Protein AF-B2G3J9-F1 (afdb_monomer)

Foldseek 3Di:
DVLLCLQCPPQAAQDDDDPVVCVVPPDDPRHFWKWFAAPPPDIFIDRHPNVVVVCVVPTWKIASFGFPDGPDQDLVRTFWQFKQKFWAACPDPVNPPDDPVLLVVLCVQLVHPQFQWWFADPNRIIITIATAPDIDTRDPVLQVLSQLLSQVSCVSSVGDNVQGGNSDMDTDDDPVGTPDHDPDHHHPVNSSVSSVVVVVVVPPPDADEDDLQCQCVDPLNVLLLQEDEDVLLLLSLLQQLQNCLLNPHDLVRSLVSSVVSQVNYVVGDDSVSSNVSSCQCPDPPHDNHGDQVSSCVRRVDRGHYDRDDDDPPQLPDPDDDLVQQLVQLQVLCVVVVQKDKAQLVVSQQSRARPNDRVHGDDSVSVVVSLVVCVVVVQWDWDWDDDDPRIMIMIGGDPDDDDDDDDDDDDDDDDDDDDPPDDPDDDDPVVVVVVVVVVVPPPPQWKWKWKAQWALANTAPTHTFFQEEEEEADPLLCRVVVLLVLQQLLVLLVDDDQALTDQDDPQGDHQDAQCSTGHPPLVFFMKIKIKGWQWPVLLVVLVCVVFVPAPPPEPDDPVVVVPDGDTWIKIWMWTDDRRDTQKIWIATPNWTWIWGADPQQWTQWIAIPNRTQDHDDDPDDDQWIWGQDDDGNGGFTDIDGDPPPPPPPPPPDPPVLCSHLRDPPDDDSCVPGLLVVLVVLVLVVCVVVPHDSPFQDSSLVCCQLRVDDDDRHLVVNLVSVQVPPSVRVDDDDPHNVVVVPDDPPSSVVSSSSSVVSCVSSVSSSVSVLSSVQSNLEAAADQAADDDDQWDADDPDDDLAARNRNPCVQVVLVPDDPVRLVVLQVVCCVLPQKHWDWDDDDRIIFIWIGHDPDDTDTPNVVFDLSSLCVSVSVNVVSSQVVQVVDPDPDAHAREYRYEANPVRHDLVVLLSVLLVSLCQQPDPVGPYGYHYHYYHLDPSNLVSQLVCLQVVSHPQVSYKYWYWYADPVRRIYTDIWTADSNSHTPDDDPCSPPPDPDDDPDDD

Mean predicted aligned error: 21.29 Å

pLDDT: mean 76.17, std 18.68, range [21.7, 97.88]

Structure (mmCIF, N/CA/C/O backbone):
data_AF-B2G3J9-F1
#
_entry.id   AF-B2G3J9-F1
#
loop_
_atom_site.group_PDB
_atom_site.id
_atom_site.type_symbol
_atom_site.label_atom_id
_atom_site.label_alt_id
_atom_site.label_comp_id
_atom_site.label_asym_id
_atom_site.label_entity_id
_atom_site.label_seq_id
_atom_site.pdbx_PDB_ins_code
_atom_site.Cartn_x
_atom_site.Cartn_y
_atom_site.Cartn_z
_atom_site.occupancy
_atom_site.B_iso_or_equiv
_atom_site.auth_seq_id
_atom_site.auth_comp_id
_atom_site.auth_asym_id
_atom_site.auth_atom_id
_atom_site.pdbx_PDB_model_num
ATOM 1 N N . MET A 1 1 ? 31.163 -15.226 38.477 1.00 80.19 1 MET A N 1
ATOM 2 C CA . MET A 1 1 ? 31.981 -14.689 37.352 1.00 80.19 1 MET A CA 1
ATOM 3 C C . MET A 1 1 ? 31.132 -14.469 36.106 1.00 80.19 1 MET A C 1
ATOM 5 O O . MET A 1 1 ? 31.145 -13.382 35.541 1.00 80.19 1 MET A O 1
ATOM 9 N N . GLU A 1 2 ? 30.349 -15.480 35.735 1.00 84.56 2 GLU A N 1
ATOM 10 C CA . GLU A 1 2 ? 29.399 -15.497 34.618 1.00 84.56 2 GLU A CA 1
ATOM 11 C C . GLU A 1 2 ? 28.460 -14.280 34.548 1.00 84.56 2 GLU A C 1
ATOM 13 O O . GLU A 1 2 ? 28.370 -13.655 33.502 1.00 84.56 2 GLU A O 1
ATOM 18 N N . VAL A 1 3 ? 27.870 -13.852 35.671 1.00 87.06 3 VAL A N 1
ATOM 19 C CA . VAL A 1 3 ? 26.995 -12.660 35.755 1.00 87.06 3 VAL A CA 1
ATOM 20 C C . VAL A 1 3 ? 27.641 -11.405 35.148 1.00 87.06 3 VAL A C 1
ATOM 22 O O . VAL A 1 3 ? 27.033 -10.707 34.342 1.00 87.06 3 VAL A O 1
ATOM 25 N N . LEU A 1 4 ? 28.910 -11.140 35.477 1.00 90.12 4 LEU A N 1
ATOM 26 C CA . LEU A 1 4 ? 29.624 -9.968 34.962 1.00 90.12 4 LEU A CA 1
ATOM 27 C C . LEU A 1 4 ? 30.067 -10.149 33.505 1.00 90.12 4 LEU A C 1
ATOM 29 O O . LEU A 1 4 ? 30.108 -9.168 32.767 1.00 90.12 4 LEU A O 1
ATOM 33 N N . ARG A 1 5 ? 30.366 -11.384 33.073 1.00 90.38 5 ARG A N 1
ATOM 34 C CA . ARG A 1 5 ? 30.619 -11.680 31.650 1.00 90.38 5 ARG A CA 1
ATOM 35 C C . ARG A 1 5 ? 29.361 -11.469 30.818 1.00 90.38 5 ARG A C 1
ATOM 37 O O . ARG A 1 5 ? 29.426 -10.879 29.746 1.00 90.38 5 ARG A O 1
ATOM 44 N N . ASN A 1 6 ? 28.212 -11.867 31.351 1.00 88.94 6 ASN A N 1
ATOM 45 C CA . ASN A 1 6 ? 26.920 -11.634 30.729 1.00 88.94 6 ASN A CA 1
ATOM 46 C C . ASN A 1 6 ? 26.596 -10.136 30.656 1.00 88.94 6 ASN A C 1
ATOM 48 O O . ASN A 1 6 ? 26.062 -9.686 29.642 1.00 88.94 6 ASN A O 1
ATOM 52 N N . LEU A 1 7 ? 26.948 -9.346 31.667 1.00 93.31 7 LEU A N 1
ATOM 53 C CA . LEU A 1 7 ? 26.707 -7.905 31.641 1.00 93.31 7 LEU A CA 1
ATOM 54 C C . LEU A 1 7 ? 27.576 -7.163 30.607 1.00 93.31 7 LEU A C 1
ATOM 56 O O . LEU A 1 7 ? 27.041 -6.385 29.823 1.00 93.31 7 LEU A O 1
ATOM 60 N N . TYR A 1 8 ? 28.893 -7.403 30.580 1.00 93.00 8 TYR A N 1
ATOM 61 C CA . TYR A 1 8 ? 29.824 -6.603 29.763 1.00 93.00 8 TYR A CA 1
ATOM 62 C C . TYR A 1 8 ? 30.212 -7.218 28.418 1.00 93.00 8 TYR A C 1
ATOM 64 O O . TYR A 1 8 ? 30.692 -6.494 27.548 1.00 93.00 8 TYR A O 1
ATOM 72 N N . ARG A 1 9 ? 30.012 -8.526 28.230 1.00 90.00 9 ARG A N 1
ATOM 73 C CA . ARG A 1 9 ? 30.299 -9.256 26.986 1.00 90.00 9 ARG A CA 1
ATOM 74 C C . ARG A 1 9 ? 31.702 -8.952 26.435 1.00 90.00 9 ARG A C 1
ATOM 76 O O . ARG A 1 9 ? 32.695 -9.208 27.111 1.00 90.00 9 ARG A O 1
ATOM 83 N N . ASP A 1 10 ? 31.801 -8.402 25.237 1.00 86.69 10 ASP A N 1
ATOM 84 C CA . ASP A 1 10 ? 33.024 -8.072 24.504 1.00 86.69 10 ASP A CA 1
ATOM 85 C C . ASP A 1 10 ? 33.590 -6.669 24.818 1.00 86.69 10 ASP A C 1
ATOM 87 O O . ASP A 1 10 ? 34.606 -6.262 24.253 1.00 86.69 10 ASP A O 1
ATOM 91 N N . GLN A 1 11 ? 32.999 -5.928 25.766 1.00 88.56 11 GLN A N 1
ATOM 92 C CA . GLN A 1 11 ? 33.451 -4.573 26.128 1.00 88.56 11 GLN A CA 1
ATOM 93 C C . GLN A 1 11 ? 34.698 -4.529 27.023 1.00 88.56 11 GLN A C 1
ATOM 95 O O . GLN A 1 11 ? 35.229 -3.440 27.272 1.00 88.56 11 GLN A O 1
ATOM 100 N N . LEU A 1 12 ? 35.176 -5.681 27.499 1.00 88.31 12 LEU A N 1
ATOM 101 C CA . LEU A 1 12 ? 36.410 -5.832 28.274 1.00 88.31 12 LEU A CA 1
ATOM 102 C C . LEU A 1 12 ? 37.306 -6.891 27.633 1.00 88.31 12 LEU A C 1
ATOM 104 O O . LEU A 1 12 ? 36.825 -7.876 27.081 1.00 88.31 12 LEU A O 1
ATOM 108 N N . THR A 1 13 ? 38.621 -6.731 27.769 1.00 86.62 13 THR A N 1
ATOM 109 C CA . THR A 1 13 ? 39.587 -7.757 27.344 1.00 86.62 13 THR A CA 1
ATOM 110 C C . THR A 1 13 ? 39.924 -8.716 28.490 1.00 86.62 13 THR A C 1
ATOM 112 O O . THR A 1 13 ? 39.792 -8.365 29.661 1.00 86.62 13 THR A O 1
ATOM 115 N N . GLU A 1 14 ? 40.411 -9.924 28.192 1.00 84.81 14 GLU A N 1
ATOM 116 C CA . GLU A 1 14 ? 40.856 -10.865 29.241 1.00 84.81 14 GLU A CA 1
ATOM 117 C C . GLU A 1 14 ? 42.077 -10.341 30.011 1.00 84.81 14 GLU A C 1
ATOM 119 O O . GLU A 1 14 ? 42.132 -10.407 31.240 1.00 84.81 14 GLU A O 1
ATOM 124 N N . ALA A 1 15 ? 43.037 -9.754 29.293 1.00 79.25 15 ALA A N 1
ATOM 125 C CA . ALA A 1 15 ? 44.253 -9.173 29.847 1.00 79.25 15 ALA A CA 1
ATOM 126 C C . ALA A 1 15 ? 44.552 -7.798 29.216 1.00 79.25 15 ALA A C 1
ATOM 128 O O . ALA A 1 15 ? 44.012 -7.477 28.148 1.00 79.25 15 ALA A O 1
ATOM 129 N N . PRO A 1 16 ? 45.396 -6.961 29.849 1.00 72.38 16 PRO A N 1
ATOM 130 C CA . PRO A 1 16 ? 45.836 -5.699 29.261 1.00 72.38 16 PRO A CA 1
ATOM 131 C C . PRO A 1 16 ? 46.645 -5.959 27.981 1.00 72.38 16 PRO A C 1
ATOM 133 O O . PRO A 1 16 ? 47.514 -6.832 27.972 1.00 72.38 16 PRO A O 1
ATOM 136 N N . LYS A 1 17 ? 46.398 -5.198 26.906 1.00 69.25 17 LYS A N 1
ATOM 137 C CA . LYS A 1 17 ? 47.250 -5.250 25.705 1.00 69.25 17 LYS A CA 1
ATOM 138 C C . LYS A 1 17 ? 48.664 -4.757 26.043 1.00 69.25 17 LYS A C 1
ATOM 140 O O . LYS A 1 17 ? 48.813 -3.758 26.747 1.00 69.25 17 LYS A O 1
ATOM 145 N N . ARG A 1 18 ? 49.696 -5.419 25.504 1.00 66.06 18 ARG A N 1
ATOM 146 C CA . ARG A 1 18 ? 51.083 -4.912 25.555 1.00 66.06 18 ARG A CA 1
ATOM 147 C C . ARG A 1 18 ? 51.213 -3.679 24.649 1.00 66.06 18 ARG A C 1
ATOM 149 O O . ARG A 1 18 ? 50.531 -3.613 23.628 1.00 66.06 18 ARG A O 1
ATOM 156 N N . ALA A 1 19 ? 52.099 -2.736 24.981 1.00 59.59 19 ALA A N 1
ATOM 157 C CA . ALA A 1 19 ? 52.274 -1.482 24.229 1.00 59.59 19 ALA A CA 1
ATOM 158 C C . ALA A 1 19 ? 52.474 -1.705 22.712 1.00 59.59 19 ALA A C 1
ATOM 160 O O . ALA A 1 19 ? 51.797 -1.080 21.900 1.00 59.59 19 ALA A O 1
ATOM 161 N N . SER A 1 20 ? 53.271 -2.709 22.333 1.00 55.47 20 SER A N 1
ATOM 162 C CA . SER A 1 20 ? 53.515 -3.090 20.932 1.00 55.47 20 SER A CA 1
ATOM 163 C C . SER A 1 20 ? 52.271 -3.574 20.165 1.00 55.47 20 SER A C 1
ATOM 165 O O . SER A 1 20 ? 52.200 -3.458 18.943 1.00 55.47 20 SER A O 1
ATOM 167 N N . GLN A 1 21 ? 51.255 -4.107 20.854 1.00 58.72 21 GLN A N 1
ATOM 168 C CA . GLN A 1 21 ? 49.983 -4.512 20.238 1.00 58.72 21 GLN A CA 1
ATOM 169 C C . GLN A 1 21 ? 49.029 -3.325 20.038 1.00 58.72 21 GLN A C 1
ATOM 171 O O . GLN A 1 21 ? 48.172 -3.371 19.151 1.00 58.72 21 GLN A O 1
ATOM 176 N N . ILE A 1 22 ? 49.162 -2.274 20.855 1.00 59.16 22 ILE A N 1
ATOM 177 C CA . ILE A 1 22 ? 48.363 -1.043 20.758 1.00 59.16 22 ILE A CA 1
ATOM 178 C C . ILE A 1 22 ? 48.798 -0.235 19.529 1.00 59.16 22 ILE A C 1
ATOM 180 O O . ILE A 1 22 ? 47.936 0.223 18.785 1.00 59.16 22 ILE A O 1
ATOM 184 N N . GLU A 1 23 ? 50.103 -0.148 19.254 1.00 56.81 23 GLU A N 1
ATOM 185 C CA . GLU A 1 23 ? 50.641 0.538 18.067 1.00 56.81 23 GLU A CA 1
ATOM 186 C C . GLU A 1 23 ? 50.218 -0.123 16.746 1.00 56.81 23 GLU A C 1
ATOM 188 O O . GLU A 1 23 ? 49.888 0.571 15.789 1.00 56.81 23 GLU A O 1
ATOM 193 N N . ARG A 1 24 ? 50.151 -1.462 16.695 1.00 54.31 24 ARG A N 1
ATOM 194 C CA . ARG A 1 24 ? 49.760 -2.201 15.478 1.00 54.31 24 ARG A CA 1
ATOM 195 C C . ARG A 1 24 ? 48.263 -2.180 15.163 1.00 54.31 24 ARG A C 1
ATOM 197 O O . ARG A 1 24 ? 47.898 -2.264 13.998 1.00 54.31 24 ARG A O 1
ATOM 204 N N . THR A 1 25 ? 47.396 -2.158 16.179 1.00 55.66 25 THR A N 1
ATOM 205 C CA . THR A 1 25 ? 45.938 -2.366 15.998 1.00 55.66 25 THR A CA 1
ATOM 206 C C . THR A 1 25 ? 45.078 -1.165 16.391 1.00 55.66 25 THR A C 1
ATOM 208 O O . THR A 1 25 ? 43.866 -1.185 16.179 1.00 55.66 25 THR A O 1
ATOM 211 N N . GLY A 1 26 ? 45.683 -0.118 16.958 1.00 55.47 26 GLY A N 1
ATOM 212 C CA . GLY A 1 26 ? 44.971 1.024 17.521 1.00 55.47 26 GLY A CA 1
ATOM 213 C C . GLY A 1 26 ? 44.150 0.681 18.774 1.00 55.47 26 GLY A C 1
ATOM 214 O O . GLY A 1 26 ? 44.060 -0.466 19.233 1.00 55.47 26 GLY A O 1
ATOM 215 N N . TYR A 1 27 ? 43.526 1.706 19.361 1.00 58.19 27 TYR A N 1
ATOM 216 C CA . TYR A 1 27 ? 42.565 1.530 20.451 1.00 58.19 27 TYR A CA 1
ATOM 217 C C . TYR A 1 27 ? 41.220 1.046 19.895 1.00 58.19 27 TYR A C 1
ATOM 219 O O . TYR A 1 27 ? 40.650 1.683 19.010 1.00 58.19 27 TYR A O 1
ATOM 227 N N . SER A 1 28 ? 40.677 -0.047 20.446 1.00 62.53 28 SER A N 1
ATOM 228 C CA . SER A 1 28 ? 39.327 -0.499 20.082 1.00 62.53 28 SER A CA 1
ATOM 229 C C . SER A 1 28 ? 38.291 0.575 20.437 1.00 62.53 28 SER A C 1
ATOM 231 O O . SER A 1 28 ? 38.290 1.124 21.548 1.00 62.53 28 SER A O 1
ATOM 233 N N . LYS A 1 29 ? 37.404 0.866 19.479 1.00 64.25 29 LYS A N 1
ATOM 234 C CA . LYS A 1 29 ? 36.297 1.822 19.620 1.00 64.25 29 LYS A CA 1
ATOM 235 C C . LYS A 1 29 ? 35.114 1.250 20.419 1.00 64.25 29 LYS A C 1
ATOM 237 O O . LYS A 1 29 ? 34.201 2.012 20.757 1.00 64.25 29 LYS A O 1
ATOM 242 N N . ASP A 1 30 ? 35.187 -0.007 20.841 1.00 71.50 30 ASP A N 1
ATOM 243 C CA . ASP A 1 30 ? 34.073 -0.701 21.496 1.00 71.50 30 ASP A CA 1
ATOM 244 C C . ASP A 1 30 ? 34.324 -0.950 22.988 1.00 71.50 30 ASP A C 1
ATOM 246 O O . ASP A 1 30 ? 33.379 -0.975 23.771 1.00 71.50 30 ASP A O 1
ATOM 250 N N . LEU A 1 31 ? 35.587 -0.972 23.432 1.00 85.06 31 LEU A N 1
ATOM 251 C CA . LEU A 1 31 ? 35.933 -1.164 24.847 1.00 85.06 31 LEU A CA 1
ATOM 252 C C . LEU A 1 31 ? 35.567 0.047 25.724 1.00 85.06 31 LEU A C 1
ATOM 254 O O . LEU A 1 31 ? 35.935 1.186 25.405 1.00 85.06 31 LEU A O 1
ATOM 258 N N . GLY A 1 32 ? 34.955 -0.213 26.881 1.00 88.31 32 GLY A N 1
ATOM 259 C CA . GLY A 1 32 ? 34.596 0.785 27.896 1.00 88.31 32 GLY A CA 1
ATOM 260 C C . GLY A 1 32 ? 35.337 0.600 29.226 1.00 88.31 32 GLY A C 1
ATOM 261 O O . GLY A 1 32 ? 35.909 -0.453 29.491 1.00 88.31 32 GLY A O 1
ATOM 262 N N . TRP A 1 33 ? 35.350 1.641 30.056 1.00 92.88 33 TRP A N 1
ATOM 263 C CA . TRP A 1 33 ? 35.864 1.608 31.426 1.00 92.88 33 TRP A CA 1
ATOM 264 C C . TRP A 1 33 ? 34.734 1.342 32.416 1.00 92.88 33 TRP A C 1
ATOM 266 O O . TRP A 1 33 ? 33.653 1.912 32.287 1.00 92.88 33 TRP A O 1
ATOM 276 N N . ILE A 1 34 ? 35.008 0.509 33.415 1.00 94.25 34 ILE A N 1
ATOM 277 C CA . ILE A 1 34 ? 34.136 0.257 34.565 1.00 94.25 34 ILE A CA 1
ATOM 278 C C . ILE A 1 34 ? 34.800 0.869 35.783 1.00 94.25 34 ILE A C 1
ATOM 280 O O . ILE A 1 34 ? 35.998 0.695 35.983 1.00 94.25 34 ILE A O 1
ATOM 284 N N . PHE A 1 35 ? 34.030 1.532 36.627 1.00 94.38 35 PHE A N 1
ATOM 285 C CA . PHE A 1 35 ? 34.503 1.969 37.930 1.00 94.38 35 PHE A CA 1
ATOM 286 C C . PHE A 1 35 ? 34.047 1.004 39.024 1.00 94.38 35 PHE A C 1
ATOM 288 O O . PHE A 1 35 ? 32.901 0.550 39.002 1.00 94.38 35 PHE A O 1
ATOM 295 N N . VAL A 1 36 ? 34.937 0.731 39.983 1.00 93.75 36 VAL A N 1
ATOM 296 C CA . VAL A 1 36 ? 34.664 0.005 41.235 1.00 93.75 36 VAL A CA 1
ATOM 297 C C . VAL A 1 36 ? 35.096 0.838 42.445 1.00 93.75 36 VAL A C 1
ATOM 299 O O . VAL A 1 36 ? 36.056 1.604 42.347 1.00 93.75 36 VAL A O 1
ATOM 302 N N . CYS A 1 37 ? 34.409 0.717 43.580 1.00 91.50 37 CYS A N 1
ATOM 303 C CA . CYS A 1 37 ? 34.791 1.391 44.828 1.00 91.50 37 CYS A CA 1
ATOM 304 C C . CYS A 1 37 ? 34.328 0.615 46.078 1.00 91.50 37 CYS A C 1
ATOM 306 O O . CYS A 1 37 ? 33.539 -0.323 45.973 1.00 91.50 37 CYS A O 1
ATOM 308 N N . GLN A 1 38 ? 34.871 0.973 47.248 1.00 84.25 38 GLN A N 1
ATOM 309 C CA . GLN A 1 38 ? 34.531 0.353 48.539 1.00 84.25 38 GLN A CA 1
ATOM 310 C C . GLN A 1 38 ? 33.569 1.240 49.350 1.00 84.25 38 GLN A C 1
ATOM 312 O O . GLN A 1 38 ? 32.497 0.790 49.727 1.00 84.25 38 GLN A O 1
ATOM 317 N N . GLU A 1 39 ? 33.901 2.523 49.534 1.00 75.44 39 GLU A N 1
ATOM 318 C CA . GLU A 1 39 ? 33.097 3.484 50.318 1.00 75.44 39 GLU A CA 1
ATOM 319 C C . GLU A 1 39 ? 32.910 4.819 49.576 1.00 75.44 39 GLU A C 1
ATOM 321 O O . GLU A 1 39 ? 32.958 5.890 50.165 1.00 75.44 39 GLU A O 1
ATOM 326 N N . PHE A 1 40 ? 32.762 4.782 48.245 1.00 77.69 40 PHE A N 1
ATOM 327 C CA . PHE A 1 40 ? 32.569 5.961 47.373 1.00 77.69 40 PHE A CA 1
ATOM 328 C C . PHE A 1 40 ? 33.696 7.017 47.366 1.00 77.69 40 PHE A C 1
ATOM 330 O O . PHE A 1 40 ? 33.654 7.939 46.554 1.00 77.69 40 PHE A O 1
ATOM 337 N N . THR A 1 41 ? 34.726 6.863 48.197 1.00 60.03 41 THR A N 1
ATOM 338 C CA . THR A 1 41 ? 35.793 7.849 48.431 1.00 60.03 41 THR A CA 1
ATOM 339 C C . THR A 1 41 ? 36.966 7.755 47.451 1.00 60.03 41 THR A C 1
ATOM 341 O O . THR A 1 41 ? 37.647 8.755 47.239 1.00 60.03 41 THR A O 1
ATOM 344 N N . GLN A 1 42 ? 37.197 6.602 46.800 1.00 77.12 42 GLN A N 1
ATOM 345 C CA . GLN A 1 42 ? 38.264 6.417 45.795 1.00 77.12 42 GLN A CA 1
ATOM 346 C C . GLN A 1 42 ? 37.875 5.397 44.703 1.00 77.12 42 GLN A C 1
ATOM 348 O O . GLN A 1 42 ? 38.073 4.189 44.878 1.00 77.12 42 GLN A O 1
ATOM 353 N N . PRO A 1 43 ? 37.299 5.836 43.568 1.00 86.44 43 PRO A N 1
ATOM 354 C CA . PRO A 1 43 ? 36.922 4.931 42.490 1.00 86.44 43 PRO A CA 1
ATOM 355 C C . PRO A 1 43 ? 38.137 4.467 41.681 1.00 86.44 43 PRO A C 1
ATOM 357 O O . PRO A 1 43 ? 38.963 5.268 41.251 1.00 86.44 43 PRO A O 1
ATOM 360 N N . ARG A 1 44 ? 38.222 3.163 41.413 1.00 90.31 44 ARG A N 1
ATOM 361 C CA . ARG A 1 44 ? 39.240 2.565 40.544 1.00 90.31 44 ARG A CA 1
ATOM 362 C C . ARG A 1 44 ? 38.626 2.192 39.200 1.00 90.31 44 ARG A C 1
ATOM 364 O O . ARG A 1 44 ? 37.646 1.453 39.156 1.00 90.31 44 ARG A O 1
ATOM 371 N N . ALA A 1 45 ? 39.227 2.664 38.110 1.00 91.94 45 ALA A N 1
ATOM 372 C CA . ALA A 1 45 ? 38.825 2.290 36.758 1.00 91.94 45 ALA A CA 1
ATOM 373 C C . ALA A 1 45 ? 39.459 0.958 36.322 1.00 91.94 45 ALA A C 1
ATOM 375 O O . ALA A 1 45 ? 40.649 0.709 36.524 1.00 91.94 45 ALA A O 1
ATOM 376 N N . ILE A 1 46 ? 38.656 0.103 35.698 1.00 90.88 46 ILE A N 1
ATOM 377 C CA . ILE A 1 46 ? 38.988 -1.251 35.262 1.00 90.88 46 ILE A CA 1
ATOM 378 C C . ILE A 1 46 ? 38.559 -1.428 33.805 1.00 90.88 46 ILE A C 1
ATOM 380 O O . ILE A 1 46 ? 37.509 -0.940 33.392 1.00 90.88 46 ILE A O 1
ATOM 384 N N . ARG A 1 47 ? 39.376 -2.145 33.024 1.00 88.25 47 ARG A N 1
ATOM 385 C CA . ARG A 1 47 ? 39.126 -2.412 31.594 1.00 88.25 47 ARG A CA 1
ATOM 386 C C . ARG A 1 47 ? 39.330 -3.871 31.176 1.00 88.25 47 ARG A C 1
ATOM 388 O O . ARG A 1 47 ? 39.246 -4.188 29.994 1.00 88.25 47 ARG A O 1
ATOM 395 N N . THR A 1 48 ? 39.631 -4.757 32.126 1.00 90.38 48 THR A N 1
ATOM 396 C CA . THR A 1 48 ? 39.874 -6.178 31.844 1.00 90.38 48 THR A CA 1
ATOM 397 C C . THR A 1 48 ? 39.074 -7.070 32.778 1.00 90.38 48 THR A C 1
ATOM 399 O O . THR A 1 48 ? 38.856 -6.708 33.938 1.00 90.38 48 THR A O 1
ATOM 402 N N . TYR A 1 49 ? 38.680 -8.248 32.293 1.00 92.19 49 TYR A N 1
ATOM 403 C CA . TYR A 1 49 ? 38.003 -9.254 33.106 1.00 92.19 49 TYR A CA 1
ATOM 404 C C . TYR A 1 49 ? 38.883 -9.726 34.261 1.00 92.19 49 TYR A C 1
ATOM 406 O O . TYR A 1 49 ? 38.415 -9.757 35.396 1.00 92.19 49 TYR A O 1
ATOM 414 N N . ARG A 1 50 ? 40.179 -9.978 34.025 1.00 88.69 50 ARG A N 1
ATOM 415 C CA . ARG A 1 50 ? 41.119 -10.361 35.090 1.00 88.69 50 ARG A CA 1
ATOM 416 C C . ARG A 1 50 ? 41.144 -9.348 36.238 1.00 88.69 50 ARG A C 1
ATOM 418 O O . ARG A 1 50 ? 41.075 -9.735 37.400 1.00 88.69 50 ARG A O 1
ATOM 425 N N . SER A 1 51 ? 41.216 -8.053 35.927 1.00 88.94 51 SER A N 1
ATOM 426 C CA . SER A 1 51 ? 41.201 -7.001 36.949 1.00 88.94 51 SER A CA 1
ATOM 427 C C . SER A 1 51 ? 39.834 -6.843 37.616 1.00 88.94 51 SER A C 1
ATOM 429 O O . SER A 1 51 ? 39.789 -6.597 38.816 1.00 88.94 51 SER A O 1
ATOM 431 N N . LEU A 1 52 ? 38.732 -6.996 36.872 1.00 90.00 52 LEU A N 1
ATOM 432 C CA . LEU A 1 52 ? 37.374 -6.926 37.422 1.00 90.00 52 LEU A CA 1
ATOM 433 C C . LEU A 1 52 ? 37.108 -8.067 38.407 1.00 90.00 52 LEU A C 1
ATOM 435 O O . LEU A 1 52 ? 36.471 -7.864 39.434 1.00 90.00 52 LEU A O 1
ATOM 439 N N . PHE A 1 53 ? 37.622 -9.256 38.112 1.00 89.69 53 PHE A N 1
ATOM 440 C CA . PHE A 1 53 ? 37.466 -10.423 38.967 1.00 89.69 53 PHE A CA 1
ATOM 441 C C . PHE A 1 53 ? 38.340 -10.362 40.216 1.00 89.69 53 PHE A C 1
ATOM 443 O O . PHE A 1 53 ? 37.828 -10.607 41.302 1.00 89.69 53 PHE A O 1
ATOM 450 N N . GLY A 1 54 ? 39.590 -9.903 40.099 1.00 84.38 54 GLY A N 1
ATOM 451 C CA . GLY A 1 54 ? 40.417 -9.609 41.277 1.00 84.38 54 GLY A CA 1
ATOM 452 C C . GLY A 1 54 ? 39.879 -8.446 42.122 1.00 84.38 54 GLY A C 1
ATOM 453 O O . GLY A 1 54 ? 40.144 -8.360 43.314 1.00 84.38 54 GLY A O 1
ATOM 454 N N . ALA A 1 55 ? 39.085 -7.545 41.536 1.00 82.25 55 ALA A N 1
ATOM 455 C CA . ALA A 1 55 ? 38.437 -6.467 42.275 1.00 82.25 55 ALA A CA 1
ATOM 456 C C . ALA A 1 55 ? 37.270 -6.945 43.157 1.00 82.25 55 ALA A C 1
ATOM 458 O O . ALA A 1 55 ? 36.933 -6.240 44.106 1.00 82.25 55 ALA A O 1
ATOM 459 N N . LYS A 1 56 ? 36.678 -8.121 42.897 1.00 77.69 56 LYS A N 1
ATOM 460 C CA . LYS A 1 56 ? 35.525 -8.621 43.671 1.00 77.69 56 LYS A CA 1
ATOM 461 C C . LYS A 1 56 ? 35.857 -8.913 45.134 1.00 77.69 56 LYS A C 1
ATOM 463 O O . LYS A 1 56 ? 34.966 -8.846 45.967 1.00 77.69 56 LYS A O 1
ATOM 468 N N . GLU A 1 57 ? 37.121 -9.200 45.432 1.00 77.94 57 GLU A N 1
ATOM 469 C CA . GLU A 1 57 ? 37.602 -9.468 46.793 1.00 77.94 57 GLU A CA 1
ATOM 470 C C . GLU A 1 57 ? 37.813 -8.182 47.607 1.00 77.94 57 GLU A C 1
ATOM 472 O O . GLU A 1 57 ? 37.786 -8.211 48.832 1.00 77.94 57 GLU A O 1
ATOM 477 N N . LYS A 1 58 ? 38.022 -7.038 46.936 1.00 83.31 58 LYS A N 1
ATOM 478 C CA . LYS A 1 58 ? 38.425 -5.772 47.574 1.00 83.31 58 LYS A CA 1
ATOM 479 C C . LYS A 1 58 ? 37.377 -4.660 47.497 1.00 83.31 58 LYS A C 1
ATOM 481 O O . LYS A 1 58 ? 37.448 -3.720 48.283 1.00 83.31 58 LYS A O 1
ATOM 486 N N . TYR A 1 59 ? 36.464 -4.716 46.531 1.00 89.69 59 TYR A N 1
ATOM 487 C CA . TYR A 1 59 ? 35.513 -3.643 46.247 1.00 89.69 59 TYR A CA 1
ATOM 488 C C . TYR A 1 59 ? 34.075 -4.144 46.319 1.00 89.69 59 TYR A C 1
ATOM 490 O O . TYR A 1 59 ? 33.756 -5.240 45.867 1.00 89.69 59 TYR A O 1
ATOM 498 N N . THR A 1 60 ? 33.189 -3.296 46.831 1.00 89.62 60 THR A N 1
ATOM 499 C CA . THR A 1 60 ? 31.787 -3.642 47.090 1.00 89.62 60 THR A CA 1
ATOM 500 C C . THR A 1 60 ? 30.798 -3.004 46.124 1.00 89.62 60 THR A C 1
ATOM 502 O O . THR A 1 60 ? 29.688 -3.516 45.975 1.00 89.62 60 THR A O 1
ATOM 505 N N . TYR A 1 61 ? 31.180 -1.933 45.432 1.00 92.75 61 TYR A N 1
ATOM 506 C CA . TYR A 1 61 ? 30.331 -1.230 44.473 1.00 92.75 61 TYR A CA 1
ATOM 507 C C . TYR A 1 61 ? 30.971 -1.167 43.094 1.00 92.75 61 TYR A C 1
ATOM 509 O O . TYR A 1 61 ? 32.195 -1.142 42.951 1.00 92.75 61 TYR A O 1
ATOM 517 N N . PHE A 1 62 ? 30.126 -1.104 42.070 1.00 94.69 62 PHE A N 1
ATOM 518 C CA . PHE A 1 62 ? 30.537 -0.986 40.679 1.00 94.69 62 PHE A CA 1
ATOM 519 C C . PHE A 1 62 ? 29.528 -0.201 39.842 1.00 94.69 62 PHE A C 1
ATOM 521 O O . PHE A 1 62 ? 28.454 0.170 40.313 1.00 94.69 62 PHE A O 1
ATOM 528 N N . THR A 1 63 ? 29.898 0.063 38.593 1.00 95.38 63 THR A N 1
ATOM 529 C CA . THR A 1 63 ? 29.064 0.760 37.609 1.00 95.38 63 THR A CA 1
ATOM 530 C C . THR A 1 63 ? 28.631 -0.211 36.511 1.00 95.38 63 THR A C 1
ATOM 532 O O . THR A 1 63 ? 29.492 -0.648 35.761 1.00 95.38 63 THR A O 1
ATOM 535 N N . PRO A 1 64 ? 27.334 -0.546 36.382 1.00 95.38 64 PRO A N 1
ATOM 536 C CA . PRO A 1 64 ? 26.834 -1.501 35.383 1.00 95.38 64 PRO A CA 1
ATOM 537 C C . PRO A 1 64 ? 27.000 -1.026 33.931 1.00 95.38 64 PRO A C 1
ATOM 539 O O . PRO A 1 64 ? 27.150 -1.824 33.006 1.00 95.38 64 PRO A O 1
ATOM 542 N N . ASN A 1 65 ? 26.988 0.291 33.735 1.00 96.81 65 ASN A N 1
ATOM 543 C CA . ASN A 1 65 ? 27.181 0.960 32.452 1.00 96.81 65 ASN A CA 1
ATOM 544 C C . ASN A 1 65 ? 28.638 1.430 32.322 1.00 96.81 65 ASN A C 1
ATOM 546 O O . ASN A 1 65 ? 29.262 1.795 33.320 1.00 96.81 65 ASN A O 1
ATOM 550 N N . THR A 1 66 ? 29.199 1.411 31.109 1.00 95.06 66 THR A N 1
ATOM 551 C CA . THR A 1 66 ? 30.630 1.696 30.892 1.00 95.06 66 THR A CA 1
ATOM 552 C C . THR A 1 66 ? 30.879 3.118 30.407 1.00 95.06 66 THR A C 1
ATOM 554 O O . THR A 1 66 ? 30.000 3.760 29.838 1.00 95.06 66 THR A O 1
ATOM 557 N N . PHE A 1 67 ? 32.105 3.606 30.594 1.00 94.38 67 PHE A N 1
ATOM 558 C CA . PHE A 1 67 ? 32.526 4.984 30.326 1.00 94.38 67 PHE A CA 1
ATOM 559 C C . PHE A 1 67 ? 33.635 5.041 29.272 1.00 94.38 67 PHE A C 1
ATOM 561 O O . PHE A 1 67 ? 34.370 4.074 29.062 1.00 94.38 67 PHE A O 1
ATOM 568 N N . TYR A 1 68 ? 33.786 6.170 28.574 1.00 88.50 68 TYR A N 1
ATOM 569 C CA . TYR A 1 68 ? 34.882 6.327 27.605 1.00 88.50 68 TYR A CA 1
ATOM 570 C C . TYR A 1 68 ? 36.169 6.868 28.240 1.00 88.50 68 TYR A C 1
ATOM 572 O O . TYR A 1 68 ? 37.230 6.735 27.628 1.00 88.50 68 TYR A O 1
ATOM 580 N N . ARG A 1 69 ? 36.091 7.403 29.467 1.00 82.81 69 ARG A N 1
ATOM 581 C CA . ARG A 1 69 ? 37.232 7.877 30.261 1.00 82.81 69 ARG A CA 1
ATOM 582 C C . ARG A 1 69 ? 37.451 7.027 31.513 1.00 82.81 69 ARG A C 1
ATOM 584 O O . ARG A 1 69 ? 36.505 6.445 32.033 1.00 82.81 69 ARG A O 1
ATOM 591 N N . ASN A 1 70 ? 38.691 6.984 31.994 1.00 86.25 70 ASN A N 1
ATOM 592 C CA . ASN A 1 70 ? 39.101 6.272 33.210 1.00 86.25 70 ASN A CA 1
ATOM 593 C C . ASN A 1 70 ? 39.196 7.167 34.456 1.00 86.25 70 ASN A C 1
ATOM 595 O O . ASN A 1 70 ? 39.439 6.656 35.542 1.00 86.25 70 ASN A O 1
ATOM 599 N N . ASP A 1 71 ? 39.036 8.478 34.305 1.00 83.19 71 ASP A N 1
ATOM 600 C CA . ASP A 1 71 ? 39.184 9.479 35.366 1.00 83.19 71 ASP A CA 1
ATOM 601 C C . ASP A 1 71 ? 37.846 10.113 35.783 1.00 83.19 71 ASP A C 1
ATOM 603 O O . ASP A 1 71 ? 37.728 10.638 36.886 1.00 83.19 71 ASP A O 1
ATOM 607 N N . GLN A 1 72 ? 36.822 10.055 34.925 1.00 82.25 72 GLN A N 1
ATOM 608 C CA . GLN A 1 72 ? 35.551 10.759 35.120 1.00 82.25 72 GLN A CA 1
ATOM 609 C C . GLN A 1 72 ? 34.345 9.816 35.069 1.00 82.25 72 GLN A C 1
ATOM 611 O O . GLN A 1 72 ? 34.093 9.168 34.049 1.00 82.25 72 GLN A O 1
ATOM 616 N N . ARG A 1 73 ? 33.541 9.822 36.140 1.00 88.75 73 ARG A N 1
ATOM 617 C CA . ARG A 1 73 ? 32.271 9.087 36.269 1.00 88.75 73 ARG A CA 1
ATOM 618 C C . ARG A 1 73 ? 31.104 10.065 36.455 1.00 88.75 73 ARG A C 1
ATOM 620 O O . ARG A 1 73 ? 30.666 10.311 37.577 1.00 88.75 73 ARG A O 1
ATOM 627 N N . HIS A 1 74 ? 30.618 10.629 35.356 1.00 87.19 74 HIS A N 1
ATOM 628 C CA . HIS A 1 74 ? 29.409 11.455 35.310 1.00 87.19 74 HIS A CA 1
ATOM 629 C C . HIS A 1 74 ? 28.577 11.080 34.076 1.00 87.19 74 HIS A C 1
ATOM 631 O O . HIS A 1 74 ? 29.082 10.434 33.162 1.00 87.19 74 HIS A O 1
ATOM 637 N N . ALA A 1 75 ? 27.315 11.507 33.997 1.00 86.06 75 ALA A N 1
ATOM 638 C CA . ALA A 1 75 ? 26.421 11.136 32.891 1.00 86.06 75 ALA A CA 1
ATOM 639 C C . ALA A 1 75 ? 27.019 11.419 31.493 1.00 86.06 75 ALA A C 1
ATOM 641 O O . ALA A 1 75 ? 26.954 10.579 30.602 1.00 86.06 75 ALA A O 1
ATOM 642 N N . GLY A 1 76 ? 27.681 12.570 31.317 1.00 84.00 76 GLY A N 1
ATOM 643 C CA . GLY A 1 76 ? 28.349 12.923 30.056 1.00 84.00 76 GLY A CA 1
ATOM 644 C C . GLY A 1 76 ? 29.560 12.060 29.666 1.00 84.00 76 GLY A C 1
ATOM 645 O O . GLY A 1 76 ? 29.978 12.148 28.519 1.00 84.00 76 GLY A O 1
ATOM 646 N N . SER A 1 77 ? 30.126 11.247 30.573 1.00 90.62 77 SER A N 1
ATOM 647 C CA . SER A 1 77 ? 31.276 10.374 30.286 1.00 90.62 77 SER A CA 1
ATOM 648 C C . SER A 1 77 ? 30.884 8.922 29.962 1.00 90.62 77 SER A C 1
ATOM 650 O O . SER A 1 77 ? 31.759 8.088 29.695 1.00 90.62 77 SER A O 1
ATOM 652 N N . LEU A 1 78 ? 29.580 8.610 29.972 1.00 93.81 78 LEU A N 1
ATOM 653 C CA . LEU A 1 78 ? 29.041 7.295 29.624 1.00 93.81 78 LEU A CA 1
ATOM 654 C C . LEU A 1 78 ? 29.355 6.938 28.163 1.00 93.81 78 LEU A C 1
ATOM 656 O O . LEU A 1 78 ? 29.318 7.771 27.259 1.00 93.81 78 LEU A O 1
ATOM 660 N N . ARG A 1 79 ? 29.668 5.665 27.928 1.00 92.44 79 ARG A N 1
ATOM 661 C CA . ARG A 1 79 ? 29.947 5.079 26.613 1.00 92.44 79 ARG A CA 1
ATOM 662 C C . ARG A 1 79 ? 28.843 4.117 26.205 1.00 92.44 79 ARG A C 1
ATOM 664 O O . ARG A 1 79 ? 28.249 4.315 25.145 1.00 92.44 79 ARG A O 1
ATOM 671 N N . TRP A 1 80 ? 28.579 3.113 27.039 1.00 94.31 80 TRP A N 1
ATOM 672 C CA . TRP A 1 80 ? 27.579 2.083 26.779 1.00 94.31 80 TRP A CA 1
ATOM 673 C C . TRP A 1 80 ? 26.639 1.920 27.966 1.00 94.31 80 TRP A C 1
ATOM 675 O O . TRP A 1 80 ? 27.078 1.783 29.108 1.00 94.31 80 TRP A O 1
ATOM 685 N N . LEU A 1 81 ? 25.345 1.912 27.665 1.00 95.88 81 LEU A N 1
ATOM 686 C CA . LEU A 1 81 ? 24.293 1.453 28.555 1.00 95.88 81 LEU A CA 1
ATOM 687 C C . LEU A 1 81 ? 24.171 -0.059 28.360 1.00 95.88 81 LEU A C 1
ATOM 689 O O . LEU A 1 81 ? 23.878 -0.511 27.256 1.00 95.88 81 LEU A O 1
ATOM 693 N N . ASN A 1 82 ? 24.435 -0.828 29.410 1.00 96.12 82 ASN A N 1
ATOM 694 C CA . ASN A 1 82 ? 24.401 -2.290 29.410 1.00 96.12 82 ASN A CA 1
ATOM 695 C C . ASN A 1 82 ? 23.207 -2.843 30.180 1.00 96.12 82 ASN A C 1
ATOM 697 O O . ASN A 1 82 ? 22.767 -3.954 29.896 1.00 96.12 82 ASN A O 1
ATOM 701 N N . ALA A 1 83 ? 22.704 -2.097 31.163 1.00 96.44 83 ALA A N 1
ATOM 702 C CA . ALA A 1 83 ? 21.582 -2.519 31.984 1.00 96.44 83 ALA A CA 1
ATOM 703 C C . ALA A 1 83 ? 20.762 -1.325 32.477 1.00 96.44 83 ALA A C 1
ATOM 705 O O . ALA A 1 83 ? 21.317 -0.253 32.728 1.00 96.44 83 ALA A O 1
ATOM 706 N N . MET A 1 84 ? 19.460 -1.554 32.651 1.00 96.75 84 MET A N 1
ATOM 707 C CA . MET A 1 84 ? 18.577 -0.730 33.472 1.00 96.75 84 MET A CA 1
ATOM 708 C C . MET A 1 84 ? 18.617 -1.264 34.903 1.00 96.75 84 MET A C 1
ATOM 710 O O . MET A 1 84 ? 18.473 -2.471 35.097 1.00 96.75 84 MET A O 1
ATOM 714 N N . VAL A 1 85 ? 18.847 -0.399 35.892 1.00 96.62 85 VAL A N 1
ATOM 715 C CA . VAL A 1 85 ? 18.983 -0.821 37.297 1.00 96.62 85 VAL A CA 1
ATOM 716 C C . VAL A 1 85 ? 18.140 0.054 38.210 1.00 96.62 85 VAL A C 1
ATOM 718 O O . VAL A 1 85 ? 18.203 1.280 38.113 1.00 96.62 85 VAL A O 1
ATOM 721 N N . ILE A 1 86 ? 17.370 -0.582 39.088 1.00 95.75 86 ILE A N 1
ATOM 722 C CA . ILE A 1 86 ? 16.437 0.056 40.022 1.00 95.75 86 ILE A CA 1
ATOM 723 C C . ILE A 1 86 ? 16.863 -0.275 41.448 1.00 95.75 86 ILE A C 1
ATOM 725 O O . ILE A 1 86 ? 17.200 -1.424 41.736 1.00 95.75 86 ILE A O 1
ATOM 729 N N . ASP A 1 87 ? 16.883 0.740 42.311 1.00 93.38 87 ASP A N 1
ATOM 730 C CA . ASP A 1 87 ? 17.302 0.635 43.709 1.00 93.38 87 ASP A CA 1
ATOM 731 C C . ASP A 1 87 ? 16.093 0.729 44.639 1.00 93.38 87 ASP A C 1
ATOM 733 O O . ASP A 1 87 ? 15.413 1.753 44.691 1.00 93.38 87 ASP A O 1
ATOM 737 N N . ILE A 1 88 ? 15.810 -0.362 45.342 1.00 89.88 88 ILE A N 1
ATOM 738 C CA . ILE A 1 88 ? 14.736 -0.470 46.324 1.00 89.88 88 ILE A CA 1
ATOM 739 C C . ILE A 1 88 ? 15.388 -0.440 47.707 1.00 89.88 88 ILE A C 1
ATOM 741 O O . ILE A 1 88 ? 15.871 -1.469 48.189 1.00 89.88 88 ILE A O 1
ATOM 745 N N . ASP A 1 89 ? 15.412 0.732 48.346 1.00 80.75 89 ASP A N 1
ATOM 746 C CA . ASP A 1 89 ? 15.932 0.888 49.711 1.00 80.75 89 ASP A CA 1
ATOM 747 C C . ASP A 1 89 ? 14.834 0.641 50.766 1.00 80.75 89 ASP A C 1
ATOM 749 O O . ASP A 1 89 ? 13.644 0.877 50.539 1.00 80.75 89 ASP A O 1
ATOM 753 N N . VAL A 1 90 ? 15.248 0.173 51.946 1.00 69.38 90 VAL A N 1
ATOM 754 C CA . VAL A 1 90 ? 14.367 -0.240 53.065 1.00 69.38 90 VAL A CA 1
ATOM 755 C C . VAL A 1 90 ? 14.028 0.931 53.993 1.00 69.38 90 VAL A C 1
ATOM 757 O O . VAL A 1 90 ? 13.243 0.798 54.924 1.00 69.38 90 VAL A O 1
ATOM 760 N N . LYS A 1 91 ? 14.621 2.109 53.768 1.00 57.91 91 LYS A N 1
ATOM 761 C CA . LYS A 1 91 ? 14.481 3.271 54.663 1.00 57.91 91 LYS A CA 1
ATOM 762 C C . LYS A 1 91 ? 13.092 3.911 54.657 1.00 57.91 91 LYS A C 1
ATOM 764 O O . LYS A 1 91 ? 12.794 4.702 55.548 1.00 57.91 91 LYS A O 1
ATOM 769 N N . THR A 1 92 ? 12.248 3.598 53.680 1.00 55.44 92 THR A N 1
ATOM 770 C CA . THR A 1 92 ? 10.839 3.998 53.666 1.00 55.44 92 THR A CA 1
ATOM 771 C C . THR A 1 92 ? 10.014 3.009 54.492 1.00 55.44 92 THR A C 1
ATOM 773 O O . THR A 1 92 ? 10.145 1.797 54.336 1.00 55.44 92 THR A O 1
ATOM 776 N N . THR A 1 93 ? 9.118 3.505 55.351 1.00 55.75 93 THR A N 1
ATOM 777 C CA . THR A 1 93 ? 8.216 2.684 56.193 1.00 55.75 93 THR A CA 1
ATOM 778 C C . THR A 1 93 ? 7.414 1.645 55.399 1.00 55.75 93 THR A C 1
ATOM 780 O O . THR A 1 93 ? 7.036 0.616 55.947 1.00 55.75 93 THR A O 1
ATOM 783 N N . GLN A 1 94 ? 7.201 1.882 54.101 1.00 58.62 94 GLN A N 1
ATOM 784 C CA . GLN A 1 94 ? 6.501 0.993 53.168 1.00 58.62 94 GLN A CA 1
ATOM 785 C C . GLN A 1 94 ? 7.331 -0.198 52.653 1.00 58.62 94 GLN A C 1
ATOM 787 O O . GLN A 1 94 ? 6.756 -1.143 52.119 1.00 58.62 94 GLN A O 1
ATOM 792 N N . ASN A 1 95 ? 8.662 -0.162 52.769 1.00 64.25 95 ASN A N 1
ATOM 793 C CA . ASN A 1 95 ? 9.561 -1.191 52.227 1.00 64.25 95 ASN A CA 1
ATOM 794 C C . ASN A 1 95 ? 10.269 -2.006 53.332 1.00 64.25 95 ASN A C 1
ATOM 796 O O . ASN A 1 95 ? 11.093 -2.873 53.033 1.00 64.25 95 ASN A O 1
ATOM 800 N N . ALA A 1 96 ? 9.947 -1.750 54.605 1.00 64.88 96 ALA A N 1
ATOM 801 C CA . ALA A 1 96 ? 10.491 -2.466 55.754 1.00 64.88 96 ALA A CA 1
ATOM 802 C C . ALA A 1 96 ? 10.084 -3.952 55.741 1.00 64.88 96 ALA A C 1
ATOM 804 O O . ALA A 1 96 ? 8.901 -4.276 55.722 1.00 64.88 96 ALA A O 1
ATOM 805 N N . GLY A 1 97 ? 11.067 -4.860 55.776 1.00 67.00 97 GLY A N 1
ATOM 806 C CA . GLY A 1 97 ? 10.831 -6.312 55.820 1.00 67.00 97 GLY A CA 1
ATOM 807 C C . GLY A 1 97 ? 10.573 -6.986 54.467 1.00 67.00 97 GLY A C 1
ATOM 808 O O . GLY A 1 97 ? 10.260 -8.173 54.451 1.00 67.00 97 GLY A O 1
ATOM 809 N N . MET A 1 98 ? 10.732 -6.265 53.352 1.00 76.12 98 MET A N 1
ATOM 810 C CA . MET A 1 98 ? 10.495 -6.791 52.004 1.00 76.12 98 MET A CA 1
ATOM 811 C C . MET A 1 98 ? 11.372 -8.007 51.681 1.00 76.12 98 MET A C 1
ATOM 813 O O . MET A 1 98 ? 12.586 -8.004 51.915 1.00 76.12 98 MET A O 1
ATOM 817 N N . ILE A 1 99 ? 10.761 -9.034 51.094 1.00 77.25 99 ILE A N 1
ATOM 818 C CA . ILE A 1 99 ? 11.435 -10.248 50.631 1.00 77.25 99 ILE A CA 1
ATOM 819 C C . ILE A 1 99 ? 11.500 -10.297 49.100 1.00 77.25 99 ILE A C 1
ATOM 821 O O . ILE A 1 99 ? 10.810 -9.571 48.393 1.00 77.25 99 ILE A O 1
ATOM 825 N N . PHE A 1 100 ? 12.364 -11.161 48.565 1.00 75.94 100 PHE A N 1
ATOM 826 C CA . PHE A 1 100 ? 12.545 -11.301 47.116 1.00 75.94 100 PHE A CA 1
ATOM 827 C C . PHE A 1 100 ? 11.233 -11.582 46.338 1.00 75.94 100 PHE A C 1
ATOM 829 O O . PHE A 1 100 ? 11.050 -10.961 45.291 1.00 75.94 100 PHE A O 1
ATOM 836 N N . PRO A 1 101 ? 10.309 -12.444 46.815 1.00 70.50 101 PRO A N 1
ATOM 837 C CA . PRO A 1 101 ? 8.997 -12.611 46.185 1.00 70.50 101 PRO A CA 1
ATOM 838 C C . PRO A 1 101 ? 8.221 -11.302 46.004 1.00 70.50 101 PRO A C 1
ATOM 840 O O . PRO A 1 101 ? 7.754 -11.045 44.901 1.00 70.50 101 PRO A O 1
ATOM 843 N N . ASP A 1 102 ? 8.197 -10.420 47.009 1.00 72.69 102 ASP A N 1
ATOM 844 C CA . ASP A 1 102 ? 7.506 -9.123 46.915 1.00 72.69 102 ASP A CA 1
ATOM 845 C C . ASP A 1 102 ? 8.087 -8.250 45.792 1.00 72.69 102 ASP A C 1
ATOM 847 O O . ASP A 1 102 ? 7.369 -7.532 45.096 1.00 72.69 102 ASP A O 1
ATOM 851 N N . VAL A 1 103 ? 9.408 -8.317 45.588 1.00 80.19 103 VAL A N 1
ATOM 852 C CA . VAL A 1 103 ? 10.085 -7.611 44.491 1.00 80.19 103 VAL A CA 1
ATOM 853 C C . VAL A 1 103 ? 9.621 -8.151 43.137 1.00 80.19 103 VAL A C 1
ATOM 855 O O . VAL A 1 103 ? 9.366 -7.370 42.222 1.00 80.19 103 VAL A O 1
ATOM 858 N N . MET A 1 104 ? 9.483 -9.471 43.002 1.00 74.62 104 MET A N 1
ATOM 859 C CA . MET A 1 104 ? 9.006 -10.110 41.770 1.00 74.62 104 MET A CA 1
ATOM 860 C C . MET A 1 104 ? 7.518 -9.851 41.512 1.00 74.62 104 MET A C 1
ATOM 862 O O . MET A 1 104 ? 7.128 -9.644 40.360 1.00 74.62 104 MET A O 1
ATOM 866 N N . ASP A 1 105 ? 6.705 -9.783 42.564 1.00 65.44 105 ASP A N 1
ATOM 867 C CA . ASP A 1 105 ? 5.296 -9.402 42.471 1.00 65.44 105 ASP A CA 1
ATOM 868 C C . ASP A 1 105 ? 5.152 -7.956 41.996 1.00 65.44 105 ASP A C 1
ATOM 870 O O . ASP A 1 105 ? 4.319 -7.679 41.136 1.00 65.44 105 ASP A O 1
ATOM 874 N N . ARG A 1 106 ? 6.010 -7.038 42.463 1.00 79.19 106 ARG A N 1
ATOM 875 C CA . ARG A 1 106 ? 6.042 -5.650 41.970 1.00 79.19 106 ARG A CA 1
ATOM 876 C C . ARG A 1 106 ? 6.477 -5.552 40.514 1.00 79.19 106 ARG A C 1
ATOM 878 O O . ARG A 1 106 ? 5.859 -4.810 39.761 1.00 79.19 106 ARG A O 1
ATOM 885 N N . VAL A 1 107 ? 7.490 -6.316 40.095 1.00 77.31 107 VAL A N 1
ATOM 886 C CA . VAL A 1 107 ? 7.877 -6.405 38.673 1.00 77.31 107 VAL A CA 1
ATOM 887 C C . VAL A 1 107 ? 6.682 -6.843 37.826 1.00 77.31 107 VAL A C 1
ATOM 889 O O . VAL A 1 107 ? 6.358 -6.199 36.830 1.00 77.31 107 VAL A O 1
ATOM 892 N N . THR A 1 108 ? 6.008 -7.914 38.245 1.00 66.00 108 THR A N 1
ATOM 893 C CA . THR A 1 108 ? 4.873 -8.487 37.513 1.00 66.00 108 THR A CA 1
ATOM 894 C C . THR A 1 108 ? 3.679 -7.531 37.499 1.00 66.00 108 THR A C 1
ATOM 896 O O . THR A 1 108 ? 3.065 -7.329 36.455 1.00 66.00 108 THR A O 1
ATOM 899 N N . SER A 1 109 ? 3.387 -6.887 38.631 1.00 67.31 109 SER A N 1
ATOM 900 C CA . SER A 1 109 ? 2.289 -5.920 38.777 1.00 67.31 109 SER A CA 1
ATOM 901 C C . SER A 1 109 ? 2.515 -4.657 37.949 1.00 67.31 109 SER A C 1
ATOM 903 O O . SER A 1 109 ? 1.571 -4.139 37.361 1.00 67.31 109 SER A O 1
ATOM 905 N N . ALA A 1 110 ? 3.766 -4.205 37.841 1.00 74.19 110 ALA A N 1
ATOM 906 C CA . ALA A 1 110 ? 4.160 -3.104 36.967 1.00 74.19 110 ALA A CA 1
ATOM 907 C C . ALA A 1 110 ? 4.152 -3.495 35.473 1.00 74.19 110 ALA A C 1
ATOM 909 O O . ALA A 1 110 ? 4.420 -2.657 34.613 1.00 74.19 110 ALA A O 1
ATOM 910 N N . GLY A 1 111 ? 3.886 -4.764 35.134 1.00 75.38 111 GLY A N 1
ATOM 911 C CA . GLY A 1 111 ? 3.930 -5.267 33.759 1.00 75.38 111 GLY A CA 1
ATOM 912 C C . GLY A 1 111 ? 5.337 -5.265 33.159 1.00 75.38 111 GLY A C 1
ATOM 913 O O . GLY A 1 111 ? 5.490 -5.203 31.941 1.00 75.38 111 GLY A O 1
ATOM 914 N N . LEU A 1 112 ? 6.372 -5.284 34.001 1.00 83.69 112 LEU A N 1
ATOM 915 C CA . LEU A 1 112 ? 7.762 -5.289 33.562 1.00 83.69 112 LEU A CA 1
ATOM 916 C C . LEU A 1 112 ? 8.216 -6.714 33.216 1.00 83.69 112 LEU A C 1
ATOM 918 O O . LEU A 1 112 ? 7.774 -7.679 33.845 1.00 83.69 112 LEU A O 1
ATOM 922 N N . PRO A 1 113 ? 9.136 -6.875 32.248 1.00 84.50 113 PRO A N 1
ATOM 923 C CA . PRO A 1 113 ? 9.699 -8.181 31.932 1.00 84.50 113 PRO A CA 1
ATOM 924 C C . PRO A 1 113 ? 10.468 -8.749 33.129 1.00 84.50 113 PRO A C 1
ATOM 926 O O . PRO A 1 113 ? 10.898 -8.018 34.022 1.00 84.50 113 PRO A O 1
ATOM 929 N N . THR A 1 114 ? 10.704 -10.059 33.143 1.00 86.25 114 THR A N 1
ATOM 930 C CA . THR A 1 114 ? 11.498 -10.696 34.200 1.00 86.25 114 THR A CA 1
ATOM 931 C C . THR A 1 114 ? 12.915 -10.092 34.261 1.00 86.25 114 THR A C 1
ATOM 933 O O . THR A 1 114 ? 13.572 -9.980 33.222 1.00 86.25 114 THR A O 1
ATOM 936 N N . PRO A 1 115 ? 13.425 -9.695 35.445 1.00 93.69 115 PRO A N 1
ATOM 937 C CA . PRO A 1 115 ? 14.763 -9.129 35.575 1.00 93.69 115 PRO A CA 1
ATOM 938 C C . PRO A 1 115 ? 15.848 -10.164 35.266 1.00 93.69 115 PRO A C 1
ATOM 940 O O . PRO A 1 115 ? 15.681 -11.366 35.463 1.00 93.69 115 PRO A O 1
ATOM 943 N N . SER A 1 116 ? 17.010 -9.694 34.824 1.00 95.38 116 SER A N 1
ATOM 944 C CA . SER A 1 116 ? 18.185 -10.533 34.561 1.00 95.38 116 SER A CA 1
ATOM 945 C C . SER A 1 116 ? 18.923 -10.915 35.847 1.00 95.38 116 SER A C 1
ATOM 947 O O . SER A 1 116 ? 19.528 -11.985 35.935 1.00 95.38 116 SER A O 1
ATOM 949 N N . LEU A 1 117 ? 18.915 -10.028 36.847 1.00 95.94 117 LEU A N 1
ATOM 950 C CA . LEU A 1 117 ? 19.623 -10.213 38.114 1.00 95.94 117 LEU A CA 1
ATOM 951 C C . LEU A 1 117 ? 18.942 -9.415 39.232 1.00 95.94 117 LEU A C 1
ATOM 953 O O . LEU A 1 117 ? 18.566 -8.264 39.020 1.00 95.94 117 LEU A O 1
ATOM 957 N N . VAL A 1 118 ? 18.864 -9.980 40.437 1.00 95.12 118 VAL A N 1
ATOM 958 C CA . VAL A 1 118 ? 18.493 -9.246 41.657 1.00 95.12 118 VAL A CA 1
ATOM 959 C C . VAL A 1 118 ? 19.564 -9.449 42.725 1.00 95.12 118 VAL A C 1
ATOM 961 O O . VAL A 1 118 ? 19.973 -10.578 43.007 1.00 95.12 118 VAL A O 1
ATOM 964 N N . VAL A 1 119 ? 20.029 -8.345 43.312 1.00 94.56 119 VAL A N 1
ATOM 965 C CA . VAL A 1 119 ? 21.114 -8.315 44.303 1.00 94.56 119 VAL A CA 1
ATOM 966 C C . VAL A 1 119 ? 20.628 -7.665 45.591 1.00 94.56 119 VAL A C 1
ATOM 968 O O . VAL A 1 119 ? 20.146 -6.537 45.561 1.00 94.56 119 VAL A O 1
ATOM 971 N N . LYS A 1 120 ? 20.807 -8.336 46.728 1.00 91.81 120 LYS A N 1
ATOM 972 C CA . LYS A 1 120 ? 20.468 -7.813 48.052 1.00 91.81 120 LYS A CA 1
ATOM 973 C C . LYS A 1 120 ? 21.502 -6.786 48.525 1.00 91.81 120 LYS A C 1
ATOM 975 O O . LYS A 1 120 ? 22.714 -6.983 48.374 1.00 91.81 120 LYS A O 1
ATOM 980 N N . THR A 1 121 ? 21.036 -5.685 49.102 1.00 89.38 121 THR A N 1
ATOM 981 C CA . THR A 1 121 ? 21.882 -4.624 49.661 1.00 89.38 121 THR A CA 1
ATOM 982 C C . THR A 1 121 ? 22.092 -4.823 51.171 1.00 89.38 121 THR A C 1
ATOM 984 O O . THR A 1 121 ? 21.290 -5.488 51.829 1.00 89.38 121 THR A O 1
ATOM 987 N N . PRO A 1 122 ? 23.159 -4.251 51.766 1.00 81.06 122 PRO A N 1
ATOM 988 C CA . PRO A 1 122 ? 23.397 -4.352 53.209 1.00 81.06 122 PRO A CA 1
ATOM 989 C C . PRO A 1 122 ? 22.313 -3.700 54.078 1.00 81.06 122 PRO A C 1
ATOM 991 O O . PRO A 1 122 ? 22.132 -4.122 55.214 1.00 81.06 122 PRO A O 1
ATOM 994 N N . SER A 1 123 ? 21.584 -2.702 53.558 1.00 79.56 123 SER A N 1
ATOM 995 C CA . SER A 1 123 ? 20.440 -2.088 54.253 1.00 79.56 123 SER A CA 1
ATOM 996 C C . SER A 1 123 ? 19.205 -2.998 54.298 1.00 79.56 123 SER A C 1
ATOM 998 O O . SER A 1 123 ? 18.207 -2.634 54.910 1.00 79.56 123 SER A O 1
ATOM 1000 N N . GLY A 1 124 ? 19.272 -4.179 53.672 1.00 80.88 124 GLY A N 1
ATOM 1001 C CA . GLY A 1 124 ? 18.168 -5.128 53.544 1.00 80.88 124 GLY A CA 1
ATOM 1002 C C . GLY A 1 124 ? 17.365 -4.980 52.250 1.00 80.88 124 GLY A C 1
ATOM 1003 O O . GLY A 1 124 ? 16.430 -5.747 52.054 1.00 80.88 124 GLY A O 1
ATOM 1004 N N . GLY A 1 125 ? 17.718 -4.019 51.390 1.00 89.44 125 GLY A N 1
ATOM 1005 C CA . GLY A 1 125 ? 17.004 -3.688 50.155 1.00 89.44 125 GLY A CA 1
ATOM 1006 C C . GLY A 1 125 ? 17.475 -4.496 48.950 1.00 89.44 125 GLY A C 1
ATOM 1007 O O . GLY A 1 125 ? 18.222 -5.470 49.089 1.00 89.44 125 GLY A O 1
ATOM 1008 N N . PHE A 1 126 ? 17.072 -4.079 47.749 1.00 93.44 126 PHE A N 1
ATOM 1009 C CA . PHE A 1 126 ? 17.359 -4.805 46.510 1.00 93.44 126 PHE A CA 1
ATOM 1010 C C . PHE A 1 126 ? 17.755 -3.881 45.359 1.00 93.44 126 PHE A C 1
ATOM 1012 O O . PHE A 1 126 ? 17.098 -2.884 45.082 1.00 93.44 126 PHE A O 1
ATOM 1019 N N . HIS A 1 127 ? 18.786 -4.278 44.616 1.00 95.75 127 HIS A N 1
ATOM 1020 C CA . HIS A 1 127 ? 19.059 -3.766 43.280 1.00 95.75 127 HIS A CA 1
ATOM 1021 C C . HIS A 1 127 ? 18.519 -4.749 42.241 1.00 95.75 127 HIS A C 1
ATOM 1023 O O . HIS A 1 127 ? 18.969 -5.899 42.183 1.00 95.75 127 HIS A O 1
ATOM 1029 N N . VAL A 1 128 ? 17.598 -4.290 41.400 1.00 96.06 128 VAL A N 1
ATOM 1030 C CA . VAL A 1 128 ? 16.965 -5.084 40.338 1.00 96.06 128 VAL A CA 1
ATOM 1031 C C . VAL A 1 128 ? 17.545 -4.664 38.992 1.00 96.06 128 VAL A C 1
ATOM 1033 O O . VAL A 1 128 ? 17.565 -3.477 38.672 1.00 96.06 128 VAL A O 1
ATOM 1036 N N . TYR A 1 129 ? 18.042 -5.621 38.211 1.00 97.19 129 TYR A N 1
ATOM 1037 C CA . TYR A 1 129 ? 18.731 -5.371 36.947 1.00 97.19 129 TYR A CA 1
ATOM 1038 C C . TYR A 1 129 ? 17.979 -5.990 35.775 1.00 97.19 129 TYR A C 1
ATOM 1040 O O . TYR A 1 129 ? 17.709 -7.190 35.773 1.00 97.19 129 TYR A O 1
ATOM 1048 N N . TRP A 1 130 ? 17.813 -5.212 34.711 1.00 96.69 130 TRP A N 1
ATOM 1049 C CA . TRP A 1 130 ? 17.481 -5.703 33.379 1.00 96.69 130 TRP A CA 1
ATOM 1050 C C . TRP A 1 130 ? 18.661 -5.482 32.450 1.00 96.69 130 TRP A C 1
ATOM 1052 O O . TRP A 1 130 ? 19.006 -4.347 32.115 1.00 96.69 130 TRP A O 1
ATOM 1062 N N . TYR A 1 131 ? 19.306 -6.566 32.036 1.00 96.88 131 TYR A N 1
ATOM 1063 C CA . TYR A 1 131 ? 20.389 -6.500 31.069 1.00 96.88 131 TYR A CA 1
ATOM 1064 C C . TYR A 1 131 ? 19.813 -6.236 29.690 1.00 96.88 131 TYR A C 1
ATOM 1066 O O . TYR A 1 131 ? 18.874 -6.902 29.250 1.00 96.88 131 TYR A O 1
ATOM 1074 N N . LEU A 1 132 ? 20.422 -5.293 28.979 1.00 94.94 132 LEU A N 1
ATOM 1075 C CA . LEU A 1 132 ? 19.997 -4.994 27.628 1.00 94.94 132 LEU A CA 1
ATOM 1076 C C . LEU A 1 132 ? 20.387 -6.143 26.688 1.00 94.94 132 LEU A C 1
ATOM 1078 O O . LEU A 1 132 ? 21.471 -6.739 26.797 1.00 94.94 132 LEU A O 1
ATOM 1082 N N . LYS A 1 133 ? 19.483 -6.465 25.756 1.00 91.94 133 LYS A N 1
ATOM 1083 C CA . LYS A 1 133 ? 19.707 -7.443 24.683 1.00 91.94 133 LYS A CA 1
ATOM 1084 C C . LYS A 1 133 ? 20.908 -7.038 23.837 1.00 91.94 133 LYS A C 1
ATOM 1086 O O . LYS A 1 133 ? 21.745 -7.885 23.530 1.00 91.94 133 LYS A O 1
ATOM 1091 N N . GLU A 1 134 ? 21.049 -5.744 23.575 1.00 90.06 134 GLU A N 1
ATOM 1092 C CA . GLU A 1 134 ? 22.214 -5.128 22.946 1.00 90.06 134 GLU A CA 1
ATOM 1093 C C . GLU A 1 134 ? 22.619 -3.865 23.721 1.00 90.06 134 GLU A C 1
ATOM 1095 O O . GLU A 1 134 ? 21.746 -3.054 24.050 1.00 90.06 134 GLU A O 1
ATOM 1100 N N . PRO A 1 135 ? 23.916 -3.664 24.021 1.00 90.44 135 PRO A N 1
ATOM 1101 C CA . PRO A 1 135 ? 24.388 -2.429 24.633 1.00 90.44 135 PRO A CA 1
ATOM 1102 C C . PRO A 1 135 ? 24.044 -1.203 23.784 1.00 90.44 135 PRO A C 1
ATOM 1104 O O . PRO A 1 135 ? 24.340 -1.152 22.590 1.00 90.44 135 PRO A O 1
ATOM 1107 N N . ARG A 1 136 ? 23.465 -0.169 24.398 1.00 92.12 136 ARG A N 1
ATOM 1108 C CA . ARG A 1 136 ? 23.103 1.071 23.696 1.00 92.12 136 ARG A CA 1
ATOM 1109 C C . ARG A 1 136 ? 24.166 2.136 23.883 1.00 92.12 136 ARG A C 1
ATOM 1111 O O . ARG A 1 136 ? 24.669 2.354 24.984 1.00 92.12 136 ARG A O 1
ATOM 1118 N N . ARG A 1 137 ? 24.504 2.847 22.808 1.00 91.75 137 ARG A N 1
ATOM 1119 C CA . ARG A 1 137 ? 25.461 3.955 22.877 1.00 91.75 137 ARG A CA 1
ATOM 1120 C C . ARG A 1 137 ? 24.868 5.118 23.681 1.00 91.75 137 ARG A C 1
ATOM 1122 O O . ARG A 1 137 ? 23.776 5.595 23.378 1.00 91.75 137 ARG A O 1
ATOM 1129 N N . ALA A 1 138 ? 25.605 5.601 24.676 1.00 90.38 138 ALA A N 1
ATOM 1130 C CA . ALA A 1 138 ? 25.132 6.620 25.612 1.00 90.38 138 ALA A CA 1
ATOM 1131 C C . ALA A 1 138 ? 25.280 8.057 25.063 1.00 90.38 138 ALA A C 1
ATOM 1133 O O . ALA A 1 138 ? 26.130 8.826 25.504 1.00 90.38 138 ALA A O 1
ATOM 1134 N N . PHE A 1 139 ? 24.457 8.440 24.082 1.00 82.75 139 PHE A N 1
ATOM 1135 C CA . PHE A 1 139 ? 24.334 9.846 23.662 1.00 82.75 139 PHE A CA 1
ATOM 1136 C C . PHE A 1 139 ? 23.487 10.649 24.667 1.00 82.75 139 PHE A C 1
ATOM 1138 O O . PHE A 1 139 ? 22.597 10.057 25.275 1.00 82.75 139 PHE A O 1
ATOM 1145 N N . PRO A 1 140 ? 23.653 11.984 24.800 1.00 81.25 140 PRO A N 1
ATOM 1146 C CA . PRO A 1 140 ? 22.907 12.787 25.780 1.00 81.25 140 PRO A CA 1
ATOM 1147 C C . PRO A 1 140 ? 21.390 12.544 25.768 1.00 81.25 140 PRO A C 1
ATOM 1149 O O . PRO A 1 140 ? 20.811 12.225 26.798 1.00 81.25 140 PRO A O 1
ATOM 1152 N N . LYS A 1 141 ? 20.766 12.539 24.581 1.00 73.50 141 LYS A N 1
ATOM 1153 C CA . LYS A 1 141 ? 19.325 12.260 24.430 1.00 73.50 141 LYS A CA 1
ATOM 1154 C C . LYS A 1 141 ? 18.920 10.843 24.855 1.00 73.50 141 LYS A C 1
ATOM 1156 O O . LYS A 1 141 ? 17.814 10.653 25.348 1.00 73.50 141 LYS A O 1
ATOM 1161 N N . VAL A 1 142 ? 19.793 9.855 24.648 1.00 84.62 142 VAL A N 1
ATOM 1162 C CA . VAL A 1 142 ? 19.551 8.457 25.049 1.00 84.62 142 VAL A CA 1
ATOM 1163 C C . VAL A 1 142 ? 19.669 8.324 26.567 1.00 84.62 142 VAL A C 1
ATOM 1165 O O . VAL A 1 142 ? 18.849 7.655 27.183 1.00 84.62 142 VAL A O 1
ATOM 1168 N N . VAL A 1 143 ? 20.633 9.014 27.183 1.00 88.38 143 VAL A N 1
ATOM 1169 C CA . VAL A 1 143 ? 20.787 9.070 28.645 1.00 88.38 143 VAL A CA 1
ATOM 1170 C C . VAL A 1 143 ? 19.592 9.771 29.301 1.00 88.38 143 VAL A C 1
ATOM 1172 O O . VAL A 1 143 ? 19.099 9.299 30.323 1.00 88.38 143 VAL A O 1
ATOM 1175 N N . ASP A 1 144 ? 19.077 10.846 28.701 1.00 83.19 144 ASP A N 1
ATOM 1176 C CA . ASP A 1 144 ? 17.858 11.510 29.177 1.00 83.19 144 ASP A CA 1
ATOM 1177 C C . ASP A 1 144 ? 16.638 10.587 29.082 1.00 83.19 144 ASP A C 1
ATOM 1179 O O . ASP A 1 144 ? 15.832 10.524 30.010 1.00 83.19 144 ASP A O 1
ATOM 1183 N N . HIS A 1 145 ? 16.519 9.830 27.986 1.00 84.25 145 HIS A N 1
ATOM 1184 C CA . HIS A 1 145 ? 15.449 8.849 27.827 1.00 84.25 145 HIS A CA 1
ATOM 1185 C C . HIS A 1 145 ? 15.568 7.719 28.861 1.00 84.25 145 HIS A C 1
ATOM 1187 O O . HIS A 1 145 ? 14.586 7.407 29.528 1.00 84.25 145 HIS A O 1
ATOM 1193 N N . TYR A 1 146 ? 16.775 7.186 29.076 1.00 93.88 146 TYR A N 1
ATOM 1194 C CA . TYR A 1 146 ? 17.051 6.187 30.112 1.00 93.88 146 TYR A CA 1
ATOM 1195 C C . TYR A 1 146 ? 16.593 6.678 31.489 1.00 93.88 146 TYR A C 1
ATOM 1197 O O . TYR A 1 146 ? 15.919 5.944 32.201 1.00 93.88 146 TYR A O 1
ATOM 1205 N N . LYS A 1 147 ? 16.897 7.932 31.857 1.00 92.56 147 LYS A N 1
ATOM 1206 C CA . LYS A 1 147 ? 16.480 8.508 33.147 1.00 92.56 147 LYS A CA 1
ATOM 1207 C C . LYS A 1 147 ? 14.960 8.602 33.292 1.00 92.56 147 LYS A C 1
ATOM 1209 O O . LYS A 1 147 ? 14.463 8.420 34.399 1.00 92.56 147 LYS A O 1
ATOM 1214 N N . ARG A 1 148 ? 14.225 8.885 32.209 1.00 88.62 148 ARG A N 1
ATOM 1215 C CA . ARG A 1 148 ? 12.750 8.908 32.232 1.00 88.62 148 ARG A CA 1
ATOM 1216 C C . ARG A 1 148 ? 12.164 7.521 32.455 1.00 88.62 148 ARG A C 1
ATOM 1218 O O . ARG A 1 148 ? 11.308 7.371 33.316 1.00 88.62 148 ARG A O 1
ATOM 1225 N N . VAL A 1 149 ? 12.668 6.529 31.723 1.00 92.06 149 VAL A N 1
ATOM 1226 C CA . VAL A 1 149 ? 12.252 5.128 31.870 1.00 92.06 149 VAL A CA 1
ATOM 1227 C C . VAL A 1 149 ? 12.565 4.636 33.281 1.00 92.06 149 VAL A C 1
ATOM 1229 O O . VAL A 1 149 ? 11.680 4.155 33.974 1.00 92.06 149 VAL A O 1
ATOM 1232 N N . GLN A 1 150 ? 13.801 4.841 33.747 1.00 95.44 150 GLN A N 1
ATOM 1233 C CA . GLN A 1 150 ? 14.233 4.439 35.085 1.00 95.44 150 GLN A CA 1
ATOM 1234 C C . GLN A 1 150 ? 13.366 5.064 36.182 1.00 95.44 150 GLN A C 1
ATOM 1236 O O . GLN A 1 150 ? 13.052 4.394 37.159 1.00 95.44 150 GLN A O 1
ATOM 1241 N N . ARG A 1 151 ? 12.984 6.339 36.026 1.00 92.94 151 ARG A N 1
ATOM 1242 C CA . ARG A 1 151 ? 12.114 7.032 36.979 1.00 92.94 151 ARG A CA 1
ATOM 1243 C C . ARG A 1 151 ? 10.734 6.392 37.040 1.00 92.94 151 ARG A C 1
ATOM 1245 O O . ARG A 1 151 ? 10.312 6.053 38.131 1.00 92.94 151 ARG A O 1
ATOM 1252 N N . MET A 1 152 ? 10.084 6.187 35.897 1.00 90.44 152 MET A N 1
ATOM 1253 C CA . MET A 1 152 ? 8.751 5.580 35.865 1.00 90.44 152 MET A CA 1
ATOM 1254 C C . MET A 1 152 ? 8.765 4.161 36.443 1.00 90.44 152 MET A C 1
ATOM 1256 O O . MET A 1 152 ? 7.902 3.805 37.232 1.00 90.44 152 MET A O 1
ATOM 1260 N N . ILE A 1 153 ? 9.790 3.365 36.121 1.00 92.00 153 ILE A N 1
ATOM 1261 C CA . ILE A 1 153 ? 9.955 2.037 36.723 1.00 92.00 153 ILE A CA 1
ATOM 1262 C C . ILE A 1 153 ? 10.108 2.146 38.245 1.00 92.00 153 ILE A C 1
ATOM 1264 O O . ILE A 1 153 ? 9.507 1.372 38.982 1.00 92.00 153 ILE A O 1
ATOM 1268 N N . ALA A 1 154 ? 10.909 3.097 38.730 1.00 91.00 154 ALA A N 1
ATOM 1269 C CA . ALA A 1 154 ? 11.085 3.294 40.161 1.00 91.00 154 ALA A CA 1
ATOM 1270 C C . ALA A 1 154 ? 9.787 3.747 40.854 1.00 91.00 154 ALA A C 1
ATOM 1272 O O . ALA A 1 154 ? 9.527 3.299 41.964 1.00 91.00 154 ALA A O 1
ATOM 1273 N N . GLU A 1 155 ? 8.967 4.574 40.203 1.00 87.75 155 GLU A N 1
ATOM 1274 C CA . GLU A 1 155 ? 7.644 4.986 40.697 1.00 87.75 155 GLU A CA 1
ATOM 1275 C C . GLU A 1 155 ? 6.702 3.776 40.810 1.00 87.75 155 GLU A C 1
ATOM 1277 O O . GLU A 1 155 ? 6.207 3.493 41.899 1.00 87.75 155 GLU A O 1
ATOM 1282 N N . GLU A 1 156 ? 6.544 2.997 39.737 1.00 84.25 156 GLU A N 1
ATOM 1283 C CA . GLU A 1 156 ? 5.671 1.809 39.709 1.00 84.25 156 GLU A CA 1
ATOM 1284 C C . GLU A 1 156 ? 6.125 0.708 40.682 1.00 84.25 156 GLU A C 1
ATOM 1286 O O . GLU A 1 156 ? 5.316 -0.000 41.279 1.00 84.25 156 GLU A O 1
ATOM 1291 N N . MET A 1 157 ? 7.436 0.573 40.899 1.00 83.88 157 MET A N 1
ATOM 1292 C CA . MET A 1 157 ? 7.993 -0.396 41.847 1.00 83.88 157 MET A CA 1
ATOM 1293 C C . MET A 1 157 ? 8.099 0.136 43.285 1.00 83.88 157 MET A C 1
ATOM 1295 O O . MET A 1 157 ? 8.575 -0.589 44.168 1.00 83.88 157 MET A O 1
ATOM 1299 N N . ASN A 1 158 ? 7.673 1.379 43.537 1.00 83.25 158 ASN A N 1
ATOM 1300 C CA . ASN A 1 158 ? 7.791 2.068 44.823 1.00 83.25 158 ASN A CA 1
ATOM 1301 C C . ASN A 1 158 ? 9.234 2.015 45.387 1.00 83.25 158 ASN A C 1
ATOM 1303 O O . ASN A 1 158 ? 9.490 1.636 46.539 1.00 83.25 158 ASN A O 1
ATOM 1307 N N . ALA A 1 159 ? 10.182 2.316 44.499 1.00 86.12 159 ALA A N 1
ATOM 1308 C CA . ALA A 1 159 ? 11.629 2.293 44.682 1.00 86.12 159 ALA A CA 1
ATOM 1309 C C . ALA A 1 159 ? 12.189 3.711 44.933 1.00 86.12 159 ALA A C 1
ATOM 1311 O O . ALA A 1 159 ? 11.457 4.701 44.913 1.00 86.12 159 ALA A O 1
ATOM 1312 N N . ASP A 1 160 ? 13.496 3.841 45.183 1.00 84.38 160 ASP A N 1
ATOM 1313 C CA . ASP A 1 160 ? 14.099 5.135 45.524 1.00 84.38 160 ASP A CA 1
ATOM 1314 C C . ASP A 1 160 ? 14.222 6.068 44.300 1.00 84.38 160 ASP A C 1
ATOM 1316 O O . ASP A 1 160 ? 15.095 5.919 43.440 1.00 84.38 160 ASP A O 1
ATOM 1320 N N . LEU A 1 161 ? 13.380 7.104 44.247 1.00 83.38 161 LEU A N 1
ATOM 1321 C CA . LEU A 1 161 ? 13.411 8.136 43.201 1.00 83.38 161 LEU A CA 1
ATOM 1322 C C . LEU A 1 161 ? 14.657 9.032 43.260 1.00 83.38 161 LEU A C 1
ATOM 1324 O O . LEU A 1 161 ? 15.005 9.680 42.267 1.00 83.38 161 LEU A O 1
ATOM 1328 N N . GLN A 1 162 ? 15.376 9.064 44.386 1.00 81.44 162 GLN A N 1
ATOM 1329 C CA . GLN A 1 162 ? 16.673 9.743 44.481 1.00 81.44 162 GLN A CA 1
ATOM 1330 C C . GLN A 1 162 ? 17.804 8.909 43.856 1.00 81.44 162 GLN A C 1
ATOM 1332 O O . GLN A 1 162 ? 18.906 9.425 43.606 1.00 81.44 162 GLN A O 1
ATOM 1337 N N . ALA A 1 163 ? 17.533 7.640 43.529 1.00 84.06 163 ALA A N 1
ATOM 1338 C CA . ALA A 1 163 ? 18.472 6.706 42.926 1.00 84.06 163 ALA A CA 1
ATOM 1339 C C . ALA A 1 163 ? 18.473 6.693 41.382 1.00 84.06 163 ALA A C 1
ATOM 1341 O O . ALA A 1 163 ? 19.038 5.790 40.764 1.00 84.06 163 ALA A O 1
ATOM 1342 N N . ILE A 1 164 ? 17.925 7.721 40.726 1.00 91.50 164 ILE A N 1
ATOM 1343 C CA . ILE A 1 164 ? 17.878 7.816 39.257 1.00 91.50 164 ILE A CA 1
ATOM 1344 C C . ILE A 1 164 ? 19.206 8.313 38.662 1.00 91.50 164 ILE A C 1
ATOM 1346 O O . ILE A 1 164 ? 19.787 9.307 39.102 1.00 91.50 164 ILE A O 1
ATOM 1350 N N . GLY A 1 165 ? 19.692 7.618 37.632 1.00 92.06 165 GLY A N 1
ATOM 1351 C CA . GLY A 1 165 ? 20.905 7.915 36.869 1.00 92.06 165 GLY A CA 1
ATOM 1352 C C . GLY A 1 165 ? 21.600 6.656 36.335 1.00 92.06 165 GLY A C 1
ATOM 1353 O O . GLY A 1 165 ? 21.757 5.665 37.047 1.00 92.06 165 GLY A O 1
ATOM 1354 N N . ALA A 1 166 ? 22.074 6.707 35.088 1.00 93.62 166 ALA A N 1
ATOM 1355 C CA . ALA A 1 166 ? 22.780 5.598 34.435 1.00 93.62 166 ALA A CA 1
ATOM 1356 C C . ALA A 1 166 ? 24.240 5.446 34.904 1.00 93.62 166 ALA A C 1
ATOM 1358 O O . ALA A 1 166 ? 24.835 4.380 34.767 1.00 93.62 166 ALA A O 1
ATOM 1359 N N . GLU A 1 167 ? 24.825 6.513 35.446 1.00 93.62 167 GLU A N 1
ATOM 1360 C CA . GLU A 1 167 ? 26.210 6.598 35.910 1.00 93.62 167 GLU A CA 1
ATOM 1361 C C . GLU A 1 167 ? 26.419 6.093 37.344 1.00 93.62 167 GLU A C 1
ATOM 1363 O O . GLU A 1 167 ? 27.547 6.111 37.847 1.00 93.62 167 GLU A O 1
ATOM 1368 N N . ARG A 1 168 ? 25.334 5.713 38.026 1.00 92.25 168 ARG A N 1
ATOM 1369 C CA . ARG A 1 168 ? 25.300 5.465 39.468 1.00 92.25 168 ARG A CA 1
ATOM 1370 C C . ARG A 1 168 ? 26.071 4.222 39.899 1.00 92.25 168 ARG A C 1
ATOM 1372 O O . ARG A 1 168 ? 26.435 3.359 39.103 1.00 92.25 168 ARG A O 1
ATOM 1379 N N . TRP A 1 169 ? 26.349 4.190 41.198 1.00 91.38 169 TRP A N 1
ATOM 1380 C CA . TRP A 1 169 ? 26.952 3.049 41.864 1.00 91.38 169 TRP A CA 1
ATOM 1381 C C . TRP A 1 169 ? 25.881 2.046 42.239 1.00 91.38 169 TRP A C 1
ATOM 1383 O O . TRP A 1 169 ? 24.869 2.430 42.812 1.00 91.38 169 TRP A O 1
ATOM 1393 N N . PHE A 1 170 ? 26.159 0.775 41.987 1.00 93.44 170 PHE A N 1
ATOM 1394 C CA . PHE A 1 170 ? 25.327 -0.324 42.444 1.00 93.44 170 PHE A CA 1
ATOM 1395 C C . PHE A 1 170 ? 26.187 -1.394 43.105 1.00 93.44 170 PHE A C 1
ATOM 1397 O O . PHE A 1 170 ? 27.415 -1.411 42.968 1.00 93.44 170 PHE A O 1
ATOM 1404 N N . ARG A 1 171 ? 25.547 -2.275 43.872 1.00 91.38 171 ARG A N 1
ATOM 1405 C CA . ARG A 1 171 ? 26.237 -3.330 44.619 1.00 91.38 171 ARG A CA 1
ATOM 1406 C C . ARG A 1 171 ? 26.845 -4.340 43.654 1.00 91.38 171 ARG A C 1
ATOM 1408 O O . ARG A 1 171 ? 26.143 -4.868 42.796 1.00 91.38 171 ARG A O 1
ATOM 1415 N N . LEU A 1 172 ? 28.135 -4.623 43.819 1.00 92.19 172 LEU A N 1
ATOM 1416 C CA . LEU A 1 172 ? 28.824 -5.637 43.032 1.00 92.19 172 LEU A CA 1
ATOM 1417 C C . LEU A 1 172 ? 28.226 -7.029 43.344 1.00 92.19 172 LEU A C 1
ATOM 1419 O O . LEU A 1 172 ? 28.184 -7.407 44.519 1.00 92.19 172 LEU A O 1
ATOM 1423 N N . PRO A 1 173 ? 27.776 -7.799 42.332 1.00 92.25 173 PRO A N 1
ATOM 1424 C CA . PRO A 1 173 ? 27.180 -9.113 42.557 1.00 92.25 173 PRO A CA 1
ATOM 1425 C C . PRO A 1 173 ? 28.221 -10.147 43.009 1.00 92.25 173 PRO A C 1
ATOM 1427 O O . PRO A 1 173 ? 29.208 -10.411 42.304 1.00 92.25 173 PRO A O 1
ATOM 1430 N N . THR A 1 174 ? 27.977 -10.765 44.157 1.00 89.38 174 THR A N 1
ATOM 1431 C CA . THR A 1 174 ? 28.687 -11.913 44.737 1.00 89.38 174 THR A CA 1
ATOM 1432 C C . THR A 1 174 ? 27.734 -13.102 44.839 1.00 89.38 174 THR A C 1
ATOM 1434 O O . THR A 1 174 ? 26.542 -12.969 44.564 1.00 89.38 174 THR A O 1
ATOM 1437 N N . GLU A 1 175 ? 28.251 -14.280 45.178 1.00 84.81 175 GLU A N 1
ATOM 1438 C CA . GLU A 1 175 ? 27.400 -15.459 45.386 1.00 84.81 175 GLU A CA 1
ATOM 1439 C C . GLU A 1 175 ? 26.470 -15.258 46.591 1.00 84.81 175 GLU A C 1
ATOM 1441 O O . GLU A 1 175 ? 25.288 -15.561 46.491 1.00 84.81 175 GLU A O 1
ATOM 1446 N N . ASP A 1 176 ? 26.952 -14.603 47.651 1.00 86.12 176 ASP A N 1
ATOM 1447 C CA . ASP A 1 176 ? 26.178 -14.388 48.883 1.00 86.12 176 ASP A CA 1
ATOM 1448 C C . ASP A 1 176 ? 25.043 -13.364 48.753 1.00 86.12 176 ASP A C 1
ATOM 1450 O O . ASP A 1 176 ? 24.061 -13.424 49.489 1.00 86.12 176 ASP A O 1
ATOM 1454 N N . ASN A 1 177 ? 25.176 -12.376 47.859 1.00 91.50 177 ASN A N 1
ATOM 1455 C CA . ASN A 1 177 ? 24.199 -11.289 47.739 1.00 91.50 177 ASN A CA 1
ATOM 1456 C C . ASN A 1 177 ? 23.301 -11.391 46.501 1.00 91.50 177 ASN A C 1
ATOM 1458 O O . ASN A 1 177 ? 22.378 -10.591 46.364 1.00 91.50 177 ASN A O 1
ATOM 1462 N N . THR A 1 178 ? 23.542 -12.343 45.600 1.00 92.25 178 THR A N 1
ATOM 1463 C CA . THR A 1 178 ? 22.695 -12.549 44.421 1.00 92.25 178 THR A CA 1
ATOM 1464 C C . THR A 1 178 ? 21.513 -13.433 44.802 1.00 92.25 178 THR A C 1
ATOM 1466 O O . THR A 1 178 ? 21.687 -14.624 45.033 1.00 92.25 178 THR A O 1
ATOM 1469 N N . VAL A 1 179 ? 20.306 -12.864 44.842 1.00 90.62 179 VAL A N 1
ATOM 1470 C CA . VAL A 1 179 ? 19.086 -13.598 45.237 1.00 90.62 179 VAL A CA 1
ATOM 1471 C C . VAL A 1 179 ? 18.324 -14.173 44.045 1.00 90.62 179 VAL A C 1
ATOM 1473 O O . VAL A 1 179 ? 17.575 -15.130 44.201 1.00 90.62 179 VAL A O 1
ATOM 1476 N N . PHE A 1 180 ? 18.535 -13.627 42.845 1.00 90.38 180 PHE A N 1
ATOM 1477 C CA . PHE A 1 180 ? 17.930 -14.134 41.616 1.00 90.38 180 PHE A CA 1
ATOM 1478 C C . PHE A 1 180 ? 18.808 -13.859 40.405 1.00 90.38 180 PHE A C 1
ATOM 1480 O O . PHE A 1 180 ? 19.466 -12.820 40.322 1.00 90.38 180 PHE A O 1
ATOM 1487 N N . ARG A 1 181 ? 18.783 -14.786 39.449 1.00 90.62 181 ARG A N 1
ATOM 1488 C CA . ARG A 1 181 ? 19.432 -14.663 38.145 1.00 90.62 181 ARG A CA 1
ATOM 1489 C C . ARG A 1 181 ? 18.590 -15.367 37.088 1.00 90.62 181 ARG A C 1
ATOM 1491 O O . ARG A 1 181 ? 18.082 -16.456 37.342 1.00 90.62 181 ARG A O 1
ATOM 1498 N N . SER A 1 182 ? 18.510 -14.780 35.904 1.00 86.94 182 SER A N 1
ATOM 1499 C CA . SER A 1 182 ? 17.871 -15.381 34.735 1.00 86.94 182 SER A CA 1
ATOM 1500 C C . SER A 1 182 ? 18.728 -15.158 33.482 1.00 86.94 182 SER A C 1
ATOM 1502 O O . SER A 1 182 ? 19.669 -14.358 33.483 1.00 86.94 182 SER A O 1
ATOM 1504 N N . GLY A 1 183 ? 18.427 -15.896 32.410 1.00 80.69 183 GLY A N 1
ATOM 1505 C CA . GLY A 1 183 ? 19.001 -15.647 31.083 1.00 80.69 183 GLY A CA 1
ATOM 1506 C C . GLY A 1 183 ? 18.313 -14.505 30.326 1.00 80.69 183 GLY A C 1
ATOM 1507 O O . GLY A 1 183 ? 18.799 -14.104 29.266 1.00 80.69 183 GLY A O 1
ATOM 1508 N N . GLU A 1 184 ? 17.211 -13.982 30.871 1.00 85.31 184 GLU A N 1
ATOM 1509 C CA . GLU A 1 184 ? 16.332 -13.027 30.206 1.00 85.31 184 GLU A CA 1
ATOM 1510 C C . GLU A 1 184 ? 17.011 -11.676 30.009 1.00 85.31 184 GLU A C 1
ATOM 1512 O O . GLU A 1 184 ? 17.772 -11.187 30.853 1.00 85.31 184 GLU A O 1
ATOM 1517 N N . ARG A 1 185 ? 16.736 -11.060 28.861 1.00 91.81 185 ARG A N 1
ATOM 1518 C CA . ARG A 1 185 ? 17.242 -9.739 28.487 1.00 91.81 185 ARG A CA 1
ATOM 1519 C C . ARG A 1 185 ? 16.150 -8.943 27.815 1.00 91.81 185 ARG A C 1
ATOM 1521 O O . ARG A 1 185 ? 15.336 -9.500 27.091 1.00 91.81 185 ARG A O 1
ATOM 1528 N N . VAL A 1 186 ? 16.220 -7.630 27.974 1.00 90.94 186 VAL A N 1
ATOM 1529 C CA . VAL A 1 186 ? 15.216 -6.705 27.445 1.00 90.94 186 VAL A CA 1
ATOM 1530 C C . VAL A 1 186 ? 15.822 -5.800 26.375 1.00 90.94 186 VAL A C 1
ATOM 1532 O O . VAL A 1 186 ? 16.994 -5.423 26.476 1.00 90.94 186 VAL A O 1
ATOM 1535 N N . SER A 1 187 ? 15.082 -5.440 25.325 1.00 90.25 187 SER A N 1
ATOM 1536 C CA . SER A 1 187 ? 15.519 -4.335 24.466 1.00 90.25 187 SER A CA 1
ATOM 1537 C C . SER A 1 187 ? 15.367 -3.012 25.214 1.00 90.25 187 SER A C 1
ATOM 1539 O O . SER A 1 187 ? 14.472 -2.831 26.032 1.00 90.25 187 SER A O 1
ATOM 1541 N N . PHE A 1 188 ? 16.230 -2.041 24.915 1.00 88.00 188 PHE A N 1
ATOM 1542 C CA . PHE A 1 188 ? 15.996 -0.681 25.403 1.00 88.00 188 PHE A CA 1
ATOM 1543 C C . PHE A 1 188 ? 14.709 -0.088 24.816 1.00 88.00 188 PHE A C 1
ATOM 1545 O O . PHE A 1 188 ? 14.062 0.701 25.494 1.00 88.00 188 PHE A O 1
ATOM 1552 N N . ASP A 1 189 ? 14.338 -0.491 23.595 1.00 81.94 189 ASP A N 1
ATOM 1553 C CA . ASP A 1 189 ? 13.115 -0.024 22.938 1.00 81.94 189 ASP A CA 1
ATOM 1554 C C . ASP A 1 189 ? 11.873 -0.583 23.654 1.00 81.94 189 ASP A C 1
ATOM 1556 O O . ASP A 1 189 ? 11.010 0.206 24.006 1.00 81.94 189 ASP A O 1
ATOM 1560 N N . ASP A 1 190 ? 11.857 -1.868 24.042 1.00 81.00 190 ASP A N 1
ATOM 1561 C CA . ASP A 1 190 ? 10.753 -2.465 24.821 1.00 81.00 190 ASP A CA 1
ATOM 1562 C C . ASP A 1 190 ? 10.494 -1.710 26.140 1.00 81.00 190 ASP A C 1
ATOM 1564 O O . ASP A 1 190 ? 9.352 -1.512 26.544 1.00 81.00 190 ASP A O 1
ATOM 1568 N N . LEU A 1 191 ? 11.553 -1.244 26.820 1.00 83.75 191 LEU A N 1
ATOM 1569 C CA . LEU A 1 191 ? 11.406 -0.429 28.034 1.00 83.75 191 LEU A CA 1
ATOM 1570 C C . LEU A 1 191 ? 10.886 0.993 27.738 1.00 83.75 191 LEU A C 1
ATOM 1572 O O . LEU A 1 191 ? 10.262 1.613 28.600 1.00 83.75 191 LEU A O 1
ATOM 1576 N N . CYS A 1 192 ? 11.166 1.533 26.548 1.00 80.94 192 CYS A N 1
ATOM 1577 C CA . CYS A 1 192 ? 10.626 2.820 26.097 1.00 80.94 192 CYS A CA 1
ATOM 1578 C C . CYS A 1 192 ? 9.153 2.694 25.685 1.00 80.94 192 CYS A C 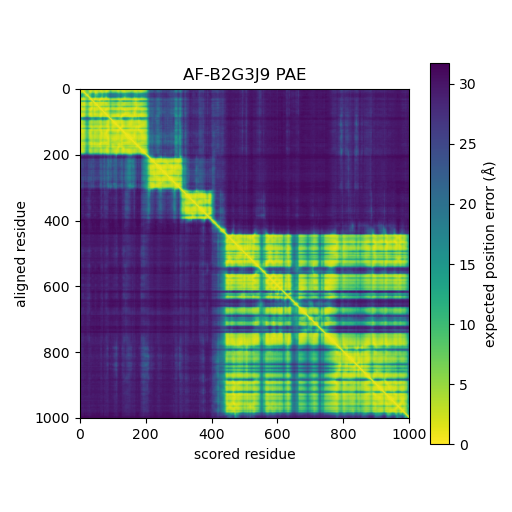1
ATOM 1580 O O . CYS A 1 192 ? 8.360 3.596 25.965 1.00 80.94 192 CYS A O 1
ATOM 1582 N N . ASP A 1 193 ? 8.786 1.576 25.064 1.00 76.31 193 ASP A N 1
ATOM 1583 C CA . ASP A 1 193 ? 7.407 1.246 24.717 1.00 76.31 193 ASP A CA 1
ATOM 1584 C C . ASP A 1 193 ? 6.587 1.053 25.998 1.00 76.31 193 ASP A C 1
ATOM 1586 O O . ASP A 1 193 ? 5.579 1.732 26.170 1.00 76.31 193 ASP A O 1
ATOM 1590 N N . TRP A 1 194 ? 7.106 0.296 26.975 1.00 86.25 194 TRP A N 1
ATOM 1591 C CA . TRP A 1 194 ? 6.514 0.187 28.316 1.00 86.25 194 TRP A CA 1
ATOM 1592 C C . TRP A 1 194 ? 6.308 1.561 28.980 1.00 86.25 194 TRP A C 1
ATOM 1594 O O . TRP A 1 194 ? 5.238 1.838 29.516 1.00 86.25 194 TRP A O 1
ATOM 1604 N N . LEU A 1 195 ? 7.290 2.474 28.910 1.00 79.62 195 LEU A N 1
ATOM 1605 C CA . LEU A 1 195 ? 7.130 3.841 29.435 1.00 79.62 195 LEU A CA 1
ATOM 1606 C C . LEU A 1 195 ? 5.991 4.593 28.730 1.00 79.62 195 LEU A C 1
ATOM 1608 O O . LEU A 1 195 ? 5.244 5.324 29.380 1.00 79.62 195 LEU A O 1
ATOM 1612 N N . THR A 1 196 ? 5.878 4.439 27.411 1.00 72.94 196 THR A N 1
ATOM 1613 C CA . THR A 1 196 ? 4.831 5.086 26.610 1.00 72.94 196 THR A CA 1
ATOM 1614 C C . THR A 1 196 ? 3.454 4.551 27.008 1.00 72.94 196 THR A C 1
ATOM 1616 O O . THR A 1 196 ? 2.540 5.340 27.237 1.00 72.94 196 THR A O 1
ATOM 1619 N N . GLU A 1 197 ? 3.337 3.240 27.224 1.00 70.19 197 GLU A N 1
ATOM 1620 C CA . GLU A 1 197 ? 2.123 2.590 27.729 1.00 70.19 197 GLU A CA 1
ATOM 1621 C C . GLU A 1 197 ? 1.719 3.109 29.122 1.00 70.19 197 GLU A C 1
ATOM 1623 O O . GLU A 1 197 ? 0.550 3.441 29.342 1.00 70.19 197 GLU A O 1
ATOM 1628 N N . GLN A 1 198 ? 2.670 3.257 30.057 1.00 67.56 198 GLN A N 1
ATOM 1629 C CA . GLN A 1 198 ? 2.375 3.806 31.390 1.00 67.56 198 GLN A CA 1
ATOM 1630 C C . GLN A 1 198 ? 1.940 5.277 31.336 1.00 67.56 198 GLN A C 1
ATOM 1632 O O . GLN A 1 198 ? 0.988 5.679 32.010 1.00 67.56 198 GLN A O 1
ATOM 1637 N N . GLN A 1 199 ? 2.584 6.086 30.490 1.00 59.41 199 GLN A N 1
ATOM 1638 C CA . GLN A 1 199 ? 2.216 7.493 30.306 1.00 59.41 199 GLN A CA 1
ATOM 1639 C C . GLN A 1 199 ? 0.822 7.648 29.684 1.00 59.41 199 GLN A C 1
ATOM 1641 O O . GLN A 1 199 ? 0.053 8.522 30.094 1.00 59.41 199 GLN A O 1
ATOM 1646 N N . GLU A 1 200 ? 0.454 6.779 28.746 1.00 48.97 200 GLU A N 1
ATOM 1647 C CA . GLU A 1 200 ? -0.886 6.755 28.161 1.00 48.97 200 GLU A CA 1
ATOM 1648 C C . GLU A 1 200 ? -1.954 6.329 29.181 1.00 48.97 200 GLU A C 1
ATOM 1650 O O . GLU A 1 200 ? -3.039 6.920 29.215 1.00 48.97 200 GLU A O 1
ATOM 1655 N N . ASN A 1 201 ? -1.636 5.394 30.084 1.00 47.41 201 ASN A N 1
ATOM 1656 C CA . ASN A 1 201 ? -2.523 4.993 31.179 1.00 47.41 201 ASN A CA 1
ATOM 1657 C C . ASN A 1 201 ? -2.740 6.117 32.207 1.00 47.41 201 ASN A C 1
ATOM 1659 O O . ASN A 1 201 ? -3.879 6.360 32.619 1.00 47.41 201 ASN A O 1
ATOM 1663 N N . GLN A 1 202 ? -1.688 6.859 32.569 1.00 44.59 202 GLN A N 1
ATOM 1664 C CA . GLN A 1 202 ? -1.794 8.009 33.477 1.00 44.59 202 GLN A CA 1
ATOM 1665 C C . GLN A 1 202 ? -2.521 9.208 32.830 1.00 44.59 202 GLN A C 1
ATOM 1667 O O . GLN A 1 202 ? -3.255 9.934 33.506 1.00 44.59 202 GLN A O 1
ATOM 1672 N N . SER A 1 203 ? -2.416 9.384 31.506 1.00 43.69 203 SER A N 1
ATOM 1673 C CA . SER A 1 203 ? -3.043 10.493 30.761 1.00 43.69 203 SER A CA 1
ATOM 1674 C C . SER A 1 203 ? -4.583 10.453 30.679 1.00 43.69 203 SER A C 1
ATOM 1676 O O . SER A 1 203 ? -5.203 11.397 30.185 1.00 43.69 203 SER A O 1
ATOM 1678 N N . LYS A 1 204 ? -5.224 9.405 31.222 1.00 39.53 204 LYS A N 1
ATOM 1679 C CA . LYS A 1 204 ? -6.689 9.283 31.357 1.00 39.53 204 LYS A CA 1
ATOM 1680 C C . LYS A 1 204 ? -7.266 9.868 32.656 1.00 39.53 204 LYS A C 1
ATOM 1682 O O . LYS A 1 204 ? -8.486 9.859 32.819 1.00 39.53 204 LYS A O 1
ATOM 1687 N N . ARG A 1 205 ? -6.451 10.430 33.561 1.00 34.75 205 ARG A N 1
ATOM 1688 C CA . ARG A 1 205 ? -6.948 11.259 34.678 1.00 34.75 205 ARG A CA 1
ATOM 1689 C C . ARG A 1 205 ? -6.980 12.727 34.257 1.00 34.75 205 ARG A C 1
ATOM 1691 O O . ARG A 1 205 ? -5.935 13.332 34.029 1.00 34.75 205 ARG A O 1
ATOM 1698 N N . GLY A 1 206 ? -8.190 13.275 34.138 1.00 37.97 206 GLY A N 1
ATOM 1699 C CA . GLY A 1 206 ? -8.480 14.595 33.573 1.00 37.97 206 GLY A CA 1
ATOM 1700 C C . GLY A 1 206 ? -7.575 15.727 34.073 1.00 37.97 206 GLY A C 1
ATOM 1701 O O . GLY A 1 206 ? -7.184 15.784 35.241 1.00 37.97 206 GLY A O 1
ATOM 1702 N N . ASN A 1 207 ? -7.242 16.638 33.162 1.00 32.16 207 ASN A N 1
ATOM 1703 C CA . ASN A 1 207 ? -6.593 17.902 33.487 1.00 32.16 207 ASN A CA 1
ATOM 1704 C C . ASN A 1 207 ? -7.687 18.933 33.783 1.00 32.16 207 ASN A C 1
ATOM 1706 O O . ASN A 1 207 ? -8.402 19.350 32.874 1.00 32.16 207 ASN A O 1
ATOM 1710 N N . VAL A 1 208 ? -7.821 19.330 35.049 1.00 39.72 208 VAL A N 1
ATOM 1711 C CA . VAL A 1 208 ? -8.581 20.522 35.441 1.00 39.72 208 VAL A CA 1
ATOM 1712 C C . VAL A 1 208 ? -7.630 21.713 35.353 1.00 39.72 208 VAL A C 1
ATOM 1714 O O . VAL A 1 208 ? -6.547 21.692 35.932 1.00 39.72 208 VAL A O 1
ATOM 1717 N N . ALA A 1 209 ? -8.017 22.733 34.591 1.00 34.81 209 ALA A N 1
ATOM 1718 C CA . ALA A 1 209 ? -7.327 24.014 34.551 1.00 34.81 209 ALA A CA 1
ATOM 1719 C C . ALA A 1 209 ? -7.897 24.925 35.651 1.00 34.81 209 ALA A C 1
ATOM 1721 O O . ALA A 1 209 ? -9.095 25.202 35.644 1.00 34.81 209 ALA A O 1
ATOM 1722 N N . LEU A 1 210 ? -7.053 25.398 36.572 1.00 44.44 210 LEU A N 1
ATOM 1723 C CA . LEU A 1 210 ? -7.376 26.452 37.543 1.00 44.44 210 LEU A CA 1
ATOM 1724 C C . LEU A 1 210 ? -6.614 27.733 37.179 1.00 44.44 210 LEU A C 1
ATOM 1726 O O . LEU A 1 210 ? -5.424 27.682 36.861 1.00 44.44 210 LEU A O 1
ATOM 1730 N N . GLY A 1 211 ? -7.311 28.873 37.197 1.00 49.09 211 GLY A N 1
ATOM 1731 C CA . GLY A 1 211 ? -6.720 30.198 36.989 1.00 49.09 211 GLY A CA 1
ATOM 1732 C C . GLY A 1 211 ? -5.871 30.651 38.184 1.00 49.09 211 GLY A C 1
ATOM 1733 O O . GLY A 1 211 ? -5.990 30.121 39.286 1.00 49.09 211 GLY A O 1
ATOM 1734 N N . SER A 1 212 ? -5.008 31.650 37.979 1.00 49.59 212 SER A N 1
ATOM 1735 C CA . SER A 1 212 ? -4.072 32.168 38.996 1.00 49.59 212 SER A CA 1
ATOM 1736 C C . SER A 1 212 ? -4.737 32.703 40.273 1.00 49.59 212 SER A C 1
ATOM 1738 O O . SER A 1 212 ? -4.086 32.746 41.313 1.00 49.59 212 SER A O 1
ATOM 1740 N N . THR A 1 213 ? -6.019 33.074 40.222 1.00 50.75 213 THR A N 1
ATOM 1741 C CA . THR A 1 213 ? -6.789 33.605 41.358 1.00 50.75 213 THR A CA 1
ATOM 1742 C C . THR A 1 213 ? -7.168 32.563 42.416 1.00 50.75 213 THR A C 1
ATOM 1744 O O . THR A 1 213 ? -7.465 32.957 43.538 1.00 50.75 213 THR A O 1
ATOM 1747 N N . ASP A 1 214 ? -7.080 31.262 42.111 1.00 63.81 214 ASP A N 1
ATOM 1748 C CA . ASP A 1 214 ? -7.512 30.177 43.013 1.00 63.81 214 ASP A CA 1
ATOM 1749 C C . ASP A 1 214 ? -6.348 29.323 43.569 1.00 63.81 214 ASP A C 1
ATOM 1751 O O . ASP A 1 214 ? -6.554 28.264 44.164 1.00 63.81 214 ASP A O 1
ATOM 1755 N N . LEU A 1 215 ? -5.090 29.749 43.375 1.00 79.00 215 LEU A N 1
ATOM 1756 C CA . LEU A 1 215 ? -3.916 28.944 43.744 1.00 79.00 215 LEU A CA 1
ATOM 1757 C C . LEU A 1 215 ? -3.752 28.785 45.267 1.00 79.00 215 LEU A C 1
ATOM 1759 O O . LEU A 1 215 ? -3.561 27.672 45.753 1.00 79.00 215 LEU A O 1
ATOM 1763 N N . LEU A 1 216 ? -3.824 29.884 46.027 1.00 83.69 216 LEU A N 1
ATOM 1764 C CA . LEU A 1 216 ? -3.671 29.854 47.492 1.00 83.69 216 LEU A CA 1
ATOM 1765 C C . LEU A 1 216 ? -4.913 29.307 48.214 1.00 83.69 216 LEU A C 1
ATOM 1767 O O . LEU A 1 216 ? -4.809 28.903 49.369 1.00 83.69 216 LEU A O 1
ATOM 1771 N N . SER A 1 217 ? -6.067 29.268 47.542 1.00 80.50 217 SER A N 1
ATOM 1772 C CA . SER A 1 217 ? -7.312 28.688 48.059 1.00 80.50 217 SER A CA 1
ATOM 1773 C C . SER A 1 217 ? -7.439 27.186 47.778 1.00 80.50 217 SER A C 1
ATOM 1775 O O . SER A 1 217 ? -8.382 26.554 48.255 1.00 80.50 217 SER A O 1
ATOM 1777 N N . HIS A 1 218 ? -6.495 26.584 47.044 1.00 83.00 218 HIS A N 1
ATOM 1778 C CA . HIS A 1 218 ? -6.538 25.159 46.734 1.00 83.00 218 HIS A CA 1
ATOM 1779 C C . HIS A 1 218 ? -6.313 24.290 47.991 1.00 83.00 218 HIS A C 1
ATOM 1781 O O . HIS A 1 218 ? -5.356 24.546 48.729 1.00 83.00 218 HIS A O 1
ATOM 1787 N N . PRO A 1 219 ? -7.085 23.200 48.202 1.00 82.75 219 PRO A N 1
ATOM 1788 C CA . PRO A 1 219 ? -6.961 22.323 49.374 1.00 82.75 219 PRO A CA 1
ATOM 1789 C C . PRO A 1 219 ? -5.531 21.844 49.672 1.00 82.75 219 PRO A C 1
ATOM 1791 O O . PRO A 1 219 ? -5.094 21.871 50.817 1.00 82.75 219 PRO A O 1
ATOM 1794 N N . ALA A 1 220 ? -4.771 21.471 48.637 1.00 85.25 220 ALA A N 1
ATOM 1795 C CA . ALA A 1 220 ? -3.363 21.075 48.760 1.00 85.25 220 ALA A CA 1
ATOM 1796 C C . ALA A 1 220 ? -2.450 22.187 49.319 1.00 85.25 220 ALA A C 1
ATOM 1798 O O . ALA A 1 220 ? -1.591 21.919 50.154 1.00 85.25 220 ALA A O 1
ATOM 1799 N N . ILE A 1 221 ? -2.642 23.442 48.894 1.00 87.69 221 ILE A N 1
ATOM 1800 C CA . ILE A 1 221 ? -1.863 24.584 49.396 1.00 87.69 221 ILE A CA 1
ATOM 1801 C C . ILE A 1 221 ? -2.328 24.977 50.800 1.00 87.69 221 ILE A C 1
ATOM 1803 O O . ILE A 1 221 ? -1.488 25.232 51.662 1.00 87.69 221 ILE A O 1
ATOM 1807 N N . LEU A 1 222 ? -3.640 24.962 51.059 1.00 89.88 222 LEU A N 1
ATOM 1808 C CA . LEU A 1 222 ? -4.195 25.186 52.396 1.00 89.88 222 LEU A CA 1
ATOM 1809 C C . LEU A 1 222 ? -3.621 24.186 53.405 1.00 89.88 222 LEU A C 1
ATOM 1811 O O . LEU A 1 222 ? -3.195 24.597 54.482 1.00 89.88 222 LEU A O 1
ATOM 1815 N N . LYS A 1 223 ? -3.490 22.909 53.017 1.00 90.38 223 LYS A N 1
ATOM 1816 C CA . LYS A 1 223 ? -2.861 21.878 53.848 1.00 90.38 223 LYS A CA 1
ATOM 1817 C C . LYS A 1 223 ? -1.413 22.215 54.203 1.00 90.38 223 LYS A C 1
ATOM 1819 O O . LYS A 1 223 ? -1.013 22.060 55.350 1.00 90.38 223 LYS A O 1
ATOM 1824 N N . LEU A 1 224 ? -0.631 22.721 53.248 1.00 90.25 224 LEU A N 1
ATOM 1825 C CA . LEU A 1 224 ? 0.741 23.165 53.516 1.00 90.25 224 LEU A CA 1
ATOM 1826 C C . LEU A 1 224 ? 0.787 24.396 54.437 1.00 90.25 224 LEU A C 1
ATOM 1828 O O . LEU A 1 224 ? 1.707 24.515 55.244 1.00 90.25 224 LEU A O 1
ATOM 1832 N N . LEU A 1 225 ? -0.196 25.300 54.343 1.00 91.94 225 LEU A N 1
ATOM 1833 C CA . LEU A 1 225 ? -0.301 26.521 55.157 1.00 91.94 225 LEU A CA 1
ATOM 1834 C C . LEU A 1 225 ? -0.724 26.274 56.621 1.00 91.94 225 LEU A C 1
ATOM 1836 O O . LEU A 1 225 ? -0.615 27.191 57.449 1.00 91.94 225 LEU A O 1
ATOM 1840 N N . GLU A 1 226 ? -1.179 25.063 56.955 1.00 89.44 226 GLU A N 1
ATOM 1841 C CA . GLU A 1 226 ? -1.445 24.623 58.334 1.00 89.44 226 GLU A CA 1
ATOM 1842 C C . GLU A 1 226 ? -0.152 24.384 59.135 1.00 89.44 226 GLU A C 1
ATOM 1844 O O . GLU A 1 226 ? -0.166 24.551 60.351 1.00 89.44 226 GLU A O 1
ATOM 1849 N N . GLY A 1 227 ? 0.962 24.074 58.458 1.00 85.69 227 GLY A N 1
ATOM 1850 C CA . GLY A 1 227 ? 2.259 23.739 59.061 1.00 85.69 227 GLY A CA 1
ATOM 1851 C C . GLY A 1 227 ? 2.717 22.317 58.706 1.00 85.69 227 GLY A C 1
ATOM 1852 O O . GLY A 1 227 ? 1.907 21.478 58.318 1.00 85.69 227 GLY A O 1
ATOM 1853 N N . VAL A 1 228 ? 4.024 22.042 58.792 1.00 83.44 228 VAL A N 1
ATOM 1854 C CA . VAL A 1 228 ? 4.636 20.749 58.419 1.00 83.44 228 VAL A CA 1
ATOM 1855 C C . VAL A 1 228 ? 5.725 20.300 59.405 1.00 83.44 228 VAL A C 1
ATOM 1857 O O . VAL A 1 228 ? 6.346 21.116 60.088 1.00 83.44 228 VAL A O 1
ATOM 1860 N N . GLU A 1 229 ? 5.986 18.991 59.450 1.00 81.94 229 GLU A N 1
ATOM 1861 C CA . GLU A 1 229 ? 6.959 18.355 60.352 1.00 81.94 229 GLU A CA 1
ATOM 1862 C C . GLU A 1 229 ? 8.432 18.600 59.963 1.00 81.94 229 GLU A C 1
ATOM 1864 O O . GLU A 1 229 ? 8.750 19.005 58.839 1.00 81.94 229 GLU A O 1
ATOM 1869 N N . GLU A 1 230 ? 9.350 18.296 60.894 1.00 75.69 230 GLU A N 1
ATOM 1870 C CA . GLU A 1 230 ? 10.789 18.603 60.863 1.00 75.69 230 GLU A CA 1
ATOM 1871 C C . GLU A 1 230 ? 11.463 18.421 59.487 1.00 75.69 230 GLU A C 1
ATOM 1873 O O . GLU A 1 230 ? 12.201 19.314 59.058 1.00 75.69 230 GLU A O 1
ATOM 1878 N N . GLY A 1 231 ? 11.177 17.317 58.787 1.00 75.88 231 GLY A N 1
ATOM 1879 C CA . GLY A 1 231 ? 11.823 16.929 57.527 1.00 75.88 231 GLY A CA 1
ATOM 1880 C C . GLY A 1 231 ? 11.270 17.567 56.245 1.00 75.88 231 GLY A C 1
ATOM 1881 O O . GLY A 1 231 ? 11.907 17.455 55.199 1.00 75.88 231 GLY A O 1
ATOM 1882 N N . GLN A 1 232 ? 10.116 18.240 56.291 1.00 79.44 232 GLN A N 1
ATOM 1883 C CA . GLN A 1 232 ? 9.453 18.794 55.096 1.00 79.44 232 GLN A CA 1
ATOM 1884 C C . GLN A 1 232 ? 9.513 20.328 55.015 1.00 79.44 232 GLN A C 1
ATOM 1886 O O . GLN A 1 232 ? 9.402 20.897 53.927 1.00 79.44 232 GLN A O 1
ATOM 1891 N N . ARG A 1 233 ? 9.765 21.003 56.147 1.00 84.50 233 ARG A N 1
ATOM 1892 C CA . ARG A 1 233 ? 9.736 22.474 56.300 1.00 84.50 233 ARG A CA 1
ATOM 1893 C C . ARG A 1 233 ? 10.537 23.231 55.244 1.00 84.50 233 ARG A C 1
ATOM 1895 O O . ARG A 1 233 ? 10.054 24.228 54.716 1.00 84.50 233 ARG A O 1
ATOM 1902 N N . ASP A 1 234 ? 11.740 22.766 54.916 1.00 81.81 234 ASP A N 1
ATOM 1903 C CA . ASP A 1 234 ? 12.640 23.432 53.967 1.00 81.81 234 ASP A CA 1
ATOM 1904 C C . ASP A 1 234 ? 12.083 23.497 52.541 1.00 81.81 234 ASP A C 1
ATOM 1906 O O . ASP A 1 234 ? 12.189 24.528 51.865 1.00 81.81 234 ASP A O 1
ATOM 1910 N N . ASN A 1 235 ? 11.505 22.385 52.083 1.00 82.69 235 ASN A N 1
ATOM 1911 C CA . ASN A 1 235 ? 10.928 22.265 50.749 1.00 82.69 235 ASN A CA 1
ATOM 1912 C C . ASN A 1 235 ? 9.559 22.946 50.701 1.00 82.69 235 ASN A C 1
ATOM 1914 O O . ASN A 1 235 ? 9.261 23.640 49.727 1.00 82.69 235 ASN A O 1
ATOM 1918 N N . THR A 1 236 ? 8.770 22.840 51.774 1.00 89.12 236 THR A N 1
ATOM 1919 C CA . THR A 1 236 ? 7.481 23.532 51.896 1.00 89.12 236 THR A CA 1
ATOM 1920 C C . THR A 1 236 ? 7.652 25.046 51.913 1.00 89.12 236 THR A C 1
ATOM 1922 O O . THR A 1 236 ? 6.964 25.736 51.169 1.00 89.12 236 THR A O 1
ATOM 1925 N N . CYS A 1 237 ? 8.631 25.575 52.654 1.00 90.44 237 CYS A N 1
ATOM 1926 C CA . CYS A 1 237 ? 8.922 27.009 52.708 1.00 90.44 237 CYS A CA 1
ATOM 1927 C C . CYS A 1 237 ? 9.272 27.580 51.322 1.00 90.44 237 CYS A C 1
ATOM 1929 O O . CYS A 1 237 ? 8.734 28.606 50.908 1.00 90.44 237 CYS A O 1
ATOM 1931 N N . TYR A 1 238 ? 10.124 26.885 50.559 1.00 90.31 238 TYR A N 1
ATOM 1932 C CA . TYR A 1 238 ? 10.465 27.298 49.193 1.00 90.31 238 TYR A CA 1
ATOM 1933 C C . TYR A 1 238 ? 9.273 27.186 48.228 1.00 90.31 238 TYR A C 1
ATOM 1935 O O . TYR A 1 238 ? 9.054 28.074 47.405 1.00 90.31 238 TYR A O 1
ATOM 1943 N N . THR A 1 239 ? 8.481 26.119 48.352 1.00 89.69 239 THR A N 1
ATOM 1944 C CA . THR A 1 239 ? 7.300 25.874 47.509 1.00 89.69 239 THR A CA 1
ATOM 1945 C C . THR A 1 239 ? 6.215 26.924 47.755 1.00 89.69 239 THR A C 1
ATOM 1947 O O . THR A 1 239 ? 5.680 27.482 46.800 1.00 89.69 239 THR A O 1
ATOM 1950 N N . LEU A 1 240 ? 5.943 27.273 49.015 1.00 92.56 240 LEU A N 1
ATOM 1951 C CA . LEU A 1 240 ? 5.004 28.336 49.373 1.00 92.56 240 LEU A CA 1
ATOM 1952 C C . LEU A 1 240 ? 5.506 29.718 48.927 1.00 92.56 240 LEU A C 1
ATOM 1954 O O . LEU A 1 240 ? 4.710 30.515 48.440 1.00 92.56 240 LEU A O 1
ATOM 1958 N N . ALA A 1 241 ? 6.814 29.994 48.996 1.00 92.94 241 ALA A N 1
ATOM 1959 C CA . ALA A 1 241 ? 7.380 31.238 48.459 1.00 92.94 241 ALA A CA 1
ATOM 1960 C C . ALA A 1 241 ? 7.126 31.389 46.946 1.00 92.94 241 ALA A C 1
ATOM 1962 O O . ALA A 1 241 ? 6.781 32.476 46.482 1.00 92.94 241 ALA A O 1
ATOM 1963 N N . LEU A 1 242 ? 7.239 30.297 46.179 1.00 89.56 242 LEU A N 1
ATOM 1964 C CA . LEU A 1 242 ? 6.884 30.277 44.756 1.00 89.56 242 LEU A CA 1
ATOM 1965 C C . LEU A 1 242 ? 5.370 30.419 44.527 1.00 89.56 242 LEU A C 1
ATOM 1967 O O . LEU A 1 242 ? 4.972 31.048 43.550 1.00 89.56 242 LEU A O 1
ATOM 1971 N N . ALA A 1 243 ? 4.530 29.868 45.409 1.00 89.31 243 ALA A N 1
ATOM 1972 C CA . ALA A 1 243 ? 3.075 30.028 45.340 1.00 89.31 243 ALA A CA 1
ATOM 1973 C C . ALA A 1 243 ? 2.650 31.491 45.553 1.00 89.31 243 ALA A C 1
ATOM 1975 O O . ALA A 1 243 ? 1.893 32.026 44.748 1.00 89.31 243 ALA A O 1
ATOM 1976 N N . TYR A 1 244 ? 3.200 32.167 46.569 1.00 91.31 244 TYR A N 1
ATOM 1977 C CA . TYR A 1 244 ? 2.958 33.595 46.807 1.00 91.31 244 TYR A CA 1
ATOM 1978 C C . TYR A 1 244 ? 3.403 34.459 45.622 1.00 91.31 244 TYR A C 1
ATOM 1980 O O . TYR A 1 244 ? 2.649 35.318 45.166 1.00 91.31 244 TYR A O 1
ATOM 1988 N N . LYS A 1 245 ? 4.587 34.178 45.065 1.00 88.81 245 LYS A N 1
ATOM 1989 C CA . LYS A 1 245 ? 5.084 34.843 43.853 1.00 88.81 245 LYS A CA 1
ATOM 1990 C C . LYS A 1 245 ? 4.135 34.668 42.661 1.00 88.81 245 LYS A C 1
ATOM 1992 O O . LYS A 1 245 ? 3.866 35.636 41.960 1.00 88.81 245 LYS A O 1
ATOM 1997 N N . ALA A 1 246 ? 3.607 33.462 42.447 1.00 82.62 246 ALA A N 1
ATOM 1998 C CA . ALA A 1 246 ? 2.693 33.166 41.341 1.00 82.62 246 ALA A CA 1
ATOM 1999 C C . ALA A 1 246 ? 1.336 33.885 41.457 1.00 82.62 246 ALA A C 1
ATOM 2001 O O . ALA A 1 246 ? 0.718 34.186 40.437 1.00 82.62 246 ALA A O 1
ATOM 2002 N N . VAL A 1 247 ? 0.884 34.177 42.683 1.00 83.69 247 VAL A N 1
ATOM 2003 C CA . VAL A 1 247 ? -0.332 34.971 42.951 1.00 83.69 247 VAL A CA 1
ATOM 2004 C C . VAL A 1 247 ? -0.068 36.484 42.895 1.00 83.69 247 VAL A C 1
ATOM 2006 O O . VAL A 1 247 ? -1.011 37.269 42.853 1.00 83.69 247 VAL A O 1
ATOM 2009 N N . GLY A 1 248 ? 1.199 36.905 42.814 1.00 82.94 248 GLY A N 1
ATOM 2010 C CA . GLY A 1 248 ? 1.590 38.309 42.654 1.00 82.94 248 GLY A CA 1
ATOM 2011 C C . GLY A 1 248 ? 1.919 39.038 43.957 1.00 82.94 248 GLY A C 1
ATOM 2012 O O . GLY A 1 248 ? 1.853 40.261 43.990 1.00 82.94 248 GLY A O 1
ATOM 2013 N N . TYR A 1 249 ? 2.261 38.318 45.030 1.00 88.56 249 TYR A N 1
ATOM 2014 C CA . TYR A 1 249 ? 2.775 38.939 46.255 1.00 88.56 249 TYR A CA 1
ATOM 2015 C C . TYR A 1 249 ? 4.177 39.506 46.019 1.00 88.56 249 TYR A C 1
ATOM 2017 O O . TYR A 1 249 ? 5.018 38.848 45.403 1.00 88.56 249 TYR A O 1
ATOM 2025 N N . GLU A 1 250 ? 4.451 40.678 46.588 1.00 91.25 250 GLU A N 1
ATOM 2026 C CA . GLU A 1 250 ? 5.803 41.245 46.639 1.00 91.25 250 GLU A CA 1
ATOM 2027 C C . GLU A 1 250 ? 6.708 40.446 47.599 1.00 91.25 250 GLU A C 1
ATOM 2029 O O . GLU A 1 250 ? 6.223 39.797 48.533 1.00 91.25 250 GLU A O 1
ATOM 2034 N N . GLU A 1 251 ? 8.034 40.505 47.402 1.00 91.31 251 GLU A N 1
ATOM 2035 C CA . GLU A 1 251 ? 9.016 39.715 48.178 1.00 91.31 251 GLU A CA 1
ATOM 2036 C C . GLU A 1 251 ? 8.835 39.896 49.698 1.00 91.31 251 GLU A C 1
ATOM 2038 O O . GLU A 1 251 ? 8.819 38.915 50.447 1.00 91.31 251 GLU A O 1
ATOM 2043 N N . ASP A 1 252 ? 8.621 41.135 50.151 1.00 90.19 252 ASP A N 1
ATOM 2044 C CA . ASP A 1 252 ? 8.421 41.455 51.568 1.00 90.19 252 ASP A CA 1
ATOM 2045 C C . ASP A 1 252 ? 7.088 40.910 52.113 1.00 90.19 252 ASP A C 1
ATOM 2047 O O . ASP A 1 252 ? 7.026 40.443 53.251 1.00 90.19 252 ASP A O 1
ATOM 2051 N N . GLN A 1 253 ? 6.027 40.882 51.297 1.00 90.56 253 GLN A N 1
ATOM 2052 C CA . GLN A 1 253 ? 4.719 40.344 51.693 1.00 90.56 253 GLN A CA 1
ATOM 2053 C C . GLN A 1 253 ? 4.754 38.815 51.823 1.00 90.56 253 GLN A C 1
ATOM 2055 O O . GLN A 1 253 ? 4.193 38.247 52.769 1.00 90.56 253 GLN A O 1
ATOM 2060 N N . ALA A 1 254 ? 5.442 38.140 50.895 1.00 92.69 254 ALA A N 1
ATOM 2061 C CA . ALA A 1 254 ? 5.676 36.701 50.962 1.00 92.69 254 ALA A CA 1
ATOM 2062 C C . ALA A 1 254 ? 6.537 36.339 52.183 1.00 92.69 254 ALA A C 1
ATOM 2064 O O . ALA A 1 254 ? 6.254 35.357 52.873 1.00 92.69 254 ALA A O 1
ATOM 2065 N N . LEU A 1 255 ? 7.549 37.158 52.493 1.00 94.31 255 LEU A N 1
ATOM 2066 C CA . LEU A 1 255 ? 8.406 36.976 53.663 1.00 94.31 255 LEU A CA 1
ATOM 2067 C C . LEU A 1 255 ? 7.622 37.092 54.978 1.00 94.31 255 LEU A C 1
ATOM 2069 O O . LEU A 1 255 ? 7.717 36.192 55.812 1.00 94.31 255 LEU A O 1
ATOM 2073 N N . SER A 1 256 ? 6.807 38.138 55.142 1.00 91.56 256 SER A N 1
ATOM 2074 C CA . SER A 1 256 ? 5.947 38.306 56.324 1.00 91.56 256 SER A CA 1
ATOM 2075 C C . SER A 1 256 ? 4.963 37.146 56.498 1.00 91.56 256 SER A C 1
ATOM 2077 O O . SER A 1 256 ? 4.793 36.638 57.607 1.00 91.56 256 SER A O 1
ATOM 2079 N N . SER A 1 257 ? 4.366 36.675 55.401 1.00 91.00 257 SER A N 1
ATOM 2080 C CA . SER A 1 257 ? 3.420 35.550 55.426 1.00 91.00 257 SER A CA 1
ATOM 2081 C C . SER A 1 257 ? 4.100 34.235 55.824 1.00 91.00 257 SER A C 1
ATOM 2083 O O . SER A 1 257 ? 3.542 33.450 56.592 1.00 91.00 257 SER A O 1
ATOM 2085 N N . LEU A 1 258 ? 5.331 34.000 55.358 1.00 94.56 258 LEU A N 1
ATOM 2086 C CA . LEU A 1 258 ? 6.099 32.798 55.692 1.00 94.56 258 LEU A CA 1
ATOM 2087 C C . LEU A 1 258 ? 6.681 32.814 57.107 1.00 94.56 258 LEU A C 1
ATOM 2089 O O . LEU A 1 258 ? 6.862 31.746 57.690 1.00 94.56 258 LEU A O 1
ATOM 2093 N N . TYR A 1 259 ? 6.930 33.990 57.689 1.00 94.94 259 TYR A N 1
ATOM 2094 C CA . TYR A 1 259 ? 7.255 34.092 59.111 1.00 94.94 259 TYR A CA 1
ATOM 2095 C C . TYR A 1 259 ? 6.082 33.664 59.991 1.00 94.94 259 TYR A C 1
ATOM 2097 O O . TYR A 1 259 ? 6.280 32.825 60.865 1.00 94.94 259 TYR A O 1
ATOM 2105 N N . CYS A 1 260 ? 4.868 34.142 59.698 1.00 89.19 260 CYS A N 1
ATOM 2106 C CA . CYS A 1 260 ? 3.661 33.727 60.417 1.00 89.19 260 CYS A CA 1
ATOM 2107 C C . CYS A 1 260 ? 3.349 32.234 60.207 1.00 89.19 260 CYS A C 1
ATOM 2109 O O . CYS A 1 260 ? 3.001 31.524 61.146 1.00 89.19 260 CYS A O 1
ATOM 2111 N N . TRP A 1 261 ? 3.537 31.711 58.991 1.00 94.31 261 TRP A N 1
ATOM 2112 C CA . TRP A 1 261 ? 3.419 30.272 58.734 1.00 94.31 261 TRP A CA 1
ATOM 2113 C C . TRP A 1 261 ? 4.414 29.447 59.563 1.00 94.31 261 TRP A C 1
ATOM 2115 O O . TRP A 1 261 ? 4.058 28.397 60.089 1.00 94.31 261 TRP A O 1
ATOM 2125 N N . ASN A 1 262 ? 5.649 29.925 59.722 1.00 93.69 262 ASN A N 1
ATOM 2126 C CA . ASN A 1 262 ? 6.685 29.187 60.435 1.00 93.69 262 ASN A CA 1
ATOM 2127 C C . ASN A 1 262 ? 6.444 29.070 61.947 1.00 93.69 262 ASN A C 1
ATOM 2129 O O . ASN A 1 262 ? 6.961 28.139 62.559 1.00 93.69 262 ASN A O 1
ATOM 2133 N N . GLU A 1 263 ? 5.646 29.961 62.540 1.00 90.38 263 GLU A N 1
ATOM 2134 C CA . GLU A 1 263 ? 5.202 29.848 63.939 1.00 90.38 263 GLU A CA 1
ATOM 2135 C C . GLU A 1 263 ? 4.308 28.622 64.170 1.00 90.38 263 GLU A C 1
ATOM 2137 O O . GLU A 1 263 ? 4.225 28.122 65.289 1.00 90.38 263 GLU A O 1
ATOM 2142 N N . LYS A 1 264 ? 3.682 28.097 63.108 1.00 89.00 264 LYS A N 1
ATOM 2143 C CA . LYS A 1 264 ? 2.854 26.884 63.156 1.00 89.00 264 LYS A CA 1
ATOM 2144 C C . LYS A 1 264 ? 3.672 25.590 63.062 1.00 89.00 264 LYS A C 1
ATOM 2146 O O . LYS A 1 264 ? 3.128 24.512 63.277 1.00 89.00 264 LYS A O 1
ATOM 2151 N N . ASN A 1 265 ? 4.965 25.675 62.737 1.00 85.69 265 ASN A N 1
ATOM 2152 C CA . ASN A 1 265 ? 5.840 24.512 62.595 1.00 85.69 265 ASN A CA 1
ATOM 2153 C C . ASN A 1 265 ? 6.528 24.178 63.928 1.00 85.69 265 ASN A C 1
ATOM 2155 O O . ASN A 1 265 ? 7.058 25.067 64.595 1.00 85.69 265 ASN A O 1
ATOM 2159 N N . SER A 1 266 ? 6.607 22.888 64.272 1.00 78.88 266 SER A N 1
ATOM 2160 C CA . SER A 1 266 ? 7.370 22.406 65.430 1.00 78.88 266 SER A CA 1
ATOM 2161 C C . SER A 1 266 ? 8.413 21.360 65.000 1.00 78.88 266 SER A C 1
ATOM 2163 O O . SER A 1 266 ? 8.020 20.281 64.550 1.00 78.88 266 SER A O 1
ATOM 2165 N N . PRO A 1 267 ? 9.730 21.648 65.095 1.00 82.12 267 PRO A N 1
ATOM 2166 C CA . PRO A 1 267 ? 10.319 22.937 65.471 1.00 82.12 267 PRO A CA 1
ATOM 2167 C C . PRO A 1 267 ? 10.113 24.023 64.391 1.00 82.12 267 PRO A C 1
ATOM 2169 O O . PRO A 1 267 ? 9.775 23.729 63.244 1.00 82.12 267 PRO A O 1
ATOM 2172 N N . SER A 1 268 ? 10.390 25.287 64.706 1.00 87.31 268 SER A N 1
ATOM 2173 C CA . SER A 1 268 ? 10.365 26.390 63.731 1.00 87.31 268 SER A CA 1
ATOM 2174 C C . SER A 1 268 ? 11.712 26.541 63.000 1.00 87.31 268 SER A C 1
ATOM 2176 O O . SER A 1 268 ? 12.764 26.383 63.623 1.00 87.31 268 SER A O 1
ATOM 2178 N N . LEU A 1 269 ? 11.715 26.917 61.714 1.00 88.38 269 LEU A N 1
ATOM 2179 C CA . LEU A 1 269 ? 12.936 27.313 60.988 1.00 88.38 269 LEU A CA 1
ATOM 2180 C C . LEU A 1 269 ? 13.514 28.623 61.535 1.00 88.38 269 LEU A C 1
ATOM 2182 O O . LEU A 1 269 ? 12.781 29.468 62.058 1.00 88.38 269 LEU A O 1
ATOM 2186 N N . ARG A 1 270 ? 14.823 28.851 61.362 1.00 89.62 270 ARG A N 1
ATOM 2187 C CA . ARG A 1 270 ? 15.414 30.148 61.719 1.00 89.62 270 ARG A CA 1
ATOM 2188 C C . ARG A 1 270 ? 14.945 31.208 60.725 1.00 89.62 270 ARG A C 1
ATOM 2190 O O . ARG A 1 270 ? 14.942 30.994 59.515 1.00 89.62 270 ARG A O 1
ATOM 2197 N N . GLN A 1 271 ? 14.662 32.409 61.221 1.00 89.31 271 GLN A N 1
ATOM 2198 C CA . GLN A 1 271 ? 14.225 33.556 60.409 1.00 89.31 271 GLN A CA 1
ATOM 2199 C C . GLN A 1 271 ? 15.162 33.829 59.210 1.00 89.31 271 GLN A C 1
ATOM 2201 O O . GLN A 1 271 ? 14.722 34.128 58.100 1.00 89.31 271 GLN A O 1
ATOM 2206 N N . ILE A 1 272 ? 16.475 33.637 59.395 1.00 87.75 272 ILE A N 1
ATOM 2207 C CA . ILE A 1 272 ? 17.471 33.821 58.331 1.00 87.75 272 ILE A CA 1
ATOM 2208 C C . ILE A 1 272 ? 17.361 32.783 57.200 1.00 87.75 272 ILE A C 1
ATOM 2210 O O . ILE A 1 272 ? 17.701 33.089 56.056 1.00 87.75 272 ILE A O 1
ATOM 2214 N N . GLU A 1 273 ? 16.891 31.570 57.492 1.00 85.75 273 GLU A N 1
ATOM 2215 C CA . GLU A 1 273 ? 16.720 30.491 56.513 1.00 85.75 273 GLU A CA 1
ATOM 2216 C C . GLU A 1 273 ? 15.514 30.777 55.622 1.00 85.75 273 GLU A C 1
ATOM 2218 O O . GLU A 1 273 ? 15.633 30.719 54.400 1.00 85.75 273 GLU A O 1
ATOM 2223 N N . ILE A 1 274 ? 14.405 31.226 56.213 1.00 91.12 274 ILE A N 1
ATOM 2224 C CA . ILE A 1 274 ? 13.208 31.660 55.479 1.00 91.12 274 ILE A CA 1
ATOM 2225 C C . ILE A 1 274 ? 13.559 32.821 54.545 1.00 91.12 274 ILE A C 1
ATOM 2227 O O . ILE A 1 274 ? 13.288 32.753 53.346 1.00 91.12 274 ILE A O 1
ATOM 2231 N N . LYS A 1 275 ? 14.280 33.835 55.045 1.00 90.50 275 LYS A N 1
ATOM 2232 C CA . LYS A 1 275 ? 14.736 34.970 54.227 1.00 90.50 275 LYS A CA 1
ATOM 2233 C C . LYS A 1 275 ? 15.594 34.534 53.035 1.00 90.50 275 LYS A C 1
ATOM 2235 O O . LYS A 1 275 ? 15.478 35.104 51.951 1.00 90.50 275 LYS A O 1
ATOM 2240 N N . ARG A 1 276 ? 16.443 33.510 53.197 1.00 89.44 276 ARG A N 1
ATOM 2241 C CA . ARG A 1 276 ? 17.235 32.938 52.091 1.00 89.44 276 ARG A CA 1
ATOM 2242 C C . ARG A 1 276 ? 16.356 32.226 51.064 1.00 89.44 276 ARG A C 1
ATOM 2244 O O . ARG A 1 276 ? 16.596 32.385 49.868 1.00 89.44 276 ARG A O 1
ATOM 2251 N N . LYS A 1 277 ? 15.353 31.462 51.504 1.00 91.88 277 LYS A N 1
ATOM 2252 C CA . LYS A 1 277 ? 14.436 30.733 50.611 1.00 91.88 277 LYS A CA 1
ATOM 2253 C C . LYS A 1 277 ? 13.559 31.690 49.806 1.00 91.88 277 LYS A C 1
ATOM 2255 O O . LYS A 1 277 ? 13.474 31.522 48.593 1.00 91.88 277 LYS A O 1
ATOM 2260 N N . VAL A 1 278 ? 13.013 32.728 50.442 1.00 93.38 278 VAL A N 1
ATOM 2261 C CA . VAL A 1 278 ? 12.228 33.774 49.766 1.00 93.38 278 VAL A CA 1
ATOM 2262 C C . VAL A 1 278 ? 13.082 34.501 48.728 1.00 93.38 278 VAL A C 1
ATOM 2264 O O . VAL A 1 278 ? 12.739 34.494 47.549 1.00 93.38 278 VAL A O 1
ATOM 2267 N N . LYS A 1 279 ? 14.279 34.975 49.100 1.00 89.19 279 LYS A N 1
ATOM 2268 C CA . LYS A 1 279 ? 15.223 35.562 48.130 1.00 89.19 279 LYS A CA 1
ATOM 2269 C C . LYS A 1 279 ? 15.543 34.631 46.963 1.00 89.19 279 LYS A C 1
ATOM 2271 O O . LYS A 1 279 ? 15.666 35.071 45.823 1.00 89.19 279 LYS A O 1
ATOM 2276 N N . SER A 1 280 ? 15.684 33.333 47.228 1.00 84.31 280 SER A N 1
ATOM 2277 C CA . SER A 1 280 ? 15.936 32.337 46.185 1.00 84.31 280 SER A CA 1
ATOM 2278 C C . SER A 1 280 ? 14.730 32.102 45.268 1.00 84.31 280 SER A C 1
ATOM 2280 O O . SER A 1 280 ? 14.929 31.744 44.107 1.00 84.31 280 SER A O 1
ATOM 2282 N N . ALA A 1 281 ? 13.502 32.262 45.763 1.00 88.44 281 ALA A N 1
ATOM 2283 C CA . ALA A 1 281 ? 12.267 32.104 44.992 1.00 88.44 281 ALA A CA 1
ATOM 2284 C C . ALA A 1 281 ? 11.933 33.351 44.152 1.00 88.44 281 ALA A C 1
ATOM 2286 O O . ALA A 1 281 ? 11.311 33.227 43.100 1.00 88.44 281 ALA A O 1
ATOM 2287 N N . PHE A 1 282 ? 12.384 34.536 44.578 1.00 89.69 282 PHE A N 1
ATOM 2288 C CA . PHE A 1 282 ? 12.151 35.816 43.894 1.00 89.69 282 PHE A CA 1
ATOM 2289 C C . PHE A 1 282 ? 13.308 36.265 42.984 1.00 89.69 282 PHE A C 1
ATOM 2291 O O . PHE A 1 282 ? 13.159 37.195 42.195 1.00 89.69 282 PHE A O 1
ATOM 2298 N N . LYS A 1 283 ? 14.453 35.570 43.004 1.00 86.38 283 LYS A N 1
ATOM 2299 C CA . LYS A 1 283 ? 15.608 35.893 42.149 1.00 86.38 283 LYS A CA 1
ATOM 2300 C C . LYS A 1 283 ? 15.259 35.834 40.645 1.00 86.38 283 LYS A C 1
ATOM 2302 O O . LYS A 1 283 ? 14.574 34.897 40.229 1.00 86.38 283 LYS A O 1
ATOM 2307 N N . PRO A 1 284 ? 15.793 36.727 39.788 1.00 65.31 284 PRO A N 1
ATOM 2308 C CA . PRO A 1 284 ? 15.628 36.630 38.335 1.00 65.31 284 PRO A CA 1
ATOM 2309 C C . PRO A 1 284 ? 16.052 35.254 37.788 1.00 65.31 284 PRO A C 1
ATOM 2311 O O . PRO A 1 284 ? 17.143 34.772 38.097 1.00 65.31 284 PRO A O 1
ATOM 2314 N N . GLY A 1 285 ? 15.185 34.612 36.996 1.00 61.06 285 GLY A N 1
ATOM 2315 C CA . GLY A 1 285 ? 15.402 33.265 36.440 1.00 61.06 285 GLY A CA 1
ATOM 2316 C C . GLY A 1 285 ? 14.953 32.097 37.332 1.00 61.06 285 GLY A C 1
ATOM 2317 O O . GLY A 1 285 ? 15.046 30.947 36.909 1.00 61.06 285 GLY A O 1
ATOM 2318 N N . SER A 1 286 ? 14.455 32.367 38.542 1.00 71.75 286 SER A N 1
ATOM 2319 C CA . SER A 1 286 ? 13.743 31.367 39.351 1.00 71.75 286 SER A CA 1
ATOM 2320 C C . SER A 1 286 ? 12.356 31.054 38.759 1.00 71.75 286 SER A C 1
ATOM 2322 O O . SER A 1 286 ? 11.799 31.902 38.052 1.00 71.75 286 SER A O 1
ATOM 2324 N N . PRO A 1 287 ? 11.776 29.870 39.043 1.00 71.69 287 PRO A N 1
ATOM 2325 C CA . PRO A 1 287 ? 10.464 29.480 38.521 1.00 71.69 287 PRO A CA 1
ATOM 2326 C C . PRO A 1 287 ? 9.372 30.531 38.782 1.00 71.69 287 PRO A C 1
ATOM 2328 O O . PRO A 1 287 ? 9.385 31.210 39.812 1.00 71.69 287 PRO A O 1
ATOM 2331 N N . LEU A 1 288 ? 8.427 30.680 37.846 1.00 68.06 288 LEU A N 1
ATOM 2332 C CA . LEU A 1 288 ? 7.306 31.627 37.969 1.00 68.06 288 LEU A CA 1
ATOM 2333 C C . LEU A 1 288 ? 6.232 31.164 38.966 1.00 68.06 288 LEU A C 1
ATOM 2335 O O . LEU A 1 288 ? 5.460 31.984 39.446 1.00 68.06 288 LEU A O 1
ATOM 2339 N N . GLY A 1 289 ? 6.213 29.875 39.305 1.00 76.31 289 GLY A N 1
ATOM 2340 C CA . GLY A 1 289 ? 5.315 29.306 40.300 1.00 76.31 289 GLY A CA 1
ATOM 2341 C C . GLY A 1 289 ? 5.792 27.945 40.807 1.00 76.31 289 GLY A C 1
ATOM 2342 O O . GLY A 1 289 ? 6.842 27.454 40.375 1.00 76.31 289 GLY A O 1
ATOM 2343 N N . PRO A 1 290 ? 5.061 27.355 41.763 1.00 80.31 290 PRO A N 1
ATOM 2344 C CA . PRO A 1 290 ? 5.455 26.115 42.413 1.00 80.31 290 PRO A CA 1
ATOM 2345 C C . PRO A 1 290 ? 5.246 24.910 41.490 1.00 80.31 290 PRO A C 1
ATOM 2347 O O . PRO A 1 290 ? 4.348 24.887 40.651 1.00 80.31 290 PRO A O 1
ATOM 2350 N N . SER A 1 291 ? 6.083 23.887 41.658 1.00 74.69 291 SER A N 1
ATOM 2351 C CA . SER A 1 291 ? 5.935 22.624 40.929 1.00 74.69 291 SER A CA 1
ATOM 2352 C C . SER A 1 291 ? 4.741 21.837 41.462 1.00 74.69 291 SER A C 1
ATOM 2354 O O . SER A 1 291 ? 4.643 21.646 42.677 1.00 74.69 291 SER A O 1
ATOM 2356 N N . SER A 1 292 ? 3.898 21.318 40.565 1.00 68.12 292 SER A N 1
ATOM 2357 C CA . SER A 1 292 ? 2.785 20.438 40.935 1.00 68.12 292 SER A CA 1
ATOM 2358 C C . SER A 1 292 ? 3.265 19.228 41.730 1.00 68.12 292 SER A C 1
ATOM 2360 O O . SER A 1 292 ? 2.756 18.960 42.810 1.00 68.12 292 SER A O 1
ATOM 2362 N N . TYR A 1 293 ? 4.357 18.613 41.272 1.00 67.12 293 TYR A N 1
ATOM 2363 C CA . TYR A 1 293 ? 5.022 17.499 41.945 1.00 67.12 293 TYR A CA 1
ATOM 2364 C C . TYR A 1 293 ? 5.370 17.803 43.409 1.00 67.12 293 TYR A C 1
ATOM 2366 O O . TYR A 1 293 ? 5.135 16.978 44.287 1.00 67.12 293 TYR A O 1
ATOM 2374 N N . TRP A 1 294 ? 5.931 18.985 43.694 1.00 74.25 294 TRP A N 1
ATOM 2375 C CA . TRP A 1 294 ? 6.332 19.328 45.063 1.00 74.25 294 TRP A CA 1
ATOM 2376 C C . TRP A 1 294 ? 5.124 19.594 45.956 1.00 74.25 294 TRP A C 1
ATOM 2378 O O . TRP A 1 294 ? 5.152 19.221 47.123 1.00 74.25 294 TRP A O 1
ATOM 2388 N N . ILE A 1 295 ? 4.058 20.185 45.417 1.00 76.56 295 ILE A N 1
ATOM 2389 C CA . ILE A 1 295 ? 2.822 20.392 46.173 1.00 76.56 295 ILE A CA 1
ATOM 2390 C C . ILE A 1 295 ? 2.161 19.049 46.485 1.00 76.56 295 ILE A C 1
ATOM 2392 O O . ILE A 1 295 ? 1.818 18.822 47.640 1.00 76.56 295 ILE A O 1
ATOM 2396 N N . GLU A 1 296 ? 2.053 18.136 45.519 1.00 74.75 296 GLU A N 1
ATOM 2397 C CA . GLU A 1 296 ? 1.503 16.789 45.740 1.00 74.75 296 GLU A CA 1
ATOM 2398 C C . GLU A 1 296 ? 2.335 15.998 46.752 1.00 74.75 296 GLU A C 1
ATOM 2400 O O . GLU A 1 296 ? 1.795 15.457 47.712 1.00 74.75 296 GLU A O 1
ATOM 2405 N N . THR A 1 297 ? 3.661 16.000 46.591 1.00 70.19 297 THR A N 1
ATOM 2406 C CA . THR A 1 297 ? 4.585 15.268 47.473 1.00 70.19 297 THR A CA 1
ATOM 2407 C C . THR A 1 297 ? 4.517 15.768 48.915 1.00 70.19 297 THR A C 1
ATOM 2409 O O . THR A 1 297 ? 4.570 14.971 49.847 1.00 70.19 297 THR A O 1
ATOM 2412 N N . LEU A 1 298 ? 4.430 17.087 49.113 1.00 79.19 298 LEU A N 1
ATOM 2413 C CA . LEU A 1 298 ? 4.451 17.689 50.448 1.00 79.19 298 LEU A CA 1
ATOM 2414 C C . LEU A 1 298 ? 3.065 17.714 51.104 1.00 79.19 298 LEU A C 1
ATOM 2416 O O . LEU A 1 298 ? 2.976 17.637 52.323 1.00 79.19 298 LEU A O 1
ATOM 2420 N N . SER A 1 299 ? 1.988 17.847 50.324 1.00 79.56 299 SER A N 1
ATOM 2421 C CA . SER A 1 299 ? 0.619 17.918 50.860 1.00 79.56 299 SER A CA 1
ATOM 2422 C C . SER A 1 299 ? -0.075 16.558 50.942 1.00 79.56 299 SER A C 1
ATOM 2424 O O . SER A 1 299 ? -1.029 16.414 51.703 1.00 79.56 299 SER A O 1
ATOM 2426 N N . GLY A 1 300 ? 0.367 15.575 50.149 1.00 72.81 300 GLY A N 1
ATOM 2427 C CA . GLY A 1 300 ? -0.312 14.291 49.962 1.00 72.81 300 GLY A CA 1
ATOM 2428 C C . GLY A 1 300 ? -1.634 14.386 49.187 1.00 72.81 300 GLY A C 1
ATOM 2429 O O . GLY A 1 300 ? -2.376 13.408 49.137 1.00 72.81 300 GLY A O 1
ATOM 2430 N N . ILE A 1 301 ? -1.953 15.549 48.609 1.00 75.25 301 ILE A N 1
ATOM 2431 C CA . ILE A 1 301 ? -3.209 15.831 47.902 1.00 75.25 301 ILE A CA 1
ATOM 2432 C C . ILE A 1 301 ? -2.897 16.067 46.419 1.00 75.25 301 ILE A C 1
ATOM 2434 O O . ILE A 1 301 ? -1.993 16.838 46.104 1.00 75.25 301 ILE A O 1
ATOM 2438 N N . GLU A 1 302 ? -3.657 15.429 45.517 1.00 63.38 302 GLU A N 1
ATOM 2439 C CA . GLU A 1 302 ? -3.516 15.611 44.062 1.00 63.38 302 GLU A CA 1
ATOM 2440 C C . GLU A 1 302 ? -3.662 17.097 43.695 1.00 63.38 302 GLU A C 1
ATOM 2442 O O . GLU A 1 302 ? -4.591 17.784 44.133 1.00 63.38 302 GLU A O 1
ATOM 2447 N N . PHE A 1 303 ? -2.714 17.611 42.914 1.00 66.38 303 PHE A N 1
ATOM 2448 C CA . PHE A 1 303 ? -2.584 19.029 42.630 1.00 66.38 303 PHE A CA 1
ATOM 2449 C C . PHE A 1 303 ? -2.085 19.246 41.201 1.00 66.38 303 PHE A C 1
ATOM 2451 O O . PHE A 1 303 ? -0.910 19.070 40.880 1.00 66.38 303 PHE A O 1
ATOM 2458 N N . LYS A 1 304 ? -2.982 19.728 40.335 1.00 61.56 304 LYS A N 1
ATOM 2459 C CA . LYS A 1 304 ? -2.665 20.099 38.951 1.00 61.56 304 LYS A CA 1
ATOM 2460 C C . LYS A 1 304 ? -2.809 21.606 38.770 1.00 61.56 304 LYS A C 1
ATOM 2462 O O . LYS A 1 304 ? -3.884 22.166 38.957 1.00 61.56 304 LYS A O 1
ATOM 2467 N N . TYR A 1 305 ? -1.718 22.256 38.378 1.00 59.41 305 TYR A N 1
ATOM 2468 C CA . TYR A 1 305 ? -1.658 23.696 38.141 1.00 59.41 305 TYR A CA 1
ATOM 2469 C C . TYR A 1 305 ? -0.788 23.994 36.924 1.00 59.41 305 TYR A C 1
ATOM 2471 O O . TYR A 1 305 ? 0.248 23.360 36.717 1.00 59.41 305 TYR A O 1
ATOM 2479 N N . GLN A 1 306 ? -1.204 24.976 36.128 1.00 49.66 306 GLN A N 1
ATOM 2480 C CA . GLN A 1 306 ? -0.447 25.472 34.989 1.00 49.66 306 GLN A CA 1
ATOM 2481 C C . GLN A 1 306 ? -0.274 26.983 35.148 1.00 49.66 306 GLN A C 1
ATOM 2483 O O . GLN A 1 306 ? -1.236 27.738 35.026 1.00 49.66 306 GLN A O 1
ATOM 2488 N N . VAL A 1 307 ? 0.957 27.433 35.413 1.00 48.97 307 VAL A N 1
ATOM 2489 C CA . VAL A 1 307 ? 1.287 28.862 35.330 1.00 48.97 307 VAL A CA 1
ATOM 2490 C C . VAL A 1 307 ? 1.154 29.265 33.864 1.00 48.97 307 VAL A C 1
ATOM 2492 O O . VAL A 1 307 ? 1.859 28.729 33.007 1.00 48.97 307 VAL A O 1
ATOM 2495 N N . TRP A 1 308 ? 0.238 30.180 33.557 1.00 38.50 308 TRP A N 1
ATOM 2496 C CA . TRP A 1 308 ? 0.097 30.703 32.203 1.00 38.50 308 TRP A CA 1
ATOM 2497 C C . TRP A 1 308 ? 1.251 31.673 31.919 1.00 38.50 308 TRP A C 1
ATOM 2499 O O . TRP A 1 308 ? 1.267 32.797 32.415 1.00 38.50 308 TRP A O 1
ATOM 2509 N N . GLU A 1 309 ? 2.239 31.239 31.136 1.00 43.25 309 GLU A N 1
ATOM 2510 C CA . GLU A 1 309 ? 3.237 32.144 30.566 1.00 43.25 309 GLU A CA 1
ATOM 2511 C C . GLU A 1 309 ? 2.596 32.897 29.398 1.00 43.25 309 GLU A C 1
ATOM 2513 O O . GLU A 1 309 ? 2.408 32.353 28.307 1.00 43.25 309 GLU A O 1
ATOM 2518 N N . GLY A 1 310 ? 2.266 34.172 29.609 1.00 47.72 310 GLY A N 1
ATOM 2519 C CA . GLY A 1 310 ? 2.036 35.070 28.485 1.00 47.72 310 GLY A CA 1
ATOM 2520 C C . GLY A 1 310 ? 3.280 35.090 27.595 1.00 47.72 310 GLY A C 1
ATOM 2521 O O . GLY A 1 310 ? 4.410 35.112 28.089 1.00 47.72 310 GLY A O 1
ATOM 2522 N N . ALA A 1 311 ? 3.092 35.062 26.274 1.00 41.69 311 ALA A N 1
ATOM 2523 C CA . ALA A 1 311 ? 4.204 35.189 25.343 1.00 41.69 311 ALA A CA 1
ATOM 2524 C C . ALA A 1 311 ? 4.972 36.483 25.662 1.00 41.69 311 ALA A C 1
ATOM 2526 O O . ALA A 1 311 ? 4.392 37.562 25.554 1.00 41.69 311 ALA A O 1
ATOM 2527 N N . LYS A 1 312 ? 6.258 36.376 26.042 1.00 47.16 312 LYS A N 1
ATOM 2528 C CA . LYS A 1 312 ? 7.120 37.535 26.360 1.00 47.16 312 LYS A CA 1
ATOM 2529 C C . LYS A 1 312 ? 6.917 38.637 25.323 1.00 47.16 312 LYS A C 1
ATOM 2531 O O . LYS A 1 312 ? 6.936 38.275 24.154 1.00 47.16 312 LYS A O 1
ATOM 2536 N N . PRO A 1 313 ? 6.717 39.913 25.659 1.00 56.50 313 PRO A N 1
ATOM 2537 C CA . PRO A 1 313 ? 6.614 40.982 24.667 1.00 56.50 313 PRO A CA 1
ATOM 2538 C C . PRO A 1 313 ? 7.785 40.949 23.671 1.00 56.50 313 PRO A C 1
ATOM 2540 O O . PRO A 1 313 ? 8.878 40.479 24.001 1.00 56.50 313 PRO A O 1
ATOM 2543 N N . ARG A 1 314 ? 7.563 41.381 22.423 1.00 57.12 314 ARG A N 1
ATOM 2544 C CA . ARG A 1 314 ? 8.563 41.276 21.338 1.00 57.12 314 ARG A CA 1
ATOM 2545 C C . ARG A 1 314 ? 9.869 42.000 21.696 1.00 57.12 314 ARG A C 1
ATOM 2547 O O . ARG A 1 314 ? 10.935 41.580 21.253 1.00 57.12 314 ARG A O 1
ATOM 2554 N N . GLU A 1 315 ? 9.770 43.028 22.530 1.00 58.25 315 GLU A N 1
ATOM 2555 C CA . GLU A 1 315 ? 10.837 43.857 23.092 1.00 58.25 315 GLU A CA 1
ATOM 2556 C C . GLU A 1 315 ? 11.799 43.060 23.996 1.00 58.25 315 GLU A C 1
ATOM 2558 O O . GLU A 1 315 ? 12.984 43.375 24.067 1.00 58.25 315 GLU A O 1
ATOM 2563 N N . GLU A 1 316 ? 11.309 42.007 24.660 1.00 52.97 316 GLU A N 1
ATOM 2564 C CA . GLU A 1 316 ? 12.038 41.234 25.677 1.00 52.97 316 GLU A CA 1
ATOM 2565 C C . GLU A 1 316 ? 12.641 39.920 25.137 1.00 52.97 316 GLU A C 1
ATOM 2567 O O . GLU A 1 316 ? 13.270 39.152 25.874 1.00 52.97 316 GLU A O 1
ATOM 2572 N N . ARG A 1 317 ? 12.439 39.614 23.847 1.00 61.66 317 ARG A N 1
ATOM 2573 C CA . ARG A 1 317 ? 12.883 38.358 23.217 1.00 61.66 317 ARG A CA 1
ATOM 2574 C C . ARG A 1 317 ? 14.239 38.512 22.528 1.00 61.66 317 ARG A C 1
ATOM 2576 O O . ARG A 1 317 ? 14.488 39.465 21.801 1.00 61.66 317 ARG A O 1
ATOM 2583 N N . THR A 1 318 ? 15.088 37.490 22.654 1.00 52.72 318 THR A N 1
ATOM 2584 C CA . THR A 1 318 ? 16.379 37.405 21.940 1.00 52.72 318 THR A CA 1
ATOM 2585 C C . THR A 1 318 ? 16.217 37.106 20.443 1.00 52.72 318 THR A C 1
ATOM 2587 O O . THR A 1 318 ? 17.087 37.445 19.647 1.00 52.72 318 THR A O 1
ATOM 2590 N N . TYR A 1 319 ? 15.107 36.476 20.043 1.00 52.97 319 TYR A N 1
ATOM 2591 C CA . TYR A 1 319 ? 14.815 36.109 18.656 1.00 52.97 319 TYR A CA 1
ATOM 2592 C C . TYR A 1 319 ? 13.361 36.452 18.319 1.00 52.97 319 TYR A C 1
ATOM 2594 O O . TYR A 1 319 ? 12.454 36.047 19.045 1.00 52.97 319 TYR A O 1
ATOM 2602 N N . SER A 1 320 ? 13.135 37.175 17.219 1.00 74.88 320 SER A N 1
ATOM 2603 C CA . SER A 1 320 ? 11.782 37.476 16.725 1.00 74.88 320 SER A CA 1
ATOM 2604 C C . SER A 1 320 ? 11.203 36.305 15.926 1.00 74.88 320 SER A C 1
ATOM 2606 O O . SER A 1 320 ? 11.940 35.549 15.278 1.00 74.88 320 SER A O 1
ATOM 2608 N N . HIS A 1 321 ? 9.881 36.145 15.976 1.00 75.19 321 HIS A N 1
ATOM 2609 C CA . HIS A 1 321 ? 9.171 35.094 15.250 1.00 75.19 321 HIS A CA 1
ATOM 2610 C C . HIS A 1 321 ? 9.149 35.365 13.739 1.00 75.19 321 HIS A C 1
ATOM 2612 O O . HIS A 1 321 ? 9.379 36.478 13.269 1.00 75.19 321 HIS A O 1
ATOM 2618 N N . LEU A 1 322 ? 8.879 34.322 12.951 1.00 76.38 322 LEU A N 1
ATOM 2619 C CA . LEU A 1 322 ? 8.941 34.399 11.490 1.00 76.38 322 LEU A CA 1
ATOM 2620 C C . LEU A 1 322 ? 7.918 35.390 10.910 1.00 76.38 322 LEU A C 1
ATOM 2622 O O . LEU A 1 322 ? 8.258 36.128 9.992 1.00 76.38 322 LEU A O 1
ATOM 2626 N N . ASP A 1 323 ? 6.703 35.443 11.463 1.00 74.06 323 ASP A N 1
ATOM 2627 C CA . ASP A 1 323 ? 5.658 36.383 11.032 1.00 74.06 323 ASP A CA 1
ATOM 2628 C C . ASP A 1 323 ? 6.038 37.846 11.299 1.00 74.06 323 ASP A C 1
ATOM 2630 O O . ASP A 1 323 ? 5.786 38.715 10.467 1.00 74.06 323 ASP A O 1
ATOM 2634 N N . GLU A 1 324 ? 6.738 38.106 12.404 1.00 78.50 324 GLU A N 1
ATOM 2635 C CA . GLU A 1 324 ? 7.262 39.432 12.748 1.00 78.50 324 GLU A CA 1
ATOM 2636 C C . GLU A 1 324 ? 8.339 39.865 11.738 1.00 78.50 324 GLU A C 1
ATOM 2638 O O . GLU A 1 324 ? 8.289 40.972 11.202 1.00 78.50 324 GLU A O 1
ATOM 2643 N N . TRP A 1 325 ? 9.249 38.953 11.377 1.00 87.19 325 TRP A N 1
ATOM 2644 C CA . TRP A 1 325 ? 10.250 39.204 10.337 1.00 87.19 325 TRP A CA 1
ATOM 2645 C C . TRP A 1 325 ? 9.646 39.394 8.943 1.00 87.19 325 TRP A C 1
ATOM 2647 O O . TRP A 1 325 ? 10.188 40.153 8.138 1.00 87.19 325 TRP A O 1
ATOM 2657 N N . LYS A 1 326 ? 8.529 38.725 8.632 1.00 87.38 326 LYS A N 1
ATOM 2658 C CA . LYS A 1 326 ? 7.808 38.924 7.367 1.00 87.38 326 LYS A CA 1
ATOM 2659 C C . LYS A 1 326 ? 7.279 40.356 7.252 1.00 87.38 326 LYS A C 1
ATOM 2661 O O . LYS A 1 326 ? 7.436 40.971 6.195 1.00 87.38 326 LYS A O 1
ATOM 2666 N N . GLU A 1 327 ? 6.715 40.907 8.325 1.00 84.44 327 GLU A N 1
ATOM 2667 C CA . GLU A 1 327 ? 6.272 42.305 8.344 1.00 84.44 327 GLU A CA 1
ATOM 2668 C C . GLU A 1 327 ? 7.445 43.291 8.260 1.00 84.44 327 GLU A C 1
ATOM 2670 O O . GLU A 1 327 ? 7.366 44.249 7.489 1.00 84.44 327 GLU A O 1
ATOM 2675 N N . ASP A 1 328 ? 8.561 43.027 8.947 1.00 85.25 328 ASP A N 1
ATOM 2676 C CA . ASP A 1 328 ? 9.763 43.872 8.868 1.00 85.25 328 ASP A CA 1
ATOM 2677 C C . ASP A 1 328 ? 10.329 43.933 7.434 1.00 85.25 328 ASP A C 1
ATOM 2679 O O . ASP A 1 328 ? 10.654 45.009 6.923 1.00 85.25 328 ASP A O 1
ATOM 2683 N N . ILE A 1 329 ? 10.387 42.791 6.734 1.00 87.31 329 ILE A N 1
ATOM 2684 C CA . ILE A 1 329 ? 10.817 42.718 5.325 1.00 87.31 329 ILE A CA 1
ATOM 2685 C C . ILE A 1 329 ? 9.890 43.549 4.431 1.00 87.31 329 ILE A C 1
ATOM 2687 O O . ILE A 1 329 ? 10.355 44.310 3.578 1.00 87.31 329 ILE A O 1
ATOM 2691 N N . LEU A 1 330 ? 8.573 43.426 4.614 1.00 84.38 330 LEU A N 1
ATOM 2692 C CA . LEU A 1 330 ? 7.600 44.195 3.842 1.00 84.38 330 LEU A CA 1
ATOM 2693 C C . LEU A 1 330 ? 7.679 45.693 4.142 1.00 84.38 330 LEU A C 1
ATOM 2695 O O . LEU A 1 330 ? 7.527 46.494 3.219 1.00 84.38 330 LEU A O 1
ATOM 2699 N N . ALA A 1 331 ? 7.937 46.083 5.390 1.00 82.50 331 ALA A N 1
ATOM 2700 C CA . ALA A 1 331 ? 8.118 47.476 5.782 1.00 82.50 331 ALA A CA 1
ATOM 2701 C C . ALA A 1 331 ? 9.354 48.094 5.110 1.00 82.50 331 ALA A C 1
ATOM 2703 O O . ALA A 1 331 ? 9.255 49.172 4.519 1.00 82.50 331 ALA A O 1
ATOM 2704 N N . VAL A 1 332 ? 10.488 47.384 5.105 1.00 84.69 332 VAL A N 1
ATOM 2705 C CA . VAL A 1 332 ? 11.715 47.818 4.415 1.00 84.69 332 VAL A CA 1
ATOM 2706 C C . VAL A 1 332 ? 11.487 47.941 2.910 1.00 84.69 332 VAL A C 1
ATOM 2708 O O . VAL A 1 332 ? 11.870 48.947 2.309 1.00 84.69 332 VAL A O 1
ATOM 2711 N N . LEU A 1 333 ? 10.810 46.973 2.290 1.00 82.94 333 LEU A N 1
ATOM 2712 C CA . LEU A 1 333 ? 10.494 47.041 0.864 1.00 82.94 333 LEU A CA 1
ATOM 2713 C C . LEU A 1 333 ? 9.547 48.203 0.546 1.00 82.94 333 LEU A C 1
ATOM 2715 O O . LEU A 1 333 ? 9.784 48.917 -0.423 1.00 82.94 333 LEU A O 1
ATOM 2719 N N . ARG A 1 334 ? 8.521 48.453 1.372 1.00 82.25 334 ARG A N 1
ATOM 2720 C CA . ARG A 1 334 ? 7.606 49.602 1.225 1.00 82.25 334 ARG A CA 1
ATOM 2721 C C . ARG A 1 334 ? 8.333 50.940 1.366 1.00 82.25 334 ARG A C 1
ATOM 2723 O O . ARG A 1 334 ? 8.089 51.828 0.554 1.00 82.25 334 ARG A O 1
ATOM 2730 N N . LYS A 1 335 ? 9.257 51.066 2.326 1.00 79.94 335 LYS A N 1
ATOM 2731 C CA . LYS A 1 335 ? 10.101 52.262 2.506 1.00 79.94 335 LYS A CA 1
ATOM 2732 C C . LYS A 1 335 ? 10.975 52.545 1.278 1.00 79.94 335 LYS A C 1
ATOM 2734 O O . LYS A 1 335 ? 11.237 53.700 0.973 1.00 79.94 335 LYS A O 1
ATOM 2739 N N . ASN A 1 336 ? 11.362 51.505 0.540 1.00 80.44 336 ASN A N 1
ATOM 2740 C CA . ASN A 1 336 ? 12.130 51.598 -0.704 1.00 80.44 336 ASN A CA 1
ATOM 2741 C C . ASN A 1 336 ? 11.231 51.569 -1.960 1.00 80.44 336 ASN A C 1
ATOM 2743 O O . ASN A 1 336 ? 11.562 50.950 -2.965 1.00 80.44 336 ASN A O 1
ATOM 2747 N N . GLY A 1 337 ? 10.045 52.186 -1.907 1.00 74.19 337 GLY A N 1
ATOM 2748 C CA . GLY A 1 337 ? 9.155 52.300 -3.073 1.00 74.19 337 GLY A CA 1
ATOM 2749 C C . GLY A 1 337 ? 8.467 50.992 -3.492 1.00 74.19 337 GLY A C 1
ATOM 2750 O O . GLY A 1 337 ? 7.926 50.894 -4.592 1.00 74.19 337 GLY A O 1
ATOM 2751 N N . GLY A 1 338 ? 8.468 49.978 -2.625 1.00 77.69 338 GLY A N 1
ATOM 2752 C CA . GLY A 1 338 ? 7.870 48.666 -2.870 1.00 77.69 338 GLY A CA 1
ATOM 2753 C C . GLY A 1 338 ? 8.759 47.704 -3.658 1.00 77.69 338 GLY A C 1
ATOM 2754 O O . GLY A 1 338 ? 8.272 46.638 -4.034 1.00 77.69 338 GLY A O 1
ATOM 2755 N N . CYS A 1 339 ? 10.024 48.045 -3.929 1.00 81.25 339 CYS A N 1
ATOM 2756 C CA . CYS A 1 339 ? 10.930 47.217 -4.723 1.00 81.25 339 CYS A CA 1
ATOM 2757 C C . CYS A 1 339 ? 12.401 47.440 -4.330 1.00 81.25 339 CYS A C 1
ATOM 2759 O O . CYS A 1 339 ? 12.864 48.573 -4.318 1.00 81.25 339 CYS A O 1
ATOM 2761 N N . ILE A 1 340 ? 13.163 46.372 -4.075 1.00 87.19 340 ILE A N 1
ATOM 2762 C CA . ILE A 1 340 ? 14.622 46.440 -3.858 1.00 87.19 340 ILE A CA 1
ATOM 2763 C C . ILE A 1 340 ? 15.309 45.445 -4.791 1.00 87.19 340 ILE A C 1
ATOM 2765 O O . ILE A 1 340 ? 14.898 44.287 -4.863 1.00 87.19 340 ILE A O 1
ATOM 2769 N N . CYS A 1 341 ? 16.364 45.885 -5.480 1.00 84.81 341 CYS A N 1
ATOM 2770 C CA . CYS A 1 341 ? 17.211 45.052 -6.333 1.00 84.81 341 CYS A CA 1
ATOM 2771 C C . CYS A 1 341 ? 18.655 45.044 -5.814 1.00 84.81 341 CYS A C 1
ATOM 2773 O O . CYS A 1 341 ? 19.242 46.098 -5.583 1.00 84.81 341 CYS A O 1
ATOM 2775 N N . GLY A 1 342 ? 19.233 43.857 -5.626 1.00 84.56 342 GLY A N 1
ATOM 2776 C CA . GLY A 1 342 ? 20.615 43.690 -5.176 1.00 84.56 342 GLY A CA 1
ATOM 2777 C C . GLY A 1 342 ? 20.966 42.240 -4.846 1.00 84.56 342 GLY A C 1
ATOM 2778 O O . GLY A 1 342 ? 20.143 41.334 -4.974 1.00 84.56 342 GLY A O 1
ATOM 2779 N N . ALA A 1 343 ? 22.200 41.986 -4.411 1.00 83.00 343 ALA A N 1
ATOM 2780 C CA . ALA A 1 343 ? 22.565 40.663 -3.909 1.00 83.00 343 ALA A CA 1
ATOM 2781 C C . ALA A 1 343 ? 21.771 40.361 -2.627 1.00 83.00 343 ALA A C 1
ATOM 2783 O O . ALA A 1 343 ? 21.681 41.208 -1.740 1.00 83.00 343 ALA A O 1
ATOM 2784 N N . GLN A 1 344 ? 21.232 39.146 -2.482 1.00 82.75 344 GLN A N 1
ATOM 2785 C CA . GLN A 1 344 ? 20.367 38.815 -1.338 1.00 82.75 344 GLN A CA 1
ATOM 2786 C C . GLN A 1 344 ? 21.043 39.066 0.021 1.00 82.75 344 GLN A C 1
ATOM 2788 O O . GLN A 1 344 ? 20.379 39.471 0.968 1.00 82.75 344 GLN A O 1
ATOM 2793 N N . ARG A 1 345 ? 22.364 38.864 0.116 1.00 81.81 345 ARG A N 1
ATOM 2794 C CA . ARG A 1 345 ? 23.139 39.146 1.335 1.00 81.81 345 ARG A CA 1
ATOM 2795 C C . ARG A 1 345 ? 23.210 40.632 1.681 1.00 81.81 345 ARG A C 1
ATOM 2797 O O . ARG A 1 345 ? 23.291 40.952 2.858 1.00 81.81 345 ARG A O 1
ATOM 2804 N N . GLU A 1 346 ? 23.158 41.513 0.687 1.00 82.12 346 GLU A N 1
ATOM 2805 C CA . GLU A 1 346 ? 23.103 42.960 0.909 1.00 82.12 346 GLU A CA 1
ATOM 2806 C C . GLU A 1 346 ? 21.684 43.402 1.272 1.00 82.12 346 GLU A C 1
ATOM 2808 O O . GLU A 1 346 ? 21.510 44.196 2.189 1.00 82.12 346 GLU A O 1
ATOM 2813 N N . ILE A 1 347 ? 20.658 42.809 0.648 1.00 83.38 347 ILE A N 1
ATOM 2814 C CA . ILE A 1 347 ? 19.252 43.101 0.978 1.00 83.38 347 ILE A CA 1
ATOM 2815 C C . ILE A 1 347 ? 18.945 42.743 2.439 1.00 83.38 347 ILE A C 1
ATOM 2817 O O . ILE A 1 347 ? 18.266 43.498 3.126 1.00 83.38 347 ILE A O 1
ATOM 2821 N N . VAL A 1 348 ? 19.481 41.628 2.944 1.00 87.19 348 VAL A N 1
ATOM 2822 C CA . VAL A 1 348 ? 19.303 41.212 4.346 1.00 87.19 348 VAL A CA 1
ATOM 2823 C C . VAL A 1 348 ? 19.841 42.230 5.342 1.00 87.19 348 VAL A C 1
ATOM 2825 O O . VAL A 1 348 ? 19.214 42.443 6.374 1.00 87.19 348 VAL A O 1
ATOM 2828 N N . LYS A 1 349 ? 20.963 42.893 5.036 1.00 84.94 349 LYS A N 1
ATOM 2829 C CA . LYS A 1 349 ? 21.552 43.905 5.928 1.00 84.94 349 LYS A CA 1
ATOM 2830 C C . LYS A 1 349 ? 20.648 45.125 6.110 1.00 84.94 349 LYS A C 1
ATOM 2832 O O . LYS A 1 349 ? 20.793 45.838 7.096 1.00 84.94 349 LYS A O 1
ATOM 2837 N N . LEU A 1 350 ? 19.719 45.351 5.179 1.00 81.88 350 LEU A N 1
ATOM 2838 C CA . LEU A 1 350 ? 18.726 46.422 5.258 1.00 81.88 350 LEU A CA 1
ATOM 2839 C C . LEU A 1 350 ? 17.535 46.057 6.159 1.00 81.88 350 LEU A C 1
ATOM 2841 O O . LEU A 1 350 ? 16.734 46.933 6.475 1.00 81.88 350 LEU A O 1
ATOM 2845 N N . VAL A 1 351 ? 17.394 44.784 6.557 1.00 82.69 351 VAL A N 1
ATOM 2846 C CA . VAL A 1 351 ? 16.284 44.293 7.383 1.00 82.69 351 VAL A CA 1
ATOM 2847 C C . VAL A 1 351 ? 16.707 44.229 8.848 1.00 82.69 351 VAL A C 1
ATOM 2849 O O . VAL A 1 351 ? 17.468 43.352 9.266 1.00 82.69 351 VAL A O 1
ATOM 2852 N N . GLN A 1 352 ? 16.173 45.165 9.627 1.00 83.12 352 GLN A N 1
ATOM 2853 C CA . GLN A 1 352 ? 16.313 45.238 11.079 1.00 83.12 352 GLN A CA 1
ATOM 2854 C C . GLN A 1 352 ? 14.951 45.024 11.738 1.00 83.12 352 GLN A C 1
ATOM 2856 O O . GLN A 1 352 ? 13.917 45.300 11.126 1.00 83.12 352 GLN A O 1
ATOM 2861 N N . SER A 1 353 ? 14.956 44.532 12.976 1.00 78.00 353 SER A N 1
ATOM 2862 C CA . SER A 1 353 ? 13.724 44.377 13.754 1.00 78.00 353 SER A CA 1
ATOM 2863 C C . SER A 1 353 ? 13.033 45.729 13.933 1.00 78.00 353 SER A C 1
ATOM 2865 O O . SER A 1 353 ? 13.682 46.707 14.310 1.00 78.00 353 SER A O 1
ATOM 2867 N N . SER A 1 354 ? 11.711 45.789 13.729 1.00 74.19 354 SER A N 1
ATOM 2868 C CA . SER A 1 354 ? 10.943 47.028 13.934 1.00 74.19 354 SER A CA 1
ATOM 2869 C C . SER A 1 354 ? 10.916 47.509 15.389 1.00 74.19 354 SER A C 1
ATOM 2871 O O . SER A 1 354 ? 10.466 48.620 15.645 1.00 74.19 354 SER A O 1
ATOM 2873 N N . VAL A 1 355 ? 11.346 46.667 16.335 1.00 72.81 355 VAL A N 1
ATOM 2874 C CA . VAL A 1 355 ? 11.328 46.947 17.779 1.00 72.81 355 VAL A CA 1
ATOM 2875 C C . VAL A 1 355 ? 12.726 47.261 18.319 1.00 72.81 355 VAL A C 1
ATOM 2877 O O . VAL A 1 355 ? 12.864 48.055 19.244 1.00 72.81 355 VAL A O 1
ATOM 2880 N N . ASN A 1 356 ? 13.782 46.690 17.729 1.00 71.94 356 ASN A N 1
ATOM 2881 C CA . ASN A 1 356 ? 15.162 46.986 18.112 1.00 71.94 356 ASN A CA 1
ATOM 2882 C C . ASN A 1 356 ? 16.087 47.011 16.876 1.00 71.94 356 ASN A C 1
ATOM 2884 O O . ASN A 1 356 ? 16.445 45.944 16.366 1.00 71.94 356 ASN A O 1
ATOM 2888 N N . PRO A 1 357 ? 16.546 48.199 16.435 1.00 73.00 357 PRO A N 1
ATOM 2889 C CA . PRO A 1 357 ? 17.400 48.351 15.253 1.00 73.00 357 PRO A CA 1
ATOM 2890 C C . PRO A 1 357 ? 18.745 47.609 15.320 1.00 73.00 357 PRO A C 1
ATOM 2892 O O . PRO A 1 357 ? 19.356 47.348 14.286 1.00 73.00 357 PRO A O 1
ATOM 2895 N N . SER A 1 358 ? 19.218 47.247 16.520 1.00 67.25 358 SER A N 1
ATOM 2896 C CA . SER A 1 358 ? 20.467 46.488 16.698 1.00 67.25 358 SER A CA 1
ATOM 2897 C C . SER A 1 358 ? 20.338 44.996 16.356 1.00 67.25 358 SER A C 1
ATOM 2899 O O . SER A 1 358 ? 21.348 44.319 16.157 1.00 67.25 358 SER A O 1
ATOM 2901 N N . ILE A 1 359 ? 19.110 44.477 16.239 1.00 73.94 359 ILE A N 1
ATOM 2902 C CA . ILE A 1 359 ? 18.842 43.079 15.892 1.00 73.94 359 ILE A CA 1
ATOM 2903 C C . ILE A 1 359 ? 18.664 42.969 14.376 1.00 73.94 359 ILE A C 1
ATOM 2905 O O . ILE A 1 359 ? 17.683 43.455 13.807 1.00 73.94 359 ILE A O 1
ATOM 2909 N N . SER A 1 360 ? 19.615 42.297 13.727 1.00 78.12 360 SER A N 1
ATOM 2910 C CA . SER A 1 360 ? 19.605 42.051 12.282 1.00 78.12 360 SER A CA 1
ATOM 2911 C C . SER A 1 360 ? 19.109 40.647 11.944 1.00 78.12 360 SER A C 1
ATOM 2913 O O . SER A 1 360 ? 19.309 39.681 12.687 1.00 78.12 360 SER A O 1
ATOM 2915 N N . LEU A 1 361 ? 18.444 40.531 10.798 1.00 83.38 361 LEU A N 1
ATOM 2916 C CA . LEU A 1 361 ? 17.903 39.266 10.326 1.00 83.38 361 LEU A CA 1
ATOM 2917 C C . LEU A 1 361 ? 19.012 38.350 9.785 1.00 83.38 361 LEU A C 1
ATOM 2919 O O . LEU A 1 361 ? 19.822 38.754 8.953 1.00 83.38 361 LEU A O 1
ATOM 2923 N N . SER A 1 362 ? 19.030 37.077 10.192 1.00 83.94 362 SER A N 1
ATOM 2924 C CA . SER A 1 362 ? 19.954 36.100 9.597 1.00 83.94 362 SER A CA 1
ATOM 2925 C C . SER A 1 362 ? 19.581 35.792 8.138 1.00 83.94 362 SER A C 1
ATOM 2927 O O . SER A 1 362 ? 18.402 35.704 7.787 1.00 83.94 362 SER A O 1
ATOM 2929 N N . TYR A 1 363 ? 20.579 35.534 7.286 1.00 82.38 363 TYR A N 1
ATOM 2930 C CA . TYR A 1 363 ? 20.360 35.207 5.869 1.00 82.38 363 TYR A CA 1
ATOM 2931 C C . TYR A 1 363 ? 19.459 33.976 5.659 1.00 82.38 363 TYR A C 1
ATOM 2933 O O . TYR A 1 363 ? 18.605 33.951 4.771 1.00 82.38 363 TYR A O 1
ATOM 2941 N N . THR A 1 364 ? 19.622 32.956 6.502 1.00 79.94 364 THR A N 1
ATOM 2942 C CA . THR A 1 364 ? 18.802 31.737 6.508 1.00 79.94 364 THR A CA 1
ATOM 2943 C C . THR A 1 364 ? 17.341 32.025 6.837 1.00 79.94 364 THR A C 1
ATOM 2945 O O . THR A 1 364 ? 16.450 31.528 6.148 1.00 79.94 364 THR A O 1
ATOM 2948 N N . THR A 1 365 ? 17.085 32.865 7.842 1.00 79.44 365 THR A N 1
ATOM 2949 C CA . THR A 1 365 ? 15.721 33.253 8.227 1.00 79.44 365 THR A CA 1
ATOM 2950 C C . THR A 1 365 ? 15.085 34.141 7.160 1.00 79.44 365 THR A C 1
ATOM 2952 O O . THR A 1 365 ? 13.926 33.936 6.814 1.00 79.44 365 THR A O 1
ATOM 2955 N N . PHE A 1 366 ? 15.851 35.056 6.562 1.00 87.62 366 PHE A N 1
ATOM 2956 C CA . PHE A 1 366 ? 15.386 35.882 5.449 1.00 87.62 366 PHE A CA 1
ATOM 2957 C C . PHE A 1 366 ? 14.952 35.059 4.239 1.00 87.62 366 PHE A C 1
ATOM 2959 O O . PHE A 1 366 ? 13.881 35.304 3.693 1.00 87.62 366 PHE A O 1
ATOM 2966 N N . LYS A 1 367 ? 15.744 34.058 3.830 1.00 86.94 367 LYS A N 1
ATOM 2967 C CA . LYS A 1 367 ? 15.378 33.193 2.699 1.00 86.94 367 LYS A CA 1
ATOM 2968 C C . LYS A 1 367 ? 14.032 32.506 2.951 1.00 86.94 367 LYS A C 1
ATOM 2970 O O . LYS A 1 367 ? 13.169 32.528 2.079 1.00 86.94 367 LYS A O 1
ATOM 2975 N N . ARG A 1 368 ? 13.839 31.981 4.165 1.00 85.06 368 ARG A N 1
ATOM 2976 C CA . ARG A 1 368 ? 12.594 31.328 4.584 1.00 85.06 368 ARG A CA 1
ATOM 2977 C C . ARG A 1 368 ? 11.408 32.300 4.627 1.00 85.06 368 ARG A C 1
ATOM 2979 O O . ARG A 1 368 ? 10.346 31.974 4.108 1.00 85.06 368 ARG A O 1
ATOM 2986 N N . ALA A 1 369 ? 11.591 33.495 5.188 1.00 86.25 369 ALA A N 1
ATOM 2987 C CA . ALA A 1 369 ? 10.543 34.514 5.264 1.00 86.25 369 ALA A CA 1
ATOM 2988 C C . ALA A 1 369 ? 10.132 35.036 3.873 1.00 86.25 369 ALA A C 1
ATOM 2990 O O . ALA A 1 369 ? 8.946 35.197 3.600 1.00 86.25 369 ALA A O 1
ATOM 2991 N N . VAL A 1 370 ? 11.090 35.235 2.958 1.00 86.56 370 VAL A N 1
ATOM 2992 C CA . VAL A 1 370 ? 10.807 35.622 1.565 1.00 86.56 370 VAL A CA 1
ATOM 2993 C C . VAL A 1 370 ? 10.067 34.511 0.814 1.00 86.56 370 VAL A C 1
ATOM 2995 O O . VAL A 1 370 ? 9.123 34.806 0.087 1.00 86.56 370 VAL A O 1
ATOM 2998 N N . GLU A 1 371 ? 10.448 33.242 0.991 1.00 84.38 371 GLU A N 1
ATOM 2999 C CA . GLU A 1 371 ? 9.737 32.108 0.382 1.00 84.38 371 GLU A CA 1
ATOM 3000 C C . GLU A 1 371 ? 8.280 32.011 0.862 1.00 84.38 371 GLU A C 1
ATOM 3002 O O . GLU A 1 371 ? 7.383 31.793 0.046 1.00 84.38 371 GLU A O 1
ATOM 3007 N N . GLU A 1 372 ? 8.015 32.224 2.155 1.00 76.56 372 GLU A N 1
ATOM 3008 C CA . GLU A 1 372 ? 6.642 32.270 2.677 1.00 76.56 372 GLU A CA 1
ATOM 3009 C C . GLU A 1 372 ? 5.851 33.470 2.152 1.00 76.56 372 GLU A C 1
ATOM 3011 O O . GLU A 1 372 ? 4.724 33.297 1.697 1.00 76.56 372 GLU A O 1
ATOM 3016 N N . LEU A 1 373 ? 6.445 34.664 2.104 1.00 82.00 373 LEU A N 1
ATOM 3017 C CA . LEU A 1 373 ? 5.785 35.850 1.546 1.00 82.00 373 LEU A CA 1
ATOM 3018 C C . LEU A 1 373 ? 5.445 35.708 0.053 1.00 82.00 373 LEU A C 1
ATOM 3020 O O . LEU A 1 373 ? 4.462 36.292 -0.411 1.00 82.00 373 LEU A O 1
ATOM 3024 N N . ILE A 1 374 ? 6.226 34.930 -0.706 1.00 80.94 374 ILE A N 1
ATOM 3025 C CA . ILE A 1 374 ? 5.912 34.574 -2.099 1.00 80.94 374 ILE A CA 1
ATOM 3026 C C . ILE A 1 374 ? 4.733 33.593 -2.148 1.00 80.94 374 ILE A C 1
ATOM 3028 O O . ILE A 1 374 ? 3.814 33.794 -2.942 1.00 80.94 374 ILE A O 1
ATOM 3032 N N . LYS A 1 375 ? 4.703 32.572 -1.274 1.00 69.44 375 LYS A N 1
ATOM 3033 C CA . LYS A 1 375 ? 3.559 31.642 -1.155 1.00 69.44 375 LYS A CA 1
ATOM 3034 C C . LYS A 1 375 ? 2.267 32.368 -0.772 1.00 69.44 375 LYS A C 1
ATOM 3036 O O . LYS A 1 375 ? 1.216 32.085 -1.339 1.00 69.44 375 LYS A O 1
ATOM 3041 N N . GLU A 1 376 ? 2.361 33.345 0.126 1.00 73.06 376 GLU A N 1
ATOM 3042 C CA . GLU A 1 376 ? 1.262 34.230 0.533 1.00 73.06 376 GLU A CA 1
ATOM 3043 C C . GLU A 1 376 ? 0.892 35.271 -0.543 1.00 73.06 376 GLU A C 1
ATOM 3045 O O . GLU A 1 376 ? -0.030 36.061 -0.350 1.00 73.06 376 GLU A O 1
ATOM 3050 N N . LYS A 1 377 ? 1.597 35.297 -1.686 1.00 75.50 377 LYS A N 1
ATOM 3051 C CA . LYS A 1 377 ? 1.432 36.263 -2.788 1.00 75.50 377 LYS A CA 1
ATOM 3052 C C . LYS A 1 377 ? 1.622 37.730 -2.376 1.00 75.50 377 LYS A C 1
ATOM 3054 O O . LYS A 1 377 ? 1.158 38.631 -3.077 1.00 75.50 377 LYS A O 1
ATOM 3059 N N . ARG A 1 378 ? 2.334 37.995 -1.279 1.00 75.94 378 ARG A N 1
ATOM 3060 C CA . ARG A 1 378 ? 2.658 39.348 -0.792 1.00 75.94 378 ARG A CA 1
ATOM 3061 C C . ARG A 1 378 ? 3.932 39.905 -1.440 1.00 75.94 378 ARG A C 1
ATOM 3063 O O . ARG A 1 378 ? 4.063 41.123 -1.566 1.00 75.94 378 ARG A O 1
ATOM 3070 N N . LEU A 1 379 ? 4.824 39.026 -1.906 1.00 84.75 379 LEU A N 1
ATOM 3071 C CA . LEU A 1 379 ? 6.041 39.362 -2.652 1.00 84.75 379 LEU A CA 1
ATOM 3072 C C . LEU A 1 379 ? 6.132 38.645 -4.004 1.00 84.75 379 LEU A C 1
ATOM 3074 O O . LEU A 1 379 ? 5.660 37.523 -4.168 1.00 84.75 379 LEU A O 1
ATOM 3078 N N . THR A 1 380 ? 6.825 39.274 -4.946 1.00 82.56 380 THR A N 1
ATOM 3079 C CA . THR A 1 380 ? 7.386 38.663 -6.156 1.00 82.56 380 THR A CA 1
ATOM 3080 C C . THR A 1 380 ? 8.910 38.773 -6.125 1.00 82.56 380 THR A C 1
ATOM 3082 O O . THR A 1 380 ? 9.464 39.764 -5.643 1.00 82.56 380 THR A O 1
ATOM 3085 N N . LYS A 1 381 ? 9.601 37.735 -6.610 1.00 89.31 381 LYS A N 1
ATOM 3086 C CA . LYS A 1 381 ? 11.066 37.654 -6.647 1.00 89.31 381 LYS A CA 1
ATOM 3087 C C . LYS A 1 381 ? 11.526 37.330 -8.062 1.00 89.31 381 LYS A C 1
ATOM 3089 O O . LYS A 1 381 ? 11.119 36.312 -8.608 1.00 89.31 381 LYS A O 1
ATOM 3094 N N . VAL A 1 382 ? 12.417 38.152 -8.602 1.00 85.69 382 VAL A N 1
ATOM 3095 C CA . VAL A 1 382 ? 13.093 37.931 -9.889 1.00 85.69 382 VAL A CA 1
ATOM 3096 C C . VAL A 1 382 ? 14.596 37.873 -9.632 1.00 85.69 382 VAL A C 1
ATOM 3098 O O . VAL A 1 382 ? 15.104 38.652 -8.827 1.00 85.69 382 VAL A O 1
ATOM 3101 N N . VAL A 1 383 ? 15.310 36.932 -10.249 1.00 84.62 383 VAL A N 1
ATOM 3102 C CA . VAL A 1 383 ? 16.770 36.805 -10.114 1.00 84.62 383 VAL A CA 1
ATOM 3103 C C . VAL A 1 383 ? 17.400 36.892 -11.495 1.00 84.62 383 VAL A C 1
ATOM 3105 O O . VAL A 1 383 ? 17.043 36.118 -12.375 1.00 84.62 383 VAL A O 1
ATOM 3108 N N . GLU A 1 384 ? 18.345 37.811 -11.665 1.00 80.25 384 GLU A N 1
ATOM 3109 C CA . GLU A 1 384 ? 19.079 38.029 -12.911 1.00 80.25 384 GLU A CA 1
ATOM 3110 C C . GLU A 1 384 ? 20.569 37.709 -12.709 1.00 80.25 384 GLU A C 1
ATOM 3112 O O . GLU A 1 384 ? 21.199 38.174 -11.753 1.00 80.25 384 GLU A O 1
ATOM 3117 N N . GLY A 1 385 ? 21.140 36.908 -13.614 1.00 74.69 385 GLY A N 1
ATOM 3118 C CA . GLY A 1 385 ? 22.530 36.435 -13.561 1.00 74.69 385 GLY A CA 1
ATOM 3119 C C . GLY A 1 385 ? 22.727 35.090 -12.840 1.00 74.69 385 GLY A C 1
ATOM 3120 O O . GLY A 1 385 ? 21.796 34.514 -12.281 1.00 74.69 385 GLY A O 1
ATOM 3121 N N . ARG A 1 386 ? 23.963 34.564 -12.861 1.00 59.47 386 ARG A N 1
ATOM 3122 C CA . ARG A 1 386 ? 24.353 33.272 -12.256 1.00 59.47 386 ARG A CA 1
ATOM 3123 C C . ARG A 1 386 ? 25.538 33.455 -11.297 1.00 59.47 386 ARG A C 1
ATOM 3125 O O . ARG A 1 386 ? 26.459 34.212 -11.580 1.00 59.47 386 ARG A O 1
ATOM 3132 N N . GLY A 1 387 ? 25.543 32.743 -10.169 1.00 61.09 387 GLY A N 1
ATOM 3133 C CA . GLY A 1 387 ? 26.654 32.761 -9.204 1.00 61.09 387 GLY A CA 1
ATOM 3134 C C . GLY A 1 387 ? 26.669 33.972 -8.255 1.00 61.09 387 GLY A C 1
ATOM 3135 O O . GLY A 1 387 ? 25.629 34.541 -7.934 1.00 61.09 387 GLY A O 1
ATOM 3136 N N . ARG A 1 388 ? 27.856 34.352 -7.752 1.00 52.72 388 ARG A N 1
ATOM 3137 C CA . ARG A 1 388 ? 28.026 35.406 -6.719 1.00 52.72 388 ARG A CA 1
ATOM 3138 C C . ARG A 1 388 ? 27.661 36.823 -7.191 1.00 52.72 388 ARG A C 1
ATOM 3140 O O . ARG A 1 388 ? 27.515 37.704 -6.351 1.00 52.72 388 ARG A O 1
ATOM 3147 N N . SER A 1 389 ? 27.503 37.029 -8.497 1.00 61.91 389 SER A N 1
ATOM 3148 C CA . SER A 1 389 ? 27.100 38.293 -9.127 1.00 61.91 389 SER A CA 1
ATOM 3149 C C . SER A 1 389 ? 25.591 38.401 -9.394 1.00 61.91 389 SER A C 1
ATOM 3151 O O . SER A 1 389 ? 25.148 39.423 -9.914 1.00 61.91 389 SER A O 1
ATOM 3153 N N . ALA A 1 390 ? 24.793 37.382 -9.039 1.00 75.31 390 ALA A N 1
ATOM 3154 C CA . ALA A 1 390 ? 23.352 37.376 -9.285 1.00 75.31 390 ALA A CA 1
ATOM 3155 C C . ALA A 1 390 ? 22.625 38.475 -8.488 1.00 75.31 390 ALA A C 1
ATOM 3157 O O . ALA A 1 390 ? 22.742 38.569 -7.259 1.00 75.31 390 ALA A O 1
ATOM 3158 N N . LYS A 1 391 ? 21.831 39.288 -9.189 1.00 83.56 391 LYS A N 1
ATOM 3159 C CA . LYS A 1 391 ? 20.999 40.343 -8.605 1.00 83.56 391 LYS A CA 1
ATOM 3160 C C . LYS A 1 391 ? 19.591 39.808 -8.385 1.00 83.56 391 LYS A C 1
ATOM 3162 O O . LYS A 1 391 ? 18.976 39.245 -9.280 1.00 83.56 391 LYS A O 1
ATOM 3167 N N . THR A 1 392 ? 19.084 39.949 -7.166 1.00 87.12 392 THR A N 1
ATOM 3168 C CA . THR A 1 392 ? 17.712 39.591 -6.805 1.00 87.12 392 THR A CA 1
ATOM 3169 C C . THR A 1 392 ? 16.883 40.854 -6.660 1.00 87.12 392 THR A C 1
ATOM 3171 O O . THR A 1 392 ? 17.229 41.732 -5.876 1.00 87.12 392 THR A O 1
ATOM 3174 N N . THR A 1 393 ? 15.757 40.899 -7.357 1.00 87.25 393 THR A N 1
ATOM 3175 C CA . THR A 1 393 ? 14.736 41.934 -7.230 1.00 87.25 393 THR A CA 1
ATOM 3176 C C . THR A 1 393 ? 13.564 41.384 -6.422 1.00 87.25 393 THR A C 1
ATOM 3178 O O . THR A 1 393 ? 12.938 40.411 -6.839 1.00 87.25 393 THR A O 1
ATOM 3181 N N . LEU A 1 394 ? 13.266 41.987 -5.268 1.00 88.69 394 LEU A N 1
ATOM 3182 C CA . LEU A 1 394 ? 12.072 41.706 -4.462 1.00 88.69 394 LEU A CA 1
ATOM 3183 C C . LEU A 1 394 ? 11.076 42.853 -4.614 1.00 88.69 394 LEU A C 1
ATOM 3185 O O . LEU A 1 394 ? 11.438 44.002 -4.365 1.00 88.69 394 LEU A O 1
ATOM 3189 N N . ARG A 1 395 ? 9.829 42.550 -4.988 1.00 86.31 395 ARG A N 1
ATOM 3190 C CA . ARG A 1 395 ? 8.765 43.539 -5.198 1.00 86.31 395 ARG A CA 1
ATOM 3191 C C . ARG A 1 395 ? 7.515 43.181 -4.396 1.00 86.31 395 ARG A C 1
ATOM 3193 O O . ARG A 1 395 ? 7.082 42.033 -4.392 1.00 86.31 395 ARG A O 1
ATOM 3200 N N . VAL A 1 396 ? 6.931 44.167 -3.719 1.00 85.88 396 VAL A N 1
ATOM 3201 C CA . VAL A 1 396 ? 5.653 44.026 -3.007 1.00 85.88 396 VAL A CA 1
ATOM 3202 C C . VAL A 1 396 ? 4.512 44.071 -4.013 1.00 85.88 396 VAL A C 1
ATOM 3204 O O . VAL A 1 396 ? 4.425 44.991 -4.827 1.00 85.88 396 VAL A O 1
ATOM 3207 N N . ASN A 1 397 ? 3.616 43.090 -3.950 1.00 80.31 397 ASN A N 1
ATOM 3208 C CA . ASN A 1 397 ? 2.452 43.054 -4.828 1.00 80.31 397 ASN A CA 1
ATOM 3209 C C . ASN A 1 397 ? 1.408 44.080 -4.352 1.00 80.31 397 ASN A C 1
ATOM 3211 O O . ASN A 1 397 ? 0.990 44.063 -3.193 1.00 80.31 397 ASN A O 1
ATOM 3215 N N . LYS A 1 398 ? 0.961 44.978 -5.240 1.00 56.00 398 LYS A N 1
ATOM 3216 C CA . LYS A 1 398 ? -0.154 45.900 -4.966 1.00 56.00 398 LYS A CA 1
ATOM 3217 C C . LYS A 1 398 ? -1.481 45.161 -5.180 1.00 56.00 398 LYS A C 1
ATOM 3219 O O . LYS A 1 398 ? -1.966 45.083 -6.302 1.00 56.00 398 LYS A O 1
ATOM 3224 N N . GLY A 1 399 ? -2.063 44.608 -4.117 1.00 46.53 399 GLY A N 1
ATOM 3225 C CA . GLY A 1 399 ? -3.383 43.964 -4.139 1.00 46.53 399 GLY A CA 1
ATOM 3226 C C . GLY A 1 399 ? -4.164 44.223 -2.847 1.00 46.53 399 GLY A C 1
ATOM 3227 O O . GLY A 1 399 ? -3.561 44.319 -1.780 1.00 46.53 399 GLY A O 1
ATOM 3228 N N . LYS A 1 400 ? -5.496 44.381 -2.953 1.00 36.38 400 LYS A N 1
ATOM 3229 C CA . LYS A 1 400 ? -6.419 44.697 -1.843 1.00 36.38 400 LYS A CA 1
ATOM 3230 C C . LYS A 1 400 ? -6.250 43.726 -0.665 1.00 36.38 400 LYS A C 1
ATOM 3232 O O . LYS A 1 400 ? -6.360 42.515 -0.833 1.00 36.38 400 LYS A O 1
ATOM 3237 N N . ILE A 1 401 ? -6.043 44.290 0.523 1.00 31.80 401 ILE A N 1
ATOM 3238 C CA . ILE A 1 401 ? -6.055 43.585 1.808 1.00 31.80 401 ILE A CA 1
ATOM 3239 C C . ILE A 1 401 ? -7.500 43.147 2.084 1.00 31.80 401 ILE A C 1
ATOM 3241 O O . ILE A 1 401 ? -8.377 43.997 2.220 1.00 31.80 401 ILE A O 1
ATOM 3245 N N . LEU A 1 402 ? -7.758 41.841 2.157 1.00 27.33 402 LEU A N 1
ATOM 3246 C CA . LEU A 1 402 ? -8.985 41.313 2.758 1.00 27.33 402 LEU A CA 1
ATOM 3247 C C . LEU A 1 402 ? -8.727 41.142 4.263 1.00 27.33 402 LEU A C 1
ATOM 3249 O O . LEU A 1 402 ? -7.865 40.339 4.624 1.00 27.33 402 LEU A O 1
ATOM 3253 N N . PRO A 1 403 ? -9.410 41.890 5.148 1.00 28.28 403 PRO A N 1
ATOM 3254 C CA . PRO A 1 403 ? -9.282 41.687 6.583 1.00 28.28 403 PRO A CA 1
ATOM 3255 C C . PRO A 1 403 ? -9.917 40.347 6.977 1.00 28.28 403 PRO A C 1
ATOM 3257 O O . PRO A 1 403 ? -11.028 40.017 6.559 1.00 28.28 403 PRO A O 1
ATOM 3260 N N . LEU A 1 404 ? -9.211 39.579 7.807 1.00 27.72 404 LEU A N 1
ATOM 3261 C CA . LEU A 1 404 ? -9.760 38.423 8.511 1.00 27.72 404 LEU A CA 1
ATOM 3262 C C . LEU A 1 404 ? -10.826 38.916 9.500 1.00 27.72 404 LEU A C 1
ATOM 3264 O O . LEU A 1 404 ? -10.513 39.373 10.596 1.00 27.72 404 LEU A O 1
ATOM 3268 N N . VAL A 1 405 ? -12.097 38.834 9.106 1.00 26.92 405 VAL A N 1
ATOM 3269 C CA . VAL A 1 405 ? -13.227 39.026 10.019 1.00 26.92 405 VAL A CA 1
ATOM 3270 C C . VAL A 1 405 ? -13.319 37.793 10.918 1.00 26.92 405 VAL A C 1
ATOM 3272 O O . VAL A 1 405 ? -13.736 36.722 10.478 1.00 26.92 405 VAL A O 1
ATOM 3275 N N . GLN A 1 406 ? -12.954 37.944 12.191 1.00 32.38 406 GLN A N 1
ATOM 3276 C CA . GLN A 1 406 ? -13.359 37.008 13.237 1.00 32.38 406 GLN A CA 1
ATOM 3277 C C . GLN A 1 406 ? -14.874 37.141 13.444 1.00 32.38 406 GLN A C 1
ATOM 3279 O O . GLN A 1 406 ? -15.345 38.142 13.981 1.00 32.38 406 GLN A O 1
ATOM 3284 N N . LYS A 1 407 ? -15.656 36.135 13.039 1.00 25.28 407 LYS A N 1
ATOM 3285 C CA . LYS A 1 407 ? -17.037 35.983 13.517 1.00 25.28 407 LYS A CA 1
ATOM 3286 C C . LYS A 1 407 ? -17.056 34.980 14.667 1.00 25.28 407 LYS A C 1
ATOM 3288 O O . LYS A 1 407 ? -16.789 33.799 14.466 1.00 25.28 407 LYS A O 1
ATOM 3293 N N . LYS A 1 408 ? -17.404 35.470 15.862 1.00 27.45 408 LYS A N 1
ATOM 3294 C CA . LYS A 1 408 ? -17.922 34.645 16.963 1.00 27.45 408 LYS A CA 1
ATOM 3295 C C . LYS A 1 408 ? -19.146 33.865 16.455 1.00 27.45 408 LYS A C 1
ATOM 3297 O O . LYS A 1 408 ? -19.994 34.484 15.806 1.00 27.45 408 LYS A O 1
ATOM 3302 N N . PRO A 1 409 ? -19.282 32.559 16.733 1.00 27.62 409 PRO A N 1
ATOM 3303 C CA . PRO A 1 409 ? -20.522 31.858 16.447 1.00 27.62 409 PRO A CA 1
ATOM 3304 C C . PRO A 1 409 ? -21.608 32.356 17.406 1.00 27.62 409 PRO A C 1
ATOM 3306 O O . PRO A 1 409 ? -21.487 32.249 18.625 1.00 27.62 409 PRO A O 1
ATOM 3309 N N . PHE A 1 410 ? -22.655 32.932 16.825 1.00 23.27 410 PHE A N 1
ATOM 3310 C CA . PHE A 1 410 ? -23.946 33.129 17.468 1.00 23.27 410 PHE A CA 1
ATOM 3311 C C . PHE A 1 410 ? -24.644 31.761 17.493 1.00 23.27 410 PHE A C 1
ATOM 3313 O O . PHE A 1 410 ? -24.742 31.111 16.450 1.00 23.27 410 PHE A O 1
ATOM 3320 N N . LEU A 1 411 ? -25.097 31.310 18.666 1.00 35.25 411 LEU A N 1
ATOM 3321 C CA . LEU A 1 411 ? -26.064 30.217 18.754 1.00 35.25 411 LEU A CA 1
ATOM 3322 C C . LEU A 1 411 ? -27.370 30.673 18.104 1.00 35.25 411 LEU A C 1
ATOM 3324 O O . LEU A 1 411 ? -27.856 31.749 18.430 1.00 35.25 411 LEU A O 1
ATOM 3328 N N . ASN A 1 412 ? -27.952 29.827 17.257 1.00 22.98 412 ASN A N 1
ATOM 3329 C CA . ASN A 1 412 ? -29.398 29.733 17.097 1.00 22.98 412 ASN A CA 1
ATOM 3330 C C . ASN A 1 412 ? -29.777 28.341 16.574 1.00 22.98 412 ASN A C 1
ATOM 3332 O O . ASN A 1 412 ? -29.358 27.954 15.489 1.00 22.98 412 ASN A O 1
ATOM 3336 N N . GLY A 1 413 ? -30.606 27.654 17.365 1.00 23.89 413 GLY A N 1
ATOM 3337 C CA . GLY A 1 413 ? -31.798 26.954 16.882 1.00 23.89 413 GLY A CA 1
ATOM 3338 C C . GLY A 1 413 ? -31.643 25.547 16.312 1.00 23.89 413 GLY A C 1
ATOM 3339 O O . GLY A 1 413 ? -31.042 25.341 15.266 1.00 23.89 413 GLY A O 1
ATOM 3340 N N . ALA A 1 414 ? -32.298 24.595 16.976 1.00 32.03 414 ALA A N 1
ATOM 3341 C CA . ALA A 1 414 ? -32.641 23.286 16.439 1.00 32.03 414 ALA A CA 1
ATOM 3342 C C . ALA A 1 414 ? -33.538 23.392 15.184 1.00 32.03 414 ALA A C 1
ATOM 3344 O O . ALA A 1 414 ? -34.348 24.311 15.080 1.00 32.03 414 ALA A O 1
ATOM 3345 N N . ASN A 1 415 ? -33.432 22.378 14.316 1.00 28.27 415 ASN A N 1
ATOM 3346 C CA . ASN A 1 415 ? -34.264 22.049 13.143 1.00 28.27 415 ASN A CA 1
ATOM 3347 C C . ASN A 1 415 ? -33.817 22.599 11.774 1.00 28.27 415 ASN A C 1
ATOM 3349 O O . ASN A 1 415 ? -34.188 23.690 11.357 1.00 28.27 415 ASN A O 1
ATOM 3353 N N . SER A 1 416 ? -33.110 21.757 11.009 1.00 21.70 416 SER A N 1
ATOM 3354 C CA . SER A 1 416 ? -33.466 21.408 9.616 1.00 21.70 416 SER A CA 1
ATOM 3355 C C . SER A 1 416 ? -32.502 20.341 9.073 1.00 21.70 416 SER A C 1
ATOM 3357 O O . SER A 1 416 ? -31.315 20.581 8.873 1.00 21.70 416 SER A O 1
ATOM 3359 N N . TYR A 1 417 ? -33.025 19.134 8.856 1.00 30.69 417 TYR A N 1
ATOM 3360 C CA . TYR A 1 417 ? -32.352 18.042 8.155 1.00 30.69 417 TYR A CA 1
ATOM 3361 C C . TYR A 1 417 ? -32.770 18.066 6.680 1.00 30.69 417 TYR A C 1
ATOM 3363 O O . TYR A 1 417 ? -33.845 17.575 6.364 1.00 30.69 417 TYR A O 1
ATOM 3371 N N . THR A 1 418 ? -31.922 18.594 5.789 1.00 25.14 418 THR A N 1
ATOM 3372 C CA . THR A 1 418 ? -31.895 18.206 4.362 1.00 25.14 418 THR A CA 1
ATOM 3373 C C . THR A 1 418 ? -30.593 18.659 3.702 1.00 25.14 418 THR A C 1
ATOM 3375 O O . THR A 1 418 ? -30.206 19.821 3.788 1.00 25.14 418 THR A O 1
ATOM 3378 N N . PHE A 1 419 ? -29.910 17.727 3.034 1.00 25.00 419 PHE A N 1
ATOM 3379 C CA . PHE A 1 419 ? -28.615 17.913 2.372 1.00 25.00 419 PHE A CA 1
ATOM 3380 C C . PHE A 1 419 ? -28.793 18.479 0.947 1.00 25.00 419 PHE A C 1
ATOM 3382 O O . PHE A 1 419 ? -28.419 17.846 -0.033 1.00 25.00 419 PHE A O 1
ATOM 3389 N N . ILE A 1 420 ? -29.386 19.668 0.818 1.00 28.55 420 ILE A N 1
ATOM 3390 C CA . ILE A 1 420 ? -29.357 20.476 -0.414 1.00 28.55 420 ILE A CA 1
ATOM 3391 C C . ILE A 1 420 ? -29.164 21.931 0.019 1.00 28.55 420 ILE A C 1
ATOM 3393 O O . ILE A 1 420 ? -30.123 22.591 0.385 1.00 28.55 420 ILE A O 1
ATOM 3397 N N . ASP A 1 421 ? -27.895 22.345 0.096 1.00 27.44 421 ASP A N 1
ATOM 3398 C CA . ASP A 1 421 ? -27.371 23.717 -0.071 1.00 27.44 421 ASP A CA 1
ATOM 3399 C C . ASP A 1 421 ? -26.122 23.958 0.784 1.00 27.44 421 ASP A C 1
ATOM 3401 O O . ASP A 1 421 ? -26.163 24.538 1.867 1.00 27.44 421 ASP A O 1
ATOM 3405 N N . ARG A 1 422 ? -24.962 23.566 0.239 1.00 25.88 422 ARG A N 1
ATOM 3406 C CA . ARG A 1 422 ? -23.683 24.277 0.433 1.00 25.88 422 ARG A CA 1
ATOM 3407 C C . ARG A 1 422 ? -22.815 24.146 -0.818 1.00 25.88 422 ARG A C 1
ATOM 3409 O O . ARG A 1 422 ? -21.752 23.531 -0.801 1.00 25.88 422 ARG A O 1
ATOM 3416 N N . VAL A 1 423 ? -23.253 24.771 -1.909 1.00 31.77 423 VAL A N 1
ATOM 3417 C CA . VAL A 1 423 ? -22.377 25.122 -3.036 1.00 31.77 423 VAL A CA 1
ATOM 3418 C C . VAL A 1 423 ? -22.321 26.642 -3.141 1.00 31.77 423 VAL A C 1
ATOM 3420 O O . VAL A 1 423 ? -23.063 27.239 -3.902 1.00 31.77 423 VAL A O 1
ATOM 3423 N N . ALA A 1 424 ? -21.438 27.283 -2.372 1.00 27.58 424 ALA A N 1
ATOM 3424 C CA . ALA A 1 424 ? -20.934 28.623 -2.686 1.00 27.58 424 ALA A CA 1
ATOM 3425 C C . ALA A 1 424 ? -19.738 28.957 -1.787 1.00 27.58 424 ALA A C 1
ATOM 3427 O O . ALA A 1 424 ? -19.887 29.158 -0.585 1.00 27.58 424 ALA A O 1
ATOM 3428 N N . GLY A 1 425 ? -18.544 29.026 -2.379 1.00 26.64 425 GLY A N 1
ATOM 3429 C CA . GLY A 1 425 ? -17.345 29.503 -1.687 1.00 26.64 425 GLY A CA 1
ATOM 3430 C C . GLY A 1 425 ? -16.042 28.907 -2.206 1.00 26.64 425 GLY A C 1
ATOM 3431 O O . GLY A 1 425 ? -15.282 28.348 -1.426 1.00 26.64 425 GLY A O 1
ATOM 3432 N N . TRP A 1 426 ? -15.767 29.009 -3.509 1.00 27.31 426 TRP A N 1
ATOM 3433 C CA . TRP A 1 426 ? -14.470 28.611 -4.069 1.00 27.31 426 TRP A CA 1
ATOM 3434 C C . TRP A 1 426 ? -13.754 29.833 -4.646 1.00 27.31 426 TRP A C 1
ATOM 3436 O O . TRP A 1 426 ? -14.352 30.643 -5.351 1.00 27.31 426 TRP A O 1
ATOM 3446 N N . SER A 1 427 ? -12.466 29.983 -4.333 1.00 30.61 427 SER A N 1
ATOM 3447 C CA . SER A 1 427 ? -11.619 31.043 -4.885 1.00 30.61 427 SER A CA 1
ATOM 3448 C C . SER A 1 427 ? -11.326 30.802 -6.375 1.00 30.61 427 SER A C 1
ATOM 3450 O O . SER A 1 427 ? -11.237 29.659 -6.831 1.00 30.61 427 SER A O 1
ATOM 3452 N N . LEU A 1 428 ? -11.133 31.881 -7.146 1.00 27.33 428 LEU A N 1
ATOM 3453 C CA . LEU A 1 428 ? -10.903 31.845 -8.603 1.00 27.33 428 LEU A CA 1
ATOM 3454 C C . LEU A 1 428 ? -9.732 30.942 -9.046 1.00 27.33 428 LEU A C 1
ATOM 3456 O O . LEU A 1 428 ? -9.772 30.396 -10.146 1.00 27.33 428 LEU A O 1
ATOM 3460 N N . SER A 1 429 ? -8.724 30.709 -8.199 1.00 34.38 429 SER A N 1
ATOM 3461 C CA . SER A 1 429 ? -7.621 29.787 -8.512 1.00 34.38 429 SER A CA 1
ATOM 3462 C C . SER A 1 429 ? -8.039 28.315 -8.506 1.00 34.38 429 SER A C 1
ATOM 3464 O O . SER A 1 429 ? -7.458 27.512 -9.233 1.00 34.38 429 SER A O 1
ATOM 3466 N N . VAL A 1 430 ? -9.066 27.950 -7.730 1.00 32.12 430 VAL A N 1
ATOM 3467 C CA . VAL A 1 430 ? -9.588 26.576 -7.706 1.00 32.12 430 VAL A CA 1
ATOM 3468 C C . VAL A 1 430 ? -10.537 26.326 -8.875 1.00 32.12 430 VAL A C 1
ATOM 3470 O O . VAL A 1 430 ? -10.542 25.232 -9.426 1.00 32.12 430 VAL A O 1
ATOM 3473 N N . LEU A 1 431 ? -11.250 27.352 -9.349 1.00 28.80 431 LEU A N 1
ATOM 3474 C CA . LEU A 1 431 ? -12.031 27.276 -10.590 1.00 28.80 431 LEU A CA 1
ATOM 3475 C C . LEU A 1 431 ? -11.144 27.106 -11.835 1.00 28.80 431 LEU A C 1
ATOM 3477 O O . LEU A 1 431 ? -11.545 26.423 -12.774 1.00 28.80 431 LEU A O 1
ATOM 3481 N N . GLN A 1 432 ? -9.924 27.652 -11.835 1.00 29.53 432 GLN A N 1
ATOM 3482 C CA . GLN A 1 432 ? -8.963 27.459 -12.927 1.00 29.53 432 GLN A CA 1
ATOM 3483 C C . GLN A 1 432 ? -8.318 26.060 -12.892 1.00 29.53 432 GLN A C 1
ATOM 3485 O O . GLN A 1 432 ? -8.177 25.424 -13.935 1.00 29.53 432 GLN A O 1
ATOM 3490 N N . TYR A 1 433 ? -8.041 25.528 -11.695 1.00 33.81 433 TYR A N 1
ATOM 3491 C CA . TYR A 1 433 ? -7.607 24.137 -11.505 1.00 33.81 433 TYR A CA 1
ATOM 3492 C C . TYR A 1 433 ? -8.719 23.127 -11.850 1.00 33.81 433 TYR A C 1
ATOM 3494 O O . TYR A 1 433 ? -8.464 22.110 -12.488 1.00 33.81 433 TYR A O 1
ATOM 3502 N N . LEU A 1 434 ? -9.978 23.428 -11.509 1.00 30.42 434 LEU A N 1
ATOM 3503 C CA . LEU A 1 434 ? -11.140 22.597 -11.842 1.00 30.42 434 LEU A CA 1
ATOM 3504 C C . LEU A 1 434 ? -11.518 22.666 -13.325 1.00 30.42 434 LEU A C 1
ATOM 3506 O O . LEU A 1 434 ? -11.931 21.643 -13.859 1.00 30.42 434 LEU A O 1
ATOM 3510 N N . LYS A 1 435 ? -11.326 23.799 -14.018 1.00 28.22 435 LYS A N 1
ATOM 3511 C CA . LYS A 1 435 ? -11.449 23.863 -15.488 1.00 28.22 435 LYS A CA 1
ATOM 3512 C C . LYS A 1 435 ? -10.402 22.987 -16.187 1.00 28.22 435 LYS A C 1
ATOM 3514 O O . LYS A 1 435 ? -10.751 22.312 -17.146 1.00 28.22 435 LYS A O 1
ATOM 3519 N N . TYR A 1 436 ? -9.178 22.913 -15.654 1.00 34.66 436 TYR A N 1
ATOM 3520 C CA . TYR A 1 436 ? -8.135 21.999 -16.144 1.00 34.66 436 TYR A CA 1
ATOM 3521 C C . TYR A 1 436 ? -8.450 20.522 -15.846 1.00 34.66 436 TYR A C 1
ATOM 3523 O O . TYR A 1 436 ? -8.166 19.642 -16.653 1.00 34.66 436 TYR A O 1
ATOM 3531 N N . ARG A 1 437 ? -9.070 20.234 -14.691 1.00 32.38 437 ARG A N 1
ATOM 3532 C CA . ARG A 1 437 ? -9.455 18.873 -14.261 1.00 32.38 437 ARG A CA 1
ATOM 3533 C C . ARG A 1 437 ? -10.739 18.366 -14.934 1.00 32.38 437 ARG A C 1
ATOM 3535 O O . ARG A 1 437 ? -10.913 17.167 -15.102 1.00 32.38 437 ARG A O 1
ATOM 3542 N N . LEU A 1 438 ? -11.628 19.272 -15.346 1.00 31.42 438 LEU A N 1
ATOM 3543 C CA . LEU A 1 438 ? -12.811 18.966 -16.157 1.00 31.42 438 LEU A CA 1
ATOM 3544 C C . LEU A 1 438 ? -12.450 18.707 -17.627 1.00 31.42 438 LEU A C 1
ATOM 3546 O O . LEU A 1 438 ? -13.123 17.901 -18.258 1.00 31.42 438 LEU A O 1
ATOM 3550 N N . SER A 1 439 ? -11.373 19.314 -18.145 1.00 32.50 439 SER A N 1
ATOM 3551 C CA . SER A 1 439 ? -10.846 19.011 -19.485 1.00 32.50 439 SER A CA 1
ATOM 3552 C C . SER A 1 439 ? -9.954 17.762 -19.534 1.00 32.50 439 SER A C 1
ATOM 3554 O O . SER A 1 439 ? -9.609 17.313 -20.618 1.00 32.50 439 SER A O 1
ATOM 3556 N N . SER A 1 440 ? -9.575 17.194 -18.381 1.00 35.56 440 SER A N 1
ATOM 3557 C CA . SER A 1 440 ? -8.727 15.994 -18.257 1.00 35.56 440 SER A CA 1
ATOM 3558 C C . SER A 1 440 ? -9.472 14.804 -17.645 1.00 35.56 440 SER A C 1
ATOM 3560 O O . SER A 1 440 ? -8.890 13.972 -16.959 1.00 35.56 440 SER A O 1
ATOM 3562 N N . ARG A 1 441 ? -10.767 14.686 -17.955 1.00 37.38 441 ARG A N 1
ATOM 3563 C CA . ARG A 1 441 ? -11.598 13.499 -17.695 1.00 37.38 441 ARG A CA 1
ATOM 3564 C C . ARG A 1 441 ? -11.255 12.312 -18.619 1.00 37.38 441 ARG A C 1
ATOM 3566 O O . ARG A 1 441 ? -12.125 11.501 -18.914 1.00 37.38 441 ARG A O 1
ATOM 3573 N N . GLY A 1 442 ? -10.013 12.224 -19.097 1.00 40.00 442 GLY A N 1
ATOM 3574 C CA . GLY A 1 442 ? -9.505 10.982 -19.666 1.00 40.00 442 GLY A CA 1
ATOM 3575 C C . GLY A 1 442 ? -9.246 10.056 -18.490 1.00 40.00 442 GLY A C 1
ATOM 3576 O O . GLY A 1 442 ? -8.301 10.306 -17.744 1.00 40.00 442 GLY A O 1
ATOM 3577 N N . LEU A 1 443 ? -10.136 9.083 -18.264 1.00 46.62 443 LEU A N 1
ATOM 3578 C CA . LEU A 1 443 ? -9.895 7.984 -17.328 1.00 46.62 443 LEU A CA 1
ATOM 3579 C C . LEU A 1 443 ? -8.452 7.508 -17.531 1.00 46.62 443 LEU A C 1
ATOM 3581 O O . LEU A 1 443 ? -8.106 7.160 -18.654 1.00 46.62 443 LEU A O 1
ATOM 3585 N N . PHE A 1 444 ? -7.627 7.479 -16.481 1.00 56.25 444 PHE A N 1
ATOM 3586 C CA . PHE A 1 444 ? -6.402 6.679 -16.528 1.00 56.25 444 PHE A CA 1
ATOM 3587 C C . PHE A 1 444 ? -6.841 5.222 -16.599 1.00 56.25 444 PHE A C 1
ATOM 3589 O O . PHE A 1 444 ? -7.204 4.631 -15.575 1.00 56.25 444 PHE A O 1
ATOM 3596 N N . VAL A 1 445 ? -6.894 4.664 -17.803 1.00 70.56 445 VAL A N 1
ATOM 3597 C CA . VAL A 1 445 ? -7.425 3.319 -18.006 1.00 70.56 445 VAL A CA 1
ATOM 3598 C C . VAL A 1 445 ? -6.397 2.333 -17.465 1.00 70.56 445 VAL A C 1
ATOM 3600 O O . VAL A 1 445 ? -5.207 2.460 -17.735 1.00 70.56 445 VAL A O 1
ATOM 3603 N N . MET A 1 446 ? -6.850 1.388 -16.646 1.00 89.12 446 MET A N 1
ATOM 3604 C CA . MET A 1 446 ? -6.072 0.210 -16.271 1.00 89.12 446 MET A CA 1
ATOM 3605 C C . MET A 1 446 ? -6.883 -0.983 -16.734 1.00 89.12 446 MET A C 1
ATOM 3607 O O . MET A 1 446 ? -8.037 -1.119 -16.330 1.00 89.12 446 MET A O 1
ATOM 3611 N N . ARG A 1 447 ? -6.286 -1.837 -17.556 1.00 93.94 447 ARG A N 1
ATOM 3612 C CA . ARG A 1 447 ? -6.872 -3.118 -17.931 1.00 93.94 447 ARG A CA 1
ATOM 3613 C C . ARG A 1 447 ? -5.975 -4.245 -17.486 1.00 93.94 447 ARG A C 1
ATOM 3615 O O . ARG A 1 447 ? -4.753 -4.127 -17.561 1.00 93.94 447 ARG A O 1
ATOM 3622 N N . ILE A 1 448 ? -6.588 -5.320 -17.011 1.00 95.81 448 ILE A N 1
ATOM 3623 C CA . ILE A 1 448 ? -5.875 -6.488 -16.498 1.00 95.81 448 ILE A CA 1
ATOM 3624 C C . ILE A 1 448 ? -6.457 -7.736 -17.144 1.00 95.81 448 ILE A C 1
ATOM 3626 O O . ILE A 1 448 ? -7.667 -7.842 -17.325 1.00 95.81 448 ILE A O 1
ATOM 3630 N N . GLY A 1 449 ? -5.591 -8.683 -17.474 1.00 96.06 449 GLY A N 1
ATOM 3631 C CA . GLY A 1 449 ? -5.981 -9.988 -17.979 1.00 96.06 449 GLY A CA 1
ATOM 3632 C C . GLY A 1 449 ? -4.982 -11.065 -17.588 1.00 96.06 449 GLY A C 1
ATOM 3633 O O . GLY A 1 449 ? -3.864 -10.788 -17.153 1.00 96.06 449 GLY A O 1
ATOM 3634 N N . VAL A 1 450 ? -5.402 -12.307 -17.762 1.00 96.62 450 VAL A N 1
ATOM 3635 C CA . VAL A 1 450 ? -4.594 -13.516 -17.604 1.00 96.62 450 VAL A CA 1
ATOM 3636 C C . VAL A 1 450 ? -4.880 -14.533 -18.707 1.00 96.62 450 VAL A C 1
ATOM 3638 O O . VAL A 1 450 ? -5.991 -14.594 -19.250 1.00 96.62 450 VAL A O 1
ATOM 3641 N N . GLU A 1 451 ? -3.876 -15.348 -19.009 1.00 96.12 451 GLU A N 1
ATOM 3642 C CA . GLU A 1 451 ? -3.964 -16.525 -19.874 1.00 96.12 451 GLU A CA 1
ATOM 3643 C C . GLU A 1 451 ? -3.404 -17.755 -19.160 1.00 96.12 451 GLU A C 1
ATOM 3645 O O . GLU A 1 451 ? -2.474 -17.643 -18.358 1.00 96.12 451 GLU A O 1
ATOM 3650 N N . ASN A 1 452 ? -3.953 -18.925 -19.499 1.00 95.69 452 ASN A N 1
ATOM 3651 C CA . ASN A 1 452 ? -3.554 -20.228 -18.963 1.00 95.69 452 ASN A CA 1
ATOM 3652 C C . ASN A 1 452 ? -3.488 -20.254 -17.423 1.00 95.69 452 ASN A C 1
ATOM 3654 O O . ASN A 1 452 ? -2.551 -20.782 -16.828 1.00 95.69 452 ASN A O 1
ATOM 3658 N N . PHE A 1 453 ? -4.493 -19.665 -16.778 1.00 95.25 453 PHE A N 1
ATOM 3659 C CA . PHE A 1 453 ? -4.566 -19.463 -15.335 1.00 95.25 453 PHE A CA 1
ATOM 3660 C C . PHE A 1 453 ? -5.815 -20.151 -14.777 1.00 95.25 453 PHE A C 1
ATOM 3662 O O . PHE A 1 453 ? -6.943 -19.717 -15.017 1.00 95.25 453 PHE A O 1
ATOM 3669 N N . ARG A 1 454 ? -5.624 -21.230 -14.015 1.00 93.44 454 ARG A N 1
ATOM 3670 C CA . ARG A 1 454 ? -6.674 -22.133 -13.525 1.00 93.44 454 ARG A CA 1
ATOM 3671 C C . ARG A 1 454 ? -7.600 -22.566 -14.666 1.00 93.44 454 ARG A C 1
ATOM 3673 O O . ARG A 1 454 ? -7.136 -23.092 -15.673 1.00 93.44 454 ARG A O 1
ATOM 3680 N N . SER A 1 455 ? -8.902 -22.339 -14.533 1.00 92.38 455 SER A N 1
ATOM 3681 C CA . SER A 1 455 ? -9.885 -22.661 -15.563 1.00 92.38 455 SER A CA 1
ATOM 3682 C C . SER A 1 455 ? -9.871 -21.682 -16.745 1.00 92.38 455 SER A C 1
ATOM 3684 O O . SER A 1 455 ? -10.504 -21.953 -17.760 1.00 92.38 455 SER A O 1
ATOM 3686 N N . PHE A 1 456 ? -9.154 -20.557 -16.676 1.00 93.56 456 PHE A N 1
ATOM 3687 C CA . PHE A 1 456 ? -9.115 -19.579 -17.763 1.00 93.56 456 PHE A CA 1
ATOM 3688 C C . PHE A 1 456 ? -8.039 -19.919 -18.791 1.00 93.56 456 PHE A C 1
ATOM 3690 O O . PHE A 1 456 ? -6.842 -19.898 -18.501 1.00 93.56 456 PHE A O 1
ATOM 3697 N N . THR A 1 457 ? -8.459 -20.151 -20.034 1.00 91.62 457 THR A N 1
ATOM 3698 C CA . THR A 1 457 ? -7.543 -20.208 -21.182 1.00 91.62 457 THR A CA 1
ATOM 3699 C C . THR A 1 457 ? -7.074 -18.803 -21.558 1.00 91.62 457 THR A C 1
ATOM 3701 O O . THR A 1 457 ? -5.874 -18.573 -21.692 1.00 91.62 457 THR A O 1
ATOM 3704 N N . HIS A 1 458 ? -8.007 -17.854 -21.652 1.00 92.56 458 HIS A N 1
ATOM 3705 C CA . HIS A 1 458 ? -7.773 -16.427 -21.843 1.00 92.56 458 HIS A CA 1
ATOM 3706 C C . HIS A 1 458 ? -8.972 -15.633 -21.313 1.00 92.56 458 HIS A C 1
ATOM 3708 O O . HIS A 1 458 ? -10.120 -16.008 -21.535 1.00 92.56 458 HIS A O 1
ATOM 3714 N N . THR A 1 459 ? -8.706 -14.529 -20.623 1.00 93.88 459 THR A N 1
ATOM 3715 C CA . THR A 1 459 ? -9.749 -13.659 -20.043 1.00 93.88 459 THR A CA 1
ATOM 3716 C C . THR A 1 459 ? -10.048 -12.409 -20.864 1.00 93.88 459 THR A C 1
ATOM 3718 O O . THR A 1 459 ? -11.017 -11.718 -20.567 1.00 93.88 459 THR A O 1
ATOM 3721 N N . GLY A 1 460 ? -9.231 -12.089 -21.872 1.00 91.88 460 GLY A N 1
ATOM 3722 C CA . GLY A 1 460 ? -9.213 -10.745 -22.449 1.00 91.88 460 GLY A CA 1
ATOM 3723 C C . GLY A 1 460 ? -8.566 -9.720 -21.516 1.00 91.88 460 GLY A C 1
ATOM 3724 O O . GLY A 1 460 ? -8.105 -10.038 -20.421 1.00 91.88 460 GLY A O 1
ATOM 3725 N N . LEU A 1 461 ? -8.515 -8.467 -21.964 1.00 92.81 461 LEU A N 1
ATOM 3726 C CA . LEU A 1 461 ? -8.178 -7.329 -21.109 1.00 92.81 461 LEU A CA 1
ATOM 3727 C C . LEU A 1 461 ? -9.466 -6.767 -20.504 1.00 92.81 461 LEU A C 1
ATOM 3729 O O . LEU A 1 461 ? -10.266 -6.154 -21.210 1.00 92.81 461 LEU A O 1
ATOM 3733 N N . LEU A 1 462 ? -9.647 -6.951 -19.198 1.00 92.88 462 LEU A N 1
ATOM 3734 C CA . LEU A 1 462 ? -10.800 -6.441 -18.460 1.00 92.88 462 LEU A CA 1
ATOM 3735 C C . LEU A 1 462 ? -10.581 -4.970 -18.112 1.00 92.88 462 LEU A C 1
ATOM 3737 O O . LEU A 1 462 ? -9.602 -4.633 -17.446 1.00 92.88 462 LEU A O 1
ATOM 3741 N N . ASP A 1 463 ? -11.489 -4.102 -18.554 1.00 89.44 463 ASP A N 1
ATOM 3742 C CA . ASP A 1 463 ? -11.429 -2.667 -18.272 1.00 89.44 463 ASP A CA 1
ATOM 3743 C C . ASP A 1 463 ? -11.848 -2.373 -16.827 1.00 89.44 463 ASP A C 1
ATOM 3745 O O . ASP A 1 463 ? -12.967 -2.700 -16.428 1.00 89.44 463 ASP A O 1
ATOM 3749 N N . LEU A 1 464 ? -10.957 -1.762 -16.040 1.00 91.31 464 LEU A N 1
ATOM 3750 C CA . LEU A 1 464 ? -11.225 -1.425 -14.644 1.00 91.31 464 LEU A CA 1
ATOM 3751 C C . LEU A 1 464 ? -11.805 -0.020 -14.527 1.00 91.31 464 LEU A C 1
ATOM 3753 O O . LEU A 1 464 ? -11.079 0.960 -14.306 1.00 91.31 464 LEU A O 1
ATOM 3757 N N . LYS A 1 465 ? -13.134 0.036 -14.615 1.00 90.81 465 LYS A N 1
ATOM 3758 C CA . LYS A 1 465 ? -13.950 1.236 -14.409 1.00 90.81 465 LYS A CA 1
ATOM 3759 C C . LYS A 1 465 ? -14.046 1.620 -12.928 1.00 90.81 465 LYS A C 1
ATOM 3761 O O . LYS A 1 465 ? -13.418 1.000 -12.068 1.00 90.81 465 LYS A O 1
ATOM 3766 N N . ASP A 1 466 ? -14.840 2.639 -12.612 1.00 90.00 466 ASP A N 1
ATOM 3767 C CA . ASP A 1 466 ? -15.038 3.087 -11.232 1.00 90.00 466 ASP A CA 1
ATOM 3768 C C . ASP A 1 466 ? -15.729 2.014 -10.375 1.00 90.00 466 ASP A C 1
ATOM 3770 O O . ASP A 1 466 ? -15.354 1.809 -9.220 1.00 90.00 466 ASP A O 1
ATOM 3774 N N . ILE A 1 467 ? -16.706 1.297 -10.943 1.00 93.56 467 IL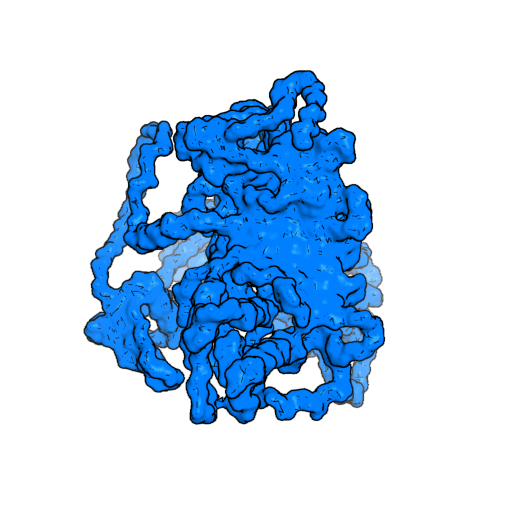E A N 1
ATOM 3775 C CA . ILE A 1 467 ? -17.366 0.152 -10.306 1.00 93.56 467 ILE A CA 1
ATOM 3776 C C . ILE A 1 467 ? -17.368 -1.035 -11.275 1.00 93.56 467 ILE A C 1
ATOM 3778 O O . ILE A 1 467 ? -17.901 -0.958 -12.379 1.00 93.56 467 ILE A O 1
ATOM 3782 N N . ASN A 1 468 ? -16.779 -2.150 -10.850 1.00 95.25 468 ASN A N 1
ATOM 3783 C CA . ASN A 1 468 ? -16.678 -3.384 -11.623 1.00 95.25 468 ASN A CA 1
ATOM 3784 C C . ASN A 1 468 ? -17.353 -4.495 -10.831 1.00 95.25 468 ASN A C 1
ATOM 3786 O O . ASN A 1 468 ? -16.877 -4.856 -9.756 1.00 95.25 468 ASN A O 1
ATOM 3790 N N . ILE A 1 469 ? -18.446 -5.034 -11.352 1.00 95.25 469 ILE A N 1
ATOM 3791 C CA . ILE A 1 469 ? -19.183 -6.129 -10.724 1.00 95.25 469 ILE A CA 1
ATOM 3792 C C . ILE A 1 469 ? -18.781 -7.439 -11.397 1.00 95.25 469 ILE A C 1
ATOM 3794 O O . ILE A 1 469 ? -18.645 -7.476 -12.611 1.00 95.25 469 ILE A O 1
ATOM 3798 N N . PHE A 1 470 ? -18.577 -8.506 -10.635 1.00 94.06 470 PHE A N 1
ATOM 3799 C CA . PHE A 1 470 ? -18.308 -9.851 -11.133 1.00 94.06 470 PHE A CA 1
ATOM 3800 C C . PHE A 1 470 ? -19.441 -10.780 -10.712 1.00 94.06 470 PHE A C 1
ATOM 3802 O O . PHE A 1 470 ? -19.710 -10.932 -9.520 1.00 94.06 470 PHE A O 1
ATOM 3809 N N . ILE A 1 471 ? -20.079 -11.415 -11.695 1.00 91.19 471 ILE A N 1
ATOM 3810 C CA . ILE A 1 471 ? -21.209 -12.333 -11.500 1.00 91.19 471 ILE A CA 1
ATOM 3811 C C . ILE A 1 471 ? -21.036 -13.596 -12.342 1.00 91.19 471 ILE A C 1
ATOM 3813 O O . ILE A 1 471 ? -20.205 -13.642 -13.242 1.00 91.19 471 ILE A O 1
ATOM 3817 N N . GLY A 1 472 ? -21.793 -14.650 -12.039 1.00 85.62 472 GLY A N 1
ATOM 3818 C CA . GLY A 1 472 ? -21.722 -15.927 -12.758 1.00 85.62 472 GLY A CA 1
ATOM 3819 C C . GLY A 1 472 ? -21.842 -17.141 -11.839 1.00 85.62 472 GLY A C 1
ATOM 3820 O O . GLY A 1 472 ? -21.882 -17.008 -10.610 1.00 85.62 472 GLY A O 1
ATOM 3821 N N . ARG A 1 473 ? -21.876 -18.342 -12.426 1.00 78.19 473 ARG A N 1
ATOM 3822 C CA . ARG A 1 473 ? -22.078 -19.605 -11.690 1.00 78.19 473 ARG A CA 1
ATOM 3823 C C . ARG A 1 473 ? -21.021 -19.847 -10.613 1.00 78.19 473 ARG A C 1
ATOM 3825 O O . ARG A 1 473 ? -19.881 -19.395 -10.712 1.00 78.19 473 ARG A O 1
ATOM 3832 N N . ASN A 1 474 ? -21.387 -20.576 -9.562 1.00 78.69 474 ASN A N 1
ATOM 3833 C CA . ASN A 1 474 ? -20.407 -21.030 -8.576 1.00 78.69 474 ASN A CA 1
ATOM 3834 C C . ASN A 1 474 ? -19.340 -21.890 -9.255 1.00 78.69 474 ASN A C 1
ATOM 3836 O O . ASN A 1 474 ? -19.626 -22.593 -10.220 1.00 78.69 474 ASN A O 1
ATOM 3840 N N . SER A 1 475 ? -18.103 -21.773 -8.776 1.00 80.00 475 SER A N 1
ATOM 3841 C CA . SER A 1 475 ? -16.943 -22.461 -9.355 1.00 80.00 475 SER A CA 1
ATOM 3842 C C . SER A 1 475 ? -16.613 -22.089 -10.809 1.00 80.00 475 SER A C 1
ATOM 3844 O O . SER A 1 475 ? -15.762 -22.732 -11.407 1.00 80.00 475 SER A O 1
ATOM 3846 N N . SER A 1 476 ? -17.191 -21.015 -11.368 1.00 85.00 476 SER A N 1
ATOM 3847 C CA . SER A 1 476 ? -16.829 -20.534 -12.712 1.00 85.00 476 SER A CA 1
ATOM 3848 C C . SER A 1 476 ? -15.500 -19.774 -12.772 1.00 85.00 476 SER A C 1
ATOM 3850 O O . SER A 1 476 ? -15.078 -19.375 -13.849 1.00 85.00 476 SER A O 1
ATOM 3852 N N . GLY A 1 477 ? -14.825 -19.552 -11.637 1.00 86.50 477 GLY A N 1
ATOM 3853 C CA . GLY A 1 477 ? -13.516 -18.890 -11.581 1.00 86.50 477 GLY A CA 1
ATOM 3854 C C . GLY A 1 477 ? -13.523 -17.423 -11.126 1.00 86.50 477 GLY A C 1
ATOM 3855 O O . GLY A 1 477 ? -12.446 -16.844 -11.011 1.00 86.50 477 GLY A O 1
ATOM 3856 N N . LYS A 1 478 ? -14.685 -16.836 -10.786 1.00 90.25 478 LYS A N 1
ATOM 3857 C CA . LYS A 1 478 ? -14.829 -15.440 -10.295 1.00 90.25 478 LYS A CA 1
ATOM 3858 C C . LYS A 1 478 ? -13.813 -15.058 -9.215 1.00 90.25 478 LYS A C 1
ATOM 3860 O O . LYS A 1 478 ? -13.002 -14.161 -9.428 1.00 90.25 478 LYS A O 1
ATOM 3865 N N . SER A 1 479 ? -13.782 -15.801 -8.109 1.00 89.88 479 SER A N 1
ATOM 3866 C CA . SER A 1 479 ? -12.868 -15.513 -6.999 1.00 89.88 479 SER A CA 1
ATOM 3867 C C . SER A 1 479 ? -11.402 -15.705 -7.391 1.00 89.88 479 SER A C 1
ATOM 3869 O O . SER A 1 479 ? -10.532 -15.025 -6.866 1.00 89.88 479 SER A O 1
ATOM 3871 N N . SER A 1 480 ? -11.097 -16.578 -8.360 1.00 91.38 480 SER A N 1
ATOM 3872 C CA . SER A 1 480 ? -9.723 -16.706 -8.872 1.00 91.38 480 SER A CA 1
ATOM 3873 C C . SER A 1 480 ? -9.277 -15.435 -9.604 1.00 91.38 480 SER A C 1
ATOM 3875 O O . SER A 1 480 ? -8.130 -15.025 -9.444 1.00 91.38 480 SER A O 1
ATOM 3877 N N . LEU A 1 481 ? -10.179 -14.776 -10.345 1.00 92.88 481 LEU A N 1
ATOM 3878 C CA . LEU A 1 481 ? -9.901 -13.483 -10.981 1.00 92.88 481 LEU A CA 1
ATOM 3879 C C . LEU A 1 481 ? -9.818 -12.342 -9.970 1.00 92.88 481 LEU A C 1
ATOM 3881 O O . LEU A 1 481 ? -8.903 -11.530 -10.055 1.00 92.88 481 LEU A O 1
ATOM 3885 N N . LEU A 1 482 ? -10.722 -12.277 -8.989 1.00 94.31 482 LEU A N 1
ATOM 3886 C CA . LEU A 1 482 ? -10.651 -11.238 -7.954 1.00 94.31 482 LEU A CA 1
ATOM 3887 C C . LEU A 1 482 ? -9.379 -11.353 -7.114 1.00 94.31 482 LEU A C 1
ATOM 3889 O O . LEU A 1 482 ? -8.747 -10.347 -6.792 1.00 94.31 482 LEU A O 1
ATOM 3893 N N . ARG A 1 483 ? -8.954 -12.578 -6.805 1.00 94.69 483 ARG A N 1
ATOM 3894 C CA . ARG A 1 483 ? -7.732 -12.836 -6.036 1.00 94.69 483 ARG A CA 1
ATOM 3895 C C . ARG A 1 483 ? -6.448 -12.577 -6.821 1.00 94.69 483 ARG A C 1
ATOM 3897 O O . ARG A 1 483 ? -5.383 -12.531 -6.212 1.00 94.69 483 ARG A O 1
ATOM 3904 N N . LEU A 1 484 ? -6.526 -12.301 -8.125 1.00 95.06 484 LEU A N 1
ATOM 3905 C CA . LEU A 1 484 ? -5.391 -11.786 -8.892 1.00 95.06 484 LEU A CA 1
ATOM 3906 C C . LEU A 1 484 ? -4.869 -10.468 -8.300 1.00 95.06 484 LEU A C 1
ATOM 3908 O O . LEU A 1 484 ? -3.664 -10.255 -8.222 1.00 95.06 484 LEU A O 1
ATOM 3912 N N . PHE A 1 485 ? -5.755 -9.588 -7.833 1.00 95.75 485 PHE A N 1
ATOM 3913 C CA . PHE A 1 485 ? -5.367 -8.300 -7.256 1.00 95.75 485 PHE A CA 1
ATOM 3914 C C . PHE A 1 485 ? -4.494 -8.440 -5.991 1.00 95.75 485 PHE A C 1
ATOM 3916 O O . PHE A 1 485 ? -3.392 -7.880 -5.977 1.00 95.75 485 PHE A O 1
ATOM 3923 N N . PRO A 1 486 ? -4.911 -9.179 -4.940 1.00 95.00 486 PRO A N 1
ATOM 3924 C CA . PRO A 1 486 ? -4.048 -9.450 -3.793 1.00 95.00 486 PRO A CA 1
ATOM 3925 C C . PRO A 1 486 ? -2.830 -10.323 -4.145 1.00 95.00 486 PRO A C 1
ATOM 3927 O O . PRO A 1 486 ? -1.771 -10.096 -3.564 1.00 95.00 486 PRO A O 1
ATOM 3930 N N . LEU A 1 487 ? -2.914 -11.231 -5.131 1.00 94.94 487 LEU A N 1
ATOM 3931 C CA . LEU A 1 487 ? -1.757 -11.998 -5.626 1.00 94.94 487 LEU A CA 1
ATOM 3932 C C . LEU A 1 487 ? -0.662 -11.080 -6.199 1.00 94.94 487 LEU A C 1
ATOM 3934 O O . LEU A 1 487 ? 0.529 -11.226 -5.906 1.00 94.94 487 LEU A O 1
ATOM 3938 N N . MET A 1 488 ? -1.049 -10.082 -6.991 1.00 94.69 488 MET A N 1
ATOM 3939 C CA . MET A 1 488 ? -0.090 -9.105 -7.500 1.00 94.69 488 MET A CA 1
ATOM 3940 C C . MET A 1 488 ? 0.393 -8.175 -6.382 1.00 94.69 488 MET A C 1
ATOM 3942 O O . MET A 1 488 ? 1.584 -7.877 -6.319 1.00 94.69 488 MET A O 1
ATOM 3946 N N . LYS A 1 489 ? -0.477 -7.770 -5.443 1.00 93.38 489 LYS A N 1
ATOM 3947 C CA . LYS A 1 489 ? -0.069 -6.991 -4.259 1.00 93.38 489 LYS A CA 1
ATOM 3948 C C . LYS A 1 489 ? 1.019 -7.707 -3.460 1.00 93.38 489 LYS A C 1
ATOM 3950 O O . LYS A 1 489 ? 2.059 -7.103 -3.200 1.00 93.38 489 LYS A O 1
ATOM 3955 N N . GLN A 1 490 ? 0.823 -8.981 -3.116 1.00 91.00 490 GLN A N 1
ATOM 3956 C CA . GLN A 1 490 ? 1.815 -9.750 -2.360 1.00 91.00 490 GLN A CA 1
ATOM 3957 C C . GLN A 1 490 ? 3.108 -9.960 -3.158 1.00 91.00 490 GLN A C 1
ATOM 3959 O O . GLN A 1 490 ? 4.188 -9.896 -2.575 1.00 91.00 490 GLN A O 1
ATOM 3964 N N . THR A 1 491 ? 3.013 -10.106 -4.482 1.00 91.38 491 THR A N 1
ATOM 3965 C CA . THR A 1 491 ? 4.174 -10.230 -5.377 1.00 91.38 491 THR A CA 1
ATOM 3966 C C . THR A 1 491 ? 5.002 -8.939 -5.457 1.00 91.38 491 THR A C 1
ATOM 3968 O O . THR A 1 491 ? 6.223 -8.995 -5.389 1.00 91.38 491 THR A O 1
ATOM 3971 N N . PHE A 1 492 ? 4.377 -7.762 -5.574 1.00 89.75 492 PHE A N 1
ATOM 3972 C CA . PHE A 1 492 ? 5.099 -6.482 -5.708 1.00 89.75 492 PHE A CA 1
ATOM 3973 C C . PHE A 1 492 ? 5.577 -5.878 -4.373 1.00 89.75 492 PHE A C 1
ATOM 3975 O O . PHE A 1 492 ? 6.475 -5.020 -4.363 1.00 89.75 492 PHE A O 1
ATOM 3982 N N . ASN A 1 493 ? 4.968 -6.283 -3.252 1.00 85.88 493 ASN A N 1
ATOM 3983 C CA . ASN A 1 493 ? 5.292 -5.761 -1.922 1.00 85.88 493 ASN A CA 1
ATOM 3984 C C . ASN A 1 493 ? 6.367 -6.568 -1.183 1.00 85.88 493 ASN A C 1
ATOM 3986 O O . ASN A 1 493 ? 6.988 -6.016 -0.276 1.00 85.88 493 ASN A O 1
ATOM 3990 N N . ASN A 1 494 ? 6.611 -7.822 -1.568 1.00 83.75 494 ASN A N 1
ATOM 3991 C CA . ASN A 1 494 ? 7.570 -8.700 -0.900 1.00 83.75 494 ASN A CA 1
ATOM 3992 C C . ASN A 1 494 ? 8.785 -8.997 -1.784 1.00 83.75 494 ASN A C 1
ATOM 3994 O O . ASN A 1 494 ? 8.686 -9.063 -3.005 1.00 83.75 494 ASN A O 1
ATOM 3998 N N . GLU A 1 495 ? 9.940 -9.224 -1.158 1.00 77.81 495 GLU A N 1
ATOM 3999 C CA . GLU A 1 495 ? 11.113 -9.763 -1.849 1.00 77.81 495 GLU A CA 1
ATOM 4000 C C . GLU A 1 495 ? 11.003 -11.291 -1.907 1.00 77.81 495 GLU A C 1
ATOM 4002 O O . GLU A 1 495 ? 11.123 -11.981 -0.896 1.00 77.81 495 GLU A O 1
ATOM 4007 N N . THR A 1 496 ? 10.745 -11.836 -3.091 1.00 75.44 496 THR A N 1
ATOM 4008 C CA . THR A 1 496 ? 10.438 -13.263 -3.290 1.00 75.44 496 THR A CA 1
ATOM 4009 C C . THR A 1 496 ? 11.607 -13.969 -3.963 1.00 75.44 496 THR A C 1
ATOM 4011 O O . THR A 1 496 ? 12.512 -13.301 -4.457 1.00 75.44 496 THR A O 1
ATOM 4014 N N . ARG A 1 497 ? 11.640 -15.315 -4.005 1.00 73.38 497 ARG A N 1
ATOM 4015 C CA . ARG A 1 497 ? 12.577 -16.103 -4.847 1.00 73.38 497 ARG A CA 1
ATOM 4016 C C . ARG A 1 497 ? 12.018 -16.418 -6.244 1.00 73.38 497 ARG A C 1
ATOM 4018 O O . ARG A 1 497 ? 12.786 -16.403 -7.204 1.00 73.38 497 ARG A O 1
ATOM 4025 N N . GLU A 1 498 ? 10.710 -16.547 -6.346 1.00 79.31 498 GLU A N 1
ATOM 4026 C CA . GLU A 1 498 ? 9.967 -16.817 -7.578 1.00 79.31 498 GLU A CA 1
ATOM 4027 C C . GLU A 1 498 ? 9.425 -15.518 -8.208 1.00 79.31 498 GLU A C 1
ATOM 4029 O O . GLU A 1 498 ? 9.324 -14.506 -7.504 1.00 79.31 498 GLU A O 1
ATOM 4034 N N . PRO A 1 499 ? 9.078 -15.504 -9.512 1.00 84.75 499 PRO A N 1
ATOM 4035 C CA . PRO A 1 499 ? 8.523 -14.323 -10.186 1.00 84.75 499 PRO A CA 1
ATOM 4036 C C . PRO A 1 499 ? 7.179 -13.862 -9.615 1.00 84.75 499 PRO A C 1
ATOM 4038 O O . PRO A 1 499 ? 6.896 -12.667 -9.596 1.00 84.75 499 PRO A O 1
ATOM 4041 N N . ILE A 1 500 ? 6.364 -14.817 -9.163 1.00 90.75 500 ILE A N 1
ATOM 4042 C CA . ILE A 1 500 ? 5.071 -14.604 -8.518 1.00 90.75 500 ILE A CA 1
ATOM 4043 C C . ILE A 1 500 ? 5.145 -15.241 -7.137 1.00 90.75 500 ILE A C 1
ATOM 4045 O O . ILE A 1 500 ? 5.641 -16.354 -6.996 1.00 90.75 500 ILE A O 1
ATOM 4049 N N . LEU A 1 501 ? 4.656 -14.542 -6.118 1.00 91.00 501 LEU A N 1
ATOM 4050 C CA . LEU A 1 501 ? 4.473 -15.135 -4.800 1.00 91.00 501 LEU A CA 1
ATOM 4051 C C . LEU A 1 501 ? 3.097 -15.785 -4.763 1.00 91.00 501 LEU A C 1
ATOM 4053 O O . LEU A 1 501 ? 2.117 -15.064 -4.627 1.00 91.00 501 LEU A O 1
ATOM 4057 N N . TRP A 1 502 ? 3.005 -17.107 -4.893 1.00 91.69 502 TRP A N 1
ATOM 4058 C CA . TRP A 1 502 ? 1.719 -17.821 -4.944 1.00 91.69 502 TRP A CA 1
ATOM 4059 C C . TRP A 1 502 ? 1.016 -17.938 -3.585 1.00 91.69 502 TRP A C 1
ATOM 4061 O O . TRP A 1 502 ? -0.210 -18.011 -3.525 1.00 91.69 502 TRP A O 1
ATOM 4071 N N . TYR A 1 503 ? 1.775 -17.863 -2.492 1.00 90.19 503 TYR A N 1
ATOM 4072 C CA . TYR A 1 503 ? 1.266 -17.973 -1.129 1.00 90.19 503 TYR A CA 1
ATOM 4073 C C . TYR A 1 503 ? 1.785 -16.844 -0.239 1.00 90.19 503 TYR A C 1
ATOM 4075 O O . TYR A 1 503 ? 2.995 -16.621 -0.144 1.00 90.19 503 TYR A O 1
ATOM 4083 N N . ALA A 1 504 ? 0.875 -16.172 0.467 1.00 84.25 504 ALA A N 1
ATOM 4084 C CA . ALA A 1 504 ? 1.214 -15.292 1.577 1.00 84.25 504 ALA A CA 1
ATOM 4085 C C . ALA A 1 504 ? 0.156 -15.401 2.693 1.00 84.25 504 ALA A C 1
ATOM 4087 O O . ALA A 1 504 ? -1.033 -15.263 2.394 1.00 84.25 504 ALA A O 1
ATOM 4088 N N . PRO A 1 505 ? 0.557 -15.571 3.972 1.00 75.25 505 PRO A N 1
ATOM 4089 C CA . PRO A 1 505 ? -0.381 -15.717 5.091 1.00 75.25 505 PRO A CA 1
ATOM 4090 C C . PRO A 1 505 ? -1.382 -14.561 5.230 1.00 75.25 505 PRO A C 1
ATOM 4092 O O . PRO A 1 505 ? -2.535 -14.780 5.587 1.00 75.25 505 PRO A O 1
ATOM 4095 N N . ASP A 1 506 ? -0.948 -13.339 4.913 1.00 72.00 506 ASP A N 1
ATOM 4096 C CA . ASP A 1 506 ? -1.728 -12.114 5.130 1.00 72.00 506 ASP A CA 1
ATOM 4097 C C . ASP A 1 506 ? -2.624 -11.733 3.929 1.00 72.00 506 ASP A C 1
ATOM 4099 O O . ASP A 1 506 ? -3.334 -10.721 3.962 1.00 72.00 506 ASP A O 1
ATOM 4103 N N . HIS A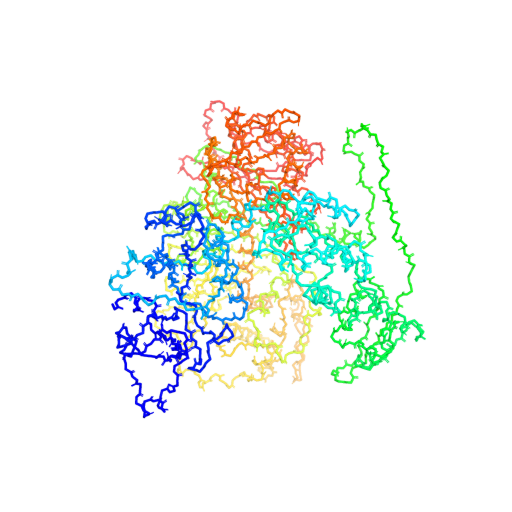 1 507 ? -2.582 -12.510 2.839 1.00 81.25 507 HIS A N 1
ATOM 4104 C CA . HIS A 1 507 ? -3.245 -12.184 1.573 1.00 81.25 507 HIS A CA 1
ATOM 4105 C C . HIS A 1 507 ? -3.949 -13.400 0.954 1.00 81.25 507 HIS A C 1
ATOM 4107 O O . HIS A 1 507 ? -5.078 -13.698 1.344 1.00 81.25 507 HIS A O 1
ATOM 4113 N N . VAL A 1 508 ? -3.348 -14.061 -0.043 1.00 90.12 508 VAL A N 1
ATOM 4114 C CA . VAL A 1 508 ? -3.974 -15.180 -0.760 1.00 90.12 508 VAL A CA 1
ATOM 4115 C C . VAL A 1 508 ? -3.065 -16.397 -0.849 1.00 90.12 508 VAL A C 1
ATOM 4117 O O . VAL A 1 508 ? -1.842 -16.289 -0.972 1.00 90.12 508 VAL A O 1
ATOM 4120 N N . ASP A 1 509 ? -3.719 -17.555 -0.826 1.00 91.75 509 ASP A N 1
ATOM 4121 C CA . ASP A 1 509 ? -3.127 -18.867 -1.033 1.00 91.75 509 ASP A CA 1
ATOM 4122 C C . ASP A 1 509 ? -3.629 -19.445 -2.358 1.00 91.75 509 ASP A C 1
ATOM 4124 O O . ASP A 1 509 ? -4.812 -19.771 -2.516 1.00 91.75 509 ASP A O 1
ATOM 4128 N N . PHE A 1 510 ? -2.727 -19.510 -3.330 1.00 91.62 510 PHE A N 1
ATOM 4129 C CA . PHE A 1 510 ? -2.962 -20.173 -4.602 1.00 91.62 510 PHE A CA 1
ATOM 4130 C C . PHE A 1 510 ? -2.330 -21.568 -4.683 1.00 91.62 510 PHE A C 1
ATOM 4132 O O . PHE A 1 510 ? -2.545 -22.224 -5.701 1.00 91.62 510 PHE A O 1
ATOM 4139 N N . GLY A 1 511 ? -1.633 -22.029 -3.639 1.00 90.62 511 GLY A N 1
ATOM 4140 C CA . GLY A 1 511 ? -0.786 -23.217 -3.681 1.00 90.62 511 GLY A CA 1
ATOM 4141 C C . GLY A 1 511 ? 0.553 -22.921 -4.352 1.00 90.62 511 GLY A C 1
ATOM 4142 O O . GLY A 1 511 ? 1.192 -21.906 -4.059 1.00 90.62 511 GLY A O 1
ATOM 4143 N N . ASP A 1 512 ? 0.977 -23.802 -5.254 1.00 88.06 512 ASP A N 1
ATOM 4144 C CA . ASP A 1 512 ? 2.168 -23.614 -6.079 1.00 88.06 512 ASP A CA 1
ATOM 4145 C C . ASP A 1 512 ? 1.836 -23.298 -7.551 1.00 88.06 512 ASP A C 1
ATOM 4147 O O . ASP A 1 512 ? 0.683 -23.151 -7.950 1.00 88.06 512 ASP A O 1
ATOM 4151 N N . TYR A 1 513 ? 2.863 -23.153 -8.392 1.00 91.38 513 TYR A N 1
ATOM 4152 C CA . TYR A 1 513 ? 2.659 -22.920 -9.825 1.00 91.38 513 TYR A CA 1
ATOM 4153 C C . TYR A 1 513 ? 1.823 -24.022 -10.493 1.00 91.38 513 TYR A C 1
ATOM 4155 O O . TYR A 1 513 ? 1.007 -23.730 -11.369 1.00 91.38 513 TYR A O 1
ATOM 4163 N N . ASP A 1 514 ? 2.028 -25.280 -10.100 1.00 90.94 514 ASP A N 1
ATOM 4164 C CA . ASP A 1 514 ? 1.429 -26.449 -10.737 1.00 90.94 514 ASP A CA 1
ATOM 4165 C C . ASP A 1 514 ? -0.070 -26.563 -10.405 1.00 90.94 514 ASP A C 1
ATOM 4167 O O . ASP A 1 514 ? -0.850 -27.003 -11.260 1.00 90.94 514 ASP A O 1
ATOM 4171 N N . ASP A 1 515 ? -0.481 -26.057 -9.238 1.00 89.62 515 ASP A N 1
ATOM 4172 C CA . ASP A 1 515 ? -1.879 -25.876 -8.822 1.00 89.62 515 ASP A CA 1
ATOM 4173 C C . ASP A 1 515 ? -2.613 -24.787 -9.626 1.00 89.62 515 ASP A C 1
ATOM 4175 O O . ASP A 1 515 ? -3.842 -24.808 -9.762 1.00 89.62 515 ASP A O 1
ATOM 4179 N N . VAL A 1 516 ? -1.872 -23.811 -10.160 1.00 92.88 516 VAL A N 1
ATOM 4180 C CA . VAL A 1 516 ? -2.440 -22.607 -10.784 1.00 92.88 516 VAL A CA 1
ATOM 4181 C C . VAL A 1 516 ? -2.380 -22.637 -12.299 1.00 92.88 516 VAL A C 1
ATOM 4183 O O . VAL A 1 516 ? -3.286 -22.104 -12.938 1.00 92.88 516 VAL A O 1
ATOM 4186 N N . VAL A 1 517 ? -1.347 -23.225 -12.902 1.00 94.38 517 VAL A N 1
ATOM 4187 C CA . VAL A 1 517 ? -1.249 -23.287 -14.364 1.00 9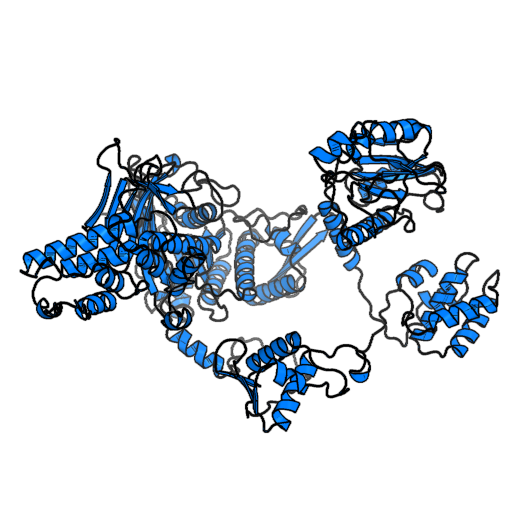4.38 517 VAL A CA 1
ATOM 4188 C C . VAL A 1 517 ? -2.454 -24.032 -14.936 1.00 94.38 517 VAL A C 1
ATOM 4190 O O . VAL A 1 517 ? -2.878 -25.065 -14.409 1.00 94.38 517 VAL A O 1
ATOM 4193 N N . GLY A 1 518 ? -3.038 -23.470 -15.991 1.00 91.00 518 GLY A N 1
ATOM 4194 C CA . GLY A 1 518 ? -4.281 -23.956 -16.571 1.00 91.00 518 GLY A CA 1
ATOM 4195 C C . GLY A 1 518 ? -4.136 -25.262 -17.350 1.00 91.00 518 GLY A C 1
ATOM 4196 O O . GLY A 1 518 ? -3.229 -26.069 -17.134 1.00 91.00 518 GLY A O 1
ATOM 4197 N N . PHE A 1 519 ? -5.065 -25.485 -18.279 1.00 86.50 519 PHE A N 1
ATOM 4198 C CA . PHE A 1 519 ? -5.157 -26.730 -19.049 1.00 86.50 519 PHE A CA 1
ATOM 4199 C C . PHE A 1 519 ? -3.886 -27.063 -19.834 1.00 86.50 519 PHE A C 1
ATOM 4201 O O . PHE A 1 519 ? -3.530 -28.233 -19.979 1.00 86.50 519 PHE A O 1
ATOM 4208 N N . LYS A 1 520 ? -3.181 -26.047 -20.342 1.00 87.50 520 LYS A N 1
ATOM 4209 C CA . LYS A 1 520 ? -1.963 -26.239 -21.125 1.00 87.50 520 LYS A CA 1
ATOM 4210 C C . LYS A 1 520 ? -0.748 -26.150 -20.209 1.00 87.50 520 LYS A C 1
ATOM 4212 O O . LYS A 1 520 ? -0.066 -25.135 -20.175 1.00 87.50 520 LYS A O 1
ATOM 4217 N N . LYS A 1 521 ? -0.451 -27.226 -19.474 1.00 87.12 521 LYS A N 1
ATOM 4218 C CA . LYS A 1 521 ? 0.690 -27.282 -18.533 1.00 87.12 521 LYS A CA 1
ATOM 4219 C C . LYS A 1 521 ? 2.053 -27.006 -19.192 1.00 87.12 521 LYS A C 1
ATOM 4221 O O . LYS A 1 521 ? 2.989 -26.574 -18.526 1.00 87.12 521 LYS A O 1
ATOM 4226 N N . SER A 1 522 ? 2.179 -27.257 -20.498 1.00 87.31 522 SER A N 1
ATOM 4227 C CA . SER A 1 522 ? 3.371 -26.911 -21.281 1.00 87.31 522 SER A CA 1
ATOM 4228 C C . SER A 1 522 ? 3.546 -25.410 -21.479 1.00 87.31 522 SER A C 1
ATOM 4230 O O . SER A 1 522 ? 4.680 -24.965 -21.662 1.00 87.31 522 SER A O 1
ATOM 4232 N N . ASP A 1 523 ? 2.456 -24.651 -21.464 1.00 92.19 523 ASP A N 1
ATOM 4233 C CA . ASP A 1 523 ? 2.425 -23.233 -21.793 1.00 92.19 523 ASP A CA 1
ATOM 4234 C C . ASP A 1 523 ? 2.637 -22.412 -20.511 1.00 92.19 523 ASP A C 1
ATOM 4236 O O . ASP A 1 523 ? 2.248 -22.847 -19.424 1.00 92.19 523 ASP A O 1
ATOM 4240 N N . PRO A 1 524 ? 3.281 -21.236 -20.593 1.00 95.00 524 PRO A N 1
ATOM 4241 C CA . PRO A 1 524 ? 3.431 -20.366 -19.433 1.00 95.00 524 PRO A CA 1
ATOM 4242 C C . PRO A 1 524 ? 2.076 -19.803 -18.975 1.00 95.00 524 PRO A C 1
ATOM 4244 O O . PRO A 1 524 ? 1.083 -19.860 -19.703 1.00 95.00 524 PRO A O 1
ATOM 4247 N N . ILE A 1 525 ? 2.049 -19.232 -17.771 1.00 96.44 525 ILE A N 1
ATOM 4248 C CA . ILE A 1 525 ? 0.949 -18.366 -1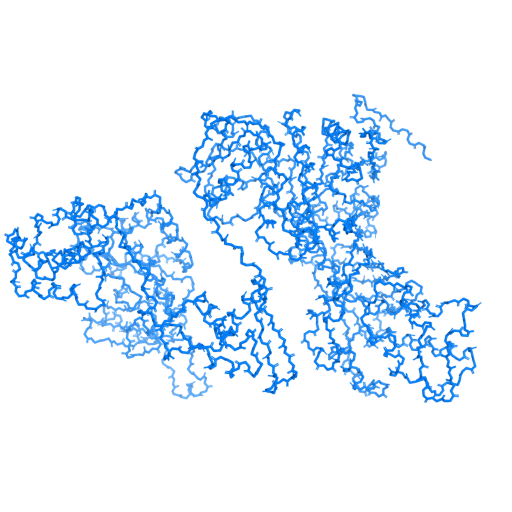7.329 1.00 96.44 525 ILE A CA 1
ATOM 4249 C C . ILE A 1 525 ? 1.270 -16.960 -17.830 1.00 96.44 525 ILE A C 1
ATOM 4251 O O . ILE A 1 525 ? 2.369 -16.470 -17.568 1.00 96.44 525 ILE A O 1
ATOM 4255 N N . SER A 1 526 ? 0.336 -16.301 -18.511 1.00 97.25 526 SER A N 1
ATOM 4256 C CA . SER A 1 526 ? 0.550 -14.933 -18.996 1.00 97.25 526 SER A CA 1
ATOM 4257 C C . SER A 1 526 ? -0.229 -13.933 -18.154 1.00 97.25 526 SER A C 1
ATOM 4259 O O . SER A 1 526 ? -1.440 -14.076 -17.995 1.00 97.25 526 SER A O 1
ATOM 4261 N N . PHE A 1 527 ? 0.435 -12.883 -17.679 1.00 97.19 527 PHE A N 1
ATOM 4262 C CA . PHE A 1 527 ? -0.195 -11.731 -17.034 1.00 97.19 527 PHE A CA 1
ATOM 4263 C C . PHE A 1 527 ? -0.210 -10.540 -17.990 1.00 97.19 527 PHE A C 1
ATOM 4265 O O . PHE A 1 527 ? 0.832 -10.162 -18.525 1.00 97.19 527 PHE A O 1
ATOM 4272 N N . LEU A 1 528 ? -1.386 -9.954 -18.202 1.00 97.75 528 LEU A N 1
ATOM 4273 C CA . LEU A 1 528 ? -1.639 -8.894 -19.173 1.00 97.75 528 LEU A CA 1
ATOM 4274 C C . LEU A 1 528 ? -1.997 -7.597 -18.440 1.00 97.75 528 LEU A C 1
ATOM 4276 O O . LEU A 1 528 ? -2.864 -7.599 -17.565 1.00 97.75 528 LEU A O 1
ATOM 4280 N N . TYR A 1 529 ? -1.374 -6.490 -18.835 1.00 96.81 529 TYR A N 1
ATOM 4281 C CA . TYR A 1 529 ? -1.649 -5.152 -18.318 1.00 96.81 529 TYR A CA 1
ATOM 4282 C C . TYR A 1 529 ? -1.713 -4.149 -19.465 1.00 96.81 529 TYR A C 1
ATOM 4284 O O . TYR A 1 529 ? -0.848 -4.153 -20.335 1.00 96.81 529 TYR A O 1
ATOM 4292 N N . GLU A 1 530 ? -2.687 -3.248 -19.442 1.00 95.75 530 GLU A N 1
ATOM 4293 C CA . GLU A 1 530 ? -2.725 -2.072 -20.315 1.00 95.75 530 GLU A CA 1
ATOM 4294 C C . GLU A 1 530 ? -2.982 -0.836 -19.460 1.00 95.75 530 GLU A C 1
ATOM 4296 O O . GLU A 1 530 ? -3.952 -0.809 -18.702 1.00 95.75 530 GLU A O 1
ATOM 4301 N N . PHE A 1 531 ? -2.118 0.174 -19.550 1.00 92.25 531 PHE A N 1
ATOM 4302 C CA . PHE A 1 531 ? -2.299 1.415 -18.805 1.00 92.25 531 PHE A CA 1
ATOM 4303 C C . PHE A 1 531 ? -1.692 2.638 -19.485 1.00 92.25 531 PHE A C 1
ATOM 4305 O O . PHE A 1 531 ? -0.759 2.549 -20.284 1.00 92.25 531 PHE A O 1
ATOM 4312 N N . ASP A 1 532 ? -2.206 3.811 -19.120 1.00 87.75 532 ASP A N 1
ATOM 4313 C CA . ASP A 1 532 ? -1.667 5.092 -19.571 1.00 87.75 532 ASP A CA 1
ATOM 4314 C C . ASP A 1 532 ? -0.383 5.439 -18.801 1.00 87.75 532 ASP A C 1
ATOM 4316 O O . ASP A 1 532 ? -0.412 5.870 -17.642 1.00 87.75 532 ASP A O 1
ATOM 4320 N N . LEU A 1 533 ? 0.768 5.274 -19.457 1.00 86.56 533 LEU A N 1
ATOM 4321 C CA . LEU A 1 533 ? 2.057 5.692 -18.924 1.00 86.56 533 LEU A CA 1
ATOM 4322 C C . LEU A 1 533 ? 2.199 7.210 -19.064 1.00 86.56 533 LEU A C 1
ATOM 4324 O O . LEU A 1 533 ? 2.172 7.760 -20.165 1.00 86.56 533 LEU A O 1
ATOM 4328 N N . LEU A 1 534 ? 2.392 7.901 -17.943 1.00 83.31 534 LEU A N 1
ATOM 4329 C CA . LEU A 1 534 ? 2.632 9.342 -17.928 1.00 83.31 534 LEU A CA 1
ATOM 4330 C C . LEU A 1 534 ? 4.063 9.678 -18.333 1.00 83.31 534 LEU A C 1
ATOM 4332 O O . LEU A 1 534 ? 5.012 9.094 -17.805 1.00 83.31 534 LEU A O 1
ATOM 4336 N N . LYS A 1 535 ? 4.225 10.718 -19.163 1.00 78.50 535 LYS A N 1
ATOM 4337 C CA . LYS A 1 535 ? 5.548 11.257 -19.514 1.00 78.50 535 LYS A CA 1
ATOM 4338 C C . LYS A 1 535 ? 6.341 11.630 -18.253 1.00 78.50 535 LYS A C 1
ATOM 4340 O O . LYS A 1 535 ? 7.501 11.263 -18.133 1.00 78.50 535 LYS A O 1
ATOM 4345 N N . GLU A 1 536 ? 5.706 12.252 -17.254 1.00 74.94 536 GLU A N 1
ATOM 4346 C CA . GLU A 1 536 ? 6.342 12.581 -15.963 1.00 74.94 536 GLU A CA 1
ATOM 4347 C C . GLU A 1 536 ? 6.853 11.336 -15.208 1.00 74.94 536 GLU A C 1
ATOM 4349 O O . GLU A 1 536 ? 7.965 11.350 -14.677 1.00 74.94 536 GLU A O 1
ATOM 4354 N N . ASP A 1 537 ? 6.082 10.246 -15.169 1.00 76.38 537 ASP A N 1
ATOM 4355 C CA . ASP A 1 537 ? 6.483 9.013 -14.475 1.00 76.38 537 ASP A CA 1
ATOM 4356 C C . ASP A 1 537 ? 7.636 8.301 -15.193 1.00 76.38 537 ASP A C 1
ATOM 4358 O O . ASP A 1 537 ? 8.563 7.796 -14.547 1.00 76.38 537 ASP A O 1
ATOM 4362 N N . PHE A 1 538 ? 7.624 8.336 -16.525 1.00 80.81 538 PHE A N 1
ATOM 4363 C CA . PHE A 1 538 ? 8.723 7.870 -17.359 1.00 80.81 538 PHE A CA 1
ATOM 4364 C C . PHE A 1 538 ? 10.004 8.691 -17.118 1.00 80.81 538 PHE A C 1
ATOM 4366 O O . PHE A 1 538 ? 11.044 8.123 -16.778 1.00 80.81 538 PHE A O 1
ATOM 4373 N N . LEU A 1 539 ? 9.928 10.028 -17.155 1.00 73.12 539 LEU A N 1
ATOM 4374 C CA . LEU A 1 539 ? 11.066 10.922 -16.882 1.00 73.12 539 LEU A CA 1
ATOM 4375 C C . LEU A 1 539 ? 11.627 10.742 -15.466 1.00 73.12 539 LEU A C 1
ATOM 4377 O O . LEU A 1 539 ? 12.842 10.688 -15.267 1.00 73.12 539 LEU A O 1
ATOM 4381 N N . ASN A 1 540 ? 10.756 10.584 -14.468 1.00 71.62 540 ASN A N 1
ATOM 4382 C CA . ASN A 1 540 ? 11.169 10.280 -13.100 1.00 71.62 540 ASN A CA 1
ATOM 4383 C C . ASN A 1 540 ? 11.931 8.950 -13.003 1.00 71.62 540 ASN A C 1
ATOM 4385 O O . ASN A 1 540 ? 12.812 8.804 -12.151 1.00 71.62 540 ASN A O 1
ATOM 4389 N N . SER A 1 541 ? 11.596 7.970 -13.841 1.00 71.38 541 SER A N 1
ATOM 4390 C CA . SER A 1 541 ? 12.299 6.685 -13.893 1.00 71.38 541 SER A CA 1
ATOM 4391 C C . SER A 1 541 ? 13.696 6.847 -14.499 1.00 71.38 541 SER A C 1
ATOM 4393 O O . SER A 1 541 ? 14.653 6.288 -13.963 1.00 71.38 541 SER A O 1
ATOM 4395 N N . ILE A 1 542 ? 13.853 7.720 -15.500 1.00 65.69 542 ILE A N 1
ATOM 4396 C CA . ILE A 1 542 ? 15.164 8.108 -16.042 1.00 65.69 542 ILE A CA 1
ATOM 4397 C C . ILE A 1 542 ? 16.015 8.774 -14.954 1.00 65.69 542 ILE A C 1
ATOM 4399 O O . ILE A 1 542 ? 17.086 8.263 -14.619 1.00 65.69 542 ILE A O 1
ATOM 4403 N N . MET A 1 543 ? 15.524 9.851 -14.328 1.00 61.69 543 MET A N 1
ATOM 4404 C CA . MET A 1 543 ? 16.285 10.655 -13.353 1.00 61.69 543 MET A CA 1
ATOM 4405 C C . MET A 1 543 ? 16.770 9.857 -12.131 1.00 61.69 543 MET A C 1
ATOM 4407 O O . MET A 1 543 ? 17.858 10.105 -11.608 1.00 61.69 543 MET A O 1
ATOM 4411 N N . ASN A 1 544 ? 15.989 8.874 -11.671 1.00 54.28 544 ASN A N 1
ATOM 4412 C CA . ASN A 1 544 ? 16.373 8.024 -10.540 1.00 54.28 544 ASN A CA 1
ATOM 4413 C C . ASN A 1 544 ? 17.397 6.942 -10.915 1.00 54.28 544 ASN A C 1
ATOM 4415 O O . ASN A 1 544 ? 18.182 6.526 -10.063 1.00 54.28 544 ASN A O 1
ATOM 4419 N N . SER A 1 545 ? 17.424 6.522 -12.180 1.00 50.06 545 SER A N 1
ATOM 4420 C CA . SER A 1 545 ? 18.368 5.523 -12.701 1.00 50.06 545 SER A CA 1
ATOM 4421 C C . SER A 1 545 ? 19.750 6.107 -12.990 1.00 50.06 545 SER A C 1
ATOM 4423 O O . SER A 1 545 ? 20.745 5.387 -13.007 1.00 50.06 545 SER A O 1
ATOM 4425 N N . SER A 1 546 ? 19.829 7.425 -13.185 1.00 50.28 546 SER A N 1
ATOM 4426 C CA . SER A 1 546 ? 20.974 8.083 -13.817 1.00 50.28 546 SER A CA 1
ATOM 4427 C C . SER A 1 546 ? 21.501 9.294 -13.023 1.00 50.28 546 SER A C 1
ATOM 4429 O O . SER A 1 546 ? 21.953 10.291 -13.576 1.00 50.28 546 SER A O 1
ATOM 4431 N N . ARG A 1 547 ? 21.573 9.190 -11.685 1.00 37.97 547 ARG A N 1
ATOM 4432 C CA . ARG A 1 547 ? 22.176 10.220 -10.797 1.00 37.97 547 ARG A CA 1
ATOM 4433 C C . ARG A 1 547 ? 23.661 10.554 -11.059 1.00 37.97 547 ARG A C 1
ATOM 4435 O O . ARG A 1 547 ? 24.191 11.451 -10.411 1.00 37.97 547 ARG A O 1
ATOM 4442 N N . ARG A 1 548 ? 24.349 9.857 -11.970 1.00 35.91 548 ARG A N 1
ATOM 4443 C CA . ARG A 1 548 ? 25.763 10.097 -12.336 1.00 35.91 548 ARG A CA 1
ATOM 4444 C C . ARG A 1 548 ? 25.977 10.707 -13.723 1.00 35.91 548 ARG A C 1
ATOM 4446 O O . ARG A 1 548 ? 27.114 10.975 -14.080 1.00 35.91 548 ARG A O 1
ATOM 4453 N N . ILE A 1 549 ? 24.910 10.894 -14.485 1.00 40.12 549 ILE A N 1
ATOM 4454 C CA . ILE A 1 549 ? 24.975 10.981 -15.944 1.00 40.12 549 ILE A CA 1
ATOM 4455 C C . ILE A 1 549 ? 24.733 12.408 -16.474 1.00 40.12 549 ILE A C 1
ATOM 4457 O O . ILE A 1 549 ? 25.312 12.806 -17.476 1.00 40.12 549 ILE A O 1
ATOM 4461 N N . TRP A 1 550 ? 23.931 13.216 -15.780 1.00 43.09 550 TRP A N 1
ATOM 4462 C CA . TRP A 1 550 ? 23.377 14.460 -16.338 1.00 43.09 550 TRP A CA 1
ATOM 4463 C C . TRP A 1 550 ? 24.089 15.739 -15.876 1.00 43.09 550 TRP A C 1
ATOM 4465 O O . TRP A 1 550 ? 23.461 16.781 -15.732 1.00 43.09 550 TRP A O 1
ATOM 4475 N N . SER A 1 551 ? 25.398 15.685 -15.607 1.00 35.72 551 SER A N 1
ATOM 4476 C CA . SER A 1 551 ? 26.169 16.888 -15.246 1.00 35.72 551 SER A CA 1
ATOM 4477 C C . SER A 1 551 ? 26.805 17.609 -16.441 1.00 35.72 551 SER A C 1
ATOM 4479 O O . SER A 1 551 ? 27.444 18.636 -16.228 1.00 35.72 551 SER A O 1
ATOM 4481 N N . HIS A 1 552 ? 26.665 17.090 -17.669 1.00 34.34 552 HIS A N 1
ATOM 4482 C CA . HIS A 1 552 ? 27.380 17.609 -18.848 1.00 34.34 552 HIS A CA 1
ATOM 4483 C C . HIS A 1 552 ? 26.509 17.923 -20.076 1.00 34.34 552 HIS A C 1
ATOM 4485 O O . HIS A 1 552 ? 27.042 18.450 -21.047 1.00 34.34 552 HIS A O 1
ATOM 4491 N N . SER A 1 553 ? 25.194 17.682 -20.048 1.00 37.38 553 SER A N 1
ATOM 4492 C CA . SER A 1 553 ? 24.290 18.136 -21.114 1.00 37.38 553 SER A CA 1
ATOM 4493 C C . SER A 1 553 ? 23.540 19.404 -20.697 1.00 37.38 553 SER A C 1
ATOM 4495 O O . SER A 1 553 ? 23.122 19.559 -19.551 1.00 37.38 553 SER A O 1
ATOM 4497 N N . SER A 1 554 ? 23.368 20.334 -21.638 1.00 34.75 554 SER A N 1
ATOM 4498 C CA . SER A 1 554 ? 22.550 21.554 -21.544 1.00 34.75 554 SER A CA 1
ATOM 4499 C C . SER A 1 554 ? 21.044 21.243 -21.531 1.00 34.75 554 SER A C 1
ATOM 4501 O O . SER A 1 554 ? 20.252 21.898 -22.200 1.00 34.75 554 SER A O 1
ATOM 4503 N N . PHE A 1 555 ? 20.657 20.202 -20.797 1.00 41.81 555 PHE A N 1
ATOM 4504 C CA . PHE A 1 555 ? 19.285 19.760 -20.623 1.00 41.81 555 PHE A CA 1
ATOM 4505 C C . PHE A 1 555 ? 18.660 20.523 -19.451 1.00 41.81 555 PHE A C 1
ATOM 4507 O O . PHE A 1 555 ? 19.136 20.404 -18.321 1.00 41.81 555 PHE A O 1
ATOM 4514 N N . ASP A 1 556 ? 17.615 21.309 -19.717 1.00 42.78 556 ASP A N 1
ATOM 4515 C CA . ASP A 1 556 ? 16.773 21.916 -18.685 1.00 42.78 556 ASP A CA 1
ATOM 4516 C C . ASP A 1 556 ? 15.538 21.021 -18.456 1.00 42.78 556 ASP A C 1
ATOM 4518 O O . ASP A 1 556 ? 14.638 20.980 -19.303 1.00 42.78 556 ASP A O 1
ATOM 4522 N N . PRO A 1 557 ? 15.467 20.270 -17.340 1.00 42.88 557 PRO A N 1
ATOM 4523 C CA . PRO A 1 557 ? 14.306 19.445 -17.019 1.00 42.88 557 PRO A CA 1
ATOM 4524 C C . PRO A 1 557 ? 13.005 20.255 -16.966 1.00 42.88 557 PRO A C 1
ATOM 4526 O O . PRO A 1 557 ? 11.940 19.708 -17.262 1.00 42.88 557 PRO A O 1
ATOM 4529 N N . ASP A 1 558 ? 13.078 21.546 -16.626 1.00 41.69 558 ASP A N 1
ATOM 4530 C CA . ASP A 1 558 ? 11.902 22.401 -16.470 1.00 41.69 558 ASP A CA 1
ATOM 4531 C C . ASP A 1 558 ? 11.244 22.739 -17.823 1.00 41.69 558 ASP A C 1
ATOM 4533 O O . ASP A 1 558 ? 10.026 22.926 -17.884 1.00 41.69 558 ASP A O 1
ATOM 4537 N N . GLU A 1 559 ? 11.997 22.726 -18.931 1.00 42.91 559 GLU A N 1
ATOM 4538 C CA . GLU A 1 559 ? 11.468 22.982 -20.279 1.00 42.91 559 GLU A CA 1
ATOM 4539 C C . GLU A 1 559 ? 10.647 21.783 -20.806 1.00 42.91 559 GLU A C 1
ATOM 4541 O O . GLU A 1 559 ? 9.601 21.964 -21.432 1.00 42.91 559 GLU A O 1
ATOM 4546 N N . TYR A 1 560 ? 11.036 20.546 -20.460 1.00 44.06 560 TYR A N 1
ATOM 4547 C CA . TYR A 1 560 ? 10.382 19.307 -20.923 1.00 44.06 560 TYR A CA 1
ATOM 4548 C C . TYR A 1 560 ? 9.166 18.886 -20.074 1.00 44.06 560 TYR A C 1
ATOM 4550 O O . TYR A 1 560 ? 8.192 18.331 -20.599 1.00 44.06 560 TYR A O 1
ATOM 4558 N N . VAL A 1 561 ? 9.193 19.185 -18.768 1.00 45.06 561 VAL A N 1
ATOM 4559 C CA . VAL A 1 561 ? 8.095 18.918 -17.812 1.00 45.06 561 VAL A CA 1
ATOM 4560 C C . VAL A 1 561 ? 6.846 19.763 -18.109 1.00 45.06 561 VAL A C 1
ATOM 4562 O O . VAL A 1 561 ? 5.747 19.425 -17.669 1.00 45.06 561 VAL A O 1
ATOM 4565 N N . SER A 1 562 ? 6.978 20.819 -18.916 1.00 39.47 562 SER A N 1
ATOM 4566 C CA . SER A 1 562 ? 5.861 21.667 -19.349 1.00 39.47 562 SER A CA 1
ATOM 4567 C C . SER A 1 562 ? 4.890 20.982 -20.333 1.00 39.47 562 SER A C 1
ATOM 4569 O O . SER A 1 562 ? 3.761 21.450 -20.503 1.00 39.47 562 SER A O 1
ATOM 4571 N N . SER A 1 563 ? 5.281 19.852 -20.944 1.00 46.09 563 SER A N 1
ATOM 4572 C CA . SER A 1 563 ? 4.437 19.096 -21.881 1.00 46.09 563 SER A CA 1
ATOM 4573 C C . SER A 1 563 ? 3.615 18.009 -21.171 1.00 46.09 563 SER A C 1
ATOM 4575 O O . SER A 1 563 ? 4.122 16.960 -20.773 1.00 46.09 563 SER A O 1
ATOM 4577 N N . ASN A 1 564 ? 2.309 18.243 -21.022 1.00 56.56 564 ASN A N 1
ATOM 4578 C CA . ASN A 1 564 ? 1.361 17.201 -20.628 1.00 56.56 564 ASN A CA 1
ATOM 4579 C C . ASN A 1 564 ? 1.284 16.130 -21.730 1.00 56.56 564 ASN A C 1
ATOM 4581 O O . ASN A 1 564 ? 0.882 16.438 -22.848 1.00 56.56 564 ASN A O 1
ATOM 4585 N N . GLY A 1 565 ? 1.623 14.878 -21.413 1.00 72.81 565 GLY A N 1
ATOM 4586 C CA . GLY A 1 565 ? 1.522 13.757 -22.349 1.00 72.81 565 GLY A CA 1
ATOM 4587 C C . GLY A 1 565 ? 1.447 12.405 -21.641 1.00 72.81 565 GLY A C 1
ATOM 4588 O O . GLY A 1 565 ? 1.994 12.232 -20.546 1.00 72.81 565 GLY A O 1
ATOM 4589 N N . TYR A 1 566 ? 0.753 11.459 -22.266 1.00 82.88 566 TYR A N 1
ATOM 4590 C CA . TYR A 1 566 ? 0.690 10.057 -21.866 1.00 82.88 566 TYR A CA 1
ATOM 4591 C C . TYR A 1 566 ? 0.736 9.178 -23.117 1.00 82.88 566 TYR A C 1
ATOM 4593 O O . TYR A 1 566 ? 0.415 9.643 -24.208 1.00 82.88 566 TYR A O 1
ATOM 4601 N N . ALA A 1 567 ? 1.153 7.929 -22.954 1.00 86.06 567 ALA A N 1
ATOM 4602 C CA . ALA A 1 567 ? 1.112 6.920 -24.001 1.00 86.06 567 ALA A CA 1
ATOM 4603 C C . ALA A 1 567 ? 0.538 5.633 -23.414 1.00 86.06 567 ALA A C 1
ATOM 4605 O O . ALA A 1 567 ? 0.881 5.257 -22.291 1.00 86.06 567 ALA A O 1
ATOM 4606 N N . LYS A 1 568 ? -0.326 4.955 -24.171 1.00 90.31 568 LYS A N 1
ATOM 4607 C CA . LYS A 1 568 ? -0.823 3.634 -23.783 1.00 90.31 568 LYS A CA 1
ATOM 4608 C C . LYS A 1 568 ? 0.318 2.630 -23.864 1.00 90.31 568 LYS A C 1
ATOM 4610 O O . LYS A 1 568 ? 0.942 2.488 -24.916 1.00 90.31 568 LYS A O 1
ATOM 4615 N N . LEU A 1 569 ? 0.582 1.965 -22.747 1.00 93.75 569 LEU A N 1
ATOM 4616 C CA . LEU A 1 569 ? 1.543 0.884 -22.639 1.00 93.75 569 LEU A CA 1
ATOM 4617 C C . LEU A 1 569 ? 0.778 -0.407 -22.370 1.00 93.75 569 LEU A C 1
ATOM 4619 O O . LEU A 1 569 ? 0.072 -0.520 -21.370 1.00 93.75 569 LEU A O 1
ATOM 4623 N N . PHE A 1 570 ? 0.957 -1.381 -23.251 1.00 96.81 570 PHE A N 1
ATOM 4624 C CA . PHE A 1 570 ? 0.558 -2.761 -23.031 1.00 96.81 570 PHE A CA 1
ATOM 4625 C C . PHE A 1 570 ? 1.773 -3.583 -22.597 1.00 96.81 570 PHE A C 1
ATOM 4627 O O . PHE A 1 570 ? 2.883 -3.399 -23.099 1.00 96.81 570 PHE A O 1
ATOM 4634 N N . LEU A 1 571 ? 1.561 -4.489 -21.655 1.00 97.50 571 LEU A N 1
ATOM 4635 C CA . LEU A 1 571 ? 2.568 -5.3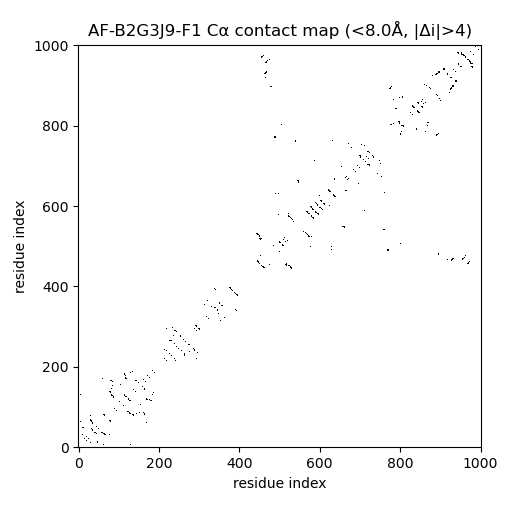66 -21.092 1.00 97.50 571 LEU A CA 1
ATOM 4636 C C . LEU A 1 571 ? 1.980 -6.769 -20.955 1.00 97.50 571 LEU A C 1
ATOM 4638 O O . LEU A 1 571 ? 0.962 -6.956 -20.295 1.00 97.50 571 LEU A O 1
ATOM 4642 N N . LYS A 1 572 ? 2.664 -7.759 -21.518 1.00 97.88 572 LYS A N 1
ATOM 4643 C CA . LYS A 1 572 ? 2.399 -9.180 -21.299 1.00 97.88 572 LYS A CA 1
ATOM 4644 C C . LYS A 1 572 ? 3.637 -9.832 -20.697 1.00 97.88 572 LYS A C 1
ATOM 4646 O O . LYS A 1 572 ? 4.735 -9.666 -21.227 1.00 97.88 572 LYS A O 1
ATOM 4651 N N . VAL A 1 573 ? 3.465 -10.534 -19.582 1.00 96.94 573 VAL A N 1
ATOM 4652 C CA . VAL A 1 573 ? 4.542 -11.218 -18.858 1.00 96.94 573 VAL A CA 1
ATOM 4653 C C . VAL A 1 573 ? 4.206 -12.694 -18.742 1.00 96.94 573 VAL A C 1
ATOM 4655 O O . VAL A 1 573 ? 3.264 -13.055 -18.041 1.00 96.94 573 VAL A O 1
ATOM 4658 N N . ASP A 1 574 ? 5.008 -13.533 -19.385 1.00 96.56 574 ASP A N 1
ATOM 4659 C CA . ASP A 1 574 ? 4.813 -14.978 -19.405 1.00 96.56 574 ASP A CA 1
ATOM 4660 C C . ASP A 1 574 ? 5.735 -15.628 -18.371 1.00 96.56 574 ASP A C 1
ATOM 4662 O O . ASP A 1 574 ? 6.965 -15.537 -18.469 1.00 96.56 574 ASP A O 1
ATOM 4666 N N . THR A 1 575 ? 5.167 -16.317 -17.386 1.00 93.06 575 THR A N 1
ATOM 4667 C CA . THR A 1 575 ? 5.908 -16.934 -16.283 1.00 93.06 575 THR A CA 1
ATOM 4668 C C . THR A 1 575 ? 5.819 -18.458 -16.299 1.00 93.06 575 THR A C 1
ATOM 4670 O O . THR A 1 575 ? 4.790 -19.070 -16.609 1.00 93.06 575 THR A O 1
ATOM 4673 N N . ARG A 1 576 ? 6.937 -19.084 -15.929 1.00 91.19 576 ARG A N 1
ATOM 4674 C CA . ARG A 1 576 ? 6.996 -20.465 -15.439 1.00 91.19 576 ARG A CA 1
ATOM 4675 C C . ARG A 1 576 ? 7.298 -20.448 -13.941 1.00 91.19 576 ARG A C 1
ATOM 4677 O O . ARG A 1 576 ? 7.552 -19.380 -13.388 1.00 91.19 576 ARG A O 1
ATOM 4684 N N . LYS A 1 577 ? 7.305 -21.633 -13.320 1.00 86.69 577 LYS A N 1
ATOM 4685 C CA . LYS A 1 577 ? 7.513 -21.848 -11.877 1.00 86.69 577 LYS A CA 1
ATOM 4686 C C . LYS A 1 577 ? 8.546 -20.898 -11.255 1.00 86.69 577 LYS A C 1
ATOM 4688 O O . LYS A 1 577 ? 8.197 -20.122 -10.373 1.00 86.69 577 LYS A O 1
ATOM 4693 N N . ASP A 1 578 ? 9.759 -20.859 -11.811 1.00 84.75 578 ASP A N 1
ATOM 4694 C CA . ASP A 1 578 ? 10.885 -20.162 -11.170 1.00 84.75 578 ASP A CA 1
ATOM 4695 C C . ASP A 1 578 ? 11.406 -18.931 -11.926 1.00 84.75 578 ASP A C 1
ATOM 4697 O O . ASP A 1 578 ? 12.294 -18.233 -11.431 1.00 84.75 578 ASP A O 1
ATOM 4701 N N . TYR A 1 579 ? 10.902 -18.646 -13.131 1.00 87.44 579 TYR A N 1
ATOM 4702 C CA . TYR A 1 579 ? 11.446 -17.569 -13.963 1.00 87.44 579 TYR A CA 1
ATOM 4703 C C . TYR A 1 579 ? 10.433 -16.987 -14.958 1.00 87.44 579 TYR A C 1
ATOM 4705 O O . TYR A 1 579 ? 9.447 -17.620 -15.346 1.00 87.44 579 TYR A O 1
ATOM 4713 N N . VAL A 1 580 ? 10.697 -15.750 -15.381 1.00 91.56 580 VAL A N 1
ATOM 4714 C CA . VAL A 1 580 ? 9.966 -15.082 -16.464 1.00 91.56 580 VAL A CA 1
ATOM 4715 C C . VAL A 1 580 ? 10.520 -15.585 -17.791 1.00 91.56 580 VAL A C 1
ATOM 4717 O O . VAL A 1 580 ? 11.714 -15.459 -18.040 1.00 91.56 580 VAL A O 1
ATOM 4720 N N . THR A 1 581 ? 9.663 -16.151 -18.637 1.00 92.75 581 THR A N 1
ATOM 4721 C CA . THR A 1 581 ? 10.040 -16.723 -19.941 1.00 92.75 581 THR A CA 1
ATOM 4722 C C . THR A 1 581 ? 10.001 -15.703 -21.070 1.00 92.75 581 THR A C 1
ATOM 4724 O O . THR A 1 581 ? 10.830 -15.751 -21.978 1.00 92.75 581 THR A O 1
ATOM 4727 N N . ARG A 1 582 ? 9.038 -14.779 -21.032 1.00 96.19 582 ARG A N 1
ATOM 4728 C CA . ARG A 1 582 ? 8.851 -13.770 -22.070 1.00 96.19 582 ARG A CA 1
ATOM 4729 C C . ARG A 1 582 ? 8.247 -12.503 -21.489 1.00 96.19 582 ARG A C 1
ATOM 4731 O O . ARG A 1 582 ? 7.418 -12.560 -20.585 1.00 96.19 582 ARG A O 1
ATOM 4738 N N . ILE A 1 583 ? 8.661 -11.361 -22.025 1.00 96.94 583 ILE A N 1
ATOM 4739 C CA . ILE A 1 583 ? 8.049 -10.063 -21.753 1.00 96.94 583 ILE A CA 1
ATOM 4740 C C . ILE A 1 583 ? 7.768 -9.394 -23.085 1.00 96.94 583 ILE A C 1
ATOM 4742 O O . ILE A 1 583 ? 8.686 -9.159 -23.864 1.00 96.94 583 ILE A O 1
ATOM 4746 N N . GLN A 1 584 ? 6.510 -9.065 -23.334 1.00 97.69 584 GLN A N 1
ATOM 4747 C CA . GLN A 1 584 ? 6.104 -8.247 -24.462 1.00 97.69 584 GLN A CA 1
ATOM 4748 C C . GLN A 1 584 ? 5.680 -6.875 -23.940 1.00 97.69 584 GLN A C 1
ATOM 4750 O O . GLN A 1 584 ? 4.779 -6.774 -23.113 1.00 97.69 584 GLN A O 1
ATOM 4755 N N . VAL A 1 585 ? 6.307 -5.820 -24.447 1.00 97.56 585 VAL A N 1
ATOM 4756 C CA . VAL A 1 585 ? 5.927 -4.424 -24.222 1.00 97.56 585 VAL A CA 1
ATOM 4757 C C . VAL A 1 585 ? 5.387 -3.880 -25.535 1.00 97.56 585 VAL A C 1
ATOM 4759 O O . VAL A 1 585 ? 5.987 -4.094 -26.582 1.00 97.56 585 VAL A O 1
ATOM 4762 N N . SER A 1 586 ? 4.254 -3.189 -25.523 1.00 96.50 586 SER A N 1
ATOM 4763 C CA . SER A 1 586 ? 3.741 -2.510 -26.712 1.00 96.50 586 SER A CA 1
ATOM 4764 C C . SER A 1 586 ? 3.389 -1.066 -26.388 1.00 96.50 586 SER A C 1
ATOM 4766 O O . SER A 1 586 ? 2.618 -0.802 -25.470 1.00 96.50 586 SER A O 1
ATOM 4768 N N . ILE A 1 587 ? 3.998 -0.127 -27.107 1.00 93.12 587 ILE A N 1
ATOM 4769 C CA . ILE A 1 587 ? 3.834 1.316 -26.895 1.00 93.12 587 ILE A CA 1
ATOM 4770 C C . ILE A 1 587 ? 4.098 2.047 -28.212 1.00 93.12 587 ILE A C 1
ATOM 4772 O O . ILE A 1 587 ? 4.996 1.661 -28.953 1.00 93.12 587 ILE A O 1
ATOM 4776 N N . LEU A 1 588 ? 3.315 3.088 -28.524 1.00 88.88 588 LEU A N 1
ATOM 4777 C CA . LEU A 1 588 ? 3.470 3.887 -29.757 1.00 88.88 588 LEU A CA 1
ATOM 4778 C C . LEU A 1 588 ? 3.543 3.020 -31.038 1.00 88.88 588 LEU A C 1
ATOM 4780 O O . LEU A 1 588 ? 4.341 3.275 -31.939 1.00 88.88 588 LEU A O 1
ATOM 4784 N N . ASN A 1 589 ? 2.706 1.978 -31.103 1.00 89.69 589 ASN A N 1
ATOM 4785 C CA . ASN A 1 589 ? 2.646 0.984 -32.187 1.00 89.69 589 ASN A CA 1
ATOM 4786 C C . ASN A 1 589 ? 3.934 0.161 -32.396 1.00 89.69 589 ASN A C 1
ATOM 4788 O O . ASN A 1 589 ? 4.111 -0.451 -33.444 1.00 89.69 589 ASN A O 1
ATOM 4792 N N . VAL A 1 590 ? 4.820 0.110 -31.399 1.00 92.00 590 VAL A N 1
ATOM 4793 C CA . VAL A 1 590 ? 6.002 -0.761 -31.397 1.00 92.00 590 VAL A CA 1
ATOM 4794 C C . VAL A 1 590 ? 5.782 -1.888 -30.409 1.00 92.00 590 VAL A C 1
ATOM 4796 O O . VAL A 1 590 ? 5.606 -1.633 -29.217 1.00 92.00 590 VAL A O 1
ATOM 4799 N N . LYS A 1 591 ? 5.802 -3.132 -30.888 1.00 96.81 591 LYS A N 1
ATOM 4800 C CA . LYS A 1 591 ? 5.780 -4.342 -30.067 1.00 96.81 591 LYS A CA 1
ATOM 4801 C C . LYS A 1 591 ? 7.211 -4.833 -29.845 1.00 96.81 591 LYS A C 1
ATOM 4803 O O . LYS A 1 591 ? 7.831 -5.366 -30.752 1.00 96.81 591 LYS A O 1
ATOM 4808 N N . ILE A 1 592 ? 7.713 -4.713 -28.624 1.00 96.81 592 ILE A N 1
ATOM 4809 C CA . ILE A 1 592 ? 9.031 -5.193 -28.204 1.00 96.81 592 ILE A CA 1
ATOM 4810 C C . ILE A 1 592 ? 8.855 -6.503 -27.432 1.00 96.81 592 ILE A C 1
ATOM 4812 O O . ILE A 1 592 ? 8.191 -6.523 -26.398 1.00 96.81 592 ILE A O 1
ATOM 4816 N N . GLU A 1 593 ? 9.450 -7.593 -27.902 1.00 97.12 593 GLU A N 1
ATOM 4817 C CA . GLU A 1 593 ? 9.368 -8.925 -27.301 1.00 97.12 593 GLU A CA 1
ATOM 4818 C C . GLU A 1 593 ? 10.750 -9.401 -26.832 1.00 97.12 593 GLU A C 1
ATOM 4820 O O . GLU A 1 593 ? 11.701 -9.483 -27.610 1.00 97.12 593 GLU A O 1
ATOM 4825 N N . LEU A 1 594 ? 10.854 -9.717 -25.542 1.00 95.31 594 LEU A N 1
ATOM 4826 C CA . LEU A 1 594 ? 12.036 -10.247 -24.872 1.00 95.31 594 LEU A CA 1
ATOM 4827 C C . LEU A 1 594 ? 11.779 -11.708 -24.532 1.00 95.31 594 LEU A C 1
ATOM 4829 O O . LEU A 1 594 ? 10.832 -11.990 -23.805 1.00 95.31 594 LEU A O 1
ATOM 4833 N N . SER A 1 595 ? 12.630 -12.623 -24.986 1.00 94.50 595 SER A N 1
ATOM 4834 C CA . SER A 1 595 ? 12.602 -14.029 -24.556 1.00 94.50 595 SER A CA 1
ATOM 4835 C C . SER A 1 595 ? 13.762 -14.312 -23.612 1.00 94.50 595 SER A C 1
ATOM 4837 O O . SER A 1 595 ? 14.889 -13.914 -23.894 1.00 94.50 595 SER A O 1
ATOM 4839 N N . ILE A 1 596 ? 13.501 -14.998 -22.502 1.00 91.62 596 ILE A N 1
ATOM 4840 C CA . ILE A 1 596 ? 14.446 -15.241 -21.407 1.00 91.62 596 ILE A CA 1
ATOM 4841 C C . ILE A 1 596 ? 14.464 -16.745 -21.091 1.00 91.62 596 ILE A C 1
ATOM 4843 O O . ILE A 1 596 ? 13.418 -17.395 -21.053 1.00 91.62 596 ILE A O 1
ATOM 4847 N N . ASN A 1 597 ? 15.652 -17.317 -20.883 1.00 89.69 597 ASN A N 1
ATOM 4848 C CA . ASN A 1 597 ? 15.804 -18.724 -20.503 1.00 89.69 597 ASN A CA 1
ATOM 4849 C C . ASN A 1 597 ? 15.710 -18.934 -18.977 1.00 89.69 597 ASN A C 1
ATOM 4851 O O . ASN A 1 597 ? 15.684 -17.995 -18.185 1.00 89.69 597 ASN A O 1
ATOM 4855 N N . ASN A 1 598 ? 15.703 -20.197 -18.556 1.00 86.50 598 ASN A N 1
ATOM 4856 C CA . ASN A 1 598 ? 15.685 -20.614 -17.147 1.00 86.50 598 ASN A CA 1
ATOM 4857 C C . ASN A 1 598 ? 16.931 -20.192 -16.339 1.00 86.50 598 ASN A C 1
ATOM 4859 O O . ASN A 1 598 ? 16.920 -20.262 -15.113 1.00 86.50 598 ASN A O 1
ATOM 4863 N N . HIS A 1 599 ? 17.992 -19.723 -16.999 1.00 85.50 599 HIS A N 1
ATOM 4864 C CA . HIS A 1 599 ? 19.177 -19.143 -16.367 1.00 85.50 599 HIS A CA 1
ATOM 4865 C C . HIS A 1 599 ? 19.081 -17.616 -16.203 1.00 85.50 599 HIS A C 1
ATOM 4867 O O . HIS A 1 599 ? 20.053 -16.978 -15.795 1.00 85.50 599 HIS A O 1
ATOM 4873 N N . ASN A 1 600 ? 17.909 -17.027 -16.476 1.00 85.06 600 ASN A N 1
ATOM 4874 C CA . ASN A 1 600 ? 17.672 -15.583 -16.506 1.00 85.06 600 ASN A CA 1
ATOM 4875 C C . ASN A 1 600 ? 18.569 -14.846 -17.516 1.00 85.06 600 ASN A C 1
ATOM 4877 O O . ASN A 1 600 ? 18.922 -13.683 -17.311 1.00 85.06 600 ASN A O 1
ATOM 4881 N N . GLU A 1 601 ? 18.953 -15.502 -18.609 1.00 87.56 601 GLU A N 1
ATOM 4882 C CA . GLU A 1 601 ? 19.659 -14.879 -19.727 1.00 87.56 601 GLU A CA 1
ATOM 4883 C C . GLU A 1 601 ? 18.661 -14.531 -20.837 1.00 87.56 601 GLU A C 1
ATOM 4885 O O . GLU A 1 601 ? 17.774 -15.320 -21.171 1.00 87.56 601 GLU A O 1
ATOM 4890 N N . LEU A 1 602 ? 18.808 -13.344 -21.426 1.00 89.75 602 LEU A N 1
ATOM 4891 C CA . LEU A 1 602 ? 18.054 -12.956 -22.612 1.00 89.75 602 LEU A CA 1
ATOM 4892 C C . LEU A 1 602 ? 18.481 -13.852 -23.783 1.00 89.75 602 LEU A C 1
ATOM 4894 O O . LEU A 1 602 ? 19.665 -13.945 -24.103 1.00 89.75 602 LEU A O 1
ATOM 4898 N N . VAL A 1 603 ? 17.512 -14.488 -24.430 1.00 90.44 603 VAL A N 1
ATOM 4899 C CA . VAL A 1 603 ? 17.684 -15.329 -25.621 1.00 90.44 603 VAL A CA 1
ATOM 4900 C C . VAL A 1 603 ? 17.445 -14.512 -26.881 1.00 90.44 603 VAL A C 1
ATOM 4902 O O . VAL A 1 603 ? 18.227 -14.601 -27.824 1.00 90.44 603 VAL A O 1
ATOM 4905 N N . SER A 1 604 ? 16.397 -13.688 -26.899 1.00 92.25 604 SER A N 1
ATOM 4906 C CA . SER A 1 604 ? 16.098 -12.798 -28.020 1.00 92.25 604 SER A CA 1
ATOM 4907 C C . SER A 1 604 ? 15.444 -11.492 -27.573 1.00 92.25 604 SER A C 1
ATOM 4909 O O . SER A 1 604 ? 14.787 -11.436 -26.534 1.00 92.25 604 SER A O 1
ATOM 4911 N N . LEU A 1 605 ? 15.639 -10.451 -28.379 1.00 93.38 605 LEU A N 1
ATOM 4912 C CA . LEU A 1 605 ? 14.952 -9.167 -28.335 1.00 93.38 605 LEU A CA 1
ATOM 4913 C C . LEU A 1 605 ? 14.539 -8.820 -29.762 1.00 93.38 605 LEU A C 1
ATOM 4915 O O . LEU A 1 605 ? 15.400 -8.663 -30.633 1.00 93.38 605 LEU A O 1
ATOM 4919 N N . VAL A 1 606 ? 13.239 -8.698 -29.985 1.00 94.81 606 VAL A N 1
ATOM 4920 C CA . VAL A 1 606 ? 12.653 -8.380 -31.288 1.00 94.81 606 VAL A CA 1
ATOM 4921 C C . VAL A 1 606 ? 11.734 -7.178 -31.119 1.00 94.81 606 VAL A C 1
ATOM 4923 O O . VAL A 1 606 ? 10.964 -7.139 -30.165 1.00 94.81 606 VAL A O 1
ATOM 4926 N N . ALA A 1 607 ? 11.825 -6.196 -32.007 1.00 94.56 607 ALA A N 1
ATOM 4927 C CA . ALA A 1 607 ? 10.927 -5.049 -32.054 1.00 94.56 607 ALA A CA 1
ATOM 4928 C C . ALA A 1 607 ? 10.166 -5.072 -33.380 1.00 94.56 607 ALA A C 1
ATOM 4930 O O . ALA A 1 607 ? 10.788 -4.959 -34.429 1.00 94.56 607 ALA A O 1
ATOM 4931 N N . ASN A 1 608 ? 8.846 -5.257 -33.329 1.00 93.06 608 ASN A N 1
ATOM 4932 C CA . ASN A 1 608 ? 8.011 -5.589 -34.482 1.00 93.06 608 ASN A CA 1
ATOM 4933 C C . ASN A 1 608 ? 8.630 -6.762 -35.264 1.00 93.06 608 ASN A C 1
ATOM 4935 O O . ASN A 1 608 ? 8.685 -7.868 -34.725 1.00 93.06 608 ASN A O 1
ATOM 4939 N N . ASP A 1 609 ? 9.156 -6.517 -36.464 1.00 87.94 609 ASP A N 1
ATOM 4940 C CA . ASP A 1 609 ? 9.816 -7.527 -37.302 1.00 87.94 609 ASP A CA 1
ATOM 4941 C C . ASP A 1 609 ? 11.361 -7.453 -37.248 1.00 87.94 609 ASP A C 1
ATOM 4943 O O . ASP A 1 609 ? 12.068 -8.245 -37.876 1.00 87.94 609 ASP A O 1
ATOM 4947 N N . ILE A 1 610 ? 11.917 -6.530 -36.456 1.00 90.94 610 ILE A N 1
ATOM 4948 C CA . ILE A 1 610 ? 13.354 -6.257 -36.358 1.00 90.94 610 ILE A CA 1
ATOM 4949 C C . ILE A 1 610 ? 13.978 -7.075 -35.228 1.00 90.94 610 ILE A C 1
ATOM 4951 O O . ILE A 1 610 ? 13.727 -6.852 -34.042 1.00 90.94 610 ILE A O 1
ATOM 4955 N N . THR A 1 611 ? 14.870 -8.002 -35.575 1.00 92.56 611 THR A N 1
ATOM 4956 C CA . THR A 1 611 ? 15.653 -8.746 -34.578 1.00 92.56 611 THR A CA 1
ATOM 4957 C C . THR A 1 611 ? 16.832 -7.904 -34.088 1.00 92.56 611 THR A C 1
ATOM 4959 O O . THR A 1 611 ? 17.834 -7.763 -34.785 1.00 92.56 611 THR A O 1
ATOM 4962 N N . ILE A 1 612 ? 16.735 -7.381 -32.864 1.00 90.00 612 ILE A N 1
ATOM 4963 C CA . ILE A 1 612 ? 17.792 -6.584 -32.218 1.00 90.00 612 ILE A CA 1
ATOM 4964 C C . ILE A 1 612 ? 18.851 -7.500 -31.591 1.00 90.00 612 ILE A C 1
ATOM 4966 O O . ILE A 1 612 ? 20.052 -7.245 -31.674 1.00 90.00 612 ILE A O 1
ATOM 4970 N N . TYR A 1 613 ? 18.408 -8.585 -30.954 1.00 87.44 613 TYR A N 1
ATOM 4971 C CA . TYR A 1 613 ? 19.276 -9.568 -30.310 1.00 87.44 613 TYR A CA 1
ATOM 4972 C C . TYR A 1 613 ? 18.700 -10.973 -30.485 1.00 87.44 613 TYR A C 1
ATOM 4974 O O . TYR A 1 613 ? 17.501 -11.177 -30.319 1.00 87.44 613 TYR A O 1
ATOM 4982 N N . LYS A 1 614 ? 19.547 -11.964 -30.773 1.00 86.06 614 LYS A N 1
ATOM 4983 C CA . LYS A 1 614 ? 19.169 -13.386 -30.785 1.00 86.06 614 LYS A CA 1
ATOM 4984 C C . LYS A 1 614 ? 20.380 -14.274 -30.544 1.00 86.06 614 LYS A C 1
ATOM 4986 O O . LYS A 1 614 ? 21.385 -14.101 -31.227 1.00 86.06 614 LYS A O 1
ATOM 4991 N N . THR A 1 615 ? 20.325 -15.186 -29.581 1.00 77.06 615 THR A N 1
ATOM 4992 C CA . THR A 1 615 ? 21.409 -16.124 -29.250 1.00 77.06 615 THR A CA 1
ATOM 4993 C C . THR A 1 615 ? 21.121 -17.486 -29.856 1.00 77.06 615 THR A C 1
ATOM 4995 O O . THR A 1 615 ? 20.214 -18.178 -29.413 1.00 77.06 615 THR A O 1
ATOM 4998 N N . ASP A 1 616 ? 21.887 -17.850 -30.887 1.00 61.22 616 ASP A N 1
ATOM 4999 C CA . ASP A 1 616 ? 21.599 -19.042 -31.687 1.00 61.22 616 ASP A CA 1
ATOM 5000 C C . ASP A 1 616 ? 22.210 -20.348 -31.130 1.00 61.22 616 ASP A C 1
ATOM 5002 O O . ASP A 1 616 ? 21.745 -21.409 -31.536 1.00 61.22 616 ASP A O 1
ATOM 5006 N N . ARG A 1 617 ? 23.195 -20.325 -30.204 1.00 49.69 617 ARG A N 1
ATOM 5007 C CA . ARG A 1 617 ? 23.799 -21.524 -29.557 1.00 49.69 617 ARG A CA 1
ATOM 5008 C C . ARG A 1 617 ? 24.442 -21.219 -28.191 1.00 49.69 617 ARG A C 1
ATOM 5010 O O . ARG A 1 617 ? 24.856 -20.088 -27.949 1.00 49.69 617 ARG A O 1
ATOM 5017 N N . GLU A 1 618 ? 24.564 -22.244 -27.338 1.00 45.19 618 GLU A N 1
ATOM 5018 C CA . GLU A 1 618 ? 25.200 -22.221 -25.999 1.00 45.19 618 GLU A CA 1
ATOM 5019 C C . GLU A 1 618 ? 26.721 -21.944 -25.994 1.00 45.19 618 GLU A C 1
ATOM 5021 O O . GLU A 1 618 ? 27.314 -21.792 -24.926 1.00 45.19 618 GLU A O 1
ATOM 5026 N N . GLU A 1 619 ? 27.372 -21.794 -27.149 1.00 45.22 619 GLU A N 1
ATOM 5027 C CA . GLU A 1 619 ? 28.819 -21.570 -27.229 1.00 45.22 619 GLU A CA 1
ATOM 5028 C C . GLU A 1 619 ? 29.164 -20.127 -27.654 1.00 45.22 619 GLU A C 1
ATOM 5030 O O . GLU A 1 619 ? 28.838 -19.660 -28.742 1.00 45.22 619 GLU A O 1
ATOM 5035 N N . GLU A 1 620 ? 29.817 -19.424 -26.720 1.00 47.62 620 GLU A N 1
ATOM 5036 C CA . GLU A 1 620 ? 30.649 -18.219 -26.875 1.00 47.62 620 GLU A CA 1
ATOM 5037 C C . GLU A 1 620 ? 30.089 -17.008 -27.649 1.00 47.62 620 GLU A C 1
ATOM 5039 O O . GLU A 1 620 ? 30.645 -16.559 -28.651 1.00 47.62 620 GLU A O 1
ATOM 5044 N N . LYS A 1 621 ? 29.091 -16.320 -27.078 1.00 50.97 621 LYS A N 1
ATOM 5045 C CA . LYS A 1 621 ? 28.968 -14.870 -27.314 1.00 50.97 621 LYS A CA 1
ATOM 5046 C C . LYS A 1 621 ? 29.835 -14.064 -26.339 1.00 50.97 621 LYS A C 1
ATOM 5048 O O . LYS A 1 621 ? 29.749 -14.283 -25.129 1.00 50.97 621 LYS A O 1
ATOM 5053 N N . PRO A 1 622 ? 30.582 -13.047 -26.814 1.00 53.12 622 PRO A N 1
ATOM 5054 C CA . PRO A 1 622 ? 31.332 -12.130 -25.961 1.00 53.12 622 PRO A CA 1
ATOM 5055 C C . PRO A 1 622 ? 30.434 -11.101 -25.260 1.00 53.12 622 PRO A C 1
ATOM 5057 O O . PRO A 1 622 ? 30.944 -10.192 -24.628 1.00 53.12 622 PRO A O 1
ATOM 5060 N N . VAL A 1 623 ? 29.109 -11.162 -25.376 1.00 60.19 623 VAL A N 1
ATOM 5061 C CA . VAL A 1 623 ? 28.213 -10.263 -24.644 1.00 60.19 623 VAL A CA 1
ATOM 5062 C C . VAL A 1 623 ? 26.963 -11.039 -24.237 1.00 60.19 623 VAL A C 1
ATOM 5064 O O . VAL A 1 623 ? 26.239 -11.546 -25.096 1.00 60.19 623 VAL A O 1
ATOM 5067 N N . ARG A 1 624 ? 26.722 -11.155 -22.929 1.00 70.50 624 ARG A N 1
ATOM 5068 C CA . ARG A 1 624 ? 25.521 -11.788 -22.355 1.00 70.50 624 ARG A CA 1
ATOM 5069 C C . ARG A 1 624 ? 24.631 -10.728 -21.727 1.00 70.50 624 ARG A C 1
ATOM 5071 O O . ARG A 1 624 ? 25.149 -9.784 -21.137 1.00 70.50 624 ARG A O 1
ATOM 5078 N N . ILE A 1 625 ? 23.314 -10.884 -21.818 1.00 74.94 625 ILE A N 1
ATOM 5079 C CA . ILE A 1 625 ? 22.364 -9.977 -21.167 1.00 74.94 625 ILE A CA 1
ATOM 5080 C C . ILE A 1 625 ? 21.633 -10.764 -20.084 1.00 74.94 625 ILE A C 1
ATOM 5082 O O . ILE A 1 625 ? 20.899 -11.698 -20.390 1.00 74.94 625 ILE A O 1
ATOM 5086 N N . LEU A 1 626 ? 21.852 -10.400 -18.821 1.00 75.88 626 LEU A N 1
ATOM 5087 C CA . LEU A 1 626 ? 21.164 -11.009 -17.686 1.00 75.88 626 LEU A CA 1
ATOM 5088 C C . LEU A 1 626 ? 19.912 -10.213 -17.331 1.00 75.88 626 LEU A C 1
ATOM 5090 O O . LEU A 1 626 ? 19.981 -9.006 -17.098 1.00 75.88 626 LEU A O 1
ATOM 5094 N N . ALA A 1 627 ? 18.792 -10.908 -17.201 1.00 73.44 627 ALA A N 1
ATOM 5095 C CA . ALA A 1 627 ? 17.573 -10.422 -16.583 1.00 73.44 627 ALA A CA 1
ATOM 5096 C C . ALA A 1 627 ? 17.725 -10.510 -15.055 1.00 73.44 627 ALA A C 1
ATOM 5098 O O . ALA A 1 627 ? 17.335 -11.478 -14.406 1.00 73.44 627 ALA A O 1
ATOM 5099 N N . THR A 1 628 ? 18.363 -9.502 -14.459 1.00 66.50 628 THR A N 1
ATOM 5100 C CA . THR A 1 628 ? 18.528 -9.447 -13.005 1.00 66.50 628 THR A CA 1
ATOM 5101 C C . THR A 1 628 ? 17.214 -9.158 -12.309 1.00 66.50 628 THR A C 1
ATOM 5103 O O . THR A 1 628 ? 16.420 -8.319 -12.726 1.00 66.50 628 THR A O 1
ATOM 5106 N N . LYS A 1 629 ? 17.007 -9.862 -11.210 1.00 66.31 629 LYS A N 1
ATOM 5107 C CA . LYS A 1 629 ? 15.740 -9.879 -10.510 1.00 66.31 629 LYS A CA 1
ATOM 5108 C C . LYS A 1 629 ? 15.366 -8.547 -9.853 1.00 66.31 629 LYS A C 1
ATOM 5110 O O . LYS A 1 629 ? 16.215 -7.890 -9.245 1.00 66.31 629 LYS A O 1
ATOM 5115 N N . GLN A 1 630 ? 14.084 -8.196 -9.956 1.00 69.12 630 GLN A N 1
ATOM 5116 C CA . GLN A 1 630 ? 13.415 -7.140 -9.190 1.00 69.12 630 GLN A CA 1
ATOM 5117 C C . GLN A 1 630 ? 12.113 -7.706 -8.585 1.00 69.12 630 GLN A C 1
ATOM 5119 O O . GLN A 1 630 ? 12.182 -8.716 -7.890 1.00 69.12 630 GLN A O 1
ATOM 5124 N N . ASN A 1 631 ? 10.961 -7.078 -8.860 1.00 73.81 631 ASN A N 1
ATOM 5125 C CA . ASN A 1 631 ? 9.639 -7.685 -8.719 1.00 73.81 631 ASN A CA 1
ATOM 5126 C C . ASN A 1 631 ? 9.361 -8.538 -9.981 1.00 73.81 631 ASN A C 1
ATOM 5128 O O . ASN A 1 631 ? 10.263 -9.213 -10.479 1.00 73.81 631 ASN A O 1
ATOM 5132 N N . LEU A 1 632 ? 8.148 -8.470 -10.539 1.00 84.50 632 LEU A N 1
ATOM 5133 C CA . LEU A 1 632 ? 7.763 -9.206 -11.744 1.00 84.50 632 LEU A CA 1
ATOM 5134 C C . LEU A 1 632 ? 8.612 -8.859 -12.984 1.00 84.50 632 LEU A C 1
ATOM 5136 O O . LEU A 1 632 ? 8.915 -9.746 -13.779 1.00 84.50 632 LEU A O 1
ATOM 5140 N N . LEU A 1 633 ? 8.997 -7.588 -13.170 1.00 88.94 633 LEU A N 1
ATOM 5141 C CA . LEU A 1 633 ? 9.780 -7.159 -14.335 1.00 88.94 633 LEU A CA 1
ATOM 5142 C C . LEU A 1 633 ? 11.284 -7.101 -14.017 1.00 88.94 633 LEU A C 1
ATOM 5144 O O . LEU A 1 633 ? 11.686 -6.442 -13.058 1.00 88.94 633 LEU A O 1
ATOM 5148 N N . PRO A 1 634 ? 12.153 -7.747 -14.813 1.00 84.19 634 PRO A N 1
ATOM 5149 C CA . PRO A 1 634 ? 13.583 -7.799 -14.559 1.00 84.19 634 PRO A CA 1
ATOM 5150 C C . PRO A 1 634 ? 14.302 -6.519 -15.001 1.00 84.19 634 PRO A C 1
ATOM 5152 O O . PRO A 1 634 ? 13.869 -5.792 -15.894 1.00 84.19 634 PRO A O 1
ATOM 5155 N N . ARG A 1 635 ? 15.490 -6.296 -14.433 1.00 83.44 635 ARG A N 1
ATOM 5156 C CA . ARG A 1 635 ? 16.481 -5.345 -14.948 1.00 83.44 635 ARG A CA 1
ATOM 5157 C C . ARG A 1 635 ? 17.458 -6.039 -15.869 1.00 83.44 635 ARG A C 1
ATOM 5159 O O . ARG A 1 635 ? 18.165 -6.948 -15.431 1.00 83.44 635 ARG A O 1
ATOM 5166 N N . LEU A 1 636 ? 17.578 -5.544 -17.090 1.00 83.31 636 LEU A N 1
ATOM 5167 C CA . LEU A 1 636 ? 18.570 -6.030 -18.038 1.00 83.31 636 LEU A CA 1
ATOM 5168 C C . LEU A 1 636 ? 19.965 -5.537 -17.636 1.00 83.31 636 LEU A C 1
ATOM 5170 O O . LEU A 1 636 ? 20.152 -4.383 -17.255 1.00 83.31 636 LEU A O 1
ATOM 5174 N N . ARG A 1 637 ? 20.953 -6.433 -17.670 1.00 80.31 637 ARG A N 1
ATOM 5175 C CA . ARG A 1 637 ? 22.365 -6.106 -17.452 1.00 80.31 637 ARG A CA 1
ATOM 5176 C C . ARG A 1 637 ? 23.217 -6.727 -18.533 1.00 80.31 637 ARG A C 1
ATOM 5178 O O . ARG A 1 637 ? 23.254 -7.947 -18.664 1.00 80.31 637 ARG A O 1
ATOM 5185 N N . VAL A 1 638 ? 23.964 -5.893 -19.239 1.00 77.25 638 VAL A N 1
ATOM 5186 C CA . VAL A 1 638 ? 24.894 -6.343 -20.270 1.00 77.25 638 VAL A CA 1
ATOM 5187 C C . VAL A 1 638 ? 26.241 -6.708 -19.641 1.00 77.25 638 VAL A C 1
ATOM 5189 O O . VAL A 1 638 ? 26.823 -5.944 -18.871 1.00 77.25 638 VAL A O 1
ATOM 5192 N N . ILE A 1 639 ? 26.750 -7.895 -19.960 1.00 72.81 639 ILE A N 1
ATOM 5193 C CA . ILE A 1 639 ? 28.005 -8.451 -19.451 1.00 72.81 639 ILE A CA 1
ATOM 5194 C C . ILE A 1 639 ? 28.959 -8.687 -20.615 1.00 72.81 639 ILE A C 1
ATOM 5196 O O . ILE A 1 639 ? 28.659 -9.472 -21.508 1.00 72.81 639 ILE A O 1
ATOM 5200 N N . LYS A 1 640 ? 30.145 -8.069 -20.550 1.00 66.62 640 LYS A N 1
ATOM 5201 C CA . LYS A 1 640 ? 31.283 -8.313 -21.452 1.00 66.62 640 LYS A CA 1
ATOM 5202 C C . LYS A 1 640 ? 32.390 -9.117 -20.741 1.00 66.62 640 LYS A C 1
ATOM 5204 O O . LYS A 1 640 ? 32.754 -8.745 -19.621 1.00 66.62 640 LYS A O 1
ATOM 5209 N N . PRO A 1 641 ? 32.997 -10.155 -21.350 1.00 53.12 641 PRO A N 1
ATOM 5210 C CA . PRO A 1 641 ? 34.184 -10.818 -20.845 1.00 53.12 641 PRO A CA 1
ATOM 5211 C C . PRO A 1 641 ? 35.387 -9.872 -20.923 1.00 53.12 641 PRO A C 1
ATOM 5213 O O . PRO A 1 641 ? 35.493 -9.007 -21.797 1.00 53.12 641 PRO A O 1
ATOM 5216 N N . LYS A 1 642 ? 36.321 -10.045 -19.982 1.00 46.53 642 LYS A N 1
ATOM 5217 C CA . LYS A 1 642 ? 37.464 -9.145 -19.739 1.00 46.53 642 LYS A CA 1
ATOM 5218 C C . LYS A 1 642 ? 38.381 -8.909 -20.959 1.00 46.53 642 LYS A C 1
ATOM 5220 O O . LYS A 1 642 ? 39.113 -7.924 -20.951 1.00 46.53 642 LYS A O 1
ATOM 5225 N N . LEU A 1 643 ? 38.327 -9.751 -21.996 1.00 41.94 643 LEU A N 1
ATOM 5226 C CA . LEU A 1 643 ? 39.231 -9.743 -23.160 1.00 41.94 643 LEU A CA 1
ATOM 5227 C C . LEU A 1 643 ? 38.863 -8.755 -24.292 1.00 41.94 643 LEU A C 1
ATOM 5229 O O . LEU A 1 643 ? 39.696 -8.513 -25.158 1.00 41.94 643 LEU A O 1
ATOM 5233 N N . VAL A 1 644 ? 37.674 -8.133 -24.289 1.00 41.62 644 VAL A N 1
ATOM 5234 C CA . VAL A 1 644 ? 37.199 -7.278 -25.413 1.00 41.62 644 VAL A CA 1
ATOM 5235 C C . VAL A 1 644 ? 37.301 -5.766 -25.122 1.00 41.62 644 VAL A C 1
ATOM 5237 O O . VAL A 1 644 ? 36.949 -4.927 -25.948 1.00 41.62 644 VAL A O 1
ATOM 5240 N N . ARG A 1 645 ? 37.853 -5.364 -23.968 1.00 36.03 645 ARG A N 1
ATOM 5241 C CA . ARG A 1 645 ? 37.987 -3.936 -23.599 1.00 36.03 645 ARG A CA 1
ATOM 5242 C C . ARG A 1 645 ? 38.960 -3.128 -24.476 1.00 36.03 645 ARG A C 1
ATOM 5244 O O . ARG A 1 645 ? 38.952 -1.905 -24.377 1.00 36.03 645 ARG A O 1
ATOM 5251 N N . SER A 1 646 ? 39.780 -3.765 -25.316 1.00 33.72 646 SER A N 1
ATOM 5252 C CA . SER A 1 646 ? 40.863 -3.097 -26.057 1.00 33.72 646 SER A CA 1
ATOM 5253 C C . SER A 1 646 ? 40.570 -2.748 -27.523 1.00 33.72 646 SER A C 1
ATOM 5255 O O . SER A 1 646 ? 41.382 -2.042 -28.110 1.00 33.72 646 SER A O 1
ATOM 5257 N N . LYS A 1 647 ? 39.448 -3.179 -28.129 1.00 37.72 647 LYS A N 1
ATOM 5258 C CA . LYS A 1 647 ? 39.217 -2.986 -29.583 1.00 37.72 647 LYS A CA 1
ATOM 5259 C C . LYS A 1 647 ? 38.040 -2.086 -29.993 1.00 37.72 647 LYS A C 1
ATOM 5261 O O . LYS A 1 647 ? 38.019 -1.653 -31.135 1.00 37.72 647 LYS A O 1
ATOM 5266 N N . ILE A 1 648 ? 37.102 -1.755 -29.098 1.00 39.44 648 ILE A N 1
ATOM 5267 C CA . ILE A 1 648 ? 35.888 -0.976 -29.454 1.00 39.44 648 ILE A CA 1
ATOM 5268 C C . ILE A 1 648 ? 36.031 0.538 -29.174 1.00 39.44 648 ILE A C 1
ATOM 5270 O O . ILE A 1 648 ? 35.254 1.339 -29.676 1.00 39.44 648 ILE A O 1
ATOM 5274 N N . ASN A 1 649 ? 37.084 0.979 -28.475 1.00 38.22 649 ASN A N 1
ATOM 5275 C CA . ASN A 1 649 ? 37.310 2.404 -28.162 1.00 38.22 649 ASN A CA 1
ATOM 5276 C C . ASN A 1 649 ? 37.684 3.298 -29.369 1.00 38.22 649 ASN A C 1
ATOM 5278 O O . ASN A 1 649 ? 37.987 4.468 -29.154 1.00 38.22 649 ASN A O 1
ATOM 5282 N N . ASN A 1 650 ? 37.688 2.778 -30.602 1.00 40.53 650 ASN A N 1
ATOM 5283 C CA . ASN A 1 650 ? 38.197 3.498 -31.776 1.00 40.53 650 ASN A CA 1
ATOM 5284 C C . ASN A 1 650 ? 37.131 3.885 -32.817 1.00 40.53 650 ASN A C 1
ATOM 5286 O O . ASN A 1 650 ? 37.505 4.482 -33.819 1.00 40.53 650 ASN A O 1
ATOM 5290 N N . ALA A 1 651 ? 35.845 3.569 -32.617 1.00 43.41 651 ALA A N 1
ATOM 5291 C CA . ALA A 1 651 ? 34.797 3.885 -33.603 1.00 43.41 651 ALA A CA 1
ATOM 5292 C C . ALA A 1 651 ? 33.806 4.975 -33.156 1.00 43.41 651 ALA A C 1
ATOM 5294 O O . ALA A 1 651 ? 33.286 5.689 -33.997 1.00 43.41 651 ALA A O 1
ATOM 5295 N N . ILE A 1 652 ? 33.579 5.159 -31.851 1.00 43.47 652 ILE A N 1
ATOM 5296 C CA . ILE A 1 652 ? 32.650 6.171 -31.325 1.00 43.47 652 ILE A CA 1
ATOM 5297 C C . ILE A 1 652 ? 33.411 7.011 -30.299 1.00 43.47 652 ILE A C 1
ATOM 5299 O O . ILE A 1 652 ? 34.051 6.460 -29.398 1.00 43.47 652 ILE A O 1
ATOM 5303 N N . SER A 1 653 ? 33.404 8.338 -30.456 1.00 44.19 653 SER A N 1
ATOM 5304 C CA . SER A 1 653 ? 34.191 9.236 -29.604 1.00 44.19 653 SER A CA 1
ATOM 5305 C C . SER A 1 653 ? 33.768 9.086 -28.132 1.00 44.19 653 SER A C 1
ATOM 5307 O O . SER A 1 653 ? 32.583 9.047 -27.792 1.00 44.19 653 SER A O 1
ATOM 5309 N N . LYS A 1 654 ? 34.748 8.983 -27.223 1.00 42.16 654 LYS A N 1
ATOM 5310 C CA . LYS A 1 654 ? 34.491 8.944 -25.769 1.00 42.16 654 LYS A CA 1
ATOM 5311 C C . LYS A 1 654 ? 33.739 10.182 -25.281 1.00 42.16 654 LYS A C 1
ATOM 5313 O O . LYS A 1 654 ? 33.011 10.093 -24.297 1.00 42.16 654 LYS A O 1
ATOM 5318 N N . ASP A 1 655 ? 33.919 11.308 -25.958 1.00 38.97 655 ASP A N 1
ATOM 5319 C CA . ASP A 1 655 ? 33.259 12.568 -25.632 1.00 38.97 655 ASP A CA 1
ATOM 5320 C C . ASP A 1 655 ? 31.773 12.536 -26.014 1.00 38.97 655 ASP A C 1
ATOM 5322 O O . ASP A 1 655 ? 30.943 13.061 -25.273 1.00 38.97 655 ASP A O 1
ATOM 5326 N N . PHE A 1 656 ? 31.421 11.813 -27.081 1.00 43.56 656 PHE A N 1
ATOM 5327 C CA . PHE A 1 656 ? 30.041 11.582 -27.499 1.00 43.56 656 PHE A CA 1
ATOM 5328 C C . PHE A 1 656 ? 29.289 10.631 -26.557 1.00 43.56 656 PHE A C 1
ATOM 5330 O O . PHE A 1 656 ? 28.199 10.950 -26.091 1.00 43.56 656 PHE A O 1
ATOM 5337 N N . LEU A 1 657 ? 29.886 9.496 -26.172 1.00 41.12 657 LEU A N 1
ATOM 5338 C CA . LEU A 1 657 ? 29.263 8.578 -25.199 1.00 41.12 657 LEU A CA 1
ATOM 5339 C C . LEU A 1 657 ? 28.982 9.273 -23.850 1.00 41.12 657 LEU A C 1
ATOM 5341 O O . LEU A 1 657 ? 27.977 9.000 -23.190 1.00 41.12 657 LEU A O 1
ATOM 5345 N N . ASN A 1 658 ? 29.834 10.233 -23.480 1.00 41.44 658 ASN A N 1
ATOM 5346 C CA . ASN A 1 658 ? 29.657 11.081 -22.304 1.00 41.44 658 ASN A CA 1
ATOM 5347 C C . ASN A 1 658 ? 28.583 12.177 -22.488 1.00 41.44 658 ASN A C 1
ATOM 5349 O O . ASN A 1 658 ? 28.006 12.606 -21.488 1.00 41.44 658 ASN A O 1
ATOM 5353 N N . SER A 1 659 ? 28.296 12.631 -23.717 1.00 38.91 659 SER A N 1
ATOM 5354 C CA . SER A 1 659 ? 27.304 13.681 -24.010 1.00 38.91 659 SER A CA 1
ATOM 5355 C C . SER A 1 659 ? 25.861 13.156 -24.067 1.00 38.91 659 SER A C 1
ATOM 5357 O O . SER A 1 659 ? 24.946 13.864 -23.644 1.00 38.91 659 SER A O 1
ATOM 5359 N N . ILE A 1 660 ? 25.659 11.896 -24.478 1.00 37.84 660 ILE A N 1
ATOM 5360 C CA . ILE A 1 660 ? 24.360 11.190 -24.422 1.00 37.84 660 ILE A CA 1
ATOM 5361 C C . ILE A 1 660 ? 24.058 10.570 -23.051 1.00 37.84 660 ILE A C 1
ATOM 5363 O O . ILE A 1 660 ? 22.985 10.009 -22.831 1.00 37.84 660 ILE A O 1
ATOM 5367 N N . GLY A 1 661 ? 24.989 10.682 -22.104 1.00 40.50 661 GLY A N 1
ATOM 5368 C CA . GLY A 1 661 ? 24.733 10.299 -20.731 1.00 40.50 661 GLY A CA 1
ATOM 5369 C C . GLY A 1 661 ? 24.658 8.788 -20.480 1.00 40.50 661 GLY A C 1
ATOM 5370 O O . GLY A 1 661 ? 23.865 8.313 -19.667 1.00 40.50 661 GLY A O 1
ATOM 5371 N N . THR A 1 662 ? 25.482 7.989 -21.144 1.00 40.72 662 THR A N 1
ATOM 5372 C CA . THR A 1 662 ? 25.526 6.548 -20.864 1.00 40.72 662 THR A CA 1
ATOM 5373 C C . THR A 1 662 ? 26.351 6.281 -19.596 1.00 40.72 662 THR A C 1
ATOM 5375 O O . THR A 1 662 ? 27.359 6.933 -19.311 1.00 40.72 662 THR A O 1
ATOM 5378 N N . ALA A 1 663 ? 25.893 5.359 -18.740 1.00 39.50 663 ALA A N 1
ATOM 5379 C CA . ALA A 1 663 ? 26.667 4.927 -17.575 1.00 39.50 663 ALA A CA 1
ATOM 5380 C C . ALA A 1 663 ? 27.988 4.293 -18.041 1.00 39.50 663 ALA A C 1
ATOM 5382 O O . ALA A 1 663 ? 28.063 3.733 -19.124 1.00 39.50 663 ALA A O 1
ATOM 5383 N N . SER A 1 664 ? 29.018 4.327 -17.197 1.00 43.09 664 SER A N 1
ATOM 5384 C CA . SER A 1 664 ? 30.390 3.853 -17.451 1.00 43.09 664 SER A CA 1
ATOM 5385 C C . SER A 1 664 ? 30.529 2.317 -17.631 1.00 43.09 664 SER A C 1
ATOM 5387 O O . SER A 1 664 ? 31.398 1.692 -17.017 1.00 43.09 664 SER A O 1
ATOM 5389 N N . GLY A 1 665 ? 29.659 1.681 -18.423 1.00 52.81 665 GLY A N 1
ATOM 5390 C CA . GLY A 1 665 ? 29.591 0.244 -18.690 1.00 52.81 665 GLY A CA 1
ATOM 5391 C C . GLY A 1 665 ? 28.723 -0.090 -19.918 1.00 52.81 665 GLY A C 1
ATOM 5392 O O . GLY A 1 665 ? 27.974 0.765 -20.378 1.00 52.81 665 GLY A O 1
ATOM 5393 N N . PRO A 1 666 ? 28.827 -1.319 -20.461 1.00 58.69 666 PRO A N 1
ATOM 5394 C CA . PRO A 1 666 ? 28.053 -1.739 -21.632 1.00 58.69 666 PRO A CA 1
ATOM 5395 C C . PRO A 1 666 ? 26.546 -1.726 -21.327 1.00 58.69 666 PRO A C 1
ATOM 5397 O O . PRO A 1 666 ? 26.138 -2.154 -20.245 1.00 58.69 666 PRO A O 1
ATOM 5400 N N . ASN A 1 667 ? 25.731 -1.263 -22.273 1.00 68.94 667 ASN A N 1
ATOM 5401 C CA . ASN A 1 667 ? 24.267 -1.233 -22.186 1.00 68.94 667 ASN A CA 1
ATOM 5402 C C . ASN A 1 667 ? 23.637 -1.706 -23.510 1.00 68.94 667 ASN A C 1
ATOM 5404 O O . ASN A 1 667 ? 24.314 -1.784 -24.530 1.00 68.94 667 ASN A O 1
ATOM 5408 N N . LEU A 1 668 ? 22.356 -2.082 -23.494 1.00 75.56 668 LEU A N 1
ATOM 5409 C CA . LEU A 1 668 ? 21.695 -2.676 -24.663 1.00 75.56 668 LEU A CA 1
ATOM 5410 C C . LEU A 1 668 ? 21.680 -1.733 -25.878 1.00 75.56 668 LEU A C 1
ATOM 5412 O O . LEU A 1 668 ? 21.830 -2.176 -27.019 1.00 75.56 668 LEU A O 1
ATOM 5416 N N . MET A 1 669 ? 21.498 -0.440 -25.615 1.00 75.62 669 MET A N 1
ATOM 5417 C CA . MET A 1 669 ? 21.392 0.598 -26.629 1.00 75.62 669 MET A CA 1
ATOM 5418 C C . MET A 1 669 ? 22.684 0.720 -27.442 1.00 75.62 669 MET A C 1
ATOM 5420 O O . MET A 1 669 ? 22.637 0.591 -28.664 1.00 75.62 669 MET A O 1
ATOM 5424 N N . ASP A 1 670 ? 23.825 0.877 -26.770 1.00 70.38 670 ASP A N 1
ATOM 5425 C CA . ASP A 1 670 ? 25.131 1.066 -27.411 1.00 70.38 670 ASP A CA 1
ATOM 5426 C C . ASP A 1 670 ? 25.631 -0.202 -28.115 1.00 70.38 670 ASP A C 1
ATOM 5428 O O . ASP A 1 670 ? 26.307 -0.130 -29.138 1.00 70.38 670 ASP A O 1
ATOM 5432 N N . GLU A 1 671 ? 25.321 -1.378 -27.564 1.00 75.12 671 GLU A N 1
ATOM 5433 C CA . GLU A 1 671 ? 25.871 -2.645 -28.058 1.00 75.12 671 GLU A CA 1
ATOM 5434 C C . GLU A 1 671 ? 25.082 -3.247 -29.225 1.00 75.12 671 GLU A C 1
ATOM 5436 O O . GLU A 1 671 ? 25.666 -3.969 -30.032 1.00 75.12 671 GLU A O 1
ATOM 5441 N N . TYR A 1 672 ? 23.773 -2.984 -29.312 1.00 81.00 672 TYR A N 1
ATOM 5442 C CA . TYR A 1 672 ? 22.895 -3.653 -30.282 1.00 81.00 672 TYR A CA 1
ATOM 5443 C C . TYR A 1 672 ? 22.028 -2.696 -31.095 1.00 81.00 672 TYR A C 1
ATOM 5445 O O . TYR A 1 672 ? 21.979 -2.818 -32.317 1.00 81.00 672 TYR A O 1
ATOM 5453 N N . ILE A 1 673 ? 21.362 -1.734 -30.454 1.00 81.44 673 ILE A N 1
ATOM 5454 C CA . ILE A 1 673 ? 20.351 -0.900 -31.126 1.00 81.44 673 ILE A CA 1
ATOM 5455 C C . ILE A 1 673 ? 21.009 0.161 -32.010 1.00 81.44 673 ILE A C 1
ATOM 5457 O O . ILE A 1 673 ? 20.668 0.281 -33.185 1.00 81.44 673 ILE A O 1
ATOM 5461 N N . VAL A 1 674 ? 21.986 0.891 -31.470 1.00 76.25 674 VAL A N 1
ATOM 5462 C CA . VAL A 1 674 ? 22.729 1.925 -32.201 1.00 76.25 674 VAL A CA 1
ATOM 5463 C C . VAL A 1 674 ? 23.463 1.347 -33.424 1.00 76.25 674 VAL A C 1
ATOM 5465 O O . VAL A 1 674 ? 23.267 1.872 -34.523 1.00 76.25 674 VAL A O 1
ATOM 5468 N N . PRO A 1 675 ? 24.250 0.255 -33.305 1.00 78.12 675 PRO A N 1
ATOM 5469 C CA . PRO A 1 675 ? 24.912 -0.348 -34.461 1.00 78.12 675 PRO A CA 1
ATOM 5470 C C . PRO A 1 675 ? 23.935 -0.833 -35.537 1.00 78.12 675 PRO A C 1
ATOM 5472 O O . PRO A 1 675 ? 24.217 -0.692 -36.726 1.00 78.12 675 PRO A O 1
ATOM 5475 N N . LEU A 1 676 ? 22.785 -1.385 -35.135 1.00 83.94 676 LEU A N 1
ATOM 5476 C CA . LEU A 1 676 ? 21.762 -1.847 -36.070 1.00 83.94 676 LEU A CA 1
ATOM 5477 C C . LEU A 1 676 ? 21.105 -0.678 -36.817 1.00 83.94 676 LEU A C 1
ATOM 5479 O O . LEU A 1 676 ? 20.985 -0.742 -38.037 1.00 83.94 676 LEU A O 1
ATOM 5483 N N . ALA A 1 677 ? 20.762 0.409 -36.119 1.00 80.50 677 ALA A N 1
ATOM 5484 C CA . ALA A 1 677 ? 20.216 1.617 -36.739 1.00 80.50 677 ALA A CA 1
ATOM 5485 C C . ALA A 1 677 ? 21.202 2.245 -37.742 1.00 80.50 677 ALA A C 1
ATOM 5487 O O . ALA A 1 677 ? 20.821 2.588 -38.861 1.00 80.50 677 ALA A O 1
ATOM 5488 N N . LEU A 1 678 ? 22.487 2.335 -37.370 1.00 76.12 678 LEU A N 1
ATOM 5489 C CA . LEU A 1 678 ? 23.552 2.817 -38.257 1.00 76.12 678 LEU A CA 1
ATOM 5490 C C . LEU A 1 678 ? 23.696 1.943 -39.503 1.00 76.12 678 LEU A C 1
ATOM 5492 O O . LEU A 1 678 ? 23.885 2.466 -40.600 1.00 76.12 678 LEU A O 1
ATOM 5496 N N . LYS A 1 679 ? 23.615 0.620 -39.337 1.00 81.25 679 LYS A N 1
ATOM 5497 C CA . LYS A 1 679 ? 23.675 -0.324 -40.451 1.00 81.25 679 LYS A CA 1
ATOM 5498 C C . LYS A 1 679 ? 22.502 -0.120 -41.412 1.00 81.25 679 LYS A C 1
ATOM 5500 O O . LYS A 1 679 ? 22.749 0.082 -42.592 1.00 81.25 679 LYS A O 1
ATOM 5505 N N . LEU A 1 680 ? 21.265 -0.114 -40.907 1.00 80.06 680 LEU A N 1
ATOM 5506 C CA . LEU A 1 680 ? 20.061 0.063 -41.730 1.00 80.06 680 LEU A CA 1
ATOM 5507 C C . LEU A 1 680 ? 20.100 1.365 -42.533 1.00 80.06 680 LEU A C 1
ATOM 5509 O O . LEU A 1 680 ? 19.780 1.376 -43.718 1.00 80.06 680 LEU A O 1
ATOM 5513 N N . LEU A 1 681 ? 20.551 2.456 -41.911 1.00 75.00 681 LEU A N 1
ATOM 5514 C CA . LEU A 1 681 ? 20.681 3.723 -42.615 1.00 75.00 681 LEU A CA 1
ATOM 5515 C C . LEU A 1 681 ? 21.779 3.686 -43.688 1.00 75.00 681 LEU A C 1
ATOM 5517 O O . LEU A 1 681 ? 21.572 4.189 -44.790 1.00 75.00 681 LEU A O 1
ATOM 5521 N N . LYS A 1 682 ? 22.950 3.113 -43.379 1.00 73.94 682 LYS A N 1
ATOM 5522 C CA . LYS A 1 682 ? 24.033 2.968 -44.362 1.00 73.94 682 LYS A CA 1
ATOM 5523 C C . LYS A 1 682 ? 23.566 2.136 -45.553 1.00 73.94 682 LYS A C 1
ATOM 5525 O O . LYS A 1 682 ? 23.783 2.561 -46.680 1.00 73.94 682 LYS A O 1
ATOM 5530 N N . ASP A 1 683 ? 22.901 1.010 -45.310 1.00 76.38 683 ASP A N 1
ATOM 5531 C CA . ASP A 1 683 ? 22.362 0.142 -46.360 1.00 76.38 683 ASP A CA 1
ATOM 5532 C C . ASP A 1 683 ? 21.348 0.913 -47.234 1.00 76.38 683 ASP A C 1
ATOM 5534 O O . ASP A 1 683 ? 21.498 0.946 -48.455 1.00 76.38 683 ASP A O 1
ATOM 5538 N N . PHE A 1 684 ? 20.420 1.661 -46.623 1.00 75.06 684 PHE A N 1
ATOM 5539 C CA . PHE A 1 684 ? 19.463 2.515 -47.341 1.00 75.06 684 PHE A CA 1
ATOM 5540 C C . PHE A 1 684 ? 20.139 3.576 -48.224 1.00 75.06 684 PHE A C 1
ATOM 5542 O O . PHE A 1 684 ? 19.739 3.793 -49.365 1.00 75.06 684 PHE A O 1
ATOM 5549 N N . LEU A 1 685 ? 21.176 4.249 -47.723 1.00 70.19 685 LEU A N 1
ATOM 5550 C CA . LEU A 1 685 ? 21.878 5.290 -48.480 1.00 70.19 685 LEU A CA 1
ATOM 5551 C C . LEU A 1 685 ? 22.651 4.720 -49.674 1.00 70.19 685 LEU A C 1
ATOM 5553 O O . LEU A 1 685 ? 22.718 5.356 -50.724 1.00 70.19 685 LEU A O 1
ATOM 5557 N N . VAL A 1 686 ? 23.177 3.502 -49.536 1.00 67.81 686 VAL A N 1
ATOM 5558 C CA . VAL A 1 686 ? 23.848 2.774 -50.620 1.00 67.81 686 VAL A CA 1
ATOM 5559 C C . VAL A 1 686 ? 22.868 2.348 -51.703 1.00 67.81 686 VAL A C 1
ATOM 5561 O O . VAL A 1 686 ? 23.185 2.470 -52.880 1.00 67.81 686 VAL A O 1
ATOM 5564 N N . GLU A 1 687 ? 21.685 1.873 -51.319 1.00 68.56 687 GLU A N 1
ATOM 5565 C CA . GLU A 1 687 ? 20.623 1.509 -52.265 1.00 68.56 687 GLU A CA 1
ATOM 5566 C C . GLU A 1 687 ? 20.098 2.711 -53.069 1.00 68.56 687 GLU A C 1
ATOM 5568 O O . GLU A 1 687 ? 19.535 2.523 -54.144 1.00 68.56 687 GLU A O 1
ATOM 5573 N N . ASN A 1 688 ? 20.308 3.938 -52.579 1.00 66.19 688 ASN A N 1
ATOM 5574 C CA . ASN A 1 688 ? 19.834 5.180 -53.194 1.00 66.19 688 ASN A CA 1
ATOM 5575 C C . ASN A 1 688 ? 20.970 6.057 -53.774 1.00 66.19 688 ASN A C 1
ATOM 5577 O O . ASN A 1 688 ? 20.809 7.272 -53.877 1.00 66.19 688 ASN A O 1
ATOM 5581 N N . ASP A 1 689 ? 22.109 5.457 -54.151 1.00 59.81 689 ASP A N 1
ATOM 5582 C CA . ASP A 1 689 ? 23.247 6.118 -54.828 1.00 59.81 689 ASP A CA 1
ATOM 5583 C C . ASP A 1 689 ? 23.829 7.350 -54.09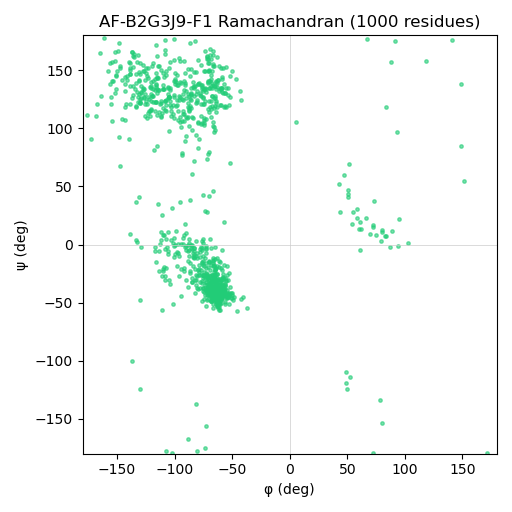3 1.00 59.81 689 ASP A C 1
ATOM 5585 O O . ASP A 1 689 ? 24.420 8.250 -54.697 1.00 59.81 689 ASP A O 1
ATOM 5589 N N . ALA A 1 690 ? 23.713 7.397 -52.763 1.00 60.16 690 ALA A N 1
ATOM 5590 C CA . ALA A 1 690 ? 24.364 8.420 -51.951 1.00 60.16 690 ALA A CA 1
ATOM 5591 C C . ALA A 1 690 ? 25.821 8.031 -51.624 1.00 60.16 690 ALA A C 1
ATOM 5593 O O . ALA A 1 690 ? 26.129 6.875 -51.321 1.00 60.16 690 ALA A O 1
ATOM 5594 N N . ASP A 1 691 ? 26.735 9.006 -51.663 1.00 55.25 691 ASP A N 1
ATOM 5595 C CA . ASP A 1 691 ? 28.162 8.792 -51.402 1.00 55.25 691 ASP A CA 1
ATOM 5596 C C . ASP A 1 691 ? 28.386 8.246 -49.972 1.00 55.25 691 ASP A C 1
ATOM 5598 O O . ASP A 1 691 ? 28.022 8.876 -48.976 1.00 55.25 691 ASP A O 1
ATOM 5602 N N . LYS A 1 692 ? 28.993 7.053 -49.856 1.00 50.75 692 LYS A N 1
ATOM 5603 C CA . LYS A 1 692 ? 29.213 6.320 -48.585 1.00 50.75 692 LYS A CA 1
ATOM 5604 C C . LYS A 1 692 ? 30.072 7.084 -47.571 1.00 50.75 692 LYS A C 1
ATOM 5606 O O . LYS A 1 692 ? 30.172 6.669 -46.417 1.00 50.75 692 LYS A O 1
ATOM 5611 N N . THR A 1 693 ? 30.774 8.124 -48.011 1.00 47.47 693 THR A N 1
ATOM 5612 C CA . THR A 1 693 ? 31.977 8.632 -47.346 1.00 47.47 693 THR A CA 1
ATOM 5613 C C . THR A 1 693 ? 31.747 9.753 -46.336 1.00 47.47 693 THR A C 1
ATOM 5615 O O . THR A 1 693 ? 32.721 10.197 -45.730 1.00 47.47 693 THR A O 1
ATOM 5618 N N . SER A 1 694 ? 30.506 10.199 -46.097 1.00 50.38 694 SER A N 1
ATOM 5619 C CA . SER A 1 694 ? 30.325 11.476 -45.398 1.00 50.38 694 SER A CA 1
ATOM 5620 C C . SER A 1 694 ? 29.230 11.590 -44.332 1.00 50.38 694 SER A C 1
ATOM 5622 O O . SER A 1 694 ? 29.007 12.681 -43.800 1.00 50.38 694 SER A O 1
ATOM 5624 N N . ILE A 1 695 ? 28.592 10.483 -43.943 1.00 54.16 695 ILE A N 1
ATOM 5625 C CA . ILE A 1 695 ? 27.635 10.498 -42.828 1.00 54.16 695 ILE A CA 1
ATOM 5626 C C . ILE A 1 695 ? 28.416 10.605 -41.519 1.00 54.16 695 ILE A C 1
ATOM 5628 O O . ILE A 1 695 ? 29.069 9.652 -41.091 1.00 54.16 695 ILE A O 1
ATOM 5632 N N . ASP A 1 696 ? 28.328 11.763 -40.877 1.00 56.12 696 ASP A N 1
ATOM 5633 C CA . ASP A 1 696 ? 28.828 11.949 -39.523 1.00 56.12 696 ASP A CA 1
ATOM 5634 C C . ASP A 1 696 ? 27.975 11.105 -38.558 1.00 56.12 696 ASP A C 1
ATOM 5636 O O . ASP A 1 696 ? 26.813 11.424 -38.279 1.00 56.12 696 ASP A O 1
ATOM 5640 N N . GLU A 1 697 ? 28.541 9.988 -38.087 1.00 56.16 697 GLU A N 1
ATOM 5641 C CA . GLU A 1 697 ? 27.896 9.084 -37.128 1.00 56.16 697 GLU A CA 1
ATOM 5642 C C . GLU A 1 697 ? 27.455 9.843 -35.864 1.00 56.16 697 GLU A C 1
ATOM 5644 O O . GLU A 1 697 ? 26.419 9.522 -35.288 1.00 56.16 697 GLU A O 1
ATOM 5649 N N . GLU A 1 698 ? 28.165 10.905 -35.473 1.00 55.09 698 GLU A N 1
ATOM 5650 C CA . GLU A 1 698 ? 27.839 11.734 -34.312 1.00 55.09 698 GLU A CA 1
ATOM 5651 C C . GLU A 1 698 ? 26.570 12.571 -34.536 1.00 55.09 698 GLU A C 1
ATOM 5653 O O . GLU A 1 698 ? 25.705 12.667 -33.659 1.00 55.09 698 GLU A O 1
ATOM 5658 N N . VAL A 1 699 ? 26.410 13.148 -35.731 1.00 54.00 699 VAL A N 1
ATOM 5659 C CA . VAL A 1 699 ? 25.193 13.883 -36.117 1.00 54.00 699 VAL A CA 1
ATOM 5660 C C . VAL A 1 699 ? 24.006 12.929 -36.175 1.00 54.00 699 VAL A C 1
ATOM 5662 O O . VAL A 1 699 ? 22.934 13.242 -35.653 1.00 54.00 699 VAL A O 1
ATOM 5665 N N . LEU A 1 700 ? 24.206 11.739 -36.742 1.00 54.50 700 LEU A N 1
ATOM 5666 C CA . LEU A 1 700 ? 23.155 10.738 -36.858 1.00 54.50 700 LEU A CA 1
ATOM 5667 C C . LEU A 1 700 ? 22.630 10.279 -35.494 1.00 54.50 700 LEU A C 1
ATOM 5669 O O . LEU A 1 700 ? 21.420 10.216 -35.266 1.00 54.50 700 LEU A O 1
ATOM 5673 N N . LEU A 1 701 ? 23.542 10.005 -34.564 1.00 57.16 701 LEU A N 1
ATOM 5674 C CA . LEU A 1 701 ? 23.202 9.574 -33.215 1.00 57.16 701 LEU A CA 1
ATOM 5675 C C . LEU A 1 701 ? 22.559 10.700 -32.397 1.00 57.16 701 LEU A C 1
ATOM 5677 O O . LEU A 1 701 ? 21.656 10.432 -31.610 1.00 57.16 701 LEU A O 1
ATOM 5681 N N . ASN A 1 702 ? 22.937 11.962 -32.618 1.00 56.41 702 ASN A N 1
ATOM 5682 C CA . ASN A 1 702 ? 22.267 13.111 -32.001 1.00 56.41 702 ASN A CA 1
ATOM 5683 C C . ASN A 1 702 ? 20.839 13.325 -32.533 1.00 56.41 702 ASN A C 1
ATOM 5685 O O . ASN A 1 702 ? 19.933 13.657 -31.763 1.00 56.41 702 ASN A O 1
ATOM 5689 N N . VAL A 1 703 ? 20.614 13.122 -33.834 1.00 55.06 703 VAL A N 1
ATOM 5690 C CA . VAL A 1 703 ? 19.286 13.255 -34.452 1.00 55.06 703 VAL A CA 1
ATOM 5691 C C . VAL A 1 703 ? 18.352 12.145 -33.973 1.00 55.06 703 VAL A C 1
ATOM 5693 O O . VAL A 1 703 ? 17.240 12.453 -33.528 1.00 55.06 703 VAL A O 1
ATOM 5696 N N . LEU A 1 704 ? 18.827 10.893 -34.011 1.00 56.00 704 LEU A N 1
ATOM 5697 C CA . LEU A 1 704 ? 18.067 9.710 -33.612 1.00 56.00 704 LEU A CA 1
ATOM 5698 C C . LEU A 1 704 ? 17.905 9.635 -32.091 1.00 56.00 704 LEU A C 1
ATOM 5700 O O . LEU A 1 704 ? 16.787 9.572 -31.610 1.00 56.00 704 LEU A O 1
ATOM 5704 N N . PHE A 1 705 ? 18.988 9.716 -31.318 1.00 58.97 705 PHE A N 1
ATOM 5705 C CA . PHE A 1 705 ? 19.003 9.367 -29.891 1.00 58.97 705 PHE A CA 1
ATOM 5706 C C . PHE A 1 705 ? 19.338 10.528 -28.938 1.00 58.97 705 PHE A C 1
ATOM 5708 O O . PHE A 1 705 ? 19.287 10.359 -27.721 1.00 58.97 705 PHE A O 1
ATOM 5715 N N . GLY A 1 706 ? 19.626 11.729 -29.448 1.00 52.16 706 GLY A N 1
ATOM 5716 C CA . GLY A 1 706 ? 20.031 12.888 -28.637 1.00 52.16 706 GLY A CA 1
ATOM 5717 C C . GLY A 1 706 ? 18.904 13.590 -27.864 1.00 52.16 706 GLY A C 1
ATOM 5718 O O . GLY A 1 706 ? 19.145 14.616 -27.230 1.00 52.16 706 GLY A O 1
ATOM 5719 N N . LYS A 1 707 ? 17.658 13.090 -27.913 1.00 58.03 707 LYS A N 1
ATOM 5720 C CA . LYS A 1 707 ? 16.517 13.638 -27.151 1.00 58.03 707 LYS A CA 1
ATOM 5721 C C . LYS A 1 707 ? 15.672 12.530 -26.510 1.00 58.03 707 LYS A C 1
ATOM 5723 O O . LYS A 1 707 ? 15.596 11.418 -27.027 1.00 58.03 707 LYS A O 1
ATOM 5728 N N . LEU A 1 708 ? 15.010 12.875 -25.401 1.00 62.28 708 LEU A N 1
ATOM 5729 C CA . LEU A 1 708 ? 14.068 12.020 -24.666 1.00 62.28 708 LEU A CA 1
ATOM 5730 C C . LEU A 1 708 ? 12.930 11.493 -25.546 1.00 62.28 708 LEU A C 1
ATOM 5732 O O . LEU A 1 708 ? 12.523 12.173 -26.486 1.00 62.28 708 LEU A O 1
ATOM 5736 N N . LEU A 1 709 ? 12.389 10.328 -25.166 1.00 64.06 709 LEU A N 1
ATOM 5737 C CA . LEU A 1 709 ? 11.257 9.690 -25.837 1.00 64.06 709 LEU A CA 1
ATOM 5738 C C . LEU A 1 709 ? 10.067 10.656 -25.967 1.00 64.06 709 LEU A C 1
ATOM 5740 O O . LEU A 1 709 ? 9.511 11.128 -24.969 1.00 64.06 709 LEU A O 1
ATOM 5744 N N . GLU A 1 710 ? 9.670 10.919 -27.210 1.00 73.12 710 GLU A N 1
ATOM 5745 C CA . GLU A 1 710 ? 8.463 11.672 -27.544 1.00 73.12 710 GLU A CA 1
ATOM 5746 C C . GLU A 1 710 ? 7.248 10.734 -27.506 1.00 73.12 710 GLU A C 1
ATOM 5748 O O . GLU A 1 710 ? 7.255 9.674 -28.124 1.00 73.12 710 GLU A O 1
ATOM 5753 N N . PHE A 1 711 ? 6.197 11.108 -26.769 1.00 77.94 711 PHE A N 1
ATOM 5754 C CA . PHE A 1 711 ? 4.992 10.280 -26.573 1.00 77.94 711 PHE A CA 1
ATOM 5755 C C . PHE A 1 711 ? 3.968 10.502 -27.701 1.00 77.94 711 PHE A C 1
ATOM 5757 O O . PHE A 1 711 ? 2.765 10.581 -27.469 1.00 77.94 711 PHE A O 1
ATOM 5764 N N . ASP A 1 712 ? 4.466 10.656 -28.924 1.00 79.25 712 ASP A N 1
ATOM 5765 C CA . ASP A 1 712 ? 3.694 10.926 -30.132 1.00 79.25 712 ASP A CA 1
ATOM 5766 C C . ASP A 1 712 ? 4.494 10.404 -31.337 1.00 79.25 712 ASP A C 1
ATOM 5768 O O . ASP A 1 712 ? 5.530 10.970 -31.706 1.00 79.25 712 ASP A O 1
ATOM 5772 N N . ARG A 1 713 ? 4.040 9.278 -31.912 1.00 80.69 713 ARG A N 1
ATOM 5773 C CA . ARG A 1 713 ? 4.726 8.606 -33.029 1.00 80.69 713 ARG A CA 1
ATOM 5774 C C . ARG A 1 713 ? 4.761 9.499 -34.265 1.00 80.69 713 ARG A C 1
ATOM 5776 O O . ARG A 1 713 ? 5.781 9.528 -34.946 1.00 80.69 713 ARG A O 1
ATOM 5783 N N . ASP A 1 714 ? 3.702 10.256 -34.536 1.00 78.38 714 ASP A N 1
ATOM 5784 C CA . ASP A 1 714 ? 3.628 11.107 -35.724 1.00 78.38 714 ASP A CA 1
ATOM 5785 C C . ASP A 1 714 ? 4.594 12.278 -35.599 1.00 78.38 714 ASP A C 1
ATOM 5787 O O . ASP A 1 714 ? 5.289 12.608 -36.555 1.00 78.38 714 ASP A O 1
ATOM 5791 N N . LYS A 1 715 ? 4.721 12.884 -34.413 1.00 75.06 715 LYS A N 1
ATOM 5792 C CA . LYS A 1 715 ? 5.757 13.903 -34.177 1.00 75.06 715 LYS A CA 1
ATOM 5793 C C . LYS A 1 715 ? 7.166 13.341 -34.294 1.00 75.06 715 LYS A C 1
ATOM 5795 O O . LYS A 1 715 ? 8.039 14.026 -34.824 1.00 75.06 715 LYS A O 1
ATOM 5800 N N . LEU A 1 716 ? 7.399 12.122 -33.811 1.00 72.12 716 LEU A N 1
ATOM 5801 C CA . LEU A 1 716 ? 8.691 11.453 -33.944 1.00 72.12 716 LEU A CA 1
ATOM 5802 C C . LEU A 1 716 ? 9.025 11.186 -35.419 1.00 72.12 716 LEU A C 1
ATOM 5804 O O . LEU A 1 716 ? 10.104 11.549 -35.880 1.00 72.12 716 LEU A O 1
ATOM 5808 N N . THR A 1 717 ? 8.066 10.637 -36.162 1.00 75.44 717 THR A N 1
ATOM 5809 C CA . THR A 1 717 ? 8.173 10.357 -37.600 1.00 75.44 717 THR A CA 1
ATOM 5810 C C . THR A 1 717 ? 8.400 11.648 -38.377 1.00 75.44 717 THR A C 1
ATOM 5812 O O . THR A 1 717 ? 9.370 11.764 -39.118 1.00 75.44 717 THR A O 1
ATOM 5815 N N . ASN A 1 718 ? 7.576 12.671 -38.138 1.00 71.69 718 ASN A N 1
ATOM 5816 C CA . ASN A 1 718 ? 7.719 13.982 -38.763 1.00 71.69 718 ASN A CA 1
ATOM 5817 C C . ASN A 1 718 ? 9.060 14.621 -38.439 1.00 71.69 718 ASN A C 1
ATOM 5819 O O . ASN A 1 718 ? 9.627 15.244 -39.316 1.00 71.69 718 ASN A O 1
ATOM 5823 N N . ARG A 1 719 ? 9.601 14.451 -37.231 1.00 68.00 719 ARG A N 1
ATOM 5824 C CA . ARG A 1 719 ? 10.926 14.969 -36.881 1.00 68.00 719 ARG A CA 1
ATOM 5825 C C . ARG A 1 719 ? 12.053 14.256 -37.629 1.00 68.00 719 ARG A C 1
ATOM 5827 O O . ARG A 1 719 ? 13.045 14.903 -37.953 1.00 68.00 719 ARG A O 1
ATOM 5834 N N . LEU A 1 720 ? 11.927 12.953 -37.875 1.00 66.56 720 LEU A N 1
ATOM 5835 C CA . LEU A 1 720 ? 12.877 12.213 -38.709 1.00 66.56 720 LEU A CA 1
ATOM 5836 C C . LEU A 1 720 ? 12.768 12.644 -40.176 1.00 66.56 720 LEU A C 1
ATOM 5838 O O . LEU A 1 720 ? 13.787 12.873 -40.819 1.00 66.56 720 LEU A O 1
ATOM 5842 N N . LEU A 1 721 ? 11.543 12.834 -40.675 1.00 65.31 721 LEU A N 1
ATOM 5843 C CA . LEU A 1 721 ? 11.266 13.266 -42.050 1.00 65.31 721 LEU A CA 1
ATOM 5844 C C . LEU A 1 721 ? 11.615 14.741 -42.310 1.00 65.31 721 LEU A C 1
ATOM 5846 O O . LEU A 1 721 ? 12.103 15.076 -43.384 1.00 65.31 721 LEU A O 1
ATOM 5850 N N . SER A 1 722 ? 11.368 15.621 -41.337 1.00 58.84 722 SER A N 1
ATOM 5851 C CA . SER A 1 722 ? 11.690 17.055 -41.361 1.00 58.84 722 SER A CA 1
ATOM 5852 C C . SER A 1 722 ? 13.123 17.332 -40.914 1.00 58.84 722 SER A C 1
ATOM 5854 O O . SER A 1 722 ? 13.506 18.493 -40.771 1.00 58.84 722 SER A O 1
ATOM 5856 N N . GLY A 1 723 ? 13.874 16.283 -40.570 1.00 52.56 723 GLY A N 1
ATOM 5857 C CA . GLY A 1 723 ? 15.190 16.384 -39.976 1.00 52.56 723 GLY A CA 1
ATOM 5858 C C . GLY A 1 723 ? 16.170 17.044 -40.931 1.00 52.56 723 GLY A C 1
ATOM 5859 O O . GLY A 1 723 ? 16.544 16.470 -41.950 1.00 52.56 723 GLY A O 1
ATOM 5860 N N . GLU A 1 724 ? 16.625 18.228 -40.532 1.00 46.06 724 GLU A N 1
ATOM 5861 C CA . GLU A 1 724 ? 17.896 18.854 -40.881 1.00 46.06 724 GLU A CA 1
ATOM 5862 C C . GLU A 1 724 ? 19.069 17.886 -40.609 1.00 46.06 724 GLU A C 1
ATOM 5864 O O . GLU A 1 724 ? 19.866 18.076 -39.690 1.00 46.06 724 GLU A O 1
ATOM 5869 N N . LEU A 1 725 ? 19.207 16.814 -41.388 1.00 44.38 725 LEU A N 1
ATOM 5870 C CA . LEU A 1 725 ? 20.468 16.093 -41.517 1.00 44.38 725 LEU A CA 1
ATOM 5871 C C . LEU A 1 725 ? 21.404 17.002 -42.312 1.00 44.38 725 LEU A C 1
ATOM 5873 O O . LEU A 1 725 ? 21.582 16.857 -43.519 1.00 44.38 725 LEU A O 1
ATOM 5877 N N . VAL A 1 726 ? 21.969 18.007 -41.634 1.00 40.44 726 VAL A N 1
ATOM 5878 C CA . VAL A 1 726 ? 23.056 18.821 -42.183 1.00 40.44 726 VAL A CA 1
ATOM 5879 C C . VAL A 1 726 ? 24.290 17.929 -42.235 1.00 40.44 726 VAL A C 1
ATOM 5881 O O . VAL A 1 726 ? 25.164 17.975 -41.372 1.00 40.44 726 VAL A O 1
ATOM 5884 N N . ILE A 1 727 ? 24.350 17.085 -43.261 1.00 44.09 727 ILE A N 1
ATOM 5885 C CA . ILE A 1 727 ? 25.574 16.418 -43.669 1.00 44.09 727 ILE A CA 1
ATOM 5886 C C . ILE A 1 727 ? 26.480 17.541 -44.177 1.00 44.09 727 ILE A C 1
ATOM 5888 O O . ILE A 1 727 ? 26.276 18.099 -45.256 1.00 44.09 727 ILE A O 1
ATOM 5892 N N . ARG A 1 728 ? 27.454 17.960 -43.361 1.00 37.84 728 ARG A N 1
ATOM 5893 C CA . ARG A 1 728 ? 28.485 18.917 -43.783 1.00 37.84 728 ARG A CA 1
ATOM 5894 C C . ARG A 1 728 ? 29.443 18.232 -44.751 1.00 37.84 728 ARG A C 1
ATOM 5896 O O . ARG A 1 728 ? 30.565 17.924 -44.385 1.00 37.84 728 ARG A O 1
ATOM 5903 N N . THR A 1 729 ? 28.993 17.996 -45.976 1.00 35.28 729 THR A N 1
ATOM 5904 C CA . THR A 1 729 ? 29.806 17.644 -47.151 1.00 35.28 729 THR A CA 1
ATOM 5905 C C . THR A 1 729 ? 28.888 17.658 -48.377 1.00 35.28 729 THR A C 1
ATOM 5907 O O . THR A 1 729 ? 28.244 16.674 -48.700 1.00 35.28 729 THR A O 1
ATOM 5910 N N . ASN A 1 730 ? 28.793 18.813 -49.039 1.00 38.22 730 ASN A N 1
ATOM 5911 C CA . ASN A 1 730 ? 28.360 18.998 -50.435 1.00 38.22 730 ASN A CA 1
ATOM 5912 C C . ASN A 1 730 ? 27.132 18.223 -50.984 1.00 38.22 730 ASN A C 1
ATOM 5914 O O . ASN A 1 730 ? 27.031 18.053 -52.196 1.00 38.22 730 ASN A O 1
ATOM 5918 N N . GLY A 1 731 ? 26.152 17.842 -50.161 1.00 43.69 731 GLY A N 1
ATOM 5919 C CA . GLY A 1 731 ? 24.880 17.289 -50.635 1.00 43.69 731 GLY A CA 1
ATOM 5920 C C . GLY A 1 731 ? 23.830 17.216 -49.528 1.00 43.69 731 GLY A C 1
ATOM 5921 O O . GLY A 1 731 ? 24.045 16.579 -48.502 1.00 43.69 731 GLY A O 1
ATOM 5922 N N . PHE A 1 732 ? 22.688 17.879 -49.720 1.00 44.59 732 PHE A N 1
ATOM 5923 C CA . PHE A 1 732 ? 21.539 17.774 -48.818 1.00 44.59 732 PHE A CA 1
ATOM 5924 C C . PHE A 1 732 ? 20.806 16.454 -49.087 1.00 44.59 732 PHE A C 1
ATOM 5926 O O . PHE A 1 732 ? 20.156 16.321 -50.123 1.00 44.59 732 PHE A O 1
ATOM 5933 N N . ILE A 1 733 ? 20.859 15.494 -48.160 1.00 49.00 733 ILE A N 1
ATOM 5934 C CA . ILE A 1 733 ? 19.940 14.347 -48.184 1.00 49.00 733 ILE A CA 1
ATOM 5935 C C . ILE A 1 733 ? 18.718 14.735 -47.359 1.00 49.00 733 ILE A C 1
ATOM 5937 O O . ILE A 1 733 ? 18.703 14.607 -46.138 1.00 49.00 733 ILE A O 1
ATOM 5941 N N . SER A 1 734 ? 17.701 15.265 -48.034 1.00 51.41 734 SER A N 1
ATOM 5942 C CA . SER A 1 734 ? 16.388 15.459 -47.428 1.00 51.41 734 SER A CA 1
ATOM 5943 C C . SER A 1 734 ? 15.580 14.171 -47.562 1.00 51.41 734 SER A C 1
ATOM 5945 O O . SER A 1 734 ? 15.352 13.700 -48.680 1.00 51.41 734 SER A O 1
ATOM 5947 N N . PHE A 1 735 ? 15.090 13.630 -46.442 1.00 53.16 735 PHE A N 1
ATOM 5948 C CA . PHE A 1 735 ? 14.079 12.566 -46.466 1.00 53.16 735 PHE A CA 1
ATOM 5949 C C . PHE A 1 735 ? 12.775 13.029 -47.144 1.00 53.16 735 PHE A C 1
ATOM 5951 O O . PHE A 1 735 ? 11.966 12.195 -47.549 1.00 53.16 735 PHE A O 1
ATOM 5958 N N . GLU A 1 736 ? 12.579 14.340 -47.360 1.00 50.00 736 GLU A N 1
ATOM 5959 C CA . GLU A 1 736 ? 11.417 14.858 -48.086 1.00 50.00 736 GLU A CA 1
ATOM 5960 C C . GLU A 1 736 ? 11.354 14.406 -49.549 1.00 50.00 736 GLU A C 1
ATOM 5962 O O . GLU A 1 736 ? 10.252 14.259 -50.076 1.00 50.00 736 GLU A O 1
ATOM 5967 N N . ASN A 1 737 ? 12.497 14.134 -50.191 1.00 48.41 737 ASN A N 1
ATOM 5968 C CA . ASN A 1 737 ? 12.535 13.635 -51.572 1.00 48.41 737 ASN A CA 1
ATOM 5969 C C . ASN A 1 737 ? 12.020 12.189 -51.696 1.00 48.41 737 ASN A C 1
ATOM 5971 O O . ASN A 1 737 ? 11.697 11.742 -52.794 1.00 48.41 737 ASN A O 1
ATOM 5975 N N . TYR A 1 738 ? 11.888 11.480 -50.572 1.00 52.47 738 TYR A N 1
ATOM 5976 C CA . TYR A 1 738 ? 11.457 10.085 -50.499 1.00 52.47 738 TYR A CA 1
ATOM 5977 C C . TYR A 1 738 ? 10.009 9.931 -49.987 1.00 52.47 738 TYR A C 1
ATOM 5979 O O . TYR A 1 738 ? 9.549 8.816 -49.764 1.00 52.47 738 TYR A O 1
ATOM 5987 N N . LYS A 1 739 ? 9.245 11.037 -49.883 1.00 49.03 739 LYS A N 1
ATOM 5988 C CA . LYS A 1 739 ? 7.833 11.086 -49.426 1.00 49.03 739 LYS A CA 1
ATOM 5989 C C . LYS A 1 739 ? 6.857 10.170 -50.189 1.00 49.03 739 LYS A C 1
ATOM 5991 O O . LYS A 1 739 ? 5.768 9.913 -49.684 1.00 49.03 739 LYS A O 1
ATOM 5996 N N . ASN A 1 740 ? 7.211 9.694 -51.387 1.00 45.03 740 ASN A N 1
ATOM 5997 C CA . ASN A 1 740 ? 6.284 9.013 -52.302 1.00 45.03 740 ASN A CA 1
ATOM 5998 C C . ASN A 1 740 ? 6.493 7.490 -52.443 1.00 45.03 740 ASN A C 1
ATOM 6000 O O . ASN A 1 740 ? 5.791 6.864 -53.236 1.00 45.03 740 ASN A O 1
ATOM 6004 N N . GLY A 1 741 ? 7.405 6.865 -51.686 1.00 44.91 741 GLY A N 1
ATOM 6005 C CA . GLY A 1 741 ? 7.653 5.417 -51.750 1.00 44.91 741 GLY A CA 1
ATOM 6006 C C . GLY A 1 741 ? 7.863 4.804 -50.365 1.00 44.91 741 GLY A C 1
ATOM 6007 O O . GLY A 1 741 ? 8.750 5.237 -49.649 1.00 44.91 741 GLY A O 1
ATOM 6008 N N . LYS A 1 742 ? 7.017 3.826 -50.000 1.00 49.31 742 LYS A N 1
ATOM 6009 C CA . LYS A 1 742 ? 7.001 3.009 -48.761 1.00 49.31 742 LYS A CA 1
ATOM 6010 C C . LYS A 1 742 ? 8.026 3.390 -47.668 1.00 49.31 742 LYS A C 1
ATOM 6012 O O . LYS A 1 742 ? 9.183 2.994 -47.721 1.00 49.31 742 LYS A O 1
ATOM 6017 N N . ASN A 1 743 ? 7.504 4.028 -46.619 1.00 59.50 743 ASN A N 1
ATOM 6018 C CA . ASN A 1 743 ? 8.139 4.487 -45.372 1.00 59.50 743 ASN A CA 1
ATOM 6019 C C . ASN A 1 743 ? 8.870 3.424 -44.502 1.00 59.50 743 ASN A C 1
ATOM 6021 O O . ASN A 1 743 ? 9.104 3.691 -43.326 1.00 59.50 743 ASN A O 1
ATOM 6025 N N . SER A 1 744 ? 9.257 2.245 -45.012 1.00 71.69 744 SER A N 1
ATOM 6026 C CA . SER A 1 744 ? 9.707 1.128 -44.155 1.00 71.69 744 SER A CA 1
ATOM 6027 C C . SER A 1 744 ? 10.962 1.445 -43.337 1.00 71.69 744 SER A C 1
ATOM 6029 O O . SER A 1 744 ? 10.992 1.147 -42.154 1.00 71.69 744 SER A O 1
ATOM 6031 N N . ILE A 1 745 ? 11.963 2.122 -43.915 1.00 77.12 745 ILE A N 1
ATOM 6032 C CA . ILE A 1 745 ? 13.195 2.466 -43.182 1.00 77.12 745 ILE A CA 1
ATOM 6033 C C . ILE A 1 745 ? 12.950 3.485 -42.063 1.00 77.12 745 ILE A C 1
ATOM 6035 O O . ILE A 1 745 ? 13.573 3.416 -41.008 1.00 77.12 745 ILE A O 1
ATOM 6039 N N . VAL A 1 746 ? 12.048 4.449 -42.280 1.00 77.06 746 VAL A N 1
ATOM 6040 C CA . VAL A 1 746 ? 11.720 5.459 -41.266 1.00 77.06 746 VAL A CA 1
ATOM 6041 C C . VAL A 1 746 ? 10.961 4.798 -40.125 1.00 77.06 746 VAL A C 1
ATOM 6043 O O . VAL A 1 746 ? 11.288 5.056 -38.970 1.00 77.06 746 VAL A O 1
ATOM 6046 N N . ASP A 1 747 ? 10.012 3.914 -40.438 1.00 81.56 747 ASP A N 1
ATOM 6047 C CA . ASP A 1 747 ? 9.325 3.097 -39.439 1.00 81.56 747 ASP A CA 1
ATOM 6048 C C . ASP A 1 747 ? 10.311 2.210 -38.664 1.00 81.56 747 ASP A C 1
ATOM 6050 O O . ASP A 1 747 ? 10.275 2.216 -37.436 1.00 81.56 747 ASP A O 1
ATOM 6054 N N . ASP A 1 748 ? 11.265 1.560 -39.337 1.00 85.88 748 ASP A N 1
ATOM 6055 C CA . ASP A 1 748 ? 12.283 0.737 -38.676 1.00 85.88 748 ASP A CA 1
ATOM 6056 C C . ASP A 1 748 ? 13.169 1.562 -37.727 1.00 85.88 748 ASP A C 1
ATOM 6058 O O . ASP A 1 748 ? 13.477 1.146 -36.607 1.00 85.88 748 ASP A O 1
ATOM 6062 N N . LEU A 1 749 ? 13.568 2.769 -38.144 1.00 81.81 749 LEU A N 1
ATOM 6063 C CA . LEU A 1 749 ? 14.343 3.692 -37.312 1.00 81.81 749 LEU A CA 1
ATOM 6064 C C . LEU A 1 749 ? 13.529 4.224 -36.124 1.00 81.81 749 LEU A C 1
ATOM 6066 O O . LEU A 1 749 ? 14.076 4.354 -35.025 1.00 81.81 749 LEU A O 1
ATOM 6070 N N . VAL A 1 750 ? 12.236 4.504 -36.313 1.00 82.25 750 VAL A N 1
ATOM 6071 C CA . VAL A 1 750 ? 11.302 4.862 -35.233 1.00 82.25 750 VAL A CA 1
ATOM 6072 C C . VAL A 1 750 ? 11.167 3.713 -34.237 1.00 82.25 750 VAL A C 1
ATOM 6074 O O . VAL A 1 750 ? 11.255 3.931 -33.025 1.00 82.25 750 VAL A O 1
ATOM 6077 N N . ASP A 1 751 ? 10.996 2.491 -34.731 1.00 88.69 751 ASP A N 1
ATOM 6078 C CA . ASP A 1 751 ? 10.828 1.294 -33.918 1.00 88.69 751 ASP A CA 1
ATOM 6079 C C . ASP A 1 751 ? 12.099 1.005 -33.100 1.00 88.69 751 ASP A C 1
ATOM 6081 O O . ASP A 1 751 ? 12.019 0.739 -31.895 1.00 88.69 751 ASP A O 1
ATOM 6085 N N . LEU A 1 752 ? 13.286 1.153 -33.703 1.00 85.69 752 LEU A N 1
ATOM 6086 C CA . LEU A 1 752 ? 14.576 1.062 -33.009 1.00 85.69 752 LEU A CA 1
ATOM 6087 C C . LEU A 1 752 ? 14.773 2.183 -31.983 1.00 85.69 752 LEU A C 1
ATOM 6089 O O . LEU A 1 752 ? 15.258 1.918 -30.879 1.00 85.69 752 LEU A O 1
ATOM 6093 N N . TYR A 1 753 ? 14.370 3.414 -32.306 1.00 82.06 753 TYR A N 1
ATOM 6094 C CA . TYR A 1 753 ? 14.414 4.533 -31.367 1.00 82.06 753 TYR A CA 1
ATOM 6095 C C . TYR A 1 753 ? 13.540 4.284 -30.138 1.00 82.06 753 TYR A C 1
ATOM 6097 O O . TYR A 1 753 ? 13.993 4.444 -29.010 1.00 82.06 753 TYR A O 1
ATOM 6105 N N . ILE A 1 754 ? 12.296 3.844 -30.316 1.00 84.06 754 ILE A N 1
ATOM 6106 C CA . ILE A 1 754 ? 11.415 3.523 -29.185 1.00 84.06 754 ILE A CA 1
ATOM 6107 C C . ILE A 1 754 ? 12.001 2.348 -28.385 1.00 84.06 754 ILE A C 1
ATOM 6109 O O . ILE A 1 754 ? 12.023 2.377 -27.150 1.00 84.06 754 ILE A O 1
ATOM 6113 N N . SER A 1 755 ? 12.563 1.355 -29.078 1.00 88.44 755 SER A N 1
ATOM 6114 C CA . SER A 1 755 ? 13.196 0.185 -28.464 1.00 88.44 755 SER A CA 1
ATOM 6115 C C . SER A 1 755 ? 14.437 0.512 -27.640 1.00 88.44 755 SER A C 1
ATOM 6117 O O . SER A 1 755 ? 14.712 -0.200 -26.672 1.00 88.44 755 SER A O 1
ATOM 6119 N N . SER A 1 756 ? 15.156 1.606 -27.926 1.00 81.44 756 SER A N 1
ATOM 6120 C CA . SER A 1 756 ? 16.302 2.021 -27.100 1.00 81.44 756 SER A CA 1
ATOM 6121 C C . SER A 1 756 ? 15.909 2.388 -25.672 1.00 81.44 756 SER A C 1
ATOM 6123 O O . SER A 1 756 ? 16.750 2.366 -24.775 1.00 81.44 756 SER A O 1
ATOM 6125 N N . PHE A 1 757 ? 14.627 2.667 -25.427 1.00 83.69 757 PHE A N 1
ATOM 6126 C CA . PHE A 1 757 ? 14.103 2.965 -24.098 1.00 83.69 757 PHE A CA 1
ATOM 6127 C C . PHE A 1 757 ? 13.570 1.740 -23.348 1.00 83.69 757 PHE A C 1
ATOM 6129 O O . PHE A 1 757 ? 13.050 1.917 -22.246 1.00 83.69 757 PHE A O 1
ATOM 6136 N N . ILE A 1 758 ? 13.706 0.512 -23.866 1.00 88.06 758 ILE A N 1
ATOM 6137 C CA . ILE A 1 758 ? 13.111 -0.691 -23.255 1.00 88.06 758 ILE A CA 1
ATOM 6138 C C . ILE A 1 758 ? 13.470 -0.875 -21.772 1.00 88.06 758 ILE A C 1
ATOM 6140 O O . ILE A 1 758 ? 12.585 -1.129 -20.962 1.00 88.06 758 ILE A O 1
ATOM 6144 N N . GLU A 1 759 ? 14.727 -0.660 -21.369 1.00 82.94 759 GLU A N 1
ATOM 6145 C CA . GLU A 1 759 ? 15.131 -0.756 -19.955 1.00 82.94 759 GLU A CA 1
ATOM 6146 C C . GLU A 1 759 ? 14.389 0.262 -19.073 1.00 82.94 759 GLU A C 1
ATOM 6148 O O . GLU A 1 759 ? 13.961 -0.047 -17.958 1.00 82.94 759 GLU A O 1
ATOM 6153 N N . THR A 1 760 ? 14.196 1.477 -19.591 1.00 82.81 760 THR A N 1
ATOM 6154 C CA . THR A 1 760 ? 13.472 2.546 -18.895 1.00 82.81 760 THR A CA 1
ATOM 6155 C C . THR A 1 760 ? 11.971 2.271 -18.872 1.00 82.81 760 THR A C 1
ATOM 6157 O O . THR A 1 760 ? 11.332 2.505 -17.848 1.00 82.81 760 THR A O 1
ATOM 6160 N N . LEU A 1 761 ? 11.409 1.752 -19.968 1.00 88.31 761 LEU A N 1
ATOM 6161 C CA . LEU A 1 761 ? 10.003 1.363 -20.068 1.00 88.31 761 LEU A CA 1
ATOM 6162 C C . LEU A 1 761 ? 9.670 0.252 -19.070 1.00 88.31 761 LEU A C 1
ATOM 6164 O O . LEU A 1 761 ? 8.696 0.385 -18.335 1.00 88.31 761 LEU A O 1
ATOM 6168 N N . LEU A 1 762 ? 10.509 -0.787 -18.973 1.00 90.19 762 LEU A N 1
ATOM 6169 C CA . LEU A 1 762 ? 10.349 -1.861 -17.988 1.00 90.19 762 LEU A CA 1
ATOM 6170 C C . LEU A 1 762 ? 10.395 -1.322 -16.555 1.00 90.19 762 LEU A C 1
ATOM 6172 O O . LEU A 1 762 ? 9.542 -1.666 -15.742 1.00 90.19 762 LEU A O 1
ATOM 6176 N N . LEU A 1 763 ? 11.340 -0.428 -16.248 1.00 86.19 763 LEU A N 1
ATOM 6177 C CA . LEU A 1 763 ? 11.434 0.182 -14.921 1.00 86.19 763 LEU A CA 1
ATOM 6178 C C . LEU A 1 763 ? 10.219 1.066 -14.595 1.00 86.19 763 LEU A C 1
ATOM 6180 O O . LEU A 1 763 ? 9.718 1.046 -13.469 1.00 86.19 763 LEU A O 1
ATOM 6184 N N . ALA A 1 764 ? 9.759 1.859 -15.562 1.00 87.25 764 ALA A N 1
ATOM 6185 C CA . ALA A 1 764 ? 8.597 2.721 -15.395 1.00 87.25 764 ALA A CA 1
ATOM 6186 C C . ALA A 1 764 ? 7.318 1.893 -15.206 1.00 87.25 764 ALA A C 1
ATOM 6188 O O . ALA A 1 764 ? 6.518 2.207 -14.323 1.00 87.25 764 ALA A O 1
ATOM 6189 N N . ALA A 1 765 ? 7.164 0.807 -15.970 1.00 91.12 765 ALA A N 1
ATOM 6190 C CA . ALA A 1 765 ? 6.062 -0.135 -15.831 1.00 91.12 765 ALA A CA 1
ATOM 6191 C C . ALA A 1 765 ? 6.090 -0.850 -14.472 1.00 91.12 765 ALA A C 1
ATOM 6193 O O . ALA A 1 765 ? 5.075 -0.866 -13.780 1.00 91.12 765 ALA A O 1
ATOM 6194 N N . ASP A 1 766 ? 7.248 -1.350 -14.030 1.00 89.62 766 ASP A N 1
ATOM 6195 C CA . ASP A 1 766 ? 7.400 -2.004 -12.721 1.00 89.62 766 ASP A CA 1
ATOM 6196 C C . ASP A 1 766 ? 7.006 -1.056 -11.583 1.00 89.62 766 ASP A C 1
ATOM 6198 O O . ASP A 1 766 ? 6.227 -1.403 -10.695 1.00 89.62 766 ASP A O 1
ATOM 6202 N N . LYS A 1 767 ? 7.473 0.196 -11.654 1.00 87.56 767 LYS A N 1
ATOM 6203 C CA . LYS A 1 767 ? 7.128 1.239 -10.686 1.00 87.56 767 LYS A CA 1
ATOM 6204 C C . LYS A 1 767 ? 5.638 1.576 -10.709 1.00 87.56 767 LYS A C 1
ATOM 6206 O O . LYS A 1 767 ? 5.052 1.764 -9.637 1.00 87.56 767 LYS A O 1
ATOM 6211 N N . TYR A 1 768 ? 5.031 1.675 -11.892 1.00 89.56 768 TYR A N 1
ATOM 6212 C CA . TYR A 1 768 ? 3.598 1.923 -12.032 1.00 89.56 768 TYR A CA 1
ATOM 6213 C C . TYR A 1 768 ? 2.793 0.789 -11.391 1.00 89.56 768 TYR A C 1
ATOM 6215 O O . TYR A 1 768 ? 1.999 1.053 -10.487 1.00 89.56 768 TYR A O 1
ATOM 6223 N N . LEU A 1 769 ? 3.059 -0.464 -11.775 1.00 91.81 769 LEU A N 1
ATOM 6224 C CA . LEU A 1 769 ? 2.362 -1.644 -11.256 1.00 91.81 769 LEU A CA 1
ATOM 6225 C C . LEU A 1 769 ? 2.550 -1.791 -9.747 1.00 91.81 769 LEU A C 1
ATOM 6227 O O . LEU A 1 769 ? 1.571 -1.969 -9.028 1.00 91.81 769 LEU A O 1
ATOM 6231 N N . LYS A 1 770 ? 3.768 -1.600 -9.232 1.00 90.75 770 LYS A N 1
ATOM 6232 C CA . LYS A 1 770 ? 4.021 -1.589 -7.786 1.00 90.75 770 LYS A CA 1
ATOM 6233 C C . LYS A 1 770 ? 3.209 -0.509 -7.068 1.00 90.75 770 LYS A C 1
ATOM 6235 O O . LYS A 1 770 ? 2.638 -0.750 -6.004 1.00 90.75 770 LYS A O 1
ATOM 6240 N N . THR A 1 771 ? 3.118 0.689 -7.646 1.00 88.94 771 THR A N 1
ATOM 6241 C CA . THR A 1 771 ? 2.328 1.783 -7.056 1.00 88.94 771 THR A CA 1
ATOM 6242 C C . THR A 1 771 ? 0.830 1.483 -7.122 1.00 88.94 771 THR A C 1
ATOM 6244 O O . THR A 1 771 ? 0.104 1.811 -6.190 1.00 88.94 771 THR A O 1
ATOM 6247 N N . TYR A 1 772 ? 0.357 0.858 -8.200 1.00 91.56 772 TYR A N 1
ATOM 6248 C CA . TYR A 1 772 ? -1.037 0.456 -8.362 1.00 91.56 772 TYR A CA 1
ATOM 6249 C C . TYR A 1 772 ? -1.423 -0.651 -7.367 1.00 91.56 772 TYR A C 1
ATOM 6251 O O . TYR A 1 772 ? -2.341 -0.472 -6.571 1.00 91.56 772 TYR A O 1
ATOM 6259 N N . PHE A 1 773 ? -0.682 -1.763 -7.335 1.00 93.06 773 PHE A N 1
ATOM 6260 C CA . PHE A 1 773 ? -1.012 -2.918 -6.496 1.00 93.06 773 PHE A CA 1
ATOM 6261 C C . PHE A 1 773 ? -0.775 -2.688 -4.999 1.00 93.06 773 PHE A C 1
ATOM 6263 O O . PHE A 1 773 ? -1.506 -3.239 -4.180 1.00 93.06 773 PHE A O 1
ATOM 6270 N N . SER A 1 774 ? 0.152 -1.808 -4.604 1.00 90.06 774 SER A N 1
ATOM 6271 C CA . SER A 1 774 ? 0.267 -1.384 -3.194 1.00 90.06 774 SER A CA 1
ATOM 6272 C C . SER A 1 774 ? -0.948 -0.589 -2.702 1.00 90.06 774 SER A C 1
ATOM 6274 O O . SER A 1 774 ? -1.167 -0.483 -1.497 1.00 90.06 774 SER A O 1
ATOM 6276 N N . ARG A 1 775 ? -1.762 -0.059 -3.624 1.00 90.62 775 ARG A N 1
ATOM 6277 C CA . ARG A 1 775 ? -3.019 0.655 -3.357 1.00 90.62 775 ARG A CA 1
ATOM 6278 C C . ARG A 1 775 ? -4.258 -0.228 -3.537 1.00 90.62 775 ARG A C 1
ATOM 6280 O O . ARG A 1 775 ? -5.375 0.292 -3.550 1.00 90.62 775 ARG A O 1
ATOM 6287 N N . VAL A 1 776 ? -4.075 -1.543 -3.665 1.00 93.06 776 VAL A N 1
ATOM 6288 C CA . VAL A 1 776 ? -5.170 -2.515 -3.610 1.00 93.06 776 VAL A CA 1
ATOM 6289 C C . VAL A 1 776 ? -5.513 -2.811 -2.152 1.00 93.06 776 VAL A C 1
ATOM 6291 O O . VAL A 1 776 ? -4.639 -3.162 -1.358 1.00 93.06 776 VAL A O 1
ATOM 6294 N N . ILE A 1 777 ? -6.792 -2.716 -1.808 1.00 92.94 777 ILE A N 1
ATOM 6295 C CA . ILE A 1 777 ? -7.359 -3.206 -0.551 1.00 92.94 777 ILE A CA 1
ATOM 6296 C C . ILE A 1 777 ? -8.257 -4.381 -0.912 1.00 92.94 777 ILE A C 1
ATOM 6298 O O . ILE A 1 777 ? -9.145 -4.223 -1.738 1.00 92.94 777 ILE A O 1
ATOM 6302 N N . TYR A 1 778 ? -8.017 -5.550 -0.328 1.00 93.62 778 TYR A N 1
ATOM 6303 C CA . TYR A 1 778 ? -8.772 -6.766 -0.622 1.00 93.62 778 TYR A CA 1
ATOM 6304 C C . TYR A 1 778 ? -9.529 -7.224 0.623 1.00 93.62 778 TYR A C 1
ATOM 6306 O O . TYR A 1 778 ? -8.959 -7.210 1.711 1.00 93.62 778 TYR A O 1
ATOM 6314 N N . ILE A 1 779 ? -10.795 -7.609 0.453 1.00 92.25 779 ILE A N 1
ATOM 6315 C CA . ILE A 1 779 ? -11.685 -8.074 1.517 1.00 92.25 779 ILE A CA 1
ATOM 6316 C C . ILE A 1 779 ? -12.245 -9.449 1.144 1.00 92.25 779 ILE A C 1
ATOM 6318 O O . ILE A 1 779 ? -12.911 -9.593 0.116 1.00 92.25 779 ILE A O 1
ATOM 6322 N N . THR A 1 780 ? -11.991 -10.444 1.995 1.00 90.94 780 THR A N 1
ATOM 6323 C CA . THR A 1 780 ? -12.406 -11.844 1.804 1.00 90.94 780 THR A CA 1
ATOM 6324 C C . THR A 1 780 ? -13.921 -12.029 1.983 1.00 90.94 780 THR A C 1
ATOM 6326 O O . THR A 1 780 ? -14.568 -11.213 2.648 1.00 90.94 780 THR A O 1
ATOM 6329 N N . PRO A 1 781 ? -14.506 -13.124 1.453 1.00 87.75 781 PRO A N 1
ATOM 6330 C CA . PRO A 1 781 ? -15.941 -13.391 1.586 1.00 87.75 781 PRO A CA 1
ATOM 6331 C C . PRO A 1 781 ? -16.309 -13.789 3.018 1.00 87.75 781 PRO A C 1
ATOM 6333 O O . PRO A 1 781 ? -17.323 -13.352 3.559 1.00 87.75 781 PRO A O 1
ATOM 6336 N N . LEU A 1 782 ? -15.452 -14.575 3.670 1.00 82.62 782 LEU A N 1
ATOM 6337 C CA . LEU A 1 782 ? -15.577 -14.887 5.088 1.00 82.62 782 LEU A CA 1
ATOM 6338 C C . LEU A 1 782 ? -14.827 -13.825 5.886 1.00 82.62 782 LEU A C 1
ATOM 6340 O O . LEU A 1 782 ? -13.594 -13.770 5.852 1.00 82.62 782 LEU A O 1
ATOM 6344 N N . ARG A 1 783 ? -15.579 -12.970 6.582 1.00 86.62 783 ARG A N 1
ATOM 6345 C CA . ARG A 1 783 ? -15.017 -12.008 7.530 1.00 86.62 783 ARG A CA 1
ATOM 6346 C C . ARG A 1 783 ? -14.843 -12.678 8.885 1.00 86.62 783 ARG A C 1
ATOM 6348 O O . ARG A 1 783 ? -15.576 -13.609 9.226 1.00 86.62 783 ARG A O 1
ATOM 6355 N N . ALA A 1 784 ? -13.864 -12.210 9.651 1.00 80.06 784 ALA A N 1
ATOM 6356 C CA . ALA A 1 784 ? -13.569 -12.752 10.968 1.00 80.06 784 ALA A CA 1
ATOM 6357 C C . ALA A 1 784 ? -14.822 -12.752 11.856 1.00 80.06 784 ALA A C 1
ATOM 6359 O O . ALA A 1 784 ? -15.566 -11.771 11.918 1.00 80.06 784 ALA A O 1
ATOM 6360 N N . SER A 1 785 ? -15.054 -13.866 12.552 1.00 77.38 785 SER A N 1
ATOM 6361 C CA . SER A 1 785 ? -16.165 -13.983 13.491 1.00 77.38 785 SER A CA 1
ATOM 6362 C C . SER A 1 785 ? -16.026 -12.945 14.598 1.00 77.38 785 SER A C 1
ATOM 6364 O O . SER A 1 785 ? -14.954 -12.808 15.198 1.00 77.38 785 SER A O 1
ATOM 6366 N N . VAL A 1 786 ? -17.119 -12.254 14.911 1.00 79.81 786 VAL A N 1
ATOM 6367 C CA . VAL A 1 786 ? -17.110 -11.299 16.014 1.00 79.81 786 VAL A CA 1
ATOM 6368 C C . VAL A 1 786 ? -17.116 -12.009 17.361 1.00 79.81 786 VAL A C 1
ATOM 6370 O O . VAL A 1 786 ? -17.910 -12.914 17.599 1.00 79.81 786 VAL A O 1
ATOM 6373 N N . ASN A 1 787 ? -16.250 -11.557 18.260 1.00 83.25 787 ASN A N 1
ATOM 6374 C CA . ASN A 1 787 ? -16.218 -11.981 19.651 1.00 83.25 787 ASN A CA 1
ATOM 6375 C C . ASN A 1 787 ? -16.741 -10.863 20.549 1.00 83.25 787 ASN A C 1
ATOM 6377 O O . ASN A 1 787 ? -16.547 -9.678 20.272 1.00 83.25 787 ASN A O 1
ATOM 6381 N N . ARG A 1 788 ? -17.359 -11.241 21.673 1.00 86.44 788 ARG A N 1
ATOM 6382 C CA . ARG A 1 788 ? -17.778 -10.271 22.694 1.00 86.44 788 ARG A CA 1
ATOM 6383 C C . ARG A 1 788 ? -16.571 -9.515 23.258 1.00 86.44 788 ARG A C 1
ATOM 6385 O O . ARG A 1 788 ? -16.659 -8.307 23.454 1.00 86.44 788 ARG A O 1
ATOM 6392 N N . TYR A 1 789 ? -15.459 -10.228 23.451 1.00 86.38 789 TYR A N 1
ATOM 6393 C CA . TYR A 1 789 ? -14.196 -9.719 23.974 1.00 86.38 789 TYR A CA 1
ATOM 6394 C C . TYR A 1 789 ? -13.035 -10.179 23.089 1.00 86.38 789 TYR A C 1
ATOM 6396 O O . TYR A 1 789 ? -12.854 -11.374 22.860 1.00 86.38 789 TYR A O 1
ATOM 6404 N N . TYR A 1 790 ? -12.218 -9.238 22.628 1.00 83.94 790 TYR A N 1
ATOM 6405 C CA . TYR A 1 790 ? -10.987 -9.498 21.885 1.00 83.94 790 TYR A CA 1
ATOM 6406 C C . TYR A 1 790 ? -9.795 -9.273 22.801 1.00 83.94 790 TYR A C 1
ATOM 6408 O O . TYR A 1 790 ? -9.760 -8.280 23.521 1.00 83.94 790 TYR A O 1
ATOM 6416 N N . ARG A 1 791 ? -8.816 -10.180 22.796 1.00 80.19 791 ARG A N 1
ATOM 6417 C CA . ARG A 1 791 ? -7.573 -9.991 23.558 1.00 80.19 791 ARG A CA 1
ATOM 6418 C C . ARG A 1 791 ? -6.768 -8.842 22.956 1.00 80.19 791 ARG A C 1
ATOM 6420 O O . ARG A 1 791 ? -6.615 -8.779 21.738 1.00 80.19 791 ARG A O 1
ATOM 6427 N N . LEU A 1 792 ? -6.253 -7.960 23.807 1.00 66.81 792 LEU A N 1
ATOM 6428 C CA . LEU A 1 792 ? -5.318 -6.924 23.384 1.00 66.81 792 LEU A CA 1
ATOM 6429 C C . LEU A 1 792 ? -4.029 -7.576 22.876 1.00 66.81 792 LEU A C 1
ATOM 6431 O O . LEU A 1 792 ? -3.372 -8.320 23.598 1.00 66.81 792 LEU A O 1
ATOM 6435 N N . GLN A 1 793 ? -3.682 -7.284 21.627 1.00 60.00 793 GLN A N 1
ATOM 6436 C CA . GLN A 1 793 ? -2.394 -7.631 21.039 1.00 60.00 793 GLN A CA 1
ATOM 6437 C C . GLN A 1 793 ? -1.590 -6.332 20.911 1.00 60.00 793 GLN A C 1
ATOM 6439 O O . GLN A 1 793 ? -2.081 -5.360 20.338 1.00 60.00 793 GLN A O 1
ATOM 6444 N N . GLY A 1 794 ? -0.383 -6.289 21.482 1.00 53.22 794 GLY A N 1
ATOM 6445 C CA . GLY A 1 794 ? 0.486 -5.100 21.538 1.00 53.22 794 GLY A CA 1
ATOM 6446 C C . GLY A 1 794 ? 1.159 -4.732 20.210 1.00 53.22 794 GLY A C 1
ATOM 6447 O O . GLY A 1 794 ? 2.261 -4.201 20.204 1.00 53.22 794 GLY A O 1
ATOM 6448 N N . ILE A 1 795 ? 0.538 -5.054 19.075 1.00 53.06 795 ILE A N 1
ATOM 6449 C CA . ILE A 1 795 ? 1.082 -4.769 17.746 1.00 53.06 795 ILE A CA 1
ATOM 6450 C C . ILE A 1 795 ? 0.386 -3.514 17.214 1.00 53.06 795 ILE A C 1
ATOM 6452 O O . ILE A 1 795 ? -0.843 -3.420 17.213 1.00 53.06 795 ILE A O 1
ATOM 6456 N N . SER A 1 796 ? 1.168 -2.534 16.757 1.00 47.84 796 SER A N 1
ATOM 6457 C CA . SER A 1 796 ? 0.633 -1.404 15.995 1.00 47.84 796 SER A CA 1
ATOM 6458 C C . SER A 1 796 ? 0.216 -1.892 14.611 1.00 47.84 796 SER A C 1
ATOM 6460 O O . SER A 1 796 ? 1.042 -2.355 13.824 1.00 47.84 796 SER A O 1
ATOM 6462 N N . ILE A 1 797 ? -1.079 -1.805 14.325 1.00 62.81 797 ILE A N 1
ATOM 6463 C CA . ILE A 1 797 ? -1.685 -2.275 13.081 1.00 62.81 797 ILE A CA 1
ATOM 6464 C C . ILE A 1 797 ? -2.118 -1.050 12.275 1.00 62.81 797 ILE A C 1
ATOM 6466 O O . ILE A 1 797 ? -2.953 -0.267 12.725 1.00 62.81 797 ILE A O 1
ATOM 6470 N N . SER A 1 798 ? -1.530 -0.870 11.089 1.00 58.00 798 SER A N 1
ATOM 6471 C CA . SER A 1 798 ? -1.759 0.303 10.222 1.00 58.00 798 SER A CA 1
ATOM 6472 C C . SER A 1 798 ? -2.638 0.021 8.991 1.00 58.00 798 SER A C 1
ATOM 6474 O O . SER A 1 798 ? -3.042 0.944 8.266 1.00 58.00 798 SER A O 1
ATOM 6476 N N . GLU A 1 799 ? -2.953 -1.250 8.743 1.00 72.38 799 GLU A N 1
ATOM 6477 C CA . GLU A 1 799 ? -3.780 -1.714 7.633 1.00 72.38 799 GLU A CA 1
ATOM 6478 C C . GLU A 1 799 ? -4.726 -2.819 8.105 1.00 72.38 799 GLU A C 1
ATOM 6480 O O . GLU A 1 799 ? -4.399 -3.576 9.013 1.00 72.38 799 GLU A O 1
ATOM 6485 N N . MET A 1 800 ? -5.922 -2.870 7.522 1.00 82.56 800 MET A N 1
ATOM 6486 C CA . MET A 1 800 ? -6.892 -3.915 7.821 1.00 82.56 800 MET A CA 1
ATOM 6487 C C . MET A 1 800 ? -6.490 -5.224 7.139 1.00 82.56 800 MET A C 1
ATOM 6489 O O . MET A 1 800 ? -6.150 -5.214 5.957 1.00 82.56 800 MET A O 1
ATOM 6493 N N . ASP A 1 801 ? -6.577 -6.333 7.873 1.00 83.38 801 ASP A N 1
ATOM 6494 C CA . ASP A 1 801 ? -6.395 -7.672 7.307 1.00 83.38 801 ASP A CA 1
ATOM 6495 C C . ASP A 1 801 ? -7.527 -7.973 6.325 1.00 83.38 801 ASP A C 1
ATOM 6497 O O . ASP A 1 801 ? -8.646 -7.489 6.497 1.00 83.38 801 ASP A O 1
ATOM 6501 N N . ALA A 1 802 ? -7.299 -8.844 5.344 1.00 83.62 802 ALA A N 1
ATOM 6502 C CA . ALA A 1 802 ? -8.319 -9.123 4.334 1.00 83.62 802 ALA A CA 1
ATOM 6503 C C . ALA A 1 802 ? -9.645 -9.661 4.923 1.00 83.62 802 ALA A C 1
ATOM 6505 O O . ALA A 1 802 ? -10.717 -9.396 4.384 1.00 83.62 802 ALA A O 1
ATOM 6506 N N . SER A 1 803 ? -9.595 -10.351 6.068 1.00 83.81 803 SER A N 1
ATOM 6507 C CA . SER A 1 803 ? -10.777 -10.833 6.800 1.00 83.81 803 SER A CA 1
ATOM 6508 C C . SER A 1 803 ? -11.361 -9.833 7.802 1.00 83.81 803 SER A C 1
ATOM 6510 O O . SER A 1 803 ? -12.433 -10.077 8.356 1.00 83.81 803 SER A O 1
ATOM 6512 N N . GLY A 1 804 ? -10.665 -8.730 8.086 1.00 84.69 804 GLY A N 1
ATOM 6513 C CA . GLY A 1 804 ? -11.025 -7.794 9.150 1.00 84.69 804 GLY A CA 1
ATOM 6514 C C . GLY A 1 804 ? -10.782 -8.318 10.571 1.00 84.69 804 GLY A C 1
ATOM 6515 O O . GLY A 1 804 ? -11.326 -7.749 11.515 1.00 84.69 804 GLY A O 1
ATOM 6516 N N . ALA A 1 805 ? -9.982 -9.376 10.760 1.00 84.38 805 ALA A N 1
ATOM 6517 C CA . ALA A 1 805 ? -9.687 -9.945 12.084 1.00 84.38 805 ALA A CA 1
ATOM 6518 C C . ALA A 1 805 ? -9.106 -8.921 13.072 1.00 84.38 805 ALA A C 1
ATOM 6520 O O . ALA A 1 805 ? -9.437 -8.924 14.260 1.00 84.38 805 ALA A O 1
ATOM 6521 N N . ASN A 1 806 ? -8.289 -7.999 12.570 1.00 85.44 806 ASN A N 1
ATOM 6522 C CA . ASN A 1 806 ? -7.684 -6.926 13.344 1.00 85.44 806 ASN A CA 1
ATOM 6523 C C . ASN A 1 806 ? -8.583 -5.695 13.585 1.00 85.44 806 ASN A C 1
ATOM 6525 O O . ASN A 1 806 ? -8.147 -4.738 14.231 1.00 85.44 806 ASN A O 1
ATOM 6529 N N . LEU A 1 807 ? -9.842 -5.703 13.133 1.00 87.56 807 LEU A N 1
ATOM 6530 C CA . LEU A 1 807 ? -10.777 -4.580 13.265 1.00 87.56 807 LEU A CA 1
ATOM 6531 C C . LEU A 1 807 ? -10.892 -4.001 14.691 1.00 87.56 807 LEU A C 1
ATOM 6533 O O . LEU A 1 807 ? -10.809 -2.777 14.836 1.00 87.56 807 LEU A O 1
ATOM 6537 N N . PRO A 1 808 ? -11.023 -4.815 15.759 1.00 87.44 808 PRO A N 1
ATOM 6538 C CA . PRO A 1 808 ? -11.110 -4.295 17.123 1.00 87.44 808 PRO A CA 1
ATOM 6539 C C . PRO A 1 808 ? -9.852 -3.534 17.538 1.00 87.44 808 PRO A C 1
ATOM 6541 O O . PRO A 1 808 ? -9.945 -2.526 18.236 1.00 87.44 808 PRO A O 1
ATOM 6544 N N . MET A 1 809 ? -8.679 -4.000 17.096 1.00 86.81 809 MET A N 1
ATOM 6545 C CA . MET A 1 809 ? -7.402 -3.352 17.394 1.00 86.81 809 MET A CA 1
ATOM 6546 C C . MET A 1 809 ? -7.255 -2.043 16.621 1.00 86.81 809 MET A C 1
ATOM 6548 O O . MET A 1 809 ? -6.802 -1.062 17.202 1.00 86.81 809 MET A O 1
ATOM 6552 N N . ILE A 1 810 ? -7.698 -1.990 15.359 1.00 86.62 810 ILE A N 1
ATOM 6553 C CA . ILE A 1 810 ? -7.684 -0.753 14.564 1.00 86.62 810 ILE A CA 1
ATOM 6554 C C . ILE A 1 810 ? -8.546 0.321 15.226 1.00 86.62 810 ILE A C 1
ATOM 6556 O O . ILE A 1 810 ? -8.051 1.419 15.457 1.00 86.62 810 ILE A O 1
ATOM 6560 N N . ILE A 1 811 ? -9.798 0.007 15.583 1.00 87.19 811 ILE A N 1
ATOM 6561 C CA . ILE A 1 811 ? -10.708 0.973 16.228 1.00 87.19 811 ILE A CA 1
ATOM 6562 C C . ILE A 1 811 ? -10.124 1.447 17.563 1.00 87.19 811 ILE A C 1
ATOM 6564 O O . ILE A 1 811 ? -10.090 2.646 17.829 1.00 87.19 811 ILE A O 1
ATOM 6568 N N . LYS A 1 812 ? -9.610 0.520 18.381 1.00 86.25 812 LYS A N 1
ATOM 6569 C CA . LYS A 1 812 ? -9.011 0.840 19.683 1.00 86.25 812 LYS A CA 1
ATOM 6570 C C . LYS A 1 812 ? -7.737 1.687 19.564 1.00 86.25 812 LYS A C 1
ATOM 6572 O O . LYS A 1 812 ? -7.467 2.484 20.457 1.00 86.25 812 LYS A O 1
ATOM 6577 N N . ASN A 1 813 ? -6.956 1.519 18.497 1.00 86.19 813 ASN A N 1
ATOM 6578 C CA . ASN A 1 813 ? -5.728 2.284 18.260 1.00 86.19 813 ASN A CA 1
ATOM 6579 C C . ASN A 1 813 ? -5.981 3.634 17.550 1.00 86.19 813 ASN A C 1
ATOM 6581 O O . ASN A 1 813 ? -5.034 4.400 17.368 1.00 86.19 813 ASN A O 1
ATOM 6585 N N . MET A 1 814 ? -7.224 3.961 17.161 1.00 86.25 814 MET A N 1
ATOM 6586 C CA . MET A 1 814 ? -7.550 5.286 16.621 1.00 86.25 814 MET A CA 1
ATOM 6587 C C . MET A 1 814 ? -7.368 6.364 17.689 1.00 86.25 814 MET A C 1
ATOM 6589 O O . MET A 1 814 ? -7.831 6.231 18.823 1.00 86.25 814 MET A O 1
ATOM 6593 N N . ASN A 1 815 ? -6.757 7.489 17.314 1.00 85.75 815 ASN A N 1
ATOM 6594 C CA . ASN A 1 815 ? -6.734 8.646 18.208 1.00 85.75 815 ASN A CA 1
ATOM 6595 C C . ASN A 1 815 ? -8.149 9.254 18.359 1.00 85.75 815 ASN A C 1
ATOM 6597 O O . ASN A 1 815 ? -9.000 9.053 17.490 1.00 85.75 815 ASN A O 1
ATOM 6601 N N . PRO A 1 816 ? -8.430 10.045 19.415 1.00 85.56 816 PRO A N 1
ATOM 6602 C CA . PRO A 1 816 ? -9.782 10.554 19.673 1.00 85.56 816 PRO A CA 1
ATOM 6603 C C . PRO A 1 816 ? -10.388 11.377 18.531 1.00 85.56 816 PRO A C 1
ATOM 6605 O O . PRO A 1 816 ? -11.605 11.387 18.361 1.00 85.56 816 PRO A O 1
ATOM 6608 N N . ARG A 1 817 ? -9.556 12.071 17.740 1.00 84.31 817 ARG A N 1
ATOM 6609 C CA . ARG A 1 817 ? -10.028 12.805 16.559 1.00 84.31 817 ARG A CA 1
ATOM 6610 C C . ARG A 1 817 ? -10.427 11.835 15.451 1.00 84.31 817 ARG A C 1
ATOM 6612 O O . ARG A 1 817 ? -11.511 11.974 14.912 1.00 84.31 817 ARG A O 1
ATOM 6619 N N . GLU A 1 818 ? -9.587 10.852 15.150 1.00 84.62 818 GLU A N 1
ATOM 6620 C CA . GLU A 1 818 ? -9.871 9.819 14.151 1.00 84.62 818 GLU A CA 1
ATOM 6621 C C . GLU A 1 818 ? -11.106 8.996 14.498 1.00 84.62 818 GLU A C 1
ATOM 6623 O O . GLU A 1 818 ? -11.959 8.813 13.637 1.00 84.62 818 GLU A O 1
ATOM 6628 N N . LEU A 1 819 ? -11.237 8.553 15.751 1.00 88.56 819 LEU A N 1
ATOM 6629 C CA . LEU A 1 819 ? -12.415 7.814 16.195 1.00 88.56 819 LEU A CA 1
ATOM 6630 C C . LEU A 1 819 ? -13.677 8.666 16.050 1.00 88.56 819 LEU A C 1
ATOM 6632 O O . LEU A 1 819 ? -14.687 8.185 15.546 1.00 88.56 819 LEU A O 1
ATOM 6636 N N . LYS A 1 820 ? -13.615 9.947 16.432 1.00 89.12 820 LYS A N 1
ATOM 6637 C CA . LYS A 1 820 ? -14.740 10.867 16.260 1.00 89.12 820 LYS A CA 1
ATOM 6638 C C . LYS A 1 820 ? -15.080 11.089 14.785 1.00 89.12 820 LYS A C 1
ATOM 6640 O O . LYS A 1 820 ? -16.245 10.996 14.421 1.00 89.12 820 LYS A O 1
ATOM 6645 N N . ASP A 1 821 ? -14.081 11.308 13.933 1.00 87.31 821 ASP A N 1
ATOM 6646 C CA . ASP A 1 821 ? -14.275 11.454 12.487 1.00 87.31 821 ASP A CA 1
ATOM 6647 C C . ASP A 1 821 ? -14.886 10.175 11.876 1.00 87.31 821 ASP A C 1
ATOM 6649 O O . ASP A 1 821 ? -15.703 10.250 10.958 1.00 87.31 821 ASP A O 1
ATOM 6653 N N . PHE A 1 822 ? -14.524 8.992 12.388 1.00 88.12 822 PHE A N 1
ATOM 6654 C CA . PHE A 1 822 ? -15.117 7.716 11.979 1.00 88.12 822 PHE A CA 1
ATOM 6655 C C . PHE A 1 822 ? -16.568 7.581 12.441 1.00 88.12 822 PHE A C 1
ATOM 6657 O O . PHE A 1 822 ? -17.430 7.168 11.667 1.00 88.12 822 PHE A O 1
ATOM 6664 N N . GLN A 1 823 ? -16.855 7.952 13.688 1.00 90.06 823 GLN A N 1
ATOM 6665 C CA . GLN A 1 823 ? -18.198 7.941 14.267 1.00 90.06 823 GLN A CA 1
ATOM 6666 C C . GLN A 1 823 ? -19.142 8.909 13.563 1.00 90.06 823 GLN A C 1
ATOM 6668 O O . GLN A 1 823 ? -20.286 8.559 13.288 1.00 90.06 823 GLN A O 1
ATOM 6673 N N . ASP A 1 824 ? -18.674 10.118 13.267 1.00 86.69 824 ASP A N 1
ATOM 6674 C CA . ASP A 1 824 ? -19.461 11.119 12.559 1.00 86.69 824 ASP A CA 1
ATOM 6675 C C . ASP A 1 824 ? -19.731 10.641 11.122 1.00 86.69 824 ASP A C 1
ATOM 6677 O O . ASP A 1 824 ? -20.880 10.650 10.681 1.00 86.69 824 ASP A O 1
ATOM 6681 N N . TRP A 1 825 ? -18.723 10.085 10.435 1.00 84.50 825 TRP A N 1
ATOM 6682 C CA . TRP A 1 825 ? -18.900 9.516 9.096 1.00 84.50 825 TRP A CA 1
ATOM 6683 C C . TRP A 1 825 ? -19.859 8.316 9.074 1.00 84.50 825 TRP A C 1
ATOM 6685 O O . TRP A 1 825 ? -20.745 8.250 8.224 1.00 84.50 825 TRP A O 1
ATOM 6695 N N . THR A 1 826 ? -19.730 7.374 10.010 1.00 82.81 826 THR A N 1
ATOM 6696 C CA . THR A 1 826 ? -20.633 6.210 10.091 1.00 82.81 826 THR A CA 1
ATOM 6697 C C . THR A 1 826 ? -22.058 6.614 10.456 1.00 82.81 826 THR A C 1
ATOM 6699 O O . THR A 1 826 ? -23.007 6.096 9.868 1.00 82.81 826 THR A O 1
ATOM 6702 N N . LYS A 1 827 ? -22.228 7.614 11.326 1.00 83.94 827 LYS A N 1
ATOM 6703 C CA . LYS A 1 827 ? -23.544 8.149 11.680 1.00 83.94 827 LYS A CA 1
ATOM 6704 C C . LYS A 1 827 ? -24.216 8.833 10.494 1.00 83.94 827 LYS A C 1
ATOM 6706 O O . LYS A 1 827 ? -25.409 8.638 10.288 1.00 83.94 827 LYS A O 1
ATOM 6711 N N . GLU A 1 828 ? -23.470 9.629 9.733 1.00 77.50 828 GLU A N 1
ATOM 6712 C CA . GLU A 1 828 ? -23.988 10.345 8.563 1.00 77.50 828 GLU A CA 1
ATOM 6713 C C . GLU A 1 828 ? -24.384 9.402 7.420 1.00 77.50 828 GLU A C 1
ATOM 6715 O O . GLU A 1 828 ? -25.391 9.652 6.765 1.00 77.50 828 GLU A O 1
ATOM 6720 N N . ASN A 1 829 ? -23.615 8.331 7.185 1.00 73.00 829 ASN A N 1
ATOM 6721 C CA . ASN A 1 829 ? -23.816 7.450 6.027 1.00 73.00 829 ASN A CA 1
ATOM 6722 C C . ASN A 1 829 ? -24.655 6.198 6.332 1.00 73.00 829 ASN A C 1
ATOM 6724 O O . ASN A 1 829 ? -25.301 5.688 5.426 1.00 73.00 829 ASN A O 1
ATOM 6728 N N . PHE A 1 830 ? -24.661 5.712 7.579 1.00 75.44 830 PHE A N 1
ATOM 6729 C CA . PHE A 1 830 ? -25.334 4.461 7.966 1.00 75.44 830 PHE A CA 1
ATOM 6730 C C . PHE A 1 830 ? -26.206 4.581 9.227 1.00 75.44 830 PHE A C 1
ATOM 6732 O O . PHE A 1 830 ? -26.764 3.592 9.696 1.00 75.44 830 PHE A O 1
ATOM 6739 N N . GLY A 1 831 ? -26.315 5.772 9.827 1.00 79.50 831 GLY A N 1
ATOM 6740 C CA . GLY A 1 831 ? -27.200 6.013 10.972 1.00 79.50 831 GLY A CA 1
ATOM 6741 C C . GLY A 1 831 ? -26.718 5.457 12.319 1.00 79.50 831 GLY A C 1
ATOM 6742 O O . GLY A 1 831 ? -27.461 5.529 13.301 1.00 79.50 831 GLY A O 1
ATOM 6743 N N . PHE A 1 832 ? -25.486 4.945 12.409 1.00 85.69 832 PHE A N 1
ATOM 6744 C CA . PHE A 1 832 ? -24.923 4.388 13.644 1.00 85.69 832 PHE A CA 1
ATOM 6745 C C . PHE A 1 832 ? -23.515 4.903 13.947 1.00 85.69 832 PHE A C 1
ATOM 6747 O O . PHE A 1 832 ? -22.783 5.301 13.050 1.00 85.69 832 PHE A O 1
ATOM 6754 N N . LYS A 1 833 ? -23.110 4.859 15.219 1.00 90.06 833 LYS A N 1
ATOM 6755 C CA . LYS A 1 833 ? -21.732 5.112 15.662 1.00 90.06 833 LYS A CA 1
ATOM 6756 C C . LYS A 1 833 ? -21.065 3.821 16.099 1.00 90.06 833 LYS A C 1
ATOM 6758 O O . LYS A 1 833 ? -21.718 2.973 16.699 1.00 90.06 833 LYS A O 1
ATOM 6763 N N . ILE A 1 834 ? -19.763 3.710 15.857 1.00 89.19 834 ILE A N 1
ATOM 6764 C CA . ILE A 1 834 ? -18.941 2.610 16.369 1.00 89.19 834 ILE A CA 1
ATOM 6765 C C . ILE A 1 834 ? -18.103 3.104 17.548 1.00 89.19 834 ILE A C 1
ATOM 6767 O O . ILE A 1 834 ? -17.455 4.148 17.480 1.00 89.19 834 ILE A O 1
ATOM 6771 N N . GLU A 1 835 ? -18.095 2.332 18.624 1.00 87.06 835 GLU A N 1
ATOM 6772 C CA . GLU A 1 835 ? -17.318 2.582 19.833 1.00 87.06 835 GLU A CA 1
ATOM 6773 C C . GLU A 1 835 ? -16.497 1.349 20.203 1.00 87.06 835 GLU A C 1
ATOM 6775 O O . GLU A 1 835 ? -16.848 0.216 19.873 1.00 87.06 835 GLU A O 1
ATOM 6780 N N . SER A 1 836 ? -15.392 1.562 20.913 1.00 86.25 836 SER A N 1
ATOM 6781 C CA . SER A 1 836 ? -14.627 0.479 21.526 1.00 86.25 836 SER A CA 1
ATOM 6782 C C . SER A 1 836 ? -14.575 0.667 23.035 1.00 86.25 836 SER A C 1
ATOM 6784 O O . SER A 1 836 ? -14.157 1.725 23.509 1.00 86.25 836 SER A O 1
ATOM 6786 N N . LEU A 1 837 ? -14.938 -0.371 23.782 1.00 84.12 837 LEU A N 1
ATOM 6787 C CA . LEU A 1 837 ? -14.801 -0.418 25.233 1.00 84.12 837 LEU A CA 1
ATOM 6788 C C . LEU A 1 837 ? -13.613 -1.308 25.598 1.00 84.12 837 LEU A C 1
ATOM 6790 O O . LEU A 1 837 ? -13.607 -2.496 25.276 1.00 84.12 837 LEU A O 1
ATOM 6794 N N . SER A 1 838 ? -12.627 -0.746 26.292 1.00 79.62 838 SER A N 1
ATOM 6795 C CA . SER A 1 838 ? -11.471 -1.497 26.788 1.00 79.62 838 SER A CA 1
ATOM 6796 C C . SER A 1 838 ? -11.641 -1.810 28.273 1.00 79.62 838 SER A C 1
ATOM 6798 O O . SER A 1 838 ? -11.870 -0.901 29.068 1.00 79.62 838 SER A O 1
ATOM 6800 N N . SER A 1 839 ? -11.521 -3.081 28.656 1.00 72.25 839 SER A N 1
ATOM 6801 C CA . SER A 1 839 ? -11.638 -3.542 30.045 1.00 72.25 839 SER A CA 1
ATOM 6802 C C . SER A 1 839 ? -10.789 -4.799 30.268 1.00 72.25 839 SER A C 1
ATOM 6804 O O . SER A 1 839 ? -10.828 -5.701 29.438 1.00 72.25 839 SER A O 1
ATOM 6806 N N . PHE A 1 840 ? -10.008 -4.853 31.357 1.00 68.06 840 PHE A N 1
ATOM 6807 C CA . PHE A 1 840 ? -9.225 -6.026 31.800 1.00 68.06 840 PHE A CA 1
ATOM 6808 C C . PHE A 1 840 ? -8.472 -6.787 30.686 1.00 68.06 840 PHE A C 1
ATOM 6810 O O . PHE A 1 840 ? -8.627 -7.994 30.536 1.00 68.06 840 PHE A O 1
ATOM 6817 N N . GLY A 1 841 ? -7.671 -6.101 29.862 1.00 71.50 841 GLY A N 1
ATOM 6818 C CA . GLY A 1 841 ? -6.906 -6.773 28.797 1.00 71.50 841 GLY A CA 1
ATOM 6819 C C . GLY A 1 841 ? -7.718 -7.120 27.538 1.00 71.50 841 GLY A C 1
ATOM 6820 O O . GLY A 1 841 ? -7.183 -7.708 26.595 1.00 71.50 841 GLY A O 1
ATOM 6821 N N . HIS A 1 842 ? -8.996 -6.740 27.502 1.00 81.75 842 HIS A N 1
ATOM 6822 C CA . HIS A 1 842 ? -9.908 -7.002 26.402 1.00 81.75 842 HIS A CA 1
ATOM 6823 C C . HIS A 1 842 ? -10.459 -5.725 25.770 1.00 81.75 842 HIS A C 1
ATOM 6825 O O . HIS A 1 842 ? -10.591 -4.687 26.418 1.00 81.75 842 HIS A O 1
ATOM 6831 N N . VAL A 1 843 ? -10.831 -5.830 24.497 1.00 86.38 843 VAL A N 1
ATOM 6832 C CA . VAL A 1 843 ? -11.579 -4.816 23.749 1.00 86.38 843 VAL A CA 1
ATOM 6833 C C . VAL A 1 843 ? -12.927 -5.401 23.363 1.00 86.38 843 VAL A C 1
ATOM 6835 O O . VAL A 1 843 ? -13.004 -6.552 22.947 1.00 86.38 843 VAL A O 1
ATOM 6838 N N . SER A 1 844 ? -13.987 -4.616 23.489 1.00 88.50 844 SER A N 1
ATOM 6839 C CA . SER A 1 844 ? -15.312 -4.904 22.936 1.00 88.50 844 SER A CA 1
ATOM 6840 C C . SER A 1 844 ? -15.645 -3.846 21.895 1.00 88.50 844 SER A C 1
ATOM 6842 O O . SER A 1 844 ? -15.404 -2.665 22.138 1.00 88.50 844 SER A O 1
ATOM 6844 N N . VAL A 1 845 ? -16.210 -4.250 20.760 1.00 89.50 845 VAL A N 1
ATOM 6845 C CA . VAL A 1 845 ? -16.712 -3.314 19.744 1.00 89.50 845 VAL A CA 1
ATOM 6846 C C . VAL A 1 845 ? -18.216 -3.162 19.934 1.00 89.50 845 VAL A C 1
ATOM 6848 O O . VAL A 1 845 ? -18.951 -4.153 19.963 1.00 89.50 845 VAL A O 1
ATOM 6851 N N . LEU A 1 846 ? -18.657 -1.921 20.102 1.00 90.69 846 LEU A N 1
ATOM 6852 C CA . LEU A 1 846 ? -20.039 -1.544 20.357 1.00 90.69 846 LEU A CA 1
ATOM 6853 C C . LEU A 1 846 ? -20.564 -0.705 19.188 1.00 90.69 846 LEU A C 1
ATOM 6855 O O . LEU A 1 846 ? -19.817 0.065 18.583 1.00 90.69 846 LEU A O 1
ATOM 6859 N N . ILE A 1 847 ? -21.852 -0.830 18.892 1.00 89.69 847 ILE A N 1
ATOM 6860 C CA . ILE A 1 847 ? -22.553 0.018 17.928 1.00 89.69 847 ILE A CA 1
ATOM 6861 C C . ILE A 1 847 ? -23.688 0.728 18.650 1.00 89.69 847 ILE A C 1
ATOM 6863 O O . ILE A 1 847 ? -24.448 0.114 19.403 1.00 89.69 847 ILE A O 1
ATOM 6867 N N . GLN A 1 848 ? -23.813 2.023 18.394 1.00 88.12 848 GLN A N 1
ATOM 6868 C CA . GLN A 1 848 ? -24.870 2.862 18.928 1.00 88.12 848 GLN A CA 1
ATOM 6869 C C . GLN A 1 848 ? -25.751 3.396 17.796 1.00 88.12 848 GLN A C 1
ATOM 6871 O O . GLN A 1 848 ? -25.262 4.088 16.902 1.00 88.12 848 GLN A O 1
ATOM 6876 N N . PHE A 1 849 ? -27.055 3.127 17.859 1.00 84.75 849 PHE A N 1
ATOM 6877 C CA . PHE A 1 849 ? -28.049 3.700 16.948 1.00 84.75 849 PHE A CA 1
ATOM 6878 C C . PHE A 1 849 ? -28.698 4.923 17.592 1.00 84.75 849 PHE A C 1
ATOM 6880 O O . PHE A 1 849 ? -29.233 4.831 18.694 1.00 84.75 849 PHE A O 1
ATOM 6887 N N . GLY A 1 850 ? -28.663 6.077 16.920 1.00 81.25 850 GLY A N 1
ATOM 6888 C CA . GLY A 1 850 ? -29.306 7.297 17.419 1.00 81.25 850 GLY A CA 1
ATOM 6889 C C . GLY A 1 850 ? -28.904 7.657 18.858 1.00 81.25 850 GLY A C 1
ATOM 6890 O O . GLY A 1 850 ? -27.754 8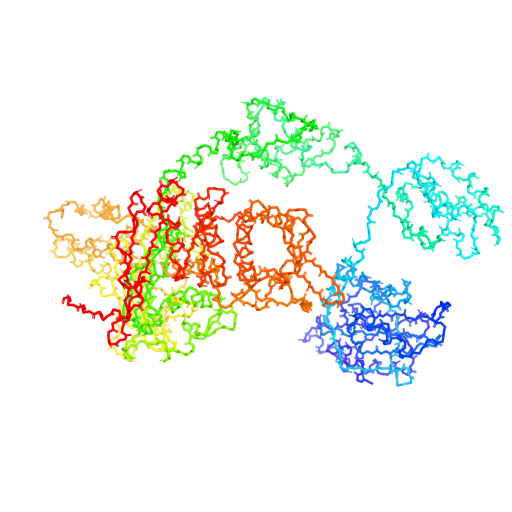.015 19.112 1.00 81.25 850 GLY A O 1
ATOM 6891 N N . THR A 1 851 ? -29.872 7.596 19.776 1.00 80.06 851 THR A N 1
ATOM 6892 C CA . THR A 1 851 ? -29.703 7.832 21.223 1.00 80.06 851 THR A CA 1
ATOM 6893 C C . THR A 1 851 ? -29.834 6.558 22.062 1.00 80.06 851 THR A C 1
ATOM 6895 O O . THR A 1 851 ? -29.910 6.644 23.284 1.00 80.06 851 THR A O 1
ATOM 6898 N N . GLU A 1 852 ? -29.909 5.383 21.434 1.00 84.62 852 GLU A N 1
ATOM 6899 C CA . GLU A 1 852 ? -29.983 4.110 22.148 1.00 84.62 852 GLU A CA 1
ATOM 6900 C C . GLU A 1 852 ? -28.685 3.811 22.907 1.00 84.62 852 GLU A C 1
ATOM 6902 O O . GLU A 1 852 ? -27.629 4.393 22.640 1.00 84.62 852 GLU A O 1
ATOM 6907 N N . ASN A 1 853 ? -28.754 2.873 23.853 1.00 85.94 853 ASN A N 1
ATOM 6908 C CA . ASN A 1 853 ? -27.559 2.368 24.521 1.00 85.94 853 ASN A CA 1
ATOM 6909 C C . ASN A 1 853 ? -26.680 1.596 23.519 1.00 85.94 853 ASN A C 1
ATOM 6911 O O . ASN A 1 853 ? -27.221 0.792 22.751 1.00 85.94 853 ASN A O 1
ATOM 6915 N N . PRO A 1 854 ? -25.345 1.787 23.533 1.00 89.56 854 PRO A N 1
ATOM 6916 C CA . PRO A 1 854 ? -24.438 1.008 22.700 1.00 89.56 854 PRO A CA 1
ATOM 6917 C C . PRO A 1 854 ? -24.606 -0.491 22.965 1.00 89.56 854 PRO A C 1
ATOM 6919 O O . PRO A 1 854 ? -24.585 -0.936 24.115 1.00 89.56 854 PRO A O 1
ATOM 6922 N N . ARG A 1 855 ? -24.762 -1.280 21.902 1.00 88.94 855 ARG A N 1
ATOM 6923 C CA . ARG A 1 855 ? -24.877 -2.743 21.978 1.00 88.94 855 ARG A CA 1
ATOM 6924 C C . ARG A 1 855 ? -23.625 -3.383 21.408 1.00 88.94 855 ARG A C 1
ATOM 6926 O O . ARG A 1 855 ? -23.014 -2.839 20.491 1.00 88.94 855 ARG A O 1
ATOM 6933 N N . ASN A 1 856 ? -23.228 -4.534 21.942 1.00 88.50 856 ASN A N 1
ATOM 6934 C CA . ASN A 1 856 ? -22.089 -5.258 21.389 1.00 88.50 856 ASN A CA 1
ATOM 6935 C C . ASN A 1 856 ? -22.409 -5.711 19.961 1.00 88.50 856 ASN A C 1
ATOM 6937 O O . ASN A 1 856 ? -23.530 -6.131 19.685 1.00 88.50 856 ASN A O 1
ATOM 6941 N N . ILE A 1 857 ? -21.426 -5.637 19.061 1.00 85.75 857 ILE A N 1
ATOM 6942 C CA . ILE A 1 857 ? -21.587 -6.052 17.661 1.00 85.75 857 ILE A CA 1
ATOM 6943 C C . ILE A 1 857 ? -22.118 -7.489 17.527 1.00 85.75 857 ILE A C 1
ATOM 6945 O O . ILE A 1 857 ? -22.858 -7.778 16.592 1.00 85.75 857 ILE A O 1
ATOM 6949 N N . ILE A 1 858 ? -21.799 -8.373 18.482 1.00 84.19 858 ILE A N 1
ATOM 6950 C CA . ILE A 1 858 ? -22.303 -9.754 18.507 1.00 84.19 858 ILE A CA 1
ATOM 6951 C C . ILE A 1 858 ? -23.821 -9.837 18.746 1.00 84.19 858 ILE A C 1
ATOM 6953 O O . ILE A 1 858 ? -24.461 -10.781 18.295 1.00 84.19 858 ILE A O 1
ATOM 6957 N N . ASP A 1 859 ? -24.404 -8.834 19.410 1.00 84.00 859 ASP A N 1
ATOM 6958 C CA . ASP A 1 859 ? -25.817 -8.797 19.808 1.00 84.00 859 ASP A CA 1
ATOM 6959 C C . ASP A 1 859 ? -26.718 -8.155 18.730 1.00 84.00 859 ASP A C 1
ATOM 6961 O O . ASP A 1 859 ? -27.938 -8.125 18.875 1.00 84.00 859 ASP A O 1
ATOM 6965 N N . LEU A 1 860 ? -26.133 -7.627 17.647 1.00 74.88 860 LEU A N 1
ATOM 6966 C CA . LEU A 1 860 ? -26.826 -6.871 16.590 1.00 74.88 860 LEU A CA 1
ATOM 6967 C C . LEU A 1 860 ? -27.129 -7.693 15.330 1.00 74.88 860 LEU A C 1
ATOM 6969 O O . LEU A 1 860 ? -27.642 -7.166 14.344 1.00 74.88 860 LEU A O 1
ATOM 6973 N N . GLY A 1 861 ? -26.852 -8.996 15.378 1.00 66.38 861 GLY A N 1
ATOM 6974 C CA . GLY A 1 861 ? -27.043 -9.919 14.266 1.00 66.38 861 GLY A CA 1
ATOM 6975 C C . GLY A 1 861 ? -25.833 -9.993 13.333 1.00 66.38 861 GLY A C 1
ATOM 6976 O O . GLY A 1 861 ? -25.001 -9.090 13.249 1.00 66.38 861 GLY A O 1
ATOM 6977 N N . PHE A 1 862 ? -25.732 -11.111 12.614 1.00 67.00 862 PHE A N 1
ATOM 6978 C CA . PHE A 1 862 ? -24.541 -11.469 11.840 1.00 67.00 862 PHE A CA 1
ATOM 6979 C C . PHE A 1 862 ? -24.243 -10.506 10.669 1.00 67.00 862 PHE A C 1
ATOM 6981 O O . PHE A 1 862 ? -23.099 -10.397 10.254 1.00 67.00 862 PHE A O 1
ATOM 6988 N N . GLY A 1 863 ? -25.218 -9.747 10.157 1.00 70.94 863 GLY A N 1
ATOM 6989 C CA . GLY A 1 863 ? -24.991 -8.826 9.031 1.00 70.94 863 GLY A CA 1
ATOM 6990 C C . GLY A 1 863 ? -24.047 -7.656 9.337 1.00 70.94 863 GLY A C 1
ATOM 6991 O O . GLY A 1 863 ? -23.192 -7.317 8.519 1.00 70.94 863 GLY A O 1
ATOM 6992 N N . TYR A 1 864 ? -24.125 -7.067 10.537 1.00 74.31 864 TYR A N 1
ATOM 6993 C CA . TYR A 1 864 ? -23.252 -5.946 10.920 1.00 74.31 864 TYR A CA 1
ATOM 6994 C C . TYR A 1 864 ? -21.789 -6.374 11.085 1.00 74.31 864 TYR A C 1
ATOM 6996 O O . TYR A 1 864 ? -20.884 -5.601 10.765 1.00 74.31 864 TYR A O 1
ATOM 7004 N N . SER A 1 865 ? -21.543 -7.613 11.529 1.00 74.62 865 SER A N 1
ATOM 7005 C CA . SER A 1 865 ? -20.183 -8.152 11.649 1.00 74.62 865 SER A CA 1
ATOM 7006 C C . SER A 1 865 ? -19.490 -8.320 10.297 1.00 74.62 865 SER A C 1
ATOM 7008 O O . SER A 1 865 ? -18.274 -8.164 10.222 1.00 74.62 865 SER A O 1
ATOM 7010 N N . GLN A 1 866 ? -20.253 -8.571 9.228 1.00 77.44 866 GLN A N 1
ATOM 7011 C CA . GLN A 1 866 ? -19.724 -8.694 7.867 1.00 77.44 866 GLN A CA 1
ATOM 7012 C C . GLN A 1 866 ? -19.500 -7.327 7.201 1.00 77.44 866 GLN A C 1
ATOM 7014 O O . GLN A 1 866 ? -18.532 -7.152 6.461 1.00 77.44 866 GLN A O 1
ATOM 7019 N N . LEU A 1 867 ? -20.354 -6.340 7.493 1.00 81.31 867 LEU A N 1
ATOM 7020 C CA . LEU A 1 867 ? -20.310 -5.020 6.856 1.00 81.31 867 LEU A CA 1
ATOM 7021 C C . LEU A 1 867 ? -19.250 -4.080 7.457 1.00 81.31 867 LEU A C 1
ATOM 7023 O O . LEU A 1 867 ? -18.619 -3.310 6.734 1.00 81.31 867 LEU A O 1
ATOM 7027 N N . ILE A 1 868 ? -19.035 -4.118 8.774 1.00 84.56 868 ILE A N 1
ATOM 7028 C CA . ILE A 1 868 ? -18.142 -3.169 9.462 1.00 84.56 868 ILE A CA 1
ATOM 7029 C C . ILE A 1 868 ? -16.679 -3.238 8.987 1.00 84.56 868 ILE A C 1
ATOM 7031 O O . ILE A 1 868 ? -16.096 -2.168 8.783 1.00 84.56 868 ILE A O 1
ATOM 7035 N N . PRO A 1 869 ? -16.088 -4.419 8.715 1.00 86.62 869 PRO A N 1
ATOM 7036 C CA . PRO A 1 869 ? -14.791 -4.505 8.046 1.00 86.62 869 PRO A CA 1
ATOM 7037 C C . PRO A 1 869 ? -14.745 -3.728 6.723 1.00 86.62 869 PRO A C 1
ATOM 7039 O O . PRO A 1 869 ? -13.832 -2.938 6.498 1.00 86.62 869 PRO A O 1
ATOM 7042 N N . ILE A 1 870 ? -15.778 -3.855 5.887 1.00 88.25 870 ILE A N 1
ATOM 7043 C CA . ILE A 1 870 ? -15.866 -3.154 4.599 1.00 88.25 870 ILE A CA 1
ATOM 7044 C C . ILE A 1 870 ? -15.910 -1.635 4.804 1.00 88.25 870 ILE A C 1
ATOM 7046 O O . ILE A 1 870 ? -15.122 -0.897 4.211 1.00 88.25 870 ILE A O 1
ATOM 7050 N N . ILE A 1 871 ? -16.784 -1.168 5.696 1.00 87.06 871 ILE A N 1
ATOM 7051 C CA . ILE A 1 871 ? -16.951 0.253 6.032 1.00 87.06 871 ILE A CA 1
ATOM 7052 C C . ILE A 1 871 ? -15.640 0.856 6.547 1.00 87.06 871 ILE A C 1
ATOM 7054 O O . ILE A 1 871 ? -15.222 1.927 6.101 1.00 87.06 871 ILE A O 1
ATOM 7058 N N . LEU A 1 872 ? -14.969 0.170 7.473 1.00 88.00 872 LEU A N 1
ATOM 7059 C CA . LEU A 1 872 ? -13.728 0.652 8.064 1.00 88.00 872 LEU A CA 1
ATOM 7060 C C . LEU A 1 872 ? -12.564 0.623 7.056 1.00 88.00 872 LEU A C 1
ATOM 7062 O O . LEU A 1 872 ? -11.755 1.554 7.052 1.00 88.00 872 LEU A O 1
ATOM 7066 N N . ALA A 1 873 ? -12.488 -0.376 6.172 1.00 88.00 873 ALA A N 1
ATOM 7067 C CA . ALA A 1 873 ? -11.499 -0.425 5.092 1.00 88.00 873 ALA A CA 1
ATOM 7068 C C . ALA A 1 873 ? -11.662 0.751 4.114 1.00 88.00 873 ALA A C 1
ATOM 7070 O O . ALA A 1 873 ? -10.685 1.435 3.780 1.00 88.00 873 ALA A O 1
ATOM 7071 N N . ILE A 1 874 ? -12.905 1.036 3.712 1.00 87.69 874 ILE A N 1
ATOM 7072 C CA . ILE A 1 874 ? -13.247 2.180 2.865 1.00 87.69 874 ILE A CA 1
ATOM 7073 C C . ILE A 1 874 ? -12.852 3.482 3.570 1.00 87.69 874 ILE A C 1
ATOM 7075 O O . ILE A 1 874 ? -12.041 4.241 3.041 1.00 87.69 874 ILE A O 1
ATOM 7079 N N . TRP A 1 875 ? -13.341 3.724 4.788 1.00 86.88 875 TRP A N 1
ATOM 7080 C CA . TRP A 1 875 ? -13.051 4.953 5.534 1.00 86.88 875 TRP A CA 1
ATOM 7081 C C . TRP A 1 875 ? -11.550 5.173 5.764 1.00 86.88 875 TRP A C 1
ATOM 7083 O O . TRP A 1 875 ? -11.038 6.276 5.554 1.00 86.88 875 TRP A O 1
ATOM 7093 N N . SER A 1 876 ? -10.818 4.118 6.130 1.00 85.31 876 SER A N 1
ATOM 7094 C CA . SER A 1 876 ? -9.367 4.185 6.336 1.00 85.31 876 SER A CA 1
ATOM 7095 C C . SER A 1 876 ? -8.644 4.595 5.053 1.00 85.31 876 SER A C 1
ATOM 7097 O O . SER A 1 876 ? -7.718 5.409 5.092 1.00 85.31 876 SER A O 1
ATOM 7099 N N . THR A 1 877 ? -9.102 4.092 3.905 1.00 84.69 877 THR A N 1
ATOM 7100 C CA . THR A 1 877 ? -8.590 4.470 2.581 1.00 84.69 877 THR A CA 1
ATOM 7101 C C . THR A 1 877 ? -8.880 5.941 2.275 1.00 84.69 877 THR A C 1
ATOM 7103 O O . THR A 1 877 ? -7.963 6.690 1.926 1.00 84.69 877 THR A O 1
ATOM 7106 N N . LEU A 1 878 ? -10.116 6.401 2.503 1.00 81.31 878 LEU A N 1
ATOM 7107 C CA . LEU A 1 878 ? -10.512 7.806 2.325 1.00 81.31 878 LEU A CA 1
ATOM 7108 C C . LEU A 1 878 ? -9.665 8.760 3.178 1.00 81.31 878 LEU A C 1
ATOM 7110 O O . LEU A 1 878 ? -9.247 9.825 2.719 1.00 81.31 878 LEU A O 1
ATOM 7114 N N . ASN A 1 879 ? -9.359 8.368 4.411 1.00 78.62 879 ASN A N 1
ATOM 7115 C CA . ASN A 1 879 ? -8.541 9.172 5.309 1.00 78.62 879 ASN A CA 1
ATOM 7116 C C . ASN A 1 879 ? -7.061 9.193 4.949 1.00 78.62 879 ASN A C 1
ATOM 7118 O O . ASN A 1 879 ? -6.430 10.248 5.060 1.00 78.62 879 ASN A O 1
ATOM 7122 N N . LYS A 1 880 ? -6.505 8.070 4.480 1.00 73.75 880 LYS A N 1
ATOM 7123 C CA . LYS A 1 880 ? -5.147 8.039 3.918 1.00 73.75 880 LYS A CA 1
ATOM 7124 C C . LYS A 1 880 ? -5.041 9.015 2.741 1.00 73.75 880 LYS A C 1
ATOM 7126 O O . LYS A 1 880 ? -4.091 9.796 2.692 1.00 73.75 880 LYS A O 1
ATOM 7131 N N . ILE A 1 881 ? -6.043 9.061 1.859 1.00 70.12 881 ILE A N 1
ATOM 7132 C CA . ILE A 1 881 ? -6.085 10.019 0.741 1.00 70.12 881 ILE A CA 1
ATOM 7133 C C . ILE A 1 881 ? -6.070 11.472 1.241 1.00 70.12 881 ILE A C 1
ATOM 7135 O O . ILE A 1 881 ? -5.299 12.284 0.735 1.00 70.12 881 ILE A O 1
ATOM 7139 N N . ASN A 1 882 ? -6.862 11.805 2.264 1.00 61.75 882 ASN A N 1
ATOM 7140 C CA . ASN A 1 882 ? -6.953 13.177 2.784 1.00 61.75 882 ASN A CA 1
ATOM 7141 C C . ASN A 1 882 ? -5.666 13.674 3.465 1.00 61.75 882 ASN A C 1
ATOM 7143 O O . ASN A 1 882 ? -5.380 14.870 3.445 1.00 61.75 882 ASN A O 1
ATOM 7147 N N . LYS A 1 883 ? -4.895 12.775 4.086 1.00 61.50 883 LYS A N 1
ATOM 7148 C CA . LYS A 1 883 ? -3.662 13.125 4.814 1.00 61.50 883 LYS A CA 1
ATOM 7149 C C . LYS A 1 883 ? -2.434 13.234 3.913 1.00 61.50 883 LYS A C 1
ATOM 7151 O O . LYS A 1 883 ? -1.435 13.832 4.313 1.00 61.50 883 LYS A O 1
ATOM 7156 N N . THR A 1 884 ? -2.486 12.659 2.715 1.00 55.16 884 THR A N 1
ATOM 7157 C CA . THR A 1 884 ? -1.302 12.509 1.871 1.00 55.16 884 THR A CA 1
ATOM 7158 C C . THR A 1 884 ? -1.297 13.544 0.747 1.00 55.16 884 THR A C 1
ATOM 7160 O O . THR A 1 884 ? -2.111 13.490 -0.169 1.00 55.16 884 THR A O 1
ATOM 7163 N N . TYR A 1 885 ? -0.322 14.460 0.752 1.00 50.00 885 TYR A N 1
ATOM 7164 C CA . TYR A 1 885 ? -0.035 15.363 -0.378 1.00 50.00 885 TYR A CA 1
ATOM 7165 C C . TYR A 1 885 ? 0.690 14.626 -1.523 1.00 50.00 885 TYR A C 1
ATOM 7167 O O . TYR A 1 885 ? 1.681 15.110 -2.071 1.00 50.00 885 TYR A O 1
ATOM 7175 N N . THR A 1 886 ? 0.263 13.407 -1.858 1.00 47.41 886 THR A N 1
ATOM 7176 C CA . THR A 1 886 ? 0.904 12.616 -2.913 1.00 47.41 886 THR A CA 1
ATOM 7177 C C . THR A 1 886 ? 0.484 13.091 -4.292 1.00 47.41 886 THR A C 1
ATOM 7179 O O . THR A 1 886 ? -0.698 13.191 -4.598 1.00 47.41 886 THR A O 1
ATOM 7182 N N . LYS A 1 887 ? 1.484 13.301 -5.150 1.00 52.25 887 LYS A N 1
ATOM 7183 C CA . LYS A 1 887 ? 1.340 13.674 -6.565 1.00 52.25 887 LYS A CA 1
ATOM 7184 C C . LYS A 1 887 ? 0.961 12.487 -7.476 1.00 52.25 887 LYS A C 1
ATOM 7186 O O . LYS A 1 887 ? 0.783 12.673 -8.674 1.00 52.25 887 LYS A O 1
ATOM 7191 N N . HIS A 1 888 ? 0.880 11.267 -6.932 1.00 57.50 888 HIS A N 1
ATOM 7192 C CA . HIS A 1 888 ? 0.654 10.037 -7.699 1.00 57.50 888 HIS A CA 1
ATOM 7193 C C . HIS A 1 888 ? -0.790 9.925 -8.196 1.00 57.50 888 HIS A C 1
ATOM 7195 O O . HIS A 1 888 ? -1.713 9.889 -7.381 1.00 57.50 888 HIS A O 1
ATOM 7201 N N . LYS A 1 889 ? -0.965 9.784 -9.515 1.00 68.06 889 LYS A N 1
ATOM 7202 C CA . LYS A 1 889 ? -2.281 9.721 -10.171 1.00 68.06 889 LYS A CA 1
ATOM 7203 C C . LYS A 1 889 ? -2.945 8.334 -10.161 1.00 68.06 889 LYS A C 1
ATOM 7205 O O . LYS A 1 889 ? -4.085 8.234 -10.588 1.00 68.06 889 LYS A O 1
ATOM 7210 N N . THR A 1 890 ? -2.279 7.275 -9.681 1.00 78.62 890 THR A N 1
ATOM 7211 C CA . THR A 1 890 ? -2.871 5.921 -9.678 1.00 78.62 890 THR A CA 1
ATOM 7212 C C . THR A 1 890 ? -4.031 5.800 -8.676 1.00 78.62 890 THR A C 1
ATOM 7214 O O . THR A 1 890 ? -3.931 6.350 -7.573 1.00 78.62 890 THR A O 1
ATOM 7217 N N . PRO A 1 891 ? -5.121 5.088 -9.010 1.00 85.38 891 PRO A N 1
ATOM 7218 C CA . PRO A 1 891 ? -6.292 4.941 -8.142 1.00 85.38 891 PRO A CA 1
ATOM 7219 C C . PRO A 1 891 ? -6.012 4.045 -6.924 1.00 85.38 891 PRO A C 1
ATOM 7221 O O . PRO A 1 891 ? -5.090 3.228 -6.938 1.00 85.38 891 PRO A O 1
ATOM 7224 N N . TYR A 1 892 ? -6.829 4.176 -5.879 1.00 89.62 892 TYR A N 1
ATOM 7225 C CA . TYR A 1 892 ? -7.028 3.101 -4.901 1.00 89.62 892 TYR A CA 1
ATOM 7226 C C . TYR A 1 892 ? -8.062 2.116 -5.442 1.00 89.62 892 TYR A C 1
ATOM 7228 O O . TYR A 1 892 ? -9.086 2.546 -5.966 1.00 89.62 892 TYR A O 1
ATOM 7236 N N . THR A 1 893 ? -7.816 0.814 -5.306 1.00 92.88 893 THR A N 1
ATOM 7237 C CA . THR A 1 893 ? -8.738 -0.227 -5.792 1.00 92.88 893 THR A CA 1
ATOM 7238 C C . THR A 1 893 ? -9.181 -1.094 -4.624 1.00 92.88 893 THR A C 1
ATOM 7240 O O . THR A 1 893 ? -8.358 -1.759 -4.000 1.00 92.88 893 THR A O 1
ATOM 7243 N N . ILE A 1 894 ? -10.472 -1.065 -4.305 1.00 94.50 894 ILE A N 1
ATOM 7244 C CA . ILE A 1 894 ? -11.079 -1.828 -3.216 1.00 94.50 894 ILE A CA 1
ATOM 7245 C C . ILE A 1 894 ? -11.777 -3.044 -3.825 1.00 94.50 894 ILE A C 1
ATOM 7247 O O . ILE A 1 894 ? -12.760 -2.909 -4.551 1.00 94.50 894 ILE A O 1
ATOM 7251 N N . VAL A 1 895 ? -11.238 -4.223 -3.541 1.00 96.12 895 VAL A N 1
ATOM 7252 C CA . VAL A 1 895 ? -11.685 -5.521 -4.047 1.00 96.12 895 VAL A CA 1
ATOM 7253 C C . VAL A 1 895 ? -12.451 -6.239 -2.941 1.00 96.12 895 VAL A C 1
ATOM 7255 O O . VAL A 1 895 ? -11.916 -6.416 -1.848 1.00 96.12 895 VAL A O 1
ATOM 7258 N N . ILE A 1 896 ? -13.699 -6.625 -3.195 1.00 95.25 896 ILE A N 1
ATOM 7259 C CA . ILE A 1 896 ? -14.611 -7.157 -2.178 1.00 95.25 896 ILE A CA 1
ATOM 7260 C C . ILE A 1 896 ? -15.301 -8.408 -2.722 1.00 95.25 896 ILE A C 1
ATOM 7262 O O . ILE A 1 896 ? -16.028 -8.339 -3.711 1.00 95.25 896 ILE A O 1
ATOM 7266 N N . GLU A 1 897 ? -15.106 -9.545 -2.058 1.00 93.94 897 GLU A N 1
ATOM 7267 C CA . GLU A 1 897 ? -15.821 -10.784 -2.380 1.00 93.94 897 GLU A CA 1
ATOM 7268 C C . GLU A 1 897 ? -17.126 -10.887 -1.581 1.00 93.94 897 GLU A C 1
ATOM 7270 O O . GLU A 1 897 ? -17.115 -10.801 -0.356 1.00 93.94 897 GLU A O 1
ATOM 7275 N N . GLN A 1 898 ? -18.253 -11.085 -2.262 1.00 92.00 898 GLN A N 1
ATOM 7276 C CA . GLN A 1 898 ? -19.570 -11.392 -1.690 1.00 92.00 898 GLN A CA 1
ATOM 7277 C C . GLN A 1 898 ? -19.970 -10.477 -0.507 1.00 92.00 898 GLN A C 1
ATOM 7279 O O . GLN A 1 898 ? -20.150 -10.958 0.622 1.00 92.00 898 GLN A O 1
ATOM 7284 N N . PRO A 1 899 ? -20.055 -9.143 -0.699 1.00 91.88 899 PRO A N 1
ATOM 7285 C CA . PRO A 1 899 ? -20.466 -8.201 0.352 1.00 91.88 899 PRO A CA 1
ATOM 7286 C C . PRO A 1 899 ? -21.885 -8.442 0.886 1.00 91.88 899 PRO A C 1
ATOM 7288 O O . PRO A 1 899 ? -22.214 -7.986 1.977 1.00 91.88 899 PRO A O 1
ATOM 7291 N N . GLU A 1 900 ? -22.729 -9.153 0.139 1.00 89.81 900 GLU A N 1
ATOM 7292 C CA . GLU A 1 900 ? -24.109 -9.472 0.504 1.00 89.81 900 GLU A CA 1
ATOM 7293 C C . GLU A 1 900 ? -24.258 -10.570 1.566 1.00 89.81 900 GLU A C 1
ATOM 7295 O O . GLU A 1 900 ? -25.353 -10.728 2.112 1.00 89.81 900 GLU A O 1
ATOM 7300 N N . LEU A 1 901 ? -23.205 -11.346 1.859 1.00 85.06 901 LEU A N 1
ATOM 7301 C CA . LEU A 1 901 ? -23.305 -12.473 2.789 1.00 85.06 901 LEU A CA 1
ATOM 7302 C C . LEU A 1 901 ? -23.827 -12.012 4.154 1.00 85.06 901 LEU A C 1
ATOM 7304 O O . LEU A 1 901 ? -23.208 -11.199 4.837 1.00 85.06 901 LEU A O 1
ATOM 7308 N N . HIS A 1 902 ? -24.980 -12.566 4.544 1.00 77.81 902 HIS A N 1
ATOM 7309 C CA . HIS A 1 902 ? -25.721 -12.250 5.771 1.00 77.81 902 HIS A CA 1
ATOM 7310 C C . HIS A 1 902 ? -26.183 -10.790 5.916 1.00 77.81 902 HIS A C 1
ATOM 7312 O O . HIS A 1 902 ? -26.620 -10.389 6.999 1.00 77.81 902 HIS A O 1
ATOM 7318 N N . LEU A 1 903 ? -26.130 -10.004 4.840 1.00 81.19 903 LEU A N 1
ATOM 7319 C CA . LEU A 1 903 ? -26.559 -8.615 4.826 1.00 81.19 903 LEU A CA 1
ATOM 7320 C C . LEU A 1 903 ? -28.031 -8.508 4.408 1.00 81.19 903 LEU A C 1
ATOM 7322 O O . LEU A 1 903 ? -28.449 -9.098 3.411 1.00 81.19 903 LEU A O 1
ATOM 7326 N N . HIS A 1 904 ? -28.825 -7.729 5.143 1.00 81.75 904 HIS A N 1
ATOM 7327 C CA . HIS A 1 904 ? -30.223 -7.481 4.782 1.00 81.75 904 HIS A CA 1
ATOM 7328 C C . HIS A 1 904 ? -30.318 -6.767 3.414 1.00 81.75 904 HIS A C 1
ATOM 7330 O O . HIS A 1 904 ? -29.528 -5.850 3.176 1.00 81.75 904 HIS A O 1
ATOM 7336 N N . PRO A 1 905 ? -31.298 -7.096 2.545 1.00 82.81 905 PRO A N 1
ATOM 7337 C CA . PRO A 1 905 ? -31.502 -6.458 1.238 1.00 82.81 905 PRO A CA 1
ATOM 7338 C C . PRO A 1 905 ? -31.358 -4.931 1.212 1.00 82.81 905 PRO A C 1
ATOM 7340 O O . PRO A 1 905 ? -30.642 -4.385 0.378 1.00 82.81 905 PRO A O 1
ATOM 7343 N N . ALA A 1 906 ? -31.981 -4.234 2.165 1.00 80.12 906 ALA A N 1
ATOM 7344 C CA . ALA A 1 906 ? -31.892 -2.775 2.260 1.00 80.12 906 ALA A CA 1
ATOM 7345 C C . ALA A 1 906 ? -30.443 -2.274 2.428 1.00 80.12 906 ALA A C 1
ATOM 7347 O O . ALA A 1 906 ? -30.038 -1.318 1.775 1.00 80.12 906 ALA A O 1
ATOM 7348 N N . MET A 1 907 ? -29.636 -2.965 3.235 1.00 79.12 907 MET A N 1
ATOM 7349 C CA . MET A 1 907 ? -28.242 -2.587 3.479 1.00 79.12 907 MET A CA 1
ATOM 7350 C C . MET A 1 907 ? -27.338 -2.915 2.281 1.00 79.12 907 MET A C 1
ATOM 7352 O O . MET A 1 907 ? -26.337 -2.239 2.060 1.00 79.12 907 MET A O 1
ATOM 7356 N N . GLN A 1 908 ? -27.696 -3.920 1.473 1.00 86.69 908 GLN A N 1
ATOM 7357 C CA . GLN A 1 908 ? -27.022 -4.186 0.197 1.00 86.69 908 GLN A CA 1
ATOM 7358 C C . GLN A 1 908 ? -27.210 -3.012 -0.777 1.00 86.69 908 GLN A C 1
ATOM 7360 O O . GLN A 1 908 ? -26.262 -2.607 -1.449 1.00 86.69 908 GLN A O 1
ATOM 7365 N N . ALA A 1 909 ? -28.411 -2.425 -0.814 1.00 86.06 909 ALA A N 1
ATOM 7366 C CA . ALA A 1 909 ? -28.689 -1.241 -1.621 1.00 86.06 909 ALA A CA 1
ATOM 7367 C C . ALA A 1 909 ? -27.941 0.006 -1.104 1.00 86.06 909 ALA A C 1
ATOM 7369 O O . ALA A 1 909 ? -27.326 0.724 -1.892 1.00 86.06 909 ALA A O 1
ATOM 7370 N N . GLU A 1 910 ? -27.926 0.235 0.213 1.00 82.69 910 GLU A N 1
ATOM 7371 C CA . GLU A 1 910 ? -27.159 1.331 0.833 1.00 82.69 910 GLU A CA 1
ATOM 7372 C C . GLU A 1 910 ? -25.652 1.221 0.552 1.00 82.69 910 GLU A C 1
ATOM 7374 O O . GLU A 1 910 ? -24.985 2.224 0.290 1.00 82.69 910 GLU A O 1
ATOM 7379 N N . PHE A 1 911 ? -25.109 0.000 0.549 1.00 86.25 911 PHE A N 1
ATOM 7380 C CA . PHE A 1 911 ? -23.715 -0.251 0.190 1.00 86.25 911 PHE A CA 1
ATOM 7381 C C . PHE A 1 911 ? -23.396 0.204 -1.246 1.00 86.25 911 PHE A C 1
ATOM 7383 O O . PHE A 1 911 ? -22.402 0.898 -1.466 1.00 86.25 911 PHE A O 1
ATOM 7390 N N . ILE A 1 912 ? -24.261 -0.109 -2.215 1.00 89.88 912 ILE A N 1
ATOM 7391 C CA . ILE A 1 912 ? -24.097 0.336 -3.608 1.00 89.88 912 ILE A CA 1
ATOM 7392 C C . ILE A 1 912 ? -24.227 1.856 -3.749 1.00 89.88 912 ILE A C 1
ATOM 7394 O O . ILE A 1 912 ? -23.441 2.474 -4.478 1.00 89.88 912 ILE A O 1
ATOM 7398 N N . ASP A 1 913 ? -25.165 2.480 -3.036 1.00 85.56 913 ASP A N 1
ATOM 7399 C CA . ASP A 1 913 ? -25.298 3.941 -3.026 1.00 85.56 913 ASP A CA 1
ATOM 7400 C C . ASP A 1 913 ? -24.007 4.606 -2.530 1.00 85.56 913 ASP A C 1
ATOM 7402 O O . ASP A 1 913 ? -23.510 5.559 -3.134 1.00 85.56 913 ASP A O 1
ATOM 7406 N N . MET A 1 914 ? -23.423 4.069 -1.458 1.00 85.25 914 MET A N 1
ATOM 7407 C CA . MET A 1 914 ? -22.162 4.544 -0.898 1.00 85.25 914 MET A CA 1
ATOM 7408 C C . MET A 1 914 ? -21.006 4.402 -1.898 1.00 85.25 914 MET A C 1
ATOM 7410 O O . MET A 1 914 ? -20.280 5.372 -2.130 1.00 85.25 914 MET A O 1
ATOM 7414 N N . CYS A 1 915 ? -20.853 3.237 -2.540 1.00 87.00 915 CYS A N 1
ATOM 7415 C CA . CYS A 1 915 ? -19.853 3.029 -3.593 1.00 87.00 915 CYS A CA 1
ATOM 7416 C C . CYS A 1 915 ? -20.021 4.035 -4.744 1.00 87.00 915 CYS A C 1
ATOM 7418 O O . CYS A 1 915 ? -19.034 4.602 -5.223 1.00 87.00 915 CYS A O 1
ATOM 7420 N N . SER A 1 916 ? -21.263 4.319 -5.142 1.00 84.31 916 SER A N 1
ATOM 7421 C CA . SER A 1 916 ? -21.600 5.287 -6.197 1.00 84.31 916 SER A CA 1
ATOM 7422 C C . SER A 1 916 ? -21.229 6.725 -5.812 1.00 84.31 916 SER A C 1
ATOM 7424 O O . SER A 1 916 ? -20.682 7.479 -6.618 1.00 84.31 916 SER A O 1
ATOM 7426 N N . ILE A 1 917 ? -21.471 7.113 -4.557 1.00 81.75 917 ILE A N 1
ATOM 7427 C CA . ILE A 1 917 ? -21.098 8.436 -4.035 1.00 81.75 917 ILE A CA 1
ATOM 7428 C C . ILE A 1 917 ? -19.574 8.580 -3.964 1.00 81.75 917 ILE A C 1
ATOM 7430 O O . ILE A 1 917 ? -19.027 9.612 -4.363 1.00 81.75 917 ILE A O 1
ATOM 7434 N N . ILE A 1 918 ? -18.882 7.559 -3.453 1.00 82.19 918 ILE A N 1
ATOM 7435 C CA . ILE A 1 918 ? -17.430 7.589 -3.255 1.00 82.19 918 ILE A CA 1
ATOM 7436 C C . ILE A 1 918 ? -16.697 7.638 -4.594 1.00 82.19 918 ILE A C 1
ATOM 7438 O O . ILE A 1 918 ? -15.828 8.494 -4.763 1.00 82.19 918 ILE A O 1
ATOM 7442 N N . SER A 1 919 ? -17.077 6.782 -5.544 1.00 79.62 919 SER A N 1
ATOM 7443 C CA . SER A 1 919 ? -16.481 6.743 -6.887 1.00 79.62 919 SER A CA 1
ATOM 7444 C C . SER A 1 919 ? -16.604 8.082 -7.623 1.00 79.62 919 SER A C 1
ATOM 7446 O O . SER A 1 919 ? -15.636 8.561 -8.210 1.00 79.62 919 SER A O 1
ATOM 7448 N N . LYS A 1 920 ? -17.753 8.764 -7.520 1.00 73.56 920 LYS A N 1
ATOM 7449 C CA . LYS A 1 920 ? -17.967 10.086 -8.139 1.00 73.56 920 LYS A CA 1
ATOM 7450 C C . LYS A 1 920 ? -17.293 11.256 -7.418 1.00 73.56 920 LYS A C 1
ATOM 7452 O O . LYS A 1 920 ? -17.222 12.363 -7.970 1.00 73.56 920 LYS A O 1
ATOM 7457 N N . SER A 1 921 ? -16.867 11.079 -6.170 1.00 69.06 921 SER A N 1
ATOM 7458 C CA . SER A 1 921 ? -16.505 12.199 -5.306 1.00 69.06 921 SER A CA 1
ATOM 7459 C C . SER A 1 921 ? -15.216 12.897 -5.749 1.00 69.06 921 SER A C 1
ATOM 7461 O O . SER A 1 921 ? -14.107 12.393 -5.599 1.00 69.06 921 SER A O 1
ATOM 7463 N N . LYS A 1 922 ? -15.348 14.156 -6.188 1.00 63.69 922 LYS A N 1
ATOM 7464 C CA . LYS A 1 922 ? -14.210 15.047 -6.494 1.00 63.69 922 LYS A CA 1
ATOM 7465 C C . LYS A 1 922 ? -13.522 15.620 -5.252 1.00 63.69 922 LYS A C 1
ATOM 7467 O O . LYS A 1 922 ? -12.539 16.348 -5.391 1.00 63.69 922 LYS A O 1
ATOM 7472 N N . LYS A 1 923 ? -14.056 15.340 -4.055 1.00 58.09 923 LYS A N 1
ATOM 7473 C CA . LYS A 1 923 ? -13.481 15.771 -2.770 1.00 58.09 923 LYS A CA 1
ATOM 7474 C C . LYS A 1 923 ? -12.070 15.215 -2.587 1.00 58.09 923 LYS A C 1
ATOM 7476 O O . LYS A 1 923 ? -11.237 15.848 -1.946 1.00 58.09 923 LYS A O 1
ATOM 7481 N N . TYR A 1 924 ? -11.816 14.043 -3.154 1.00 59.97 924 TYR A N 1
ATOM 7482 C CA . TYR A 1 924 ? -10.564 13.331 -3.008 1.00 59.97 924 TYR A CA 1
ATOM 7483 C C . TYR A 1 924 ? -9.592 13.718 -4.133 1.00 59.97 924 TYR A C 1
ATOM 7485 O O . TYR A 1 924 ? -9.956 13.872 -5.303 1.00 59.97 924 TYR A O 1
ATOM 7493 N N . ASN A 1 925 ? -8.315 13.893 -3.789 1.00 59.28 925 ASN A N 1
ATOM 7494 C CA . ASN A 1 925 ? -7.263 14.172 -4.775 1.00 59.28 925 ASN A CA 1
ATOM 7495 C C . ASN A 1 925 ? -6.857 12.927 -5.584 1.00 59.28 925 ASN A C 1
ATOM 7497 O O . ASN A 1 925 ? -5.994 13.031 -6.452 1.00 59.28 925 ASN A O 1
ATOM 7501 N N . GLN A 1 926 ? -7.498 11.784 -5.337 1.00 70.31 926 GLN A N 1
ATOM 7502 C CA . GLN A 1 926 ? -7.169 10.492 -5.917 1.00 70.31 926 GLN A CA 1
ATOM 7503 C C . GLN A 1 926 ? -8.447 9.705 -6.236 1.00 70.31 926 GLN A C 1
ATOM 7505 O O . GLN A 1 926 ? -9.430 9.824 -5.507 1.00 70.31 926 GLN A O 1
ATOM 7510 N N . GLU A 1 927 ? -8.423 8.933 -7.322 1.00 79.44 927 GLU A N 1
ATOM 7511 C CA . GLU A 1 927 ? -9.532 8.076 -7.760 1.00 79.44 927 GLU A CA 1
ATOM 7512 C C . GLU A 1 927 ? -9.670 6.830 -6.874 1.00 79.44 927 GLU A C 1
ATOM 7514 O O . GLU A 1 927 ? -8.675 6.323 -6.345 1.00 79.44 927 GLU A O 1
ATOM 7519 N N . ILE A 1 928 ? -10.901 6.334 -6.730 1.00 86.38 928 ILE A N 1
ATOM 7520 C CA . ILE A 1 928 ? -11.233 5.124 -5.972 1.00 86.38 928 ILE A CA 1
ATOM 7521 C C . ILE A 1 928 ? -12.082 4.229 -6.863 1.00 86.38 928 ILE A C 1
ATOM 7523 O O . ILE A 1 928 ? -13.106 4.674 -7.376 1.00 86.38 928 ILE A O 1
ATOM 7527 N N . ARG A 1 929 ? -11.655 2.977 -7.020 1.00 91.19 929 ARG A N 1
ATOM 7528 C CA . ARG A 1 929 ? -12.334 1.958 -7.818 1.00 91.19 929 ARG A CA 1
ATOM 7529 C C . ARG A 1 929 ? -12.819 0.830 -6.932 1.00 91.19 929 ARG A C 1
ATOM 7531 O O . ARG A 1 929 ? -12.120 0.432 -6.001 1.00 91.19 929 ARG A O 1
ATOM 7538 N N . PHE A 1 930 ? -13.985 0.298 -7.257 1.00 95.00 930 PHE A N 1
ATOM 7539 C CA . PHE A 1 930 ? -14.554 -0.874 -6.615 1.00 95.00 930 PHE A CA 1
ATOM 7540 C C . PHE A 1 930 ? -14.535 -2.056 -7.583 1.00 95.00 930 PHE A C 1
ATOM 7542 O O . PHE A 1 930 ? -14.911 -1.926 -8.749 1.00 95.00 930 PHE A O 1
ATOM 7549 N N . VAL A 1 931 ? -14.093 -3.209 -7.090 1.00 96.69 931 VAL A N 1
ATOM 7550 C CA . VAL A 1 931 ? -14.162 -4.500 -7.779 1.00 96.69 931 VAL A CA 1
ATOM 7551 C C . VAL A 1 931 ? -14.914 -5.447 -6.857 1.00 96.69 931 VAL A C 1
ATOM 7553 O O . VAL A 1 931 ? -14.412 -5.799 -5.795 1.00 96.69 931 VAL A O 1
ATOM 7556 N N . ILE A 1 932 ? -16.141 -5.804 -7.213 1.00 96.44 932 ILE A N 1
ATOM 7557 C CA . ILE A 1 932 ? -17.069 -6.496 -6.319 1.00 96.44 932 ILE A CA 1
ATOM 7558 C C . ILE A 1 932 ? -17.520 -7.793 -6.978 1.00 96.44 932 ILE A C 1
ATOM 7560 O O . ILE A 1 932 ? -18.131 -7.757 -8.039 1.00 96.44 932 ILE A O 1
ATOM 7564 N N . GLU A 1 933 ? -17.270 -8.934 -6.346 1.00 95.06 933 GLU A N 1
ATOM 7565 C CA . GLU A 1 933 ? -17.943 -10.189 -6.698 1.00 95.06 933 GLU A CA 1
ATOM 7566 C C . GLU A 1 933 ? -19.244 -10.272 -5.910 1.00 95.06 933 GLU A C 1
ATOM 7568 O O . GLU A 1 933 ? -19.221 -10.126 -4.691 1.00 95.06 933 GLU A O 1
ATOM 7573 N N . THR A 1 934 ? -20.367 -10.508 -6.584 1.00 91.88 934 THR A N 1
ATOM 7574 C CA . THR A 1 934 ? -21.671 -10.616 -5.922 1.00 91.88 934 THR A CA 1
ATOM 7575 C C . THR A 1 934 ? -22.589 -11.605 -6.631 1.00 91.88 934 THR A C 1
ATOM 7577 O O . THR A 1 934 ? -22.509 -11.822 -7.839 1.00 91.88 934 THR A O 1
ATOM 7580 N N . HIS A 1 935 ? -23.490 -12.195 -5.860 1.00 87.06 935 HIS A N 1
ATOM 7581 C CA . HIS A 1 935 ? -24.636 -12.972 -6.319 1.00 87.06 935 HIS A CA 1
ATOM 7582 C C . HIS A 1 935 ? -25.958 -12.239 -6.057 1.00 87.06 935 HIS A C 1
ATOM 7584 O O . HIS A 1 935 ? -27.029 -12.818 -6.218 1.00 87.06 935 HIS A O 1
ATOM 7590 N N . SER A 1 936 ? -25.898 -10.976 -5.625 1.00 89.31 936 SER A N 1
ATOM 7591 C CA . SER A 1 936 ? -27.078 -10.199 -5.273 1.00 89.31 936 SER A CA 1
ATOM 7592 C C . SER A 1 936 ? -27.678 -9.488 -6.479 1.00 89.31 936 SER A C 1
ATOM 7594 O O . SER A 1 936 ? -27.106 -8.540 -7.020 1.00 89.31 936 SER A O 1
ATOM 7596 N N . GLU A 1 937 ? -28.902 -9.881 -6.823 1.00 87.88 937 GLU A N 1
ATOM 7597 C CA . GLU A 1 937 ? -29.762 -9.126 -7.735 1.00 87.88 937 GLU A CA 1
ATOM 7598 C C . GLU A 1 937 ? -29.988 -7.690 -7.253 1.00 87.88 937 GLU A C 1
ATOM 7600 O O . GLU A 1 937 ? -29.942 -6.742 -8.033 1.00 87.88 937 GLU A O 1
ATOM 7605 N N . ILE A 1 938 ? -30.204 -7.523 -5.947 1.00 90.50 938 ILE A N 1
ATOM 7606 C CA . ILE A 1 938 ? -30.532 -6.232 -5.341 1.00 90.50 938 ILE A CA 1
ATOM 7607 C C . ILE A 1 938 ? -29.409 -5.226 -5.595 1.00 90.50 938 ILE A C 1
ATOM 7609 O O . ILE A 1 938 ? -29.683 -4.058 -5.864 1.00 90.50 938 ILE A O 1
ATOM 7613 N N . MET A 1 939 ? -28.149 -5.669 -5.550 1.00 92.12 939 MET A N 1
ATOM 7614 C CA . MET A 1 939 ? -27.008 -4.802 -5.839 1.00 92.12 939 MET A CA 1
ATOM 7615 C C . MET A 1 939 ? -26.989 -4.345 -7.301 1.00 92.12 939 MET A C 1
ATOM 7617 O O . MET A 1 939 ? -26.779 -3.160 -7.555 1.00 92.12 939 MET A O 1
ATOM 7621 N N . ILE A 1 940 ? -27.261 -5.243 -8.253 1.00 91.69 940 ILE A N 1
ATOM 7622 C CA . ILE A 1 940 ? -27.325 -4.908 -9.685 1.00 91.69 940 ILE A CA 1
ATOM 7623 C C . ILE A 1 940 ? -28.490 -3.949 -9.949 1.00 91.69 940 ILE A C 1
ATOM 7625 O O . ILE A 1 940 ? -28.291 -2.879 -10.521 1.00 91.69 940 ILE A O 1
ATOM 7629 N N . ASN A 1 941 ? -29.682 -4.266 -9.440 1.00 91.12 941 ASN A N 1
ATOM 7630 C CA . ASN A 1 941 ? -30.865 -3.419 -9.596 1.00 91.12 941 ASN A CA 1
ATOM 7631 C C . ASN A 1 941 ? -30.652 -2.039 -8.959 1.00 91.12 941 ASN A C 1
ATOM 7633 O O . ASN A 1 941 ? -31.094 -1.023 -9.496 1.00 91.12 941 ASN A O 1
ATOM 7637 N N . ARG A 1 942 ? -29.915 -1.958 -7.841 1.00 93.56 942 ARG A N 1
ATOM 7638 C CA . ARG A 1 942 ? -29.591 -0.667 -7.227 1.00 93.56 942 ARG A CA 1
ATOM 7639 C C . ARG A 1 942 ? -28.609 0.162 -8.056 1.00 93.56 942 ARG A C 1
ATOM 7641 O O . ARG A 1 942 ? -28.722 1.391 -8.063 1.00 93.56 942 ARG A O 1
ATOM 7648 N N . ILE A 1 943 ? -27.678 -0.477 -8.765 1.00 93.25 943 ILE A N 1
ATOM 7649 C CA . ILE A 1 943 ? -26.816 0.193 -9.750 1.00 93.25 943 ILE A CA 1
ATOM 7650 C C . ILE A 1 943 ? -27.678 0.760 -10.883 1.00 93.25 943 ILE A C 1
ATOM 7652 O O . ILE A 1 943 ? -27.575 1.956 -11.156 1.00 93.25 943 ILE A O 1
ATOM 7656 N N . SER A 1 944 ? -28.571 -0.048 -11.464 1.00 91.31 944 SER A N 1
ATOM 7657 C CA . SER A 1 944 ? -29.529 0.386 -12.493 1.00 91.31 944 SER A CA 1
ATOM 7658 C C . SER A 1 944 ? -30.342 1.599 -12.047 1.00 91.31 944 SER A C 1
ATOM 7660 O O . SER A 1 944 ? -30.355 2.634 -12.712 1.00 91.31 944 SER A O 1
ATOM 7662 N N . GLU A 1 945 ? -30.947 1.537 -10.857 1.00 92.44 945 GLU A N 1
ATOM 7663 C CA . GLU A 1 945 ? -31.676 2.671 -10.287 1.00 92.44 945 GLU A CA 1
ATOM 7664 C C . GLU A 1 945 ? -30.798 3.912 -10.096 1.00 92.44 945 GLU A C 1
ATOM 7666 O O . GLU A 1 945 ? -31.274 5.040 -10.250 1.00 92.44 945 GLU A O 1
ATOM 7671 N N . SER A 1 946 ? -29.537 3.726 -9.706 1.00 90.06 946 SER A N 1
ATOM 7672 C CA . SER A 1 946 ? -28.599 4.829 -9.504 1.00 90.06 946 SER A CA 1
ATOM 7673 C C . SER A 1 946 ? -28.235 5.500 -10.823 1.00 90.06 946 SER A C 1
ATOM 7675 O O . SER A 1 946 ? -28.114 6.724 -10.851 1.00 90.06 946 SER A O 1
ATOM 7677 N N . ILE A 1 947 ? -28.109 4.737 -11.909 1.00 90.75 947 ILE A N 1
ATOM 7678 C CA . ILE A 1 947 ? -27.890 5.272 -13.258 1.00 90.75 947 ILE A CA 1
ATOM 7679 C C . ILE A 1 947 ? -29.125 6.044 -13.720 1.00 90.75 947 ILE A C 1
ATOM 7681 O O . ILE A 1 947 ? -29.022 7.234 -14.009 1.00 90.75 947 ILE A O 1
ATOM 7685 N N . LYS A 1 948 ? -30.308 5.429 -13.630 1.00 91.06 948 LYS A N 1
ATOM 7686 C CA . LYS A 1 948 ? -31.591 6.048 -13.994 1.00 91.06 948 LYS A CA 1
ATOM 7687 C C . LYS A 1 948 ? -31.875 7.365 -13.263 1.00 91.06 948 LYS A C 1
ATOM 7689 O O . LYS A 1 948 ? -32.542 8.254 -13.781 1.00 91.06 948 LYS A O 1
ATOM 7694 N N . LYS A 1 949 ? -31.387 7.499 -12.025 1.00 87.00 949 LYS A N 1
ATOM 7695 C CA . LYS A 1 949 ? -31.525 8.706 -11.186 1.00 87.00 949 LYS A CA 1
ATOM 7696 C C . LYS A 1 949 ? -30.376 9.716 -11.376 1.00 87.00 949 LYS A C 1
ATOM 7698 O O . LYS A 1 949 ? -30.246 10.616 -10.548 1.00 87.00 949 LYS A O 1
ATOM 7703 N N . ASP A 1 950 ? -29.506 9.534 -12.377 1.00 83.25 950 ASP A N 1
ATOM 7704 C CA . ASP A 1 950 ? -28.261 10.293 -12.632 1.00 83.25 950 ASP A CA 1
ATOM 7705 C C . ASP A 1 950 ? -27.293 10.344 -11.420 1.00 83.25 950 ASP A C 1
ATOM 7707 O O . ASP A 1 950 ? -26.339 11.127 -11.316 1.00 83.25 950 ASP A O 1
ATOM 7711 N N . LYS A 1 951 ? -27.488 9.432 -10.462 1.00 79.62 951 LYS A N 1
ATOM 7712 C CA . LYS A 1 951 ? -26.596 9.246 -9.312 1.00 79.62 951 LYS A CA 1
ATOM 7713 C C . LYS A 1 951 ? -25.352 8.466 -9.682 1.00 79.62 951 LYS A C 1
ATOM 7715 O O . LYS A 1 951 ? -24.325 8.693 -9.053 1.00 79.62 951 LYS A O 1
ATOM 7720 N N . LEU A 1 952 ? -25.361 7.702 -10.773 1.00 84.50 952 LEU A N 1
ATOM 7721 C CA . LEU A 1 952 ? -24.202 7.013 -11.344 1.00 84.50 952 LEU A CA 1
ATOM 7722 C C . LEU A 1 952 ? -24.143 7.229 -12.866 1.00 84.50 952 LEU A C 1
ATOM 7724 O O . LEU A 1 952 ? -25.176 7.418 -13.484 1.00 84.50 952 LEU A O 1
ATOM 7728 N N . LYS A 1 953 ? -22.950 7.299 -13.467 1.00 88.56 953 LYS A N 1
ATOM 7729 C CA . LYS A 1 953 ? -22.819 7.397 -14.932 1.00 88.56 953 LYS A CA 1
ATOM 7730 C C . LYS A 1 953 ? -22.732 5.991 -15.506 1.00 88.56 953 LYS A C 1
ATOM 7732 O O . LYS A 1 953 ? -21.923 5.213 -15.002 1.00 88.56 953 LYS A O 1
ATOM 7737 N N . HIS A 1 954 ? -23.495 5.666 -16.541 1.00 88.62 954 HIS A N 1
ATOM 7738 C CA . HIS A 1 954 ? -23.496 4.309 -17.091 1.00 88.62 954 HIS A CA 1
ATOM 7739 C C . HIS A 1 954 ? -22.100 3.889 -17.601 1.00 88.62 954 HIS A C 1
ATOM 7741 O O . HIS A 1 954 ? -21.681 2.746 -17.418 1.00 88.62 954 HIS A O 1
ATOM 7747 N N . GLU A 1 955 ? -21.288 4.835 -18.096 1.00 89.12 955 GLU A N 1
ATOM 7748 C CA . GLU A 1 955 ? -19.931 4.551 -18.574 1.00 89.12 955 GLU A CA 1
ATOM 7749 C C . GLU A 1 955 ? -18.949 4.217 -17.441 1.00 89.12 955 GLU A C 1
ATOM 7751 O O . GLU A 1 955 ? -17.916 3.609 -17.710 1.00 89.12 955 GLU A O 1
ATOM 7756 N N . SER A 1 956 ? -19.270 4.582 -16.191 1.00 88.94 956 SER A N 1
ATOM 7757 C CA . SER A 1 956 ? -18.442 4.350 -14.993 1.00 88.94 956 SER A CA 1
ATOM 7758 C C . SER A 1 956 ? -18.599 2.952 -14.382 1.00 88.94 956 SER A C 1
ATOM 7760 O O . SER A 1 956 ? -17.883 2.612 -13.439 1.00 88.94 956 SER A O 1
ATOM 7762 N N . VAL A 1 957 ? -19.497 2.127 -14.935 1.00 92.06 957 VAL A N 1
ATOM 7763 C CA . VAL A 1 957 ? -19.811 0.790 -14.418 1.00 92.06 957 VAL A CA 1
ATOM 7764 C C . VAL A 1 957 ? -19.620 -0.283 -15.484 1.00 92.06 957 VAL A C 1
ATOM 7766 O O . VAL A 1 957 ? -19.854 -0.055 -16.674 1.00 92.06 957 VAL A O 1
ATOM 7769 N N . THR A 1 958 ? -19.163 -1.458 -15.063 1.00 93.19 958 THR A N 1
ATOM 7770 C CA . THR A 1 958 ? -19.139 -2.675 -15.882 1.00 93.19 958 THR A CA 1
ATOM 7771 C C . THR A 1 958 ? -19.553 -3.882 -15.050 1.00 93.19 958 THR A C 1
ATOM 7773 O O . THR A 1 958 ? -19.268 -3.951 -13.852 1.00 93.19 958 THR A O 1
ATOM 7776 N N . VAL A 1 959 ? -20.213 -4.835 -15.697 1.00 93.50 959 VAL A N 1
ATOM 7777 C CA . VAL A 1 959 ? -20.596 -6.134 -15.155 1.00 93.50 959 VAL A CA 1
ATOM 7778 C C . VAL A 1 959 ? -19.845 -7.210 -15.933 1.00 93.50 959 VAL A C 1
ATOM 7780 O O . VAL A 1 959 ? -20.087 -7.434 -17.110 1.00 93.50 959 VAL A O 1
ATOM 7783 N N . ASN A 1 960 ? -18.913 -7.884 -15.276 1.00 93.12 960 ASN A N 1
ATOM 7784 C CA . ASN A 1 960 ? -18.119 -8.976 -15.815 1.00 93.12 960 ASN A CA 1
ATOM 7785 C C . ASN A 1 960 ? -18.802 -10.308 -15.481 1.00 93.12 960 ASN A C 1
ATOM 7787 O O . ASN A 1 960 ? -18.795 -10.763 -14.334 1.00 93.12 960 ASN A O 1
ATOM 7791 N N . ILE A 1 961 ? -19.406 -10.927 -16.489 1.00 91.25 961 ILE A N 1
ATOM 7792 C CA . ILE A 1 961 ? -20.087 -12.216 -16.392 1.00 91.25 961 ILE A CA 1
ATOM 7793 C C . ILE A 1 961 ? -19.061 -13.321 -16.638 1.00 91.25 961 ILE A C 1
ATOM 7795 O O . ILE A 1 961 ? -18.459 -13.396 -17.707 1.00 91.25 961 ILE A O 1
ATOM 7799 N N . VAL A 1 962 ? -18.856 -14.180 -15.643 1.00 90.00 962 VAL A N 1
ATOM 7800 C CA . VAL A 1 962 ? -17.907 -15.294 -15.706 1.00 90.00 962 VAL A CA 1
ATOM 7801 C C . VAL A 1 962 ? -18.657 -16.599 -15.924 1.00 90.00 962 VAL A C 1
ATOM 7803 O O . VAL A 1 962 ? -19.332 -17.109 -15.018 1.00 90.00 962 VAL A O 1
ATOM 7806 N N . ASN A 1 963 ? -18.480 -17.158 -17.114 1.00 87.44 963 ASN A N 1
ATOM 7807 C CA . ASN A 1 963 ? -19.088 -18.410 -17.537 1.00 87.44 963 ASN A CA 1
ATOM 7808 C C . ASN A 1 963 ? -18.061 -19.538 -17.515 1.00 87.44 963 ASN A C 1
ATOM 7810 O O . ASN A 1 963 ? -16.859 -19.296 -17.586 1.00 87.44 963 ASN A O 1
ATOM 7814 N N . ILE A 1 964 ? -18.553 -20.767 -17.406 1.00 86.12 964 ILE A N 1
ATOM 7815 C CA . ILE A 1 964 ? -17.764 -21.989 -17.530 1.00 86.12 964 ILE A CA 1
ATOM 7816 C C . ILE A 1 964 ? -18.471 -22.897 -18.532 1.00 86.12 964 ILE A C 1
ATOM 7818 O O . ILE A 1 964 ? -19.693 -23.047 -18.449 1.00 86.12 964 ILE A O 1
ATOM 7822 N N . ASP A 1 965 ? -17.723 -23.414 -19.502 1.00 86.81 965 ASP A N 1
ATOM 7823 C CA . ASP A 1 965 ? -18.239 -24.363 -20.487 1.00 86.81 965 ASP A CA 1
ATOM 7824 C C . ASP A 1 965 ? -18.251 -25.803 -19.944 1.00 86.81 965 ASP A C 1
ATOM 7826 O O . ASP A 1 965 ? -17.779 -26.080 -18.835 1.00 86.81 965 ASP A O 1
ATOM 7830 N N . ASP A 1 966 ? -18.806 -26.728 -20.728 1.00 84.56 966 ASP A N 1
ATOM 7831 C CA . ASP A 1 966 ? -18.901 -28.147 -20.361 1.00 84.56 966 ASP A CA 1
ATOM 7832 C C . ASP A 1 966 ? -17.528 -28.839 -20.267 1.00 84.56 966 ASP A C 1
ATOM 7834 O O . ASP A 1 966 ? -17.398 -29.882 -19.626 1.00 84.56 966 ASP A O 1
ATOM 7838 N N . GLU A 1 967 ? -16.484 -28.249 -20.858 1.00 84.69 967 GLU A N 1
ATOM 7839 C CA . GLU A 1 967 ? -15.097 -28.714 -20.748 1.00 84.69 967 GLU A CA 1
ATOM 7840 C C . GLU A 1 967 ? -14.389 -28.155 -19.497 1.00 84.69 967 GLU A C 1
ATOM 7842 O O . GLU A 1 967 ? -13.222 -28.465 -19.244 1.00 84.69 967 GLU A O 1
ATOM 7847 N N . GLY A 1 968 ? -15.082 -27.339 -18.696 1.00 85.44 968 GLY A N 1
ATOM 7848 C CA . GLY A 1 968 ? -14.554 -26.711 -17.490 1.00 85.44 968 GLY A CA 1
ATOM 7849 C C . GLY A 1 968 ? -13.709 -25.461 -17.751 1.00 85.44 968 GLY A C 1
ATOM 7850 O O . GLY A 1 968 ? -13.042 -24.980 -16.831 1.00 85.44 968 GLY A O 1
ATOM 7851 N N . LYS A 1 969 ? -13.704 -24.924 -18.977 1.00 90.12 969 LYS A N 1
ATOM 7852 C CA . LYS A 1 969 ? -12.972 -23.704 -19.328 1.00 90.12 969 LYS A CA 1
ATOM 7853 C C . LYS A 1 969 ? -13.820 -22.481 -19.025 1.00 90.12 969 LYS A C 1
ATOM 7855 O O . LYS A 1 969 ? -14.977 -22.366 -19.427 1.00 90.12 969 LYS A O 1
ATOM 7860 N N . SER A 1 970 ? -13.211 -21.537 -18.328 1.00 91.56 970 SER A N 1
ATOM 7861 C CA . SER A 1 970 ? -13.842 -20.286 -17.950 1.00 91.56 970 SER A CA 1
ATOM 7862 C C . SER A 1 970 ? -13.594 -19.192 -18.981 1.00 91.56 970 SER A C 1
ATOM 7864 O O . SER A 1 970 ? -12.478 -19.036 -19.481 1.00 91.56 970 SER A O 1
ATOM 7866 N N . SER A 1 971 ? -14.620 -18.384 -19.232 1.00 90.19 971 SER A N 1
ATOM 7867 C CA . SER A 1 971 ? -14.567 -17.177 -20.060 1.00 90.19 971 SER A CA 1
ATOM 7868 C C . SER A 1 971 ? -15.186 -15.992 -19.319 1.00 90.19 971 SER A C 1
ATOM 7870 O O . SER A 1 971 ? -15.986 -16.168 -18.395 1.00 90.19 971 SER A O 1
ATOM 7872 N N . VAL A 1 972 ? -14.788 -14.777 -19.699 1.00 91.88 972 VAL A N 1
ATOM 7873 C CA . VAL A 1 972 ? -15.317 -13.535 -19.123 1.00 91.88 972 VAL A CA 1
ATOM 7874 C C . VAL A 1 972 ? -15.952 -12.706 -20.228 1.00 91.88 972 VAL A C 1
ATOM 7876 O O . VAL A 1 972 ? -15.324 -12.457 -21.253 1.00 91.88 972 VAL A O 1
ATOM 7879 N N . HIS A 1 973 ? -17.186 -12.270 -20.000 1.00 89.31 973 HIS A N 1
ATOM 7880 C CA . HIS A 1 973 ? -17.931 -11.385 -20.884 1.00 89.31 973 HIS A CA 1
ATOM 7881 C C . HIS A 1 973 ? -18.301 -10.101 -20.133 1.00 89.31 973 HIS A C 1
ATOM 7883 O O . HIS A 1 973 ? -19.011 -10.154 -19.130 1.00 89.31 973 HIS A O 1
ATOM 7889 N N . SER A 1 974 ? -17.794 -8.951 -20.577 1.00 91.38 974 SER A N 1
ATOM 7890 C CA . SER A 1 974 ? -18.047 -7.658 -19.928 1.00 91.38 974 SER A CA 1
ATOM 7891 C C . SER A 1 974 ? -19.240 -6.951 -20.566 1.00 91.38 974 SER A C 1
ATOM 7893 O O . SER A 1 974 ? -19.243 -6.687 -21.764 1.00 91.38 974 SER A O 1
ATOM 7895 N N . VAL A 1 975 ? -20.219 -6.589 -19.745 1.00 91.25 975 VAL A N 1
ATOM 7896 C CA . VAL A 1 975 ? -21.473 -5.944 -20.137 1.00 91.25 975 VAL A CA 1
ATOM 7897 C C . VAL A 1 975 ? -21.598 -4.590 -19.437 1.00 91.25 975 VAL A C 1
ATOM 7899 O O . VAL A 1 975 ? -21.229 -4.433 -18.273 1.00 91.25 975 VAL A O 1
ATOM 7902 N N . GLY A 1 976 ? -22.094 -3.586 -20.157 1.00 90.81 976 GLY A N 1
ATOM 7903 C CA . GLY A 1 976 ? -22.373 -2.254 -19.622 1.00 90.81 976 GLY A CA 1
ATOM 7904 C C . GLY A 1 976 ? -23.858 -2.015 -19.354 1.00 90.81 976 GLY A C 1
ATOM 7905 O O . GLY A 1 976 ? -24.704 -2.866 -19.613 1.00 90.81 976 GLY A O 1
ATOM 7906 N N . PHE A 1 977 ? -24.156 -0.812 -18.880 1.00 91.56 977 PHE A N 1
ATOM 7907 C CA . PHE A 1 977 ? -25.515 -0.286 -18.804 1.00 91.56 977 PHE A CA 1
ATOM 7908 C C . PHE A 1 977 ? -25.722 0.754 -19.906 1.00 91.56 977 PHE A C 1
ATOM 7910 O O . PHE A 1 977 ? -24.761 1.420 -20.321 1.00 91.56 977 PHE A O 1
ATOM 7917 N N . ASP A 1 978 ? -26.960 0.904 -20.359 1.00 90.50 978 ASP A N 1
ATOM 7918 C CA . ASP A 1 978 ? -27.362 2.038 -21.187 1.00 90.50 978 ASP A CA 1
ATOM 7919 C C . ASP A 1 978 ? -27.638 3.302 -20.348 1.00 90.50 978 ASP A C 1
ATOM 7921 O O . ASP A 1 978 ? -27.423 3.336 -19.131 1.00 90.50 978 ASP A O 1
ATOM 7925 N N . GLU A 1 979 ? -28.062 4.376 -21.017 1.00 89.31 979 GLU A N 1
ATOM 7926 C CA . GLU A 1 979 ? -28.351 5.671 -20.391 1.00 89.31 979 GLU A CA 1
ATOM 7927 C C . GLU A 1 979 ? -29.579 5.635 -19.461 1.00 89.31 979 GLU A C 1
ATOM 7929 O O . GLU A 1 979 ? -29.631 6.407 -18.501 1.00 89.31 979 GLU A O 1
ATOM 7934 N N . ASP A 1 980 ? -30.526 4.719 -19.694 1.00 88.00 980 ASP A N 1
ATOM 7935 C CA . ASP A 1 980 ? -31.736 4.541 -18.881 1.00 88.00 980 ASP A CA 1
ATOM 7936 C C . ASP A 1 980 ? -31.491 3.660 -17.640 1.00 88.00 980 ASP A C 1
ATOM 7938 O O . ASP A 1 980 ? -32.332 3.587 -16.733 1.00 88.00 980 ASP A O 1
ATOM 7942 N N . GLY A 1 981 ? -30.299 3.062 -17.553 1.00 86.38 981 GLY A N 1
ATOM 7943 C CA . GLY A 1 981 ? -29.862 2.208 -16.457 1.00 86.38 981 GLY A CA 1
ATOM 7944 C C . GLY A 1 981 ? -30.207 0.737 -16.650 1.00 86.38 981 GLY A C 1
ATOM 7945 O O . GLY A 1 981 ? -30.043 -0.037 -15.703 1.00 86.38 981 GLY A O 1
ATOM 7946 N N . ASP A 1 982 ? -30.642 0.331 -17.839 1.00 87.50 982 ASP A N 1
ATOM 7947 C CA . ASP A 1 982 ? -30.888 -1.068 -18.151 1.00 87.50 982 ASP A CA 1
ATOM 7948 C C . ASP A 1 982 ? -29.563 -1.774 -18.474 1.00 87.50 982 ASP A C 1
ATOM 7950 O O . ASP A 1 982 ? -28.651 -1.231 -19.109 1.00 87.50 982 ASP A O 1
ATOM 7954 N N . LEU A 1 983 ? -29.412 -2.995 -17.955 1.00 88.62 983 LEU A N 1
ATOM 7955 C CA . LEU A 1 983 ? -28.246 -3.826 -18.236 1.00 88.62 983 LEU A CA 1
ATOM 7956 C C . LEU A 1 983 ? -28.377 -4.367 -19.662 1.00 88.62 983 LEU A C 1
ATOM 7958 O O . LEU A 1 983 ? -29.341 -5.074 -19.956 1.00 88.62 983 LEU A O 1
ATOM 7962 N N . LEU A 1 984 ? -27.399 -4.061 -20.521 1.00 86.81 984 LEU A N 1
ATOM 7963 C CA . LEU A 1 984 ? -27.469 -4.367 -21.957 1.00 86.81 984 LEU A CA 1
ATOM 7964 C C . LEU A 1 984 ? -27.673 -5.863 -22.235 1.00 86.81 984 LEU A C 1
ATOM 7966 O O . LEU A 1 984 ? -28.377 -6.234 -23.168 1.00 86.81 984 LEU A O 1
ATOM 7970 N N . GLU A 1 985 ? -27.077 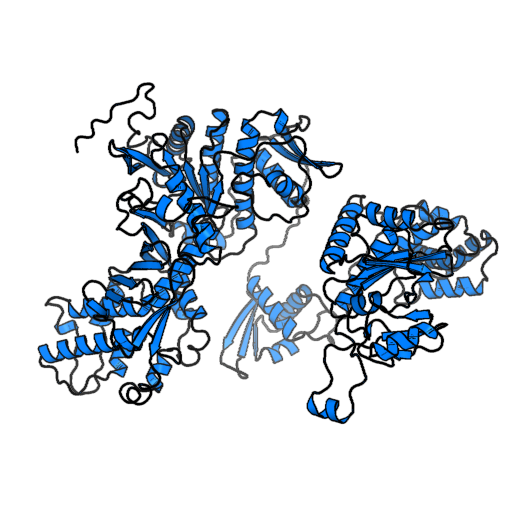-6.718 -21.405 1.00 83.62 985 GLU A N 1
ATOM 7971 C CA . GLU A 1 985 ? -27.227 -8.167 -21.475 1.00 83.62 985 GLU A CA 1
ATOM 7972 C C . GLU A 1 985 ? -27.281 -8.773 -20.072 1.00 83.62 985 GLU A C 1
ATOM 7974 O O . GLU A 1 985 ? -26.339 -8.666 -19.280 1.00 83.62 985 GLU A O 1
ATOM 7979 N N . TRP A 1 986 ? -28.381 -9.458 -19.762 1.00 78.50 986 TRP A N 1
ATOM 7980 C CA . TRP A 1 986 ? -28.487 -10.189 -18.507 1.00 78.50 986 TRP A CA 1
ATOM 7981 C C . TRP A 1 986 ? -27.761 -11.539 -18.586 1.00 78.50 986 TRP A C 1
ATOM 7983 O O . TRP A 1 986 ? -27.908 -12.267 -19.570 1.00 78.50 986 TRP A O 1
ATOM 7993 N N . PRO A 1 987 ? -27.029 -11.939 -17.533 1.00 67.38 987 PRO A N 1
ATOM 7994 C CA . PRO A 1 987 ? -26.474 -13.287 -17.420 1.00 67.38 987 PRO A CA 1
ATOM 7995 C C . PRO A 1 987 ? -27.569 -14.364 -17.504 1.00 67.38 987 PRO A C 1
ATOM 7997 O O . PRO A 1 987 ? -28.452 -14.462 -16.646 1.00 67.38 987 PRO A O 1
ATOM 8000 N N . ILE A 1 988 ? -27.479 -15.222 -18.522 1.00 57.41 988 ILE A N 1
ATOM 8001 C CA . ILE A 1 988 ? -28.424 -16.322 -18.746 1.00 57.41 988 ILE A CA 1
ATOM 8002 C C . ILE A 1 988 ? -28.430 -17.264 -17.531 1.00 57.41 988 ILE A C 1
ATOM 8004 O O . ILE A 1 988 ? -27.412 -17.871 -17.179 1.00 57.41 988 ILE A O 1
ATOM 8008 N N . GLY A 1 989 ? -29.601 -17.410 -16.907 1.00 58.59 989 GLY A N 1
ATOM 8009 C CA . GLY A 1 989 ? -29.822 -18.306 -15.768 1.00 58.59 989 GLY A CA 1
ATOM 8010 C C . GLY A 1 989 ? -29.376 -17.776 -14.410 1.00 58.59 989 GLY A C 1
ATOM 8011 O O . GLY A 1 989 ? -29.334 -18.534 -13.447 1.00 58.59 989 GLY A O 1
ATOM 8012 N N . PHE A 1 990 ? -29.061 -16.484 -14.301 1.00 62.62 990 PHE A N 1
ATOM 8013 C CA . PHE A 1 990 ? -28.741 -15.864 -13.011 1.00 62.62 990 PHE A CA 1
ATOM 8014 C C . PHE A 1 990 ? -29.937 -15.850 -12.044 1.00 62.62 990 PHE A C 1
ATOM 8016 O O . PHE A 1 990 ? -29.747 -15.960 -10.838 1.00 62.62 990 PHE A O 1
ATOM 8023 N N . PHE A 1 991 ? -31.162 -15.804 -12.581 1.00 58.28 991 PHE A N 1
ATOM 8024 C CA . PHE A 1 991 ? -32.419 -15.824 -11.817 1.00 58.28 991 PHE A CA 1
ATOM 8025 C C . PHE A 1 991 ? -33.189 -17.145 -11.905 1.00 58.28 991 PHE A C 1
ATOM 8027 O O . PHE A 1 991 ? -34.265 -17.277 -11.323 1.00 58.28 991 PHE A O 1
ATOM 8034 N N . SER A 1 992 ? -32.699 -18.122 -12.671 1.00 55.22 992 SER A N 1
ATOM 8035 C CA . SER A 1 992 ? -33.442 -19.362 -12.887 1.00 55.22 992 SER A CA 1
ATOM 8036 C C . SER A 1 992 ? -33.258 -20.313 -11.708 1.00 55.22 992 SER A C 1
ATOM 8038 O O . SER A 1 992 ? -32.137 -20.711 -11.395 1.00 55.22 992 SER A O 1
ATOM 8040 N N . ALA A 1 993 ? -34.368 -20.737 -11.104 1.00 44.25 993 ALA A N 1
ATOM 8041 C CA . ALA A 1 993 ? -34.379 -21.787 -10.085 1.00 44.25 993 ALA A CA 1
ATOM 8042 C C . ALA A 1 993 ? -33.989 -23.173 -10.644 1.00 44.25 993 ALA A C 1
ATOM 8044 O O . ALA A 1 993 ? -33.602 -24.059 -9.886 1.00 44.25 993 ALA A O 1
ATOM 8045 N N . GLU A 1 994 ? -34.070 -23.357 -11.965 1.00 41.97 994 GLU A N 1
ATOM 8046 C CA . GLU A 1 994 ? -33.687 -24.587 -12.657 1.00 41.97 994 GLU A CA 1
ATOM 8047 C C . GLU A 1 994 ? -32.288 -24.465 -13.288 1.00 41.97 994 GLU A C 1
ATOM 8049 O O . GLU A 1 994 ? -31.936 -23.403 -13.813 1.00 41.97 994 GLU A O 1
ATOM 8054 N N . PRO A 1 995 ? -31.471 -25.536 -13.279 1.00 44.69 995 PRO A N 1
ATOM 8055 C CA . PRO A 1 995 ? -30.197 -25.549 -13.981 1.00 44.69 995 PRO A CA 1
ATOM 8056 C C . PRO A 1 995 ? -30.440 -25.469 -15.492 1.00 44.69 995 PRO A C 1
ATOM 8058 O O . PRO A 1 995 ? -30.764 -26.462 -16.140 1.00 44.69 995 PRO A O 1
ATOM 8061 N N . ILE A 1 996 ? -30.263 -24.280 -16.070 1.00 48.06 996 ILE A N 1
ATOM 8062 C CA . ILE A 1 996 ? -30.297 -24.103 -17.525 1.00 48.06 996 ILE A CA 1
ATOM 8063 C C . ILE A 1 996 ? -29.142 -24.913 -18.130 1.00 48.06 996 ILE A C 1
ATOM 8065 O O . ILE A 1 996 ? -27.973 -24.662 -17.819 1.00 48.06 996 ILE A O 1
ATOM 8069 N N . LYS A 1 997 ? -29.451 -25.900 -18.978 1.00 41.72 997 LYS A N 1
ATOM 8070 C CA . LYS A 1 997 ? -28.453 -26.531 -19.851 1.00 41.72 997 LYS A CA 1
ATOM 8071 C C . LYS A 1 997 ? -28.018 -25.490 -20.881 1.00 41.72 997 LYS A C 1
ATOM 8073 O O . LYS A 1 997 ? -28.860 -24.970 -21.608 1.00 41.72 997 LYS A O 1
ATOM 8078 N N . TYR A 1 998 ? -26.734 -25.145 -20.895 1.00 46.78 998 TYR A N 1
ATOM 8079 C CA . TYR A 1 998 ? -26.193 -24.197 -21.860 1.00 46.78 998 TYR A CA 1
ATOM 8080 C C . TYR A 1 998 ? -25.955 -24.916 -23.187 1.00 46.78 998 TYR A C 1
ATOM 8082 O O . TYR A 1 998 ? -24.999 -25.667 -23.310 1.00 46.78 998 TYR A O 1
ATOM 8090 N N . ASP A 1 999 ? -26.812 -24.686 -24.177 1.00 33.91 999 ASP A N 1
ATOM 8091 C CA . ASP A 1 999 ? -26.558 -25.105 -25.558 1.00 33.91 999 ASP A CA 1
ATOM 8092 C C . ASP A 1 999 ? -25.898 -23.919 -26.286 1.00 33.91 999 ASP A C 1
ATOM 8094 O O . ASP A 1 999 ? -26.551 -23.143 -26.984 1.00 33.91 999 ASP A O 1
ATOM 8098 N N . TYR A 1 1000 ? -24.600 -23.690 -26.049 1.00 38.12 1000 TYR A N 1
ATOM 8099 C CA . TYR A 1 1000 ? -23.846 -22.703 -26.829 1.00 38.12 1000 TYR A CA 1
ATOM 8100 C C . TYR A 1 1000 ? -23.470 -23.328 -28.179 1.00 38.12 1000 TYR A C 1
ATOM 8102 O O . TYR A 1 1000 ? -22.416 -23.944 -28.318 1.00 38.12 1000 TYR A O 1
ATOM 8110 N N . LYS A 1 1001 ? -24.320 -23.157 -29.197 1.00 28.58 1001 LYS A N 1
ATOM 8111 C CA . LYS A 1 1001 ? -23.867 -23.212 -30.595 1.00 28.58 1001 LYS A CA 1
ATOM 8112 C C . LYS A 1 1001 ? -23.356 -21.823 -30.980 1.00 28.58 1001 LYS A C 1
ATOM 8114 O O . LYS A 1 1001 ? -24.167 -20.946 -31.266 1.00 28.58 1001 LYS A O 1
ATOM 8119 N N . PHE A 1 1002 ? -22.036 -21.640 -30.939 1.00 30.98 1002 PHE A N 1
ATOM 8120 C CA . PHE A 1 1002 ? -21.341 -20.567 -31.657 1.00 30.98 1002 PHE A CA 1
ATOM 8121 C C . PHE A 1 1002 ? -20.910 -21.057 -33.036 1.00 30.98 1002 PHE A C 1
ATOM 8123 O O . PHE A 1 1002 ? -20.465 -22.227 -33.124 1.00 30.98 1002 PHE A O 1
#

Solvent-accessible surface area (backbone atoms only — not comparable to full-atom values): 57358 Å² total; per-residue (Å²): 113,64,70,60,46,70,56,51,57,82,30,41,38,69,61,83,79,55,71,76,55,41,75,76,68,50,81,70,92,69,57,33,26,30,44,35,20,67,79,82,80,64,73,46,60,38,54,25,50,55,58,52,58,63,37,60,83,74,33,49,28,25,32,79,29,24,14,75,44,71,87,53,86,44,70,90,33,39,37,35,42,22,52,53,70,45,45,34,59,32,88,45,89,89,39,61,87,60,50,72,68,60,56,52,51,33,35,53,73,60,70,46,76,75,55,19,34,32,32,55,42,95,82,61,21,38,40,42,28,36,32,35,67,60,68,41,72,42,44,71,71,50,50,55,48,49,41,52,38,51,43,53,53,20,60,64,53,73,29,41,74,87,62,65,55,78,61,44,79,43,76,53,82,47,82,91,35,45,79,44,75,49,92,46,59,41,50,69,63,59,48,50,51,50,44,52,52,52,52,58,62,58,66,73,61,80,86,66,88,55,62,67,90,52,54,76,75,31,69,39,46,44,50,53,65,65,35,50,51,76,92,47,42,72,61,49,52,38,40,50,36,13,43,34,45,48,64,65,47,52,74,68,58,39,47,56,52,50,54,60,39,35,73,54,19,66,72,57,75,57,71,70,56,54,55,50,37,40,52,56,34,70,38,91,92,40,64,72,42,51,56,38,68,57,47,22,71,73,42,75,31,91,52,70,70,66,83,83,76,72,82,74,57,82,84,77,50,96,68,82,55,65,71,59,50,39,50,31,49,50,50,48,29,49,75,48,80,27,42,47,73,38,40,64,77,61,56,35,74,68,32,38,42,90,82,44,75,89,46,66,56,52,68,71,58,48,54,53,34,51,53,50,34,39,75,70,58,49,36,46,79,50,76,49,76,73,72,97,77,27,34,33,34,44,33,57,55,93,69,86,84,78,78,85,76,85,74,80,85,77,89,79,81,88,88,85,94,70,99,80,86,88,88,83,88,78,58,73,72,56,55,54,52,46,54,55,52,66,74,53,71,67,74,79,50,42,24,47,28,44,25,24,45,41,48,24,64,51,44,57,73,44,76,62,39,39,35,31,39,35,36,63,59,86,92,22,47,62,69,64,60,60,47,46,54,46,36,47,23,54,23,56,74,47,96,67,89,39,50,62,45,44,59,44,98,79,68,43,77,53,62,52,57,80,71,32,44,15,91,54,72,91,52,53,32,32,43,37,41,36,35,60,44,41,48,67,56,44,51,52,41,49,57,72,74,41,84,86,32,73,87,71,48,99,72,60,69,74,71,63,70,71,60,89,54,54,38,60,35,36,39,38,41,27,32,50,74,68,36,58,39,33,40,36,43,33,43,81,92,32,44,36,39,37,32,30,42,94,83,36,33,57,38,32,32,32,44,68,92,45,76,60,41,73,66,90,63,99,73,85,69,73,62,46,40,35,46,42,85,64,51,74,54,55,45,78,41,53,44,69,58,88,84,60,78,82,73,66,80,79,82,59,61,73,68,53,51,52,54,74,36,58,66,104,62,72,45,68,39,76,74,32,44,50,57,49,50,54,46,56,52,53,53,53,38,55,79,66,78,44,78,87,86,56,78,53,66,68,60,51,47,45,72,68,64,59,61,79,91,68,76,40,57,64,61,51,51,48,48,62,44,67,37,83,55,78,42,90,63,99,52,84,65,54,52,63,83,51,76,87,58,85,65,59,68,60,52,51,49,50,43,48,53,61,54,56,41,46,70,53,51,45,51,27,48,44,53,48,51,39,58,37,30,71,34,50,45,56,36,48,62,70,45,44,82,72,57,75,64,40,75,70,68,98,66,92,67,93,70,78,46,34,36,29,68,51,47,66,58,45,61,63,68,42,51,76,66,56,42,47,55,47,23,52,51,37,32,75,76,71,52,28,30,67,46,68,50,76,55,97,68,26,38,26,49,28,39,26,49,83,87,53,78,68,38,48,48,66,78,69,44,72,27,56,52,50,45,49,47,55,53,50,52,51,51,53,50,57,50,53,55,73,74,48,95,67,88,66,81,63,43,36,36,43,36,36,34,39,77,55,60,68,39,56,72,70,57,39,34,52,51,47,52,51,53,39,52,57,45,69,43,77,88,48,95,52,51,46,26,37,38,35,35,48,88,56,64,60,42,54,53,42,50,24,51,28,19,52,66,70,60,33,60,35,87,40,38,38,38,35,39,23,42,57,50,97,87,56,43,20,42,59,48,79,36,47,40,42,83,73,20,49,64,75,63,76,70,89,57,77,85,49,95,58,89,71,80,82,82,80,86,127

Radius of gyration: 38.36 Å; Cα contacts (8 Å, |Δi|>4): 1515; chains: 1; bounding box: 88×81×120 Å

Sequence (1002 aa):
MEVLRNLYRDQLTEAPKRASQIERTGYSKDLGWIFVCQEFTQPRAIRTYRSLFGAKEKYTYFTPNTFYRNDQRHAGSLRWLNAMVIDIDVKTTQNAGMIFPDVMDRVTSAGLPTPSLVVKTPSGGFHVYWYLKEPRRAFPKVVDHYKRVQRMIAEEMNADLQAIGAERWFRLPTEDNTVFRSGERVSFDDLCDWLTEQQENQSKRGNVALGSTDLLSHPAILKLLEGVEEGQRDNTCYTLALAYKAVGYEEDQALSSLYCWNEKNSPSLRQIEIKRKVKSAFKPGSPLGPSSYWIETLSGIEFKYQVWEGAKPREERTYSHLDEWKEDILAVLRKNGGCICGAQREIVKLVQSSVNPSISLSYTTFKRAVEELIKEKRLTKVVEGRGRSAKTTLRVNKGKILPLVQKKPFLNGANSYTFIDRVAGWSLSVLQYLKYRLSSRGLFVMRIGVENFRSFTHTGLLDLKDINIFIGRNSSGKSSLLRLFPLMKQTFNNETREPILWYAPDHVDFGDYDDVVGFKKSDPISFLYEFDLLKEDFLNSIMNSSRRIWSHSSFDPDEYVSSNGYAKLFLKVDTRKDYVTRIQVSILNVKIELSINNHNELVSLVANDITIYKTDREEEKPVRILATKQNLLPRLRVIKPKLVRSKINNAISKDFLNSIGTASGPNLMDEYIVPLALKLLKDFLVENDADKTSIDEEVLLNVLFGKLLEFDRDKLTNRLLSGELVIRTNGFISFENYKNGKNSIVDDLVDLYISSFIETLLLAADKYLKTYFSRVIYITPLRASVNRYYRLQGISISEMDASGANLPMIIKNMNPRELKDFQDWTKENFGFKIESLSSFGHVSVLIQFGTENPRNIIDLGFGYSQLIPIILAIWSTLNKINKTYTKHKTPYTIVIEQPELHLHPAMQAEFIDMCSIISKSKKYNQEIRFVIETHSEIMINRISESIKKDKLKHESVTVNIVNIDDEGKSSVHSVGFDEDGDLLEWPIGFFSAEPIKYDYKF

Organism: NCBI:txid518693

Nearest PDB structures (foldseek):
  8sm3-assembly1_A  TM=4.807E-01  e=6.043E-06  Bacillus cereus VD045
  1xma-assembly1_B-2  TM=7.852E-01  e=2.067E-01  Acetivibrio thermocellus
  3f8f-assembly1_B  TM=7.386E-01  e=2.067E-01  Lactococcus cremoris subsp. cremoris MG1363
  5x11-assembly4_G  TM=5.259E-01  e=3.259E+00  Bacillus spizizenii str. W23
  3k10-assembly1_A  TM=2.357E-01  e=4.833E+00  Saccharomyces cerevisiae

InterPro domains:
  IPR014820 Primase, C-terminal 1 [PF08708] (224-282)
  IPR027417 P-loop containing nucleoside triphosphate hydrolase [G3DSA:3.40.50.300] (445-496)
  IPR027417 P-loop containing nucleoside triphosphate hydrolase [SSF52540] (447-947)
  IPR041685 Endonuclease GajA/Old nuclease/RecF-like, AAA domain [PF13175] (447-940)
  IPR051396 Bacterial Antiviral Defense Nuclease [PTHR43581] (447-966)

Secondary structure (DSSP, 8-state):
-HHHHHHHGGGSBSSPPPHHHHHHH---SS--BEEEESSSSS-EEE-BHHHHHHHTTT--EE-SSEES-SS--SGGGEEEEEEEEEEE-TTSTTTTT--HHHHHHHHHHTTPPPPSEEEE-TTS-EEEEEEEEEEEE--HHHHHHHHHHHHHHHHHTT--GGG--TT--EEPP-TTTEEEE-S--B-HHHHHHHHHHHHHHHTTS------GGGSTTSHHHHHHHT---TTTHHHHHHHHHHHHHHHT--HHHHHHHHHHHHTTSSSPPPHHHHHHHHHHHHSTTS-SS--HHHHHHHHSS------------GGG-SS--HHHHHHHHHHHHHHTTTEEEE-HHHHHHT-B-SS-TT-BPPHHHHHHHHHHHHHTTSEEEEEESSGGG-EEEEEE-----------PPPP----------------HHHHHHHHHHHTT-----EEEEEEEETTEEE---EE--SEEEEEE-TTSSHHHHHTHHHHHHHHHHS--SSSS--B-TTS-B---HHHHB-S-TTSPEEEEEEEEEEHHHHHHHHHHH-TTTTTSS---HHHHTT---EEEEEEEEEE-SSSEEEEEEEETTEEEEEEE-TTSBEEEEEETTEEEEE---SS--S-EEEEE-SSSSPEEEEE--GGGTTTSTTTS-HHHHHHTT--SS--HIIIIIHHHHHHHHHHHHHHTT--TT---HHHHHHHHHSSPPPS-HHHHHHHHHT-----TTT----GGGGTTS--HHHHHHHHHHHHTTHHHHHHHHHHHHHHHHTTEEEE-SSPPPP-SSEE-------S--TT-TTHHHHHHHS-HHHHHHHHHHHHHHHSEEEEEEEETTEEEEEEEETTSPPEEGGGG-HHHHHHHHHHHHHHHHHHHHHH------PPEEEEEE-TTTT--HHHHHHHHHHHHHHHH-TTSSS-EEEEEE---HHHHHHHHHHHHTTSS-GGGEEEEEEEE-TTS-EEEEEE-B-TTS-BSSPPTTSS-SS--------